Protein 8RPX (pdb70)

B-factor: mean 53.55, std 19.06, range [20.97, 140.2]

Sequence (796 aa):
NLENLTTRELLAVSRASLRELKRRGVIRSGNAPAGDYAELLVQRATDGELANASQKSWDIRRTTEGDRLQVKARVITDEHANGERQLSTIRSWDFDAAVIVLFDDNFRVWRRAARVPAAIMKEAAYYYSQHVRGYTVYAKDALLNHSEVEDWTEQQLRSVEQLENLTTRELLAVSRASLRELKRRGVIRSGNAPAGDYAELLVQRATDGELANASQKSWDIRTTEGDRLQVKARVITDEHANGERQLSTIRSWDFDAAVIVLFDDNFRVWRAARVPAAIMKEAAYYSQHVRGYTVYAKDALLNHSSEVEDWTEQLRSVELENLTTRELLAVSRASLRELKRRGVIRSGNAPAGDYAELLVQRATDGELANASQKSWDIRTTEGDRLQVKARVITDEHANGERQLSTIRSWDFDAAVIVLFDDNFRVWRAARVPAAIMKEAAYYSQHVRRGYTVYAKDALLNHSEVEDWTEQLRSVEQMSRPPSYAGDMNLENLTTRELLAVSRASLRELKRRGVIRSGNAPAGDYAELLVQRATDGELANASQKSWDIRTTEGDDRLQVKARVITDEHANGERQLSTIRSWDFDAAVIVLFDDNFRVWRAARVPAAIMKEAAYYSQHVRGYTVYAKDALLNHSEVEDWTEQLRSVELENLTTRELLAVSRASLRELKRRGVIRSGNAPAGDYAELLVQRATDGELANASQKSWDIRRTTEGDRLQVKARVITDEHANGERQLSTIRSWDFDAAVIVLFDDNFRVWRAARVPAAIMKEAAYYSQHVRGYTVYAKDALLNHSEVEDWTEQLRSVEQ

Radius of gyration: 34.12 Å; Cα contacts (8 Å, |Δi|>4): 1498; chains: 5; bounding box: 72×100×79 Å

Secondary structure (DSSP, 8-state):
-GGGS-HHHHHHHHHHHHHHHHHTTS--SSS-HHHHHHHHHHHHHHT-EEPPTT-SS-SEE-TT--EEEEEEEEES-TT-GGGGBPPPB----SSEEEEEEEETTS-EEEEEEEEHHHHHHH-EEETTTTEEE-B--HHHHT-TT-EE-HHHHHTT--/-TTS-HHHHHHHHHHHHHHHHHTTS--SSS-THHHHHHHHHHHHHT-EEPPTT-SS-SEE-TT--EEEEEEEEES-TT-GGGGBPPPB----SSEEEEEEEETTS-EEEEEEEEHHHHHHH-EEETTTTEEE-B--HHHHT-TT-EE-HHHHHTT-/-TTS-HHHHHHHHHHHHHHHHHTTS--SSS-THHHHHHHHHHHHHT-EEPPTT-SS-SEE-TT--EEEEEEEEES-TT-GGGGBPPPB----SSEEEEEEEETTS-EEEEEEEEHHHHHHT-EEETTTTEEE-B--HHHHT-TT-EE-HHHHHTT--/--S--SSGGG---TTS-HHHHHHHHHHHHHHHHHTTS--SSS-HHHHHHHHHHHHHHT-EEPPTT-SS-SEE-TT--EEEEEEEEES-TT-GGGGBPPPB----SSEEEEEEEETTS-EEEEEEEEHHHHHHH-EEETTTTEEE-B--HHHHT-TT-EE-HHHHHTT-/-TTS-HHHHHHHHHHHHHHHHHTTS--SSS-THHHHHHHHHHHHHT-EEPPTT-SS-SEE-TT--EEEEEEEE-S-TT-GGGGBPPPB----SSEEEEEEE-TTS-EEEEEEEEHHHHHHH-EEETTTTEEE-B--HHHHT-TTSEE-HHHHHTTT-

Structure (mmCIF, N/CA/C/O backbone):
data_8RPX
#
_entry.id   8RPX
#
_cell.length_a   114.635
_cell.length_b   167.059
_cell.length_c   56.514
_cell.angle_alpha   90.000
_cell.angle_beta   90.000
_cell.angle_gamma   90.000
#
_symmetry.space_group_name_H-M   'P 21 21 2'
#
loop_
_entity.id
_entity.type
_entity.pdbx_description
1 polymer 'Restriction endonuclease (NhoI)'
2 polymer "DNA (5'-D(*CP*TP*GP*(5CM)P*AP*GP*(5CM)P*TP*C)-3')"
3 polymer "DNA(5'-D(*GP*AP*GP*(5CM)P*TP*GP*(5CM)P*AP*GP)-3')"
4 non-polymer 1,2-ETHANEDIOL
5 non-polymer 'CALCIUM ION'
6 water water
#
loop_
_atom_site.group_PDB
_atom_site.id
_atom_site.type_symbol
_atom_site.label_atom_id
_atom_site.label_alt_id
_atom_site.label_comp_id
_atom_site.label_asym_id
_atom_site.label_entity_id
_atom_site.label_seq_id
_atom_site.pdbx_PDB_ins_code
_atom_site.Cartn_x
_atom_site.Cartn_y
_atom_site.Cartn_z
_atom_site.occupancy
_atom_site.B_iso_or_equiv
_atom_site.auth_seq_id
_atom_site.auth_comp_id
_atom_site.auth_asym_id
_atom_site.auth_atom_id
_atom_site.pdbx_PDB_model_num
ATOM 1 N N . ASN A 1 14 ? -36.62200 -54.90600 -56.57800 1.000 97.36512 12 ASN A N 1
ATOM 2 C CA . ASN A 1 14 ? -35.57400 -55.91900 -56.52200 1.000 101.46425 12 ASN A CA 1
ATOM 3 C C . ASN A 1 14 ? -34.23700 -55.30100 -56.91100 1.000 91.97437 12 ASN A C 1
ATOM 4 O O . ASN A 1 14 ? -34.15100 -54.56600 -57.89900 1.000 97.18777 12 ASN A O 1
ATOM 6 N N . LEU A 1 15 ? -33.18900 -55.60100 -56.13600 1.000 130.00014 13 LEU A N 1
ATOM 7 C CA . LEU A 1 15 ? -31.90700 -54.94300 -56.36600 1.000 101.51342 13 LEU A CA 1
ATOM 8 C C . LEU A 1 15 ? -31.19900 -55.47100 -57.60600 1.000 84.34070 13 LEU A C 1
ATOM 9 O O . LEU A 1 15 ? -30.34100 -54.77300 -58.15600 1.000 75.82895 13 LEU A O 1
ATOM 14 N N . GLU A 1 16 ? -31.56000 -56.66600 -58.07800 1.000 79.89803 14 GLU A N 1
ATOM 15 C CA . GLU A 1 16 ? -30.91900 -57.20200 -59.27000 1.000 74.05192 14 GLU A CA 1
ATOM 16 C C . GLU A 1 16 ? -31.32500 -56.42600 -60.51600 1.000 77.28875 14 GLU A C 1
ATOM 17 O O . GLU A 1 16 ? -30.63700 -56.50900 -61.53900 1.000 72.53094 14 GLU A O 1
ATOM 19 N N . ASN A 1 17 ? -32.45200 -55.71200 -60.45700 1.000 78.74777 15 ASN A N 1
ATOM 20 C CA . ASN A 1 17 ? -32.93400 -54.87400 -61.54400 1.000 76.69199 15 ASN A CA 1
ATOM 21 C C . ASN A 1 17 ? -32.33500 -53.47200 -61.54200 1.000 69.71302 15 ASN A C 1
ATOM 22 O O . ASN A 1 17 ? -32.51400 -52.73900 -62.51800 1.000 75.15137 15 ASN A O 1
ATOM 24 N N . LEU A 1 18 ? -31.60800 -53.08800 -60.49900 1.000 66.16965 16 LEU A N 1
ATOM 25 C CA . LEU A 1 18 ? -31.06900 -51.74000 -60.43500 1.000 63.35614 16 LEU A CA 1
ATOM 26 C C . LEU A 1 18 ? -29.77100 -51.65100 -61.21800 1.000 65.03362 16 LEU A C 1
ATOM 27 O O . LEU A 1 18 ? -29.01100 -52.61600 -61.31300 1.000 69.10678 16 LEU A O 1
ATOM 32 N N . THR A 1 19 ? -29.52000 -50.47900 -61.78700 1.000 63.75694 17 THR A N 1
ATOM 33 C CA . THR A 1 19 ? -28.20900 -50.26300 -62.36800 1.000 68.22681 17 THR A CA 1
ATOM 34 C C . THR A 1 19 ? -27.16500 -50.18800 -61.25400 1.000 58.58941 17 THR A C 1
ATOM 35 O O . THR A 1 19 ? -27.47600 -49.90700 -60.09200 1.000 55.94186 17 THR A O 1
ATOM 39 N N . THR A 1 20 ? -25.90300 -50.41700 -61.62100 1.000 57.97461 18 THR A N 1
ATOM 40 C CA . THR A 1 20 ? -24.83900 -50.33100 -60.62300 1.000 55.41791 18 THR A CA 1
ATOM 41 C C . THR A 1 20 ? -24.79800 -48.93700 -60.00800 1.000 54.07470 18 THR A C 1
ATOM 42 O O . THR A 1 20 ? -24.53900 -48.78300 -58.81000 1.000 51.63877 18 THR A O 1
ATOM 46 N N . ARG A 1 21 ? -25.06900 -47.90900 -60.81400 1.000 54.80634 19 ARG A N 1
ATOM 47 C CA . ARG A 1 21 ? -25.13300 -46.55200 -60.28600 1.000 61.18957 19 ARG A CA 1
ATOM 48 C C . ARG A 1 21 ? -26.20700 -46.43600 -59.21100 1.000 58.52702 19 ARG A C 1
ATOM 49 O O . ARG A 1 21 ? -25.98500 -45.82700 -58.15700 1.000 54.53388 19 ARG A O 1
ATOM 57 N N . GLU A 1 22 ? -27.39200 -47.00100 -59.47800 1.000 56.19853 20 GLU A N 1
ATOM 58 C CA . GLU A 1 22 ? -28.48800 -46.98400 -58.51300 1.000 53.34671 20 GLU A CA 1
ATOM 59 C C . GLU A 1 22 ? -28.16400 -47.80200 -57.26800 1.000 50.12227 20 GLU A C 1
ATOM 60 O O . GLU A 1 22 ? -28.53200 -47.41000 -56.15300 1.000 49.16050 20 GLU A O 1
ATOM 62 N N . LEU A 1 23 ? -27.47400 -48.93500 -57.42800 1.000 52.82066 21 LEU A N 1
ATOM 63 C CA . LEU A 1 23 ? -27.07300 -49.73100 -56.26800 1.000 56.61665 21 LEU A CA 1
ATOM 64 C C . LEU A 1 23 ? -26.14900 -48.95600 -55.34500 1.000 53.57461 21 LEU A C 1
ATOM 65 O O . LEU A 1 23 ? -26.29500 -49.00200 -54.11500 1.000 43.20357 21 LEU A O 1
ATOM 70 N N . LEU A 1 24 ? -25.14300 -48.29300 -55.92500 1.000 51.32793 22 LEU A N 1
ATOM 71 C CA . LEU A 1 24 ? -24.20600 -47.51700 -55.12200 1.000 46.02891 22 LEU A CA 1
ATOM 72 C C . LEU A 1 24 ? -24.90900 -46.36900 -54.41500 1.000 45.45497 22 LEU A C 1
ATOM 73 O O . LEU A 1 24 ? -24.65200 -46.11100 -53.23200 1.000 43.93430 22 LEU A O 1
ATOM 78 N N . ALA A 1 25 ? -25.84500 -45.70700 -55.10200 1.000 48.14524 23 ALA A N 1
ATOM 79 C CA . ALA A 1 25 ? -26.56900 -44.61300 -54.46900 1.000 46.57544 23 ALA A CA 1
ATOM 80 C C . ALA A 1 25 ? -27.43300 -45.12600 -53.32700 1.000 47.13436 23 ALA A C 1
ATOM 81 O O . ALA A 1 25 ? -27.57000 -44.45600 -52.29400 1.000 47.79407 23 ALA A O 1
ATOM 83 N N . VAL A 1 26 ? -28.02400 -46.31400 -53.49900 1.000 49.02564 24 VAL A N 1
ATOM 84 C CA . VAL A 1 26 ? -28.84200 -46.90000 -52.44400 1.000 53.79851 24 VAL A CA 1
ATOM 85 C C . VAL A 1 26 ? -27.97200 -47.26500 -51.24300 1.000 52.42589 24 VAL A C 1
ATOM 86 O O . VAL A 1 26 ? -28.39700 -47.14000 -50.08600 1.000 44.83520 24 VAL A O 1
ATOM 90 N N . SER A 1 27 ? -26.73800 -47.71800 -51.49600 1.000 42.31177 25 SER A N 1
ATOM 91 C CA . SER A 1 27 ? -25.80200 -47.96900 -50.40400 1.000 44.66431 25 SER A CA 1
ATOM 92 C C . SER A 1 27 ? -25.60600 -46.71900 -49.54800 1.000 47.88098 25 SER A C 1
ATOM 93 O O . SER A 1 27 ? -25.60700 -46.79400 -48.31500 1.000 46.21566 25 SER A O 1
ATOM 96 N N . ARG A 1 28 ? -25.43800 -45.55800 -50.18400 1.000 38.66275 26 ARG A N 1
ATOM 97 C CA . ARG A 1 28 ? -25.28900 -44.31800 -49.42400 1.000 45.00593 26 ARG A CA 1
ATOM 98 C C . ARG A 1 28 ? -26.60400 -43.89100 -48.78400 1.000 52.20224 26 ARG A C 1
ATOM 99 O O . ARG A 1 28 ? -26.62500 -43.44200 -47.63200 1.000 37.67746 26 ARG A O 1
ATOM 107 N N . ALA A 1 29 ? -27.70600 -43.99700 -49.52900 1.000 49.69819 27 ALA A N 1
ATOM 108 C CA . ALA A 1 29 ? -28.98800 -43.51400 -49.02800 1.000 53.11824 27 ALA A CA 1
ATOM 109 C C . ALA A 1 29 ? -29.43000 -44.28500 -47.78900 1.000 48.63489 27 ALA A C 1
ATOM 110 O O . ALA A 1 29 ? -30.00700 -43.70300 -46.86700 1.000 45.06053 27 ALA A O 1
ATOM 112 N N . SER A 1 30 ? -29.19100 -45.60000 -47.75400 1.000 43.44556 28 SER A N 1
ATOM 113 C CA . SER A 1 30 ? -29.58200 -46.36200 -46.57200 1.000 48.66043 28 SER A CA 1
ATOM 114 C C . SER A 1 30 ? -28.73300 -45.97100 -45.36700 1.000 42.35573 28 SER A C 1
ATOM 115 O O . SER A 1 30 ? -29.24600 -45.84600 -44.24800 1.000 40.20174 28 SER A O 1
ATOM 118 N N . LEU A 1 31 ? -27.43700 -45.75000 -45.58100 1.000 43.27290 29 LEU A N 1
ATOM 119 C CA . LEU A 1 31 ? -26.58500 -45.23600 -44.51500 1.000 40.36880 29 LEU A CA 1
ATOM 120 C C . LEU A 1 31 ? -27.09800 -43.89200 -43.99600 1.000 34.53484 29 LEU A C 1
ATOM 121 O O . LEU A 1 31 ? -27.19100 -43.68100 -42.78200 1.000 37.86854 29 LEU A O 1
ATOM 126 N N . ARG A 1 32 ? -27.46100 -42.97300 -44.90600 1.000 38.19121 30 ARG A N 1
ATOM 127 C CA . ARG A 1 32 ? -27.96500 -41.66800 -44.47600 1.000 46.96260 30 ARG A CA 1
ATOM 128 C C . ARG A 1 32 ? -29.24500 -41.79200 -43.66400 1.000 51.29098 30 ARG A C 1
ATOM 129 O O . ARG A 1 32 ? -29.44300 -41.05800 -42.68700 1.000 41.58371 30 ARG A O 1
ATOM 137 N N . GLU A 1 33 ? -30.15000 -42.68600 -44.07300 1.000 46.47123 31 GLU A N 1
ATOM 138 C CA . GLU A 1 33 ? -31.41100 -42.81100 -43.35400 1.000 46.16734 31 GLU A CA 1
ATOM 139 C C . GLU A 1 33 ? -31.20500 -43.44900 -41.99000 1.000 40.11172 31 GLU A C 1
ATOM 140 O O . GLU A 1 33 ? -31.85100 -43.05200 -41.01400 1.000 42.20684 31 GLU A O 1
ATOM 146 N N . LEU A 1 34 ? -30.29600 -44.42000 -41.89600 1.000 37.60369 32 LEU A N 1
ATOM 147 C CA . LEU A 1 34 ? -29.99200 -44.99600 -40.59300 1.000 41.14523 32 LEU A CA 1
ATOM 148 C C . LEU A 1 34 ? -29.43000 -43.94700 -39.64000 1.000 42.67853 32 LEU A C 1
ATOM 149 O O . LEU A 1 34 ? -29.80500 -43.91200 -38.46300 1.000 41.81972 32 LEU A O 1
ATOM 154 N N . LYS A 1 35 ? -28.56000 -43.05400 -40.13600 1.000 42.68981 33 LYS A N 1
ATOM 155 C CA . LYS A 1 35 ? -28.01900 -42.01100 -39.26600 1.000 45.44682 33 LYS A CA 1
ATOM 156 C C . LYS A 1 35 ? -29.07500 -40.96500 -38.91800 1.000 41.28483 33 LYS A C 1
ATOM 157 O O . LYS A 1 35 ? -29.14900 -40.50600 -37.76900 1.000 42.37977 33 LYS A O 1
ATOM 163 N N . ARG A 1 36 ? -29.92700 -40.60100 -39.88100 1.000 48.15696 34 ARG A N 1
ATOM 164 C CA . ARG A 1 36 ? -30.99800 -39.65200 -39.59600 1.000 49.32446 34 ARG A CA 1
ATOM 165 C C . ARG A 1 36 ? -31.89700 -40.13400 -38.46200 1.000 56.53475 34 ARG A C 1
ATOM 166 O O . ARG A 1 36 ? -32.34600 -39.32900 -37.63800 1.000 54.25146 34 ARG A O 1
ATOM 174 N N . ARG A 1 37 ? -32.15700 -41.44500 -38.38900 1.000 53.41086 35 ARG A N 1
ATOM 175 C CA . ARG A 1 37 ? -32.97900 -42.03300 -37.32700 1.000 51.07322 35 ARG A CA 1
ATOM 176 C C . ARG A 1 37 ? -32.21800 -42.29000 -36.03600 1.000 52.90625 35 ARG A C 1
ATOM 177 O O . ARG A 1 37 ? -32.82800 -42.75300 -35.06400 1.000 49.73912 35 ARG A O 1
ATOM 185 N N . GLY A 1 38 ? -30.90800 -42.06200 -36.01000 1.000 47.20981 36 GLY A N 1
ATOM 186 C CA . GLY A 1 38 ? -30.13600 -42.34900 -34.82500 1.000 44.76861 36 GLY A CA 1
ATOM 187 C C . GLY A 1 38 ? -29.80300 -43.80700 -34.60900 1.000 43.10308 36 GLY A C 1
ATOM 188 O O . GLY A 1 38 ? -29.36300 -44.16700 -33.51200 1.000 45.41132 36 GLY A O 1
ATOM 189 N N . VAL A 1 39 ? -30.01500 -44.66700 -35.60600 1.000 41.04258 37 VAL A N 1
ATOM 190 C CA . VAL A 1 39 ? -29.61600 -46.06300 -35.45400 1.000 40.59554 37 VAL A CA 1
ATOM 191 C C . VAL A 1 39 ? -28.10100 -46.17200 -35.44400 1.000 37.86613 37 VAL A C 1
ATOM 192 O O . VAL A 1 39 ? -27.52200 -46.96100 -34.69100 1.000 40.35944 37 VAL A O 1
ATOM 196 N N . ILE A 1 40 ? -27.43900 -45.36100 -36.26500 1.000 33.81232 38 ILE A N 1
ATOM 197 C CA . ILE A 1 40 ? -25.99400 -45.24100 -36.28800 1.000 31.85508 38 ILE A CA 1
ATOM 198 C C . ILE A 1 40 ? -25.67400 -43.76400 -36.09800 1.000 33.02981 38 ILE A C 1
ATOM 199 O O . ILE A 1 40 ? -26.55800 -42.90900 -36.13700 1.000 36.17545 38 ILE A O 1
ATOM 204 N N . ARG A 1 41 ? -24.40000 -43.47200 -35.86600 1.000 32.13438 39 ARG A N 1
ATOM 205 C CA . ARG A 1 41 ? -24.02700 -42.07200 -35.68400 1.000 33.48847 39 ARG A CA 1
ATOM 206 C C . ARG A 1 41 ? -22.73200 -41.74400 -36.41800 1.000 36.95493 39 ARG A C 1
ATOM 207 O O . ARG A 1 41 ? -22.08400 -40.74000 -36.10500 1.000 38.32235 39 ARG A O 1
ATOM 215 N N . SER A 1 42 ? -22.34500 -42.56500 -37.38200 1.000 31.38067 40 SER A N 1
ATOM 216 C CA . SER A 1 42 ? -21.11600 -42.36500 -38.12500 1.000 32.02836 40 SER A CA 1
ATOM 217 C C . SER A 1 42 ? -21.31600 -42.87100 -39.54900 1.000 33.40932 40 SER A C 1
ATOM 218 O O . SER A 1 42 ? -22.30400 -43.53900 -39.86200 1.000 30.59627 40 SER A O 1
ATOM 221 N N . GLY A 1 43 ? -20.35400 -42.54400 -40.41600 1.000 32.24102 41 GLY A N 1
ATOM 222 C CA . GLY A 1 43 ? -20.30000 -43.04300 -41.77200 1.000 30.85684 41 GLY A CA 1
ATOM 223 C C . GLY A 1 43 ? -19.65500 -44.40500 -41.93300 1.000 31.31334 41 GLY A C 1
ATOM 224 O O . GLY A 1 43 ? -19.43900 -44.84400 -43.06600 1.000 29.83893 41 GLY A O 1
ATOM 225 N N . ASN A 1 44 ? -19.30600 -45.08000 -40.83700 1.000 27.77275 42 ASN A N 1
ATOM 226 C CA . ASN A 1 44 ? -18.83300 -46.45700 -40.94100 1.000 27.92446 42 ASN A CA 1
ATOM 227 C C . ASN A 1 44 ? -19.95500 -47.37200 -41.43000 1.000 29.61526 42 ASN A C 1
ATOM 228 O O . ASN A 1 44 ? -21.13700 -47.02200 -41.39800 1.000 28.32093 42 ASN A O 1
ATOM 233 N N . ALA A 1 45 ? -19.57500 -48.57700 -41.87500 1.000 35.42000 43 ALA A N 1
ATOM 234 C CA . ALA A 1 45 ? -20.59400 -49.59900 -42.10500 1.000 34.49610 43 ALA A CA 1
ATOM 235 C C . ALA A 1 45 ? -21.40000 -49.75200 -40.82100 1.000 30.31450 43 ALA A C 1
ATOM 236 O O . ALA A 1 45 ? -20.85400 -49.58800 -39.72100 1.000 30.22415 43 ALA A O 1
ATOM 238 N N . PRO A 1 46 ? -22.70100 -50.02800 -40.92300 1.000 28.90794 44 PRO A N 1
ATOM 239 C CA . PRO A 1 46 ? -23.57900 -49.89700 -39.74900 1.000 33.06158 44 PRO A CA 1
ATOM 240 C C . PRO A 1 46 ? -23.28200 -50.84700 -38.59800 1.000 33.63163 44 PRO A C 1
ATOM 241 O O . PRO A 1 46 ? -23.72300 -50.55700 -37.47500 1.000 29.83631 44 PRO A O 1
ATOM 245 N N . ALA A 1 47 ? -22.54500 -51.94600 -38.82000 1.000 31.04586 45 ALA A N 1
ATOM 246 C CA . ALA A 1 47 ? -22.47800 -52.99900 -37.80700 1.000 35.32098 45 ALA A CA 1
ATOM 247 C C . ALA A 1 47 ? -21.95500 -52.47400 -36.48000 1.000 28.77722 45 ALA A C 1
ATOM 248 O O . ALA A 1 47 ? -22.50800 -52.79200 -35.41800 1.000 31.16617 45 ALA A O 1
ATOM 250 N N . GLY A 1 48 ? -20.87700 -51.68100 -36.51800 1.000 28.42259 46 GLY A N 1
ATOM 251 C CA . GLY A 1 48 ? -20.27700 -51.20600 -35.28100 1.000 26.59755 46 GLY A CA 1
ATOM 252 C C . GLY A 1 48 ? -21.21900 -50.35100 -34.44200 1.000 30.65250 46 GLY A C 1
ATOM 253 O O . GLY A 1 48 ? -21.40500 -50.60000 -33.24600 1.000 32.43949 46 GLY A O 1
ATOM 254 N N . ASP A 1 49 ? -21.80500 -49.31100 -35.04700 1.000 30.42213 47 ASP A N 1
ATOM 255 C CA . ASP A 1 49 ? -22.70200 -48.43500 -34.28700 1.000 31.84397 47 ASP A CA 1
ATOM 256 C C . ASP A 1 49 ? -23.98500 -49.16100 -33.88800 1.000 33.57758 47 ASP A C 1
ATOM 257 O O . ASP A 1 49 ? -24.52200 -48.93800 -32.79400 1.000 33.25883 47 ASP A O 1
ATOM 262 N N . TYR A 1 50 ? -24.49700 -50.01700 -34.76300 1.000 32.08714 48 TYR A N 1
ATOM 263 C CA . TYR A 1 50 ? -25.74700 -50.70000 -34.46200 1.000 31.58533 48 TYR A CA 1
ATOM 264 C C . TYR A 1 50 ? -25.58400 -51.66700 -33.28800 1.000 34.84341 48 TYR A C 1
ATOM 265 O O . TYR A 1 50 ? -26.44400 -51.72100 -32.40400 1.000 37.42999 48 TYR A O 1
ATOM 274 N N . ALA A 1 51 ? -24.46800 -52.39800 -33.23800 1.000 32.46792 49 ALA A N 1
ATOM 275 C CA . ALA A 1 51 ? -24.19200 -53.25100 -32.08400 1.000 35.03763 49 ALA A CA 1
ATOM 276 C C . ALA A 1 51 ? -24.08600 -52.43600 -30.79600 1.000 36.63870 49 ALA A C 1
ATOM 277 O O . ALA A 1 51 ? -24.58400 -52.86100 -29.75000 1.000 33.28919 49 ALA A O 1
ATOM 279 N N . GLU A 1 52 ? -23.43500 -51.26400 -30.84100 1.000 32.53518 50 GLU A N 1
ATOM 280 C CA . GLU A 1 52 ? -23.38900 -50.42400 -29.64500 1.000 31.89302 50 GLU A CA 1
ATOM 281 C C . GLU A 1 52 ? -24.79200 -49.99600 -29.23300 1.000 33.48332 50 GLU A C 1
ATOM 282 O O . GLU A 1 52 ? -25.09600 -49.92200 -28.03900 1.000 40.72258 50 GLU A O 1
ATOM 288 N N . LEU A 1 53 ? -25.64500 -49.66000 -30.20900 1.000 37.14472 51 LEU A N 1
ATOM 289 C CA . LEU A 1 53 ? -27.01500 -49.25700 -29.89400 1.000 39.54442 51 LEU A CA 1
ATOM 290 C C . LEU A 1 53 ? -27.78000 -50.38100 -29.20300 1.000 37.14833 51 LEU A C 1
ATOM 291 O O . LEU A 1 53 ? -28.51800 -50.14100 -28.24000 1.000 39.90537 51 LEU A O 1
ATOM 296 N N . LEU A 1 54 ? -27.64800 -51.61600 -29.70000 1.000 34.95552 52 LEU A N 1
ATOM 297 C CA . LEU A 1 54 ? -28.35600 -52.72700 -29.06100 1.000 36.07679 52 LEU A CA 1
ATOM 298 C C . LEU A 1 54 ? -27.86200 -52.94300 -27.63900 1.000 37.19178 52 LEU A C 1
ATOM 299 O O . LEU A 1 54 ? -28.65900 -53.20400 -26.73100 1.000 41.28626 52 LEU A O 1
ATOM 304 N N . VAL A 1 55 ? -26.54600 -52.85500 -27.42200 1.000 36.66160 53 VAL A N 1
ATOM 305 C CA . VAL A 1 55 ? -26.02700 -53.05600 -26.07300 1.000 37.55246 53 VAL A CA 1
ATOM 306 C C . VAL A 1 55 ? -26.51900 -51.94800 -25.15700 1.000 42.77062 53 VAL A C 1
ATOM 307 O O . VAL A 1 55 ? -26.86500 -52.19000 -23.99600 1.000 45.49808 53 VAL A O 1
ATOM 311 N N . GLN A 1 56 ? -26.57400 -50.71900 -25.67200 1.000 45.73425 54 GLN A N 1
ATOM 312 C CA . GLN A 1 56 ? -27.09900 -49.60800 -24.89000 1.000 46.12384 54 GLN A CA 1
ATOM 313 C C . GLN A 1 56 ? -28.57400 -49.81500 -24.55600 1.000 44.51466 54 GLN A C 1
ATOM 314 O O . GLN A 1 56 ? -29.00100 -49.58800 -23.42100 1.000 47.31370 54 GLN A O 1
ATOM 320 N N . ARG A 1 57 ? -29.37600 -50.23000 -25.54300 1.000 47.08929 55 ARG A N 1
ATOM 321 C CA . ARG A 1 57 ? -30.77600 -50.55200 -25.26600 1.000 45.64989 55 ARG A CA 1
ATOM 322 C C . ARG A 1 57 ? -30.88600 -51.66000 -24.22600 1.000 46.80496 55 ARG A C 1
ATOM 323 O O . ARG A 1 57 ? -31.80100 -51.65400 -23.39500 1.000 49.62126 55 ARG A O 1
ATOM 331 N N . ALA A 1 58 ? -30.00400 -52.66100 -24.30000 1.000 53.51533 56 ALA A N 1
ATOM 332 C CA . ALA A 1 58 ? -30.11100 -53.80900 -23.39600 1.000 56.13859 56 ALA A CA 1
ATOM 333 C C . ALA A 1 58 ? -29.63400 -53.49700 -21.98000 1.000 61.81539 56 ALA A C 1
ATOM 334 O O . ALA A 1 58 ? -30.10500 -54.12500 -21.02600 1.000 62.94517 56 ALA A O 1
ATOM 336 N N . THR A 1 59 ? -28.71700 -52.54400 -21.81400 1.000 53.00348 57 THR A N 1
ATOM 337 C CA . THR A 1 59 ? -28.16100 -52.23300 -20.50400 1.000 51.57387 57 THR A CA 1
ATOM 338 C C . THR A 1 59 ? -28.65300 -50.91100 -19.94400 1.000 61.16747 57 THR A C 1
ATOM 339 O O . THR A 1 59 ? -28.36000 -50.60600 -18.77900 1.000 62.82547 57 THR A O 1
ATOM 343 N N . ASP A 1 60 ? -29.40500 -50.13800 -20.73000 1.000 58.72234 58 ASP A N 1
ATOM 344 C CA . ASP A 1 60 ? -29.80300 -48.78200 -20.35800 1.000 69.21426 58 ASP A CA 1
ATOM 345 C C . ASP A 1 60 ? -28.58600 -47.94800 -19.95800 1.000 71.20935 58 ASP A C 1
ATOM 346 O O . ASP A 1 60 ? -28.65300 -47.08300 -19.08200 1.000 77.94805 58 ASP A O 1
ATOM 348 N N . GLY A 1 61 ? -27.46200 -48.20200 -20.63400 1.000 61.21619 59 GLY A N 1
ATOM 349 C CA . GLY A 1 61 ? -26.19800 -47.58800 -20.29000 1.000 67.57884 59 GLY A CA 1
ATOM 350 C C . GLY A 1 61 ? -25.95700 -46.28500 -21.03600 1.000 65.05362 59 GLY A C 1
ATOM 351 O O . GLY A 1 61 ? -26.76600 -45.83000 -21.84400 1.000 56.50220 59 GLY A O 1
ATOM 352 N N . GLU A 1 62 ? -24.81400 -45.67100 -20.73600 1.000 64.16890 60 GLU A N 1
ATOM 353 C CA . GLU A 1 62 ? -24.42600 -44.39500 -21.33000 1.000 60.69948 60 GLU A CA 1
ATOM 354 C C . GLU A 1 62 ? -23.37000 -44.62500 -22.40900 1.000 57.30045 60 GLU A C 1
ATOM 355 O O . GLU A 1 62 ? -22.31700 -45.21800 -22.13800 1.000 57.29453 60 GLU A O 1
ATOM 357 N N . LEU A 1 63 ? -23.64800 -44.14900 -23.62600 1.000 47.94219 61 LEU A N 1
ATOM 358 C CA . LEU A 1 63 ? -22.69400 -44.27800 -24.71900 1.000 52.43764 61 LEU A CA 1
ATOM 359 C C . LEU A 1 63 ? -21.51900 -43.33900 -24.50700 1.000 54.20726 61 LEU A C 1
ATOM 360 O O . LEU A 1 63 ? -21.70700 -42.15200 -24.23300 1.000 52.40626 61 LEU A O 1
ATOM 365 N N . ALA A 1 64 ? -20.30600 -43.86300 -24.65700 1.000 58.15975 62 ALA A N 1
ATOM 366 C CA . ALA A 1 64 ? -19.13800 -43.00400 -24.56200 1.000 61.26450 62 ALA A CA 1
ATOM 367 C C . ALA A 1 64 ? -18.97700 -42.22100 -25.86200 1.000 56.90223 62 ALA A C 1
ATOM 368 O O . ALA A 1 64 ? -19.55300 -42.57000 -26.89800 1.000 45.64166 62 ALA A O 1
ATOM 370 N N . ASN A 1 65 ? -18.18800 -41.14700 -25.79300 1.000 60.94598 63 ASN A N 1
ATOM 371 C CA . ASN A 1 65 ? -17.80000 -40.40300 -26.99000 1.000 53.82832 63 ASN A CA 1
ATOM 372 C C . ASN A 1 65 ? -17.26600 -41.36800 -28.04900 1.000 45.22178 63 ASN A C 1
ATOM 373 O O . ASN A 1 65 ? -16.63400 -42.37600 -27.72500 1.000 49.35510 63 ASN A O 1
ATOM 378 N N . ALA A 1 66 ? -17.57600 -41.08600 -29.31800 1.000 54.14790 64 ALA A N 1
ATOM 379 C CA . ALA A 1 66 ? -17.28400 -42.04600 -30.38600 1.000 53.66618 64 ALA A CA 1
ATOM 380 C C . ALA A 1 66 ? -15.79400 -42.35100 -30.50000 1.000 54.73485 64 ALA A C 1
ATOM 381 O O . ALA A 1 66 ? -15.42100 -43.46700 -30.88300 1.000 51.58754 64 ALA A O 1
ATOM 383 N N . SER A 1 67 ? -14.93400 -41.37700 -30.18600 1.000 50.84441 65 SER A N 1
ATOM 384 C CA . SER A 1 67 ? -13.49000 -41.54800 -30.24400 1.000 40.43222 65 SER A CA 1
ATOM 385 C C . SER A 1 67 ? -12.89000 -41.87300 -28.88200 1.000 58.89313 65 SER A C 1
ATOM 386 O O . SER A 1 67 ? -11.67400 -41.75500 -28.70300 1.000 53.60126 65 SER A O 1
ATOM 389 N N . GLN A 1 68 ? -13.71700 -42.28400 -27.92200 1.000 53.17485 66 GLN A N 1
ATOM 390 C CA . GLN A 1 68 ? -13.22500 -42.63400 -26.59700 1.000 53.46268 66 GLN A CA 1
ATOM 391 C C . GLN A 1 68 ? -12.38400 -43.90800 -26.63600 1.000 56.36191 66 GLN A C 1
ATOM 392 O O . GLN A 1 68 ? -12.75000 -44.90200 -27.26900 1.000 46.47017 66 GLN A O 1
ATOM 398 N N . LYS A 1 69 ? -11.26300 -43.87200 -25.92400 1.000 48.34841 67 LYS A N 1
ATOM 399 C CA . LYS A 1 69 ? -10.33900 -44.99500 -25.84200 1.000 56.36641 67 LYS A CA 1
ATOM 400 C C . LYS A 1 69 ? -10.85700 -46.05300 -24.86800 1.000 52.06100 67 LYS A C 1
ATOM 401 O O . LYS A 1 69 ? -11.45200 -45.71000 -23.84400 1.000 57.63806 67 LYS A O 1
ATOM 403 N N . SER A 1 70 ? -10.81500 -47.31600 -25.29100 1.000 49.89450 68 SER A N 1
ATOM 404 C CA . SER A 1 70 ? -10.86600 -48.48100 -24.40100 1.000 59.83364 68 SER A CA 1
ATOM 405 C C . SER A 1 70 ? -12.26100 -49.07300 -24.27800 1.000 53.98316 68 SER A C 1
ATOM 406 O O . SER A 1 70 ? -12.41600 -50.29600 -24.27800 1.000 53.18721 68 SER A O 1
ATOM 409 N N . TRP A 1 71 ? -13.28400 -48.23500 -24.15900 1.000 47.27205 69 TRP A N 1
ATOM 410 C CA . TRP A 1 71 ? -14.61600 -48.77600 -23.94700 1.000 57.79245 69 TRP A CA 1
ATOM 411 C C . TRP A 1 71 ? -15.64600 -47.87500 -24.61200 1.000 48.93882 69 TRP A C 1
ATOM 412 O O . TRP A 1 71 ? -15.34600 -46.75100 -25.03300 1.000 51.28805 69 TRP A O 1
ATOM 423 N N . ASP A 1 72 ? -16.86500 -48.40800 -24.72500 1.000 40.21489 70 ASP A N 1
ATOM 424 C CA . ASP A 1 72 ? -17.95400 -47.83800 -25.51200 1.000 48.24047 70 ASP A CA 1
ATOM 425 C C . ASP A 1 72 ? -19.16100 -47.43600 -24.69000 1.000 46.09420 70 ASP A C 1
ATOM 426 O O . ASP A 1 72 ? -19.80900 -46.43700 -25.00400 1.000 46.25601 70 ASP A O 1
ATOM 431 N N . ILE A 1 73 ? -19.50300 -48.21700 -23.67100 1.000 46.02056 71 ILE A N 1
ATOM 432 C CA . ILE A 1 73 ? -20.74000 -48.06000 -22.91900 1.000 42.94218 71 ILE A CA 1
ATOM 433 C C . ILE A 1 73 ? -20.42800 -48.28200 -21.44900 1.000 49.81657 71 ILE A C 1
ATOM 434 O O . ILE A 1 73 ? -19.73900 -49.24400 -21.09900 1.000 48.26193 71 ILE A O 1
ATOM 439 N N A ARG A 1 74 ? -20.92300 -47.39600 -20.59000 0.363 57.27227 72 ARG A N 1
ATOM 440 N N B ARG A 1 74 ? -20.91400 -47.39300 -20.59000 0.637 56.44684 72 ARG A N 1
ATOM 441 C CA A ARG A 1 74 ? -20.86800 -47.60300 -19.15000 0.363 63.32960 72 ARG A CA 1
ATOM 442 C CA B ARG A 1 74 ? -20.86100 -47.61100 -19.15100 0.637 63.71224 72 ARG A CA 1
ATOM 443 C C A ARG A 1 74 ? -22.25000 -48.02500 -18.66700 0.363 64.81083 72 ARG A C 1
ATOM 444 C C B ARG A 1 74 ? -22.24700 -48.03000 -18.67600 0.637 65.14627 72 ARG A C 1
ATOM 445 O O A ARG A 1 74 ? -23.23400 -47.31100 -18.89300 0.363 63.07343 72 ARG A O 1
ATOM 446 O O B ARG A 1 74 ? -23.23000 -47.31900 -18.91800 0.637 61.36470 72 ARG A O 1
ATOM 461 N N . THR A 1 75 ? -22.32000 -49.18100 -18.01100 1.000 67.29802 73 THR A N 1
ATOM 462 C CA . THR A 1 75 ? -23.58400 -49.66200 -17.48300 1.000 63.77432 73 THR A CA 1
ATOM 463 C C . THR A 1 75 ? -24.00100 -48.83600 -16.27200 1.000 71.74622 73 THR A C 1
ATOM 464 O O . THR A 1 75 ? -23.20600 -48.09500 -15.68500 1.000 65.06200 73 THR A O 1
ATOM 468 N N . THR A 1 76 ? -25.28100 -48.96500 -15.90800 1.000 71.43869 74 THR A N 1
ATOM 469 C CA . THR A 1 76 ? -25.78600 -48.26300 -14.73400 1.000 75.36001 74 THR A CA 1
ATOM 470 C C . THR A 1 76 ? -25.04200 -48.69100 -13.47500 1.000 75.64851 74 THR A C 1
ATOM 471 O O . THR A 1 76 ? -24.90100 -47.89800 -12.53700 1.000 82.10327 74 THR A O 1
ATOM 475 N N . GLU A 1 77 ? -24.56800 -49.93600 -13.43100 1.000 74.69875 75 GLU A N 1
ATOM 476 C CA . GLU A 1 77 ? -23.78500 -50.42200 -12.30200 1.000 81.02597 75 GLU A CA 1
ATOM 477 C C . GLU A 1 77 ? -22.31000 -50.05100 -12.40300 1.000 76.70088 75 GLU A C 1
ATOM 478 O O . GLU A 1 77 ? -21.53900 -50.37900 -11.49500 1.000 78.42262 75 GLU A O 1
ATOM 480 N N . GLY A 1 78 ? -21.89800 -49.37400 -13.47200 1.000 75.24410 76 GLY A N 1
ATOM 481 C CA . GLY A 1 78 ? -20.53200 -48.91600 -13.61600 1.000 70.70919 76 GLY A CA 1
ATOM 482 C C . GLY A 1 78 ? -19.62100 -49.78300 -14.45900 1.000 73.88178 76 GLY A C 1
ATOM 483 O O . GLY A 1 78 ? -18.43400 -49.45400 -14.58400 1.000 70.98010 76 GLY A O 1
ATOM 484 N N . ASP A 1 79 ? -20.12300 -50.87300 -15.03800 1.000 66.01107 77 ASP A N 1
ATOM 485 C CA . ASP A 1 79 ? -19.29400 -51.68400 -15.92000 1.000 60.66521 77 ASP A CA 1
ATOM 486 C C . ASP A 1 79 ? -18.98100 -50.90500 -17.19200 1.000 61.51182 77 ASP A C 1
ATOM 487 O O . ASP A 1 79 ? -19.88600 -50.36800 -17.83600 1.000 56.50724 77 ASP A O 1
ATOM 492 N N . ARG A 1 80 ? -17.69900 -50.83800 -17.54700 1.000 62.31020 78 ARG A N 1
ATOM 493 C CA . ARG A 1 80 ? -17.26200 -50.24700 -18.81200 1.000 59.70399 78 ARG A CA 1
ATOM 494 C C . ARG A 1 80 ? -17.17700 -51.35700 -19.85800 1.000 47.00159 78 ARG A C 1
ATOM 495 O O . ARG A 1 80 ? -16.35800 -52.27300 -19.73400 1.000 54.02819 78 ARG A O 1
ATOM 503 N N . LEU A 1 81 ? -18.02900 -51.28400 -20.87900 1.000 45.22392 79 LEU A N 1
ATOM 504 C CA . LEU A 1 81 ? -18.19200 -52.36000 -21.85000 1.000 45.43228 79 LEU A CA 1
ATOM 505 C C . LEU A 1 81 ? -17.54200 -51.97000 -23.16800 1.000 51.02182 79 LEU A C 1
ATOM 506 O O . LEU A 1 81 ? -17.76000 -50.86200 -23.67100 1.000 44.41953 79 LEU A O 1
ATOM 511 N N . GLN A 1 82 ? -16.73100 -52.87800 -23.70700 1.000 38.34446 80 GLN A N 1
ATOM 512 C CA . GLN A 1 82 ? -16.12900 -52.73300 -25.02700 1.000 40.57463 80 GLN A CA 1
ATOM 513 C C . GLN A 1 82 ? -16.89600 -53.63000 -25.99700 1.000 38.84118 80 GLN A C 1
ATOM 514 O O . GLN A 1 82 ? -16.78800 -54.85600 -25.93100 1.000 40.92176 80 GLN A O 1
ATOM 520 N N . VAL A 1 83 ? -17.66700 -53.01900 -26.89700 1.000 38.41546 81 VAL A N 1
ATOM 521 C CA . VAL A 1 83 ? -18.53200 -53.76000 -27.81000 1.000 34.05812 81 VAL A CA 1
ATOM 522 C C . VAL A 1 83 ? -17.72400 -54.12800 -29.04700 1.000 31.23563 81 VAL A C 1
ATOM 523 O O . VAL A 1 83 ? -17.05800 -53.27200 -29.63500 1.000 29.01698 81 VAL A O 1
ATOM 527 N N . LYS A 1 84 ? -17.77300 -55.39800 -29.44700 1.000 30.77739 82 LYS A N 1
ATOM 528 C CA . LYS A 1 84 ? -17.06900 -55.87600 -30.63400 1.000 31.64892 82 LYS A CA 1
ATOM 529 C C . LYS A 1 84 ? -18.04300 -56.71800 -31.45300 1.000 39.01502 82 LYS A C 1
ATOM 530 O O . LYS A 1 84 ? -18.53300 -57.74600 -30.96900 1.000 34.43117 82 LYS A O 1
ATOM 536 N N . ALA A 1 85 ? -18.29200 -56.31900 -32.69700 1.000 29.06400 83 ALA A N 1
ATOM 537 C CA . ALA A 1 85 ? -19.26000 -57.01500 -33.53200 1.000 26.58518 83 ALA A CA 1
ATOM 538 C C . ALA A 1 85 ? -18.59800 -57.57900 -34.78400 1.000 30.00864 83 ALA A C 1
ATOM 539 O O . ALA A 1 85 ? -17.59800 -57.04900 -35.28100 1.000 30.00915 83 ALA A O 1
ATOM 541 N N . ARG A 1 86 ? -19.18000 -58.65800 -35.28500 1.000 26.78126 84 ARG A N 1
ATOM 542 C CA . ARG A 1 86 ? -18.87800 -59.17300 -36.60500 1.000 27.54496 84 ARG A CA 1
ATOM 543 C C . ARG A 1 86 ? -20.18900 -59.63200 -37.22200 1.000 27.40146 84 ARG A C 1
ATOM 544 O O . ARG A 1 86 ? -21.11300 -60.06300 -36.51900 1.000 31.91111 84 ARG A O 1
ATOM 552 N N . VAL A 1 87 ? -20.27500 -59.51300 -38.53600 1.000 29.49849 85 VAL A N 1
ATOM 553 C CA . VAL A 1 87 ? -21.40600 -60.04300 -39.28400 1.000 34.15871 85 VAL A CA 1
ATOM 554 C C . VAL A 1 87 ? -20.97400 -61.39500 -39.83100 1.000 30.95905 85 VAL A C 1
ATOM 555 O O . VAL A 1 87 ? -20.00700 -61.48200 -40.59700 1.000 35.96749 85 VAL A O 1
ATOM 559 N N . ILE A 1 88 ? -21.69100 -62.44300 -39.43700 1.000 32.49311 86 ILE A N 1
ATOM 560 C CA . ILE A 1 88 ? -21.32300 -63.81300 -39.75400 1.000 34.97956 86 ILE A CA 1
ATOM 561 C C . ILE A 1 88 ? -22.13400 -64.26200 -40.95900 1.000 41.76075 86 ILE A C 1
ATOM 562 O O . ILE A 1 88 ? -23.36400 -64.33800 -40.89100 1.000 40.50034 86 ILE A O 1
ATOM 567 N N . THR A 1 89 ? -21.45400 -64.53800 -42.06600 1.000 36.43456 87 THR A N 1
ATOM 568 C CA . THR A 1 89 ? -22.10200 -65.18800 -43.19300 1.000 45.71528 87 THR A CA 1
ATOM 569 C C . THR A 1 89 ? -21.90200 -66.70200 -43.18500 1.000 52.08967 87 THR A C 1
ATOM 570 O O . THR A 1 89 ? -22.71600 -67.42600 -43.77100 1.000 55.75145 87 THR A O 1
ATOM 574 N N . ASP A 1 90 ? -20.87600 -67.19200 -42.48800 1.000 39.88501 88 ASP A N 1
ATOM 575 C CA . ASP A 1 90 ? -20.56400 -68.62300 -42.42400 1.000 42.52560 88 ASP A CA 1
ATOM 576 C C . ASP A 1 90 ? -20.27200 -68.93000 -40.96300 1.000 41.94950 88 ASP A C 1
ATOM 577 O O . ASP A 1 90 ? -19.23500 -68.51300 -40.43300 1.000 40.72759 88 ASP A O 1
ATOM 582 N N . GLU A 1 91 ? -21.19100 -69.64300 -40.30900 1.000 43.07100 89 GLU A N 1
ATOM 583 C CA . GLU A 1 91 ? -21.05100 -69.90200 -38.88000 1.000 46.61021 89 GLU A CA 1
ATOM 584 C C . GLU A 1 91 ? -19.83400 -70.76000 -38.55500 1.000 45.85065 89 GLU A C 1
ATOM 585 O O . GLU A 1 91 ? -19.38200 -70.75400 -37.40900 1.000 49.87394 89 GLU A O 1
ATOM 591 N N . HIS A 1 92 ? -19.27200 -71.47300 -39.53200 1.000 46.41608 90 HIS A N 1
ATOM 592 C CA . HIS A 1 92 ? -18.11500 -72.33000 -39.29900 1.000 48.42796 90 HIS A CA 1
ATOM 593 C C . HIS A 1 92 ? -16.79300 -71.69800 -39.72400 1.000 47.56416 90 HIS A C 1
ATOM 594 O O . HIS A 1 92 ? -15.75500 -72.35600 -39.62100 1.000 49.49038 90 HIS A O 1
ATOM 601 N N . ALA A 1 93 ? -16.80000 -70.44400 -40.17900 1.000 44.98893 91 ALA A N 1
ATOM 602 C CA . ALA A 1 93 ? -15.60000 -69.77900 -40.68900 1.000 49.73994 91 ALA A CA 1
ATOM 603 C C . ALA A 1 93 ? -14.81200 -69.15300 -39.54000 1.000 42.67385 91 ALA A C 1
ATOM 604 O O . ALA A 1 93 ? -15.26200 -68.17200 -38.93200 1.000 43.10119 91 ALA A O 1
ATOM 606 N N . ASN A 1 94 ? -13.61200 -69.69200 -39.27900 1.000 44.39071 92 ASN A N 1
ATOM 607 C CA . ASN A 1 94 ? -12.77400 -69.15900 -38.20900 1.000 44.58709 92 ASN A CA 1
ATOM 608 C C . ASN A 1 94 ? -12.49500 -67.65800 -38.39800 1.000 40.67430 92 ASN A C 1
ATOM 609 O O . ASN A 1 94 ? -12.53400 -66.88200 -37.43500 1.000 38.98764 92 ASN A O 1
ATOM 614 N N . GLY A 1 95 ? -12.22200 -67.23000 -39.63100 1.000 40.47924 93 GLY A N 1
ATOM 615 C CA . GLY A 1 95 ? -11.83000 -65.84300 -39.85300 1.000 38.28707 93 GLY A CA 1
ATOM 616 C C . GLY A 1 95 ? -12.90500 -64.83300 -39.49600 1.000 44.31243 93 GLY A C 1
ATOM 617 O O . GLY A 1 95 ? -12.60100 -63.70500 -39.07500 1.000 35.69855 93 GLY A O 1
ATOM 618 N N . GLU A 1 96 ? -14.16900 -65.22300 -39.62100 1.000 37.82737 94 GLU A N 1
ATOM 619 C CA . GLU A 1 96 ? -15.25400 -64.29300 -39.34500 1.000 38.04843 94 GLU A CA 1
ATOM 620 C C . GLU A 1 96 ? -15.47000 -64.05500 -37.85900 1.000 40.57217 94 GLU A C 1
ATOM 621 O O . GLU A 1 96 ? -16.24400 -63.16400 -37.50400 1.000 33.80779 94 GLU A O 1
ATOM 627 N N . ARG A 1 97 ? -14.82200 -64.83000 -36.98600 1.000 34.16630 95 ARG A N 1
ATOM 628 C CA . ARG A 1 97 ? -14.86200 -64.56700 -35.55500 1.000 34.09711 95 ARG A CA 1
ATOM 629 C C . ARG A 1 97 ? -13.79900 -63.56700 -35.10600 1.000 33.02630 95 ARG A C 1
ATOM 630 O O . ARG A 1 97 ? -13.78400 -63.18900 -33.92700 1.000 32.89702 95 ARG A O 1
ATOM 638 N N . GLN A 1 98 ? -12.91000 -63.13900 -36.00100 1.000 32.80789 96 GLN A N 1
ATOM 639 C CA . GLN A 1 98 ? -11.82800 -62.25400 -35.59200 1.000 32.98460 96 GLN A CA 1
ATOM 640 C C . GLN A 1 98 ? -12.39500 -60.89200 -35.22400 1.000 37.72068 96 GLN A C 1
ATOM 641 O O . GLN A 1 98 ? -13.00100 -60.21900 -36.06300 1.000 31.39594 96 GLN A O 1
ATOM 647 N N . LEU A 1 99 ? -12.18900 -60.48800 -33.98000 1.000 30.77602 97 LEU A N 1
ATOM 648 C CA . LEU A 1 99 ? -12.69400 -59.21000 -33.51900 1.000 30.58035 97 LEU A CA 1
ATOM 649 C C . LEU A 1 99 ? -11.71900 -58.08300 -33.86600 1.000 31.84696 97 LEU A C 1
ATOM 650 O O . LEU A 1 99 ? -10.50900 -58.28700 -34.03800 1.000 33.24910 97 LEU A O 1
ATOM 655 N N . SER A 1 100 ? -12.27100 -56.87700 -33.96400 1.000 29.86571 98 SER A N 1
ATOM 656 C CA . SER A 1 100 ? -11.45900 -55.69900 -34.21300 1.000 27.53644 98 SER A CA 1
ATOM 657 C C . SER A 1 100 ? -10.38000 -55.56600 -33.14200 1.000 33.09130 98 SER A C 1
ATOM 658 O O . SER A 1 100 ? -10.56600 -55.96700 -31.98700 1.000 32.83968 98 SER A O 1
ATOM 661 N N . THR A 1 101 ? -9.23100 -55.02100 -33.54700 1.000 29.38225 99 THR A N 1
ATOM 662 C CA . THR A 1 101 ? -8.04400 -55.06000 -32.70900 1.000 31.18987 99 THR A CA 1
ATOM 663 C C . THR A 1 101 ? -8.26500 -54.32000 -31.38900 1.000 34.84571 99 THR A C 1
ATOM 664 O O . THR A 1 101 ? -9.02300 -53.35100 -31.30200 1.000 34.81415 99 THR A O 1
ATOM 668 N N . ILE A 1 102 ? -7.58600 -54.78600 -30.34800 1.000 37.08112 100 ILE A N 1
ATOM 669 C CA . ILE A 1 102 ? -7.68800 -54.20300 -29.01500 1.000 38.06952 100 ILE A CA 1
ATOM 670 C C . ILE A 1 102 ? -6.32200 -53.62800 -28.68700 1.000 37.11412 100 ILE A C 1
ATOM 671 O O . ILE A 1 102 ? -5.32700 -54.36000 -28.65500 1.000 39.52826 100 ILE A O 1
ATOM 676 N N . ARG A 1 103 ? -6.26600 -52.32300 -28.43700 1.000 39.30298 101 ARG A N 1
ATOM 677 C CA . ARG A 1 103 ? -5.01000 -51.66500 -28.10500 1.000 42.85686 101 ARG A CA 1
ATOM 678 C C . ARG A 1 103 ? -4.96800 -51.20900 -26.66300 1.000 42.16251 101 ARG A C 1
ATOM 679 O O . ARG A 1 103 ? -3.92300 -50.73700 -26.19600 1.000 56.04224 101 ARG A O 1
ATOM 687 N N . SER A 1 104 ? -6.07300 -51.35100 -25.94300 1.000 43.55480 102 SER A N 1
ATOM 688 C CA . SER A 1 104 ? -6.15000 -50.92700 -24.55900 1.000 49.74787 102 SER A CA 1
ATOM 689 C C . SER A 1 104 ? -7.03000 -51.90900 -23.80600 1.000 58.09248 102 SER A C 1
ATOM 690 O O . SER A 1 104 ? -8.10400 -52.28000 -24.28300 1.000 56.57028 102 SER A O 1
ATOM 693 N N . TRP A 1 105 ? -6.57900 -52.30900 -22.61900 1.000 55.93980 103 TRP A N 1
ATOM 694 C CA . TRP A 1 105 ? -7.30800 -53.25700 -21.78800 1.000 54.06249 103 TRP A CA 1
ATOM 695 C C . TRP A 1 105 ? -8.06800 -52.57600 -20.65700 1.000 60.30276 103 TRP A C 1
ATOM 696 O O . TRP A 1 105 ? -8.51100 -53.25300 -19.72100 1.000 68.60228 103 TRP A O 1
ATOM 707 N N . ASP A 1 106 ? -8.24500 -51.25700 -20.73200 1.000 62.50541 104 ASP A N 1
ATOM 708 C CA . ASP A 1 106 ? -8.90600 -50.51200 -19.66300 1.000 68.69919 104 ASP A CA 1
ATOM 709 C C . ASP A 1 106 ? -10.42200 -50.53600 -19.86200 1.000 66.19989 104 ASP A C 1
ATOM 710 O O . ASP A 1 106 ? -11.07900 -49.52100 -20.08400 1.000 64.39172 104 ASP A O 1
ATOM 715 N N . PHE A 1 107 ? -10.96500 -51.74600 -19.77000 1.000 55.60159 105 PHE A N 1
ATOM 716 C CA . PHE A 1 107 ? -12.40100 -51.95300 -19.78100 1.000 54.25957 105 PHE A CA 1
ATOM 717 C C . PHE A 1 107 ? -12.69500 -53.13600 -18.87500 1.000 53.82821 105 PHE A C 1
ATOM 718 O O . PHE A 1 107 ? -11.80900 -53.92900 -18.55000 1.000 66.13542 105 PHE A O 1
ATOM 726 N N . ASP A 1 108 ? -13.94400 -53.24200 -18.45200 1.000 51.48236 106 ASP A N 1
ATOM 727 C CA . ASP A 1 108 ? -14.28900 -54.30200 -17.51200 1.000 62.55800 106 ASP A CA 1
ATOM 728 C C . ASP A 1 108 ? -14.66900 -55.59300 -18.21700 1.000 54.53750 106 ASP A C 1
ATOM 729 O O . ASP A 1 108 ? -14.32100 -56.68600 -17.75200 1.000 59.31291 106 ASP A O 1
ATOM 734 N N . ALA A 1 109 ? -15.39000 -55.48900 -19.32400 1.000 50.19476 107 ALA A N 1
ATOM 735 C CA . ALA A 1 109 ? -15.81000 -56.67300 -20.04900 1.000 45.66952 107 ALA A CA 1
ATOM 736 C C . ALA A 1 109 ? -16.06200 -56.28000 -21.48900 1.000 49.85784 107 ALA A C 1
ATOM 737 O O . ALA A 1 109 ? -16.40500 -55.12900 -21.78000 1.000 47.06008 107 ALA A O 1
ATOM 739 N N . ALA A 1 110 ? -15.87200 -57.24200 -22.38700 1.000 48.52781 108 ALA A N 1
ATOM 740 C CA . ALA A 1 110 ? -16.26400 -57.08000 -23.77600 1.000 40.83283 108 ALA A CA 1
ATOM 741 C C . ALA A 1 110 ? -17.64400 -57.68700 -23.98900 1.000 46.26546 108 ALA A C 1
ATOM 742 O O . ALA A 1 110 ? -18.01200 -58.67700 -23.34300 1.000 40.92187 108 ALA A O 1
ATOM 744 N N . VAL A 1 111 ? -18.42900 -57.06300 -24.86000 1.000 39.72535 109 VAL A N 1
ATOM 745 C CA . VAL A 1 111 ? -19.68100 -57.64900 -25.33100 1.000 37.27327 109 VAL A CA 1
ATOM 746 C C . VAL A 1 111 ? -19.51800 -57.95800 -26.81100 1.000 39.29193 109 VAL A C 1
ATOM 747 O O . VAL A 1 111 ? -19.42500 -57.04800 -27.64500 1.000 36.59133 109 VAL A O 1
ATOM 751 N N . ILE A 1 112 ? -19.47100 -59.24200 -27.12800 1.000 37.92359 110 ILE A N 1
ATOM 752 C CA . ILE A 1 112 ? -19.36800 -59.71700 -28.49600 1.000 33.16271 110 ILE A CA 1
ATOM 753 C C . ILE A 1 112 ? -20.76800 -59.82000 -29.07300 1.000 31.86259 110 ILE A C 1
ATOM 754 O O . ILE A 1 112 ? -21.65400 -60.42300 -28.46800 1.000 33.88769 110 ILE A O 1
ATOM 759 N N . VAL A 1 113 ? -20.97300 -59.23000 -30.24100 1.000 32.00920 111 VAL A N 1
ATOM 760 C CA . VAL A 1 113 ? -22.25900 -59.28200 -30.93500 1.000 33.49903 111 VAL A CA 1
ATOM 761 C C . VAL A 1 113 ? -21.98900 -59.88500 -32.29700 1.000 34.49110 111 VAL A C 1
ATOM 762 O O . VAL A 1 113 ? -21.29500 -59.27800 -33.12200 1.000 31.25972 111 VAL A O 1
ATOM 766 N N . LEU A 1 114 ? -22.51300 -61.07400 -32.53200 1.000 32.61919 112 LEU A N 1
ATOM 767 C CA . LEU A 1 114 ? -22.39600 -61.73500 -33.82000 1.000 30.63871 112 LEU A CA 1
ATOM 768 C C . LEU A 1 114 ? -23.74000 -61.59900 -34.52800 1.000 31.16018 112 LEU A C 1
ATOM 769 O O . LEU A 1 114 ? -24.75700 -62.09300 -34.03000 1.000 37.79557 112 LEU A O 1
ATOM 774 N N . PHE A 1 115 ? -23.75200 -60.88500 -35.65200 1.000 30.07148 113 PHE A N 1
ATOM 775 C CA . PHE A 1 115 ? -24.93900 -60.75700 -36.48800 1.000 30.65260 113 PHE A CA 1
ATOM 776 C C . PHE A 1 115 ? -24.94700 -61.83800 -37.55200 1.000 32.60378 113 PHE A C 1
ATOM 777 O O . PHE A 1 115 ? -23.88800 -62.31500 -37.96700 1.000 35.45084 113 PHE A O 1
ATOM 785 N N . ASP A 1 116 ? -26.14900 -62.18600 -38.03000 1.000 33.08501 114 ASP A N 1
ATOM 786 C CA . ASP A 1 116 ? -26.24900 -62.97900 -39.24600 1.000 38.13523 114 ASP A CA 1
ATOM 787 C C . ASP A 1 116 ? -26.27500 -62.04600 -40.45700 1.000 35.55460 114 ASP A C 1
ATOM 788 O O . ASP A 1 116 ? -26.26400 -60.82400 -40.32400 1.000 33.35911 114 ASP A O 1
ATOM 793 N N . ASP A 1 117 ? -26.30600 -62.62100 -41.66000 1.000 43.58331 115 ASP A N 1
ATOM 794 C CA . ASP A 1 117 ? -26.14900 -61.78600 -42.84500 1.000 52.93097 115 ASP A CA 1
ATOM 795 C C . ASP A 1 117 ? -27.41800 -61.02100 -43.20200 1.000 45.27812 115 ASP A C 1
ATOM 796 O O . ASP A 1 117 ? -27.42300 -60.31000 -44.21100 1.000 50.21268 115 ASP A O 1
ATOM 801 N N . ASN A 1 118 ? -28.47900 -61.15400 -42.41000 1.000 44.31863 116 ASN A N 1
ATOM 802 C CA . ASN A 1 118 ? -29.63300 -60.26800 -42.49200 1.000 51.67113 116 ASN A CA 1
ATOM 803 C C . ASN A 1 118 ? -29.61800 -59.20300 -41.41000 1.000 44.87684 116 ASN A C 1
ATOM 804 O O . ASN A 1 118 ? -30.64700 -58.56300 -41.18000 1.000 47.85763 116 ASN A O 1
ATOM 809 N N . PHE A 1 119 ? -28.49800 -59.05200 -40.70200 1.000 37.60950 117 PHE A N 1
ATOM 810 C CA . PHE A 1 119 ? -28.32300 -58.10800 -39.59900 1.000 42.06560 117 PHE A CA 1
ATOM 811 C C . PHE A 1 119 ? -29.19400 -58.41600 -38.38700 1.000 47.17420 117 PHE A C 1
ATOM 812 O O . PHE A 1 119 ? -29.48800 -57.51500 -37.59300 1.000 37.84278 117 PHE A O 1
ATOM 820 N N . ARG A 1 120 ? -29.64200 -59.65400 -38.22300 1.000 38.60464 118 ARG A N 1
ATOM 821 C CA . ARG A 1 120 ? -30.27200 -60.04100 -36.96800 1.000 40.00821 118 ARG A CA 1
ATOM 822 C C . ARG A 1 120 ? -29.21900 -60.56800 -35.99400 1.000 38.50419 118 ARG A C 1
ATOM 823 O O . ARG A 1 120 ? -28.19300 -61.12200 -36.39900 1.000 37.20077 118 ARG A O 1
ATOM 831 N N . VAL A 1 121 ? -29.46500 -60.36100 -34.70000 1.000 37.85720 119 VAL A N 1
ATOM 832 C CA . VAL A 1 121 ? -28.54700 -60.86800 -33.68400 1.000 41.17884 119 VAL A CA 1
ATOM 833 C C . VAL A 1 121 ? -28.57900 -62.39300 -33.69000 1.000 37.21486 119 VAL A C 1
ATOM 834 O O . VAL A 1 121 ? -29.62400 -63.00300 -33.44500 1.000 41.05866 119 VAL A O 1
ATOM 838 N N . TRP A 1 122 ? -27.42700 -63.01400 -33.95600 1.000 39.62652 120 TRP A N 1
ATOM 839 C CA . TRP A 1 122 ? -27.30500 -64.47200 -33.91600 1.000 40.62777 120 TRP A CA 1
ATOM 840 C C . TRP A 1 122 ? -26.83900 -64.94700 -32.54100 1.000 39.04140 120 TRP A C 1
ATOM 841 O O . TRP A 1 122 ? -27.46500 -65.82100 -31.94000 1.000 42.60657 120 TRP A O 1
ATOM 852 N N . ARG A 1 123 ? -25.73000 -64.39400 -32.04000 1.000 37.03206 121 ARG A N 1
ATOM 853 C CA A ARG A 1 123 ? -25.22400 -64.70100 -30.70800 0.571 46.31768 121 ARG A CA 1
ATOM 854 C CA B ARG A 1 123 ? -25.24500 -64.69500 -30.70200 0.429 45.31140 121 ARG A CA 1
ATOM 855 C C . ARG A 1 123 ? -24.60300 -63.45100 -30.10600 1.000 35.34802 121 ARG A C 1
ATOM 856 O O . ARG A 1 123 ? -23.99900 -62.64600 -30.81400 1.000 37.70160 121 ARG A O 1
ATOM 871 N N . ALA A 1 124 ? -24.73500 -63.31200 -28.79000 1.000 36.79381 122 ALA A N 1
ATOM 872 C CA . ALA A 1 124 ? -24.07800 -62.24900 -28.04400 1.000 40.58045 122 ALA A CA 1
ATOM 873 C C . ALA A 1 124 ? -23.57500 -62.80500 -26.71900 1.000 37.45557 122 ALA A C 1
ATOM 874 O O . ALA A 1 124 ? -24.17700 -63.72500 -26.14900 1.000 39.59107 122 ALA A O 1
ATOM 876 N N . ALA A 1 125 ? -22.45200 -62.25600 -26.24700 1.000 38.78555 123 ALA A N 1
ATOM 877 C CA . ALA A 1 125 ? -21.81400 -62.74600 -25.03100 1.000 40.86823 123 ALA A CA 1
ATOM 878 C C . ALA A 1 125 ? -21.04900 -61.63400 -24.32300 1.000 45.67657 123 ALA A C 1
ATOM 879 O O . ALA A 1 125 ? -20.39100 -60.80500 -24.96800 1.000 39.24074 123 ALA A O 1
ATOM 881 N N . ARG A 1 126 ? -21.13200 -61.63200 -22.99600 1.000 47.13167 124 ARG A N 1
ATOM 882 C CA . ARG A 1 126 ? -20.33800 -60.75000 -22.14700 1.000 42.04924 124 ARG A CA 1
ATOM 883 C C . ARG A 1 126 ? -19.11700 -61.51900 -21.64800 1.000 43.74431 124 ARG A C 1
ATOM 884 O O . ARG A 1 126 ? -19.25800 -62.52500 -20.94800 1.000 45.35518 124 ARG A O 1
ATOM 892 N N . VAL A 1 127 ? -17.92800 -61.04400 -22.00600 1.000 46.02632 125 VAL A N 1
ATOM 893 C CA . VAL A 1 127 ? -16.66600 -61.70900 -21.71400 1.000 43.89358 125 VAL A CA 1
ATOM 894 C C . VAL A 1 127 ? -15.86500 -60.81800 -20.77300 1.000 45.46765 125 VAL A C 1
ATOM 895 O O . VAL A 1 127 ? -15.54000 -59.67500 -21.13100 1.000 48.48755 125 VAL A O 1
ATOM 899 N N . PRO A 1 128 ? -15.52500 -61.28600 -19.57300 1.000 48.38977 126 PRO A N 1
ATOM 900 C CA . PRO A 1 128 ? -14.68800 -60.48200 -18.67900 1.000 50.37237 126 PRO A CA 1
ATOM 901 C C . PRO A 1 128 ? -13.37200 -60.13400 -19.35800 1.000 52.16356 126 PRO A C 1
ATOM 902 O O . PRO A 1 128 ? -12.84300 -60.90700 -20.16400 1.000 49.80655 126 PRO A O 1
ATOM 906 N N . ALA A 1 129 ? -12.85300 -58.94400 -19.03600 1.000 50.06648 127 ALA A N 1
ATOM 907 C CA . ALA A 1 129 ? -11.60700 -58.49200 -19.65500 1.000 53.84146 127 ALA A CA 1
ATOM 908 C C . ALA A 1 129 ? -10.47900 -59.49700 -19.44100 1.000 51.55742 127 ALA A C 1
ATOM 909 O O . ALA A 1 129 ? -9.69700 -59.76400 -20.36000 1.000 58.55429 127 ALA A O 1
ATOM 911 N N . ALA A 1 130 ? -10.40500 -60.09900 -18.25200 1.000 55.42069 128 ALA A N 1
ATOM 912 C CA . ALA A 1 130 ? -9.32900 -61.04700 -17.97700 1.000 59.52285 128 ALA A CA 1
ATOM 913 C C . ALA A 1 130 ? -9.40500 -62.25700 -18.90300 1.000 63.91304 128 ALA A C 1
ATOM 914 O O . ALA A 1 130 ? -8.37200 -62.80600 -19.30800 1.000 58.30563 128 ALA A O 1
ATOM 916 N N . ILE A 1 131 ? -10.61900 -62.69900 -19.23400 1.000 57.80338 129 ILE A N 1
ATOM 917 C CA . ILE A 1 131 ? -10.77600 -63.80100 -20.17700 1.000 53.68185 129 ILE A CA 1
ATOM 918 C C . ILE A 1 131 ? -10.42300 -63.35300 -21.59300 1.000 51.72845 129 ILE A C 1
ATOM 919 O O . ILE A 1 131 ? -9.82600 -64.10900 -22.36900 1.000 53.98758 129 ILE A O 1
ATOM 924 N N . MET A 1 132 ? -10.77800 -62.11700 -21.95400 1.000 51.53112 130 MET A N 1
ATOM 925 C CA . MET A 1 132 ? -10.35300 -61.59000 -23.24600 1.000 45.26034 130 MET A CA 1
ATOM 926 C C . MET A 1 132 ? -8.83300 -61.58100 -23.35600 1.000 50.14044 130 MET A C 1
ATOM 927 O O . MET A 1 132 ? -8.27300 -61.99000 -24.38100 1.000 46.85575 130 MET A O 1
ATOM 932 N N . LYS A 1 133 ? -8.14500 -61.14200 -22.29800 1.000 53.96982 131 LYS A N 1
ATOM 933 C CA . LYS A 1 133 ? -6.68600 -61.10100 -22.33500 1.000 62.25509 131 LYS A CA 1
ATOM 934 C C . LYS A 1 133 ? -6.10300 -62.49100 -22.55100 1.000 57.44047 131 LYS A C 1
ATOM 935 O O . LYS A 1 133 ? -5.13700 -62.65100 -23.30600 1.000 58.59130 131 LYS A O 1
ATOM 941 N N . GLU A 1 134 ? -6.67500 -63.50300 -21.88900 1.000 55.28753 132 GLU A N 1
ATOM 942 C CA . GLU A 1 134 ? -6.15400 -64.86400 -22.00400 1.000 59.69374 132 GLU A CA 1
ATOM 943 C C . GLU A 1 134 ? -6.24700 -65.39500 -23.42500 1.000 57.47294 132 GLU A C 1
ATOM 944 O O . GLU A 1 134 ? -5.40200 -66.19700 -23.84400 1.000 59.66481 132 GLU A O 1
ATOM 950 N N . ALA A 1 135 ? -7.24700 -64.95900 -24.18200 1.000 51.02717 133 ALA A N 1
ATOM 951 C CA . ALA A 1 135 ? -7.46100 -65.46400 -25.52800 1.000 53.24319 133 ALA A CA 1
ATOM 952 C C . ALA A 1 135 ? -6.75500 -64.63400 -26.59000 1.000 54.34242 133 ALA A C 1
ATOM 953 O O . ALA A 1 135 ? -6.83300 -64.97500 -27.77300 1.000 54.23237 133 ALA A O 1
ATOM 955 N N . ALA A 1 136 ? -6.07100 -63.56700 -26.20600 1.000 52.95765 134 ALA A N 1
ATOM 956 C CA . ALA A 1 136 ? -5.56900 -62.61400 -27.18400 1.000 50.03590 134 ALA A CA 1
ATOM 957 C C . ALA A 1 136 ? -4.16800 -62.98100 -27.65200 1.000 52.12744 134 ALA A C 1
ATOM 958 O O . ALA A 1 136 ? -3.36200 -63.53500 -26.89800 1.000 52.85908 134 ALA A O 1
ATOM 960 N N . TYR A 1 137 ? -3.88300 -62.66400 -28.91500 1.000 46.92721 135 TYR A N 1
ATOM 961 C CA A TYR A 1 137 ? -2.51500 -62.73100 -29.39000 0.494 54.11294 135 TYR A CA 1
ATOM 962 C CA B TYR A 1 137 ? -2.55400 -62.77200 -29.50900 0.506 53.37230 135 TYR A CA 1
ATOM 963 C C . TYR A 1 137 ? -2.12100 -61.38700 -29.97700 1.000 49.10138 135 TYR A C 1
ATOM 964 O O . TYR A 1 137 ? -2.93700 -60.65800 -30.53800 1.000 48.86269 135 TYR A O 1
ATOM 981 N N . TYR A 1 138 ? -0.85800 -61.03900 -29.76900 1.000 49.49412 136 TYR A N 1
ATOM 982 C CA . TYR A 1 138 ? -0.38500 -59.70100 -30.09200 1.000 48.60437 136 TYR A CA 1
ATOM 983 C C . TYR A 1 138 ? 0.04000 -59.63500 -31.55000 1.000 52.18822 136 TYR A C 1
ATOM 984 O O . TYR A 1 138 ? 0.62800 -60.58200 -32.08700 1.000 50.77819 136 TYR A O 1
ATOM 993 N N . SER A 1 139 ? -0.27000 -58.50500 -32.18700 1.000 45.59219 137 SER A N 1
ATOM 994 C CA . SER A 1 139 ? 0.12200 -58.22100 -33.56200 1.000 45.67053 137 SER A CA 1
ATOM 995 C C . SER A 1 139 ? 1.00300 -56.98000 -33.55600 1.000 48.12026 137 SER A C 1
ATOM 996 O O . SER A 1 139 ? 0.49700 -55.86000 -33.40600 1.000 45.03145 137 SER A O 1
ATOM 999 N N . GLN A 1 140 ? 2.30600 -57.17500 -33.77100 1.000 48.35884 138 GLN A N 1
ATOM 1000 C CA . GLN A 1 140 ? 3.22700 -56.04900 -33.77700 1.000 49.41876 138 GLN A CA 1
ATOM 1001 C C . GLN A 1 140 ? 2.97600 -55.12500 -34.96500 1.000 48.47535 138 GLN A C 1
ATOM 1002 O O . GLN A 1 140 ? 3.29100 -53.93700 -34.88700 1.000 47.22667 138 GLN A O 1
ATOM 1008 N N . HIS A 1 141 ? 2.40300 -55.65400 -36.05400 1.000 45.81012 139 HIS A N 1
ATOM 1009 C CA . HIS A 1 141 ? 2.14500 -54.86400 -37.26000 1.000 44.09456 139 HIS A CA 1
ATOM 1010 C C . HIS A 1 141 ? 1.19800 -53.69600 -36.98300 1.000 41.50294 139 HIS A C 1
ATOM 1011 O O . HIS A 1 141 ? 1.33400 -52.61900 -37.58300 1.000 40.90744 139 HIS A O 1
ATOM 1018 N N . VAL A 1 142 ? 0.20900 -53.90300 -36.11900 1.000 40.16875 140 VAL A N 1
ATOM 1019 C CA . VAL A 1 142 ? -0.80300 -52.89500 -35.82100 1.000 38.02531 140 VAL A CA 1
ATOM 1020 C C . VAL A 1 142 ? -0.71600 -52.38400 -34.39200 1.000 38.94050 140 VAL A C 1
ATOM 1021 O O . VAL A 1 142 ? -1.51300 -51.51000 -34.01100 1.000 41.38392 140 VAL A O 1
ATOM 1025 N N . ARG A 1 143 ? 0.23000 -52.88900 -33.59400 1.000 42.11883 141 ARG A N 1
ATOM 1026 C CA . ARG A 1 143 ? 0.36200 -52.53500 -32.17700 1.000 42.98879 141 ARG A CA 1
ATOM 1027 C C . ARG A 1 143 ? -0.96400 -52.76700 -31.44900 1.000 45.47645 141 ARG A C 1
ATOM 1028 O O . ARG A 1 143 ? -1.52100 -51.87400 -30.80900 1.000 41.02562 141 ARG A O 1
ATOM 1036 N N . GLY A 1 144 ? -1.47500 -53.99000 -31.55900 1.000 40.86212 142 GLY A N 1
ATOM 1037 C CA . GLY A 1 144 ? -2.73200 -54.30600 -30.91000 1.000 39.61422 142 GLY A CA 1
ATOM 1038 C C . GLY A 1 144 ? -2.90400 -55.79700 -30.70800 1.000 40.29315 142 GLY A C 1
ATOM 1039 O O . GLY A 1 144 ? -2.12600 -56.61200 -31.20600 1.000 41.56938 142 GLY A O 1
ATOM 1040 N N . TYR A 1 145 ? -3.95700 -56.14100 -29.97200 1.000 39.67521 143 TYR A N 1
ATOM 1041 C CA . TYR A 1 145 ? -4.27100 -57.51600 -29.62000 1.000 42.65194 143 TYR A CA 1
ATOM 1042 C C . TYR A 1 145 ? -5.49400 -58.01100 -30.37700 1.000 38.53153 143 TYR A C 1
ATOM 1043 O O . TYR A 1 145 ? -6.51700 -57.31700 -30.44900 1.000 40.48866 143 TYR A O 1
ATOM 1052 N N . THR A 1 146 ? -5.39800 -59.24500 -30.87000 1.000 40.53659 144 THR A N 1
ATOM 1053 C CA . THR A 1 146 ? -6.45100 -59.91100 -31.62900 1.000 37.83340 144 THR A CA 1
ATOM 1054 C C . THR A 1 146 ? -7.07900 -61.00400 -30.77700 1.000 38.46296 144 THR A C 1
ATOM 1055 O O . THR A 1 146 ? -6.36900 -61.89500 -30.28500 1.000 41.65132 144 THR A O 1
ATOM 1059 N N . VAL A 1 147 ? -8.41000 -60.94800 -30.64000 1.000 36.93546 145 VAL A N 1
ATOM 1060 C CA . VAL A 1 147 ? -9.20500 -61.97300 -29.96900 1.000 41.23412 145 VAL A CA 1
ATOM 1061 C C . VAL A 1 147 ? -10.21000 -62.52600 -30.97000 1.000 44.30093 145 VAL A C 1
ATOM 1062 O O . VAL A 1 147 ? -10.79500 -61.76500 -31.75000 1.000 38.46524 145 VAL A O 1
ATOM 1066 N N . TYR A 1 148 ? -10.37600 -63.84700 -30.97800 1.000 38.86991 146 TYR A N 1
ATOM 1067 C CA . TYR A 1 148 ? -11.36200 -64.50700 -31.82800 1.000 39.92782 146 TYR A CA 1
ATOM 1068 C C . TYR A 1 148 ? -12.57500 -64.94600 -31.01600 1.000 41.16992 146 TYR A C 1
ATOM 1069 O O . TYR A 1 148 ? -12.43400 -65.60200 -29.97300 1.000 43.25729 146 TYR A O 1
ATOM 1078 N N . ALA A 1 149 ? -13.76600 -64.59900 -31.50500 1.000 39.68041 147 ALA A N 1
ATOM 1079 C CA . ALA A 1 149 ? -15.02100 -65.02800 -30.88300 1.000 39.38470 147 ALA A CA 1
ATOM 1080 C C . ALA A 1 149 ? -15.36000 -66.48000 -31.24200 1.000 42.77726 147 ALA A C 1
ATOM 1081 O O . ALA A 1 149 ? -16.40900 -66.78300 -31.81100 1.000 41.03807 147 ALA A O 1
ATOM 1083 N N . LYS A 1 150 ? -14.44600 -67.38900 -30.88700 1.000 40.97511 148 LYS A N 1
ATOM 1084 C CA . LYS A 1 150 ? -14.67300 -68.80700 -31.12300 1.000 44.20354 148 LYS A CA 1
ATOM 1085 C C . LYS A 1 150 ? -15.67900 -69.36900 -30.12700 1.000 52.84808 148 LYS A C 1
ATOM 1086 O O . LYS A 1 150 ? -15.88700 -68.83500 -29.03500 1.000 43.27561 148 LYS A O 1
ATOM 1092 N N . ASP A 1 151 ? -16.26900 -70.50800 -30.49700 1.000 52.49298 149 ASP A N 1
ATOM 1093 C CA . ASP A 1 151 ? -17.25400 -71.12200 -29.62000 1.000 54.97333 149 ASP A CA 1
ATOM 1094 C C . ASP A 1 151 ? -16.65700 -71.42300 -28.25400 1.000 50.23030 149 ASP A C 1
ATOM 1095 O O . ASP A 1 151 ? -17.34300 -71.27200 -27.23600 1.000 53.28881 149 ASP A O 1
ATOM 1100 N N . ALA A 1 152 ? -15.37100 -71.79100 -28.20400 1.000 56.59938 150 ALA A N 1
ATOM 1101 C CA . ALA A 1 152 ? -14.75500 -72.09700 -26.91700 1.000 66.17354 150 ALA A CA 1
ATOM 1102 C C . ALA A 1 152 ? -14.75400 -70.87400 -26.00900 1.000 57.27376 150 ALA A C 1
ATOM 1103 O O . ALA A 1 152 ? -14.97800 -70.99000 -24.79700 1.000 58.21979 150 ALA A O 1
ATOM 1105 N N . LEU A 1 153 ? -14.54700 -69.68900 -26.58600 1.000 47.97661 151 LEU A N 1
ATOM 1106 C CA . LEU A 1 153 ? -14.61100 -68.46900 -25.79700 1.000 46.36127 151 LEU A CA 1
ATOM 1107 C C . LEU A 1 153 ? -16.04400 -68.15200 -25.40700 1.000 51.77023 151 LEU A C 1
ATOM 1108 O O . LEU A 1 153 ? -16.31300 -67.79400 -24.25500 1.000 50.38780 151 LEU A O 1
ATOM 1113 N N . LEU A 1 154 ? -16.97400 -68.26900 -26.36000 1.000 47.80745 152 LEU A N 1
ATOM 1114 C CA . LEU A 1 154 ? -18.36800 -67.95200 -26.07400 1.000 46.87230 152 LEU A CA 1
ATOM 1115 C C . LEU A 1 154 ? -18.92900 -68.86500 -25.00200 1.000 56.04280 152 LEU A C 1
ATOM 1116 O O . LEU A 1 154 ? -19.76000 -68.43800 -24.19300 1.000 56.15846 152 LEU A O 1
ATOM 1121 N N . ASN A 1 155 ? -18.46000 -70.10700 -24.95700 1.000 48.25699 153 ASN A N 1
ATOM 1122 C CA . ASN A 1 155 ? -18.96300 -71.09500 -24.01900 1.000 54.44153 153 ASN A CA 1
ATOM 1123 C C . ASN A 1 155 ? -18.16600 -71.14700 -22.72500 1.000 53.07359 153 ASN A C 1
ATOM 1124 O O . ASN A 1 155 ? -18.44400 -72.00400 -21.88400 1.000 55.72992 153 ASN A O 1
ATOM 1129 N N . HIS A 1 156 ? -17.17700 -70.26600 -22.55600 1.000 60.68161 154 HIS A N 1
ATOM 1130 C CA . HIS A 1 156 ? -16.36800 -70.26000 -21.34100 1.000 62.09182 154 HIS A CA 1
ATOM 1131 C C . HIS A 1 156 ? -17.25400 -70.10100 -20.10800 1.000 61.47724 154 HIS A C 1
ATOM 1132 O O . HIS A 1 156 ? -18.22600 -69.34200 -20.12000 1.000 58.82585 154 HIS A O 1
ATOM 1139 N N . SER A 1 157 ? -16.90900 -70.81800 -19.03300 1.000 59.26007 155 SER A N 1
ATOM 1140 C CA . SER A 1 157 ? -17.77900 -70.85400 -17.86100 1.000 61.21719 155 SER A CA 1
ATOM 1141 C C . SER A 1 157 ? -18.00700 -69.46700 -17.26700 1.000 62.04725 155 SER A C 1
ATOM 1142 O O . SER A 1 157 ? -19.04100 -69.23000 -16.63000 1.000 64.31111 155 SER A O 1
ATOM 1145 N N . GLU A 1 158 ? -17.07400 -68.53800 -17.46400 1.000 60.91592 156 GLU A N 1
ATOM 1146 C CA . GLU A 1 158 ? -17.19700 -67.20500 -16.89600 1.000 63.18569 156 GLU A CA 1
ATOM 1147 C C . GLU A 1 158 ? -17.76600 -66.19000 -17.88000 1.000 66.02543 156 GLU A C 1
ATOM 1148 O O . GLU A 1 158 ? -17.75300 -64.99200 -17.58600 1.000 59.45357 156 GLU A O 1
ATOM 1150 N N . VAL A 1 159 ? -18.32200 -66.64700 -19.00200 1.000 57.35500 157 VAL A N 1
ATOM 1151 C CA . VAL A 1 159 ? -18.90600 -65.78100 -20.02400 1.000 54.42208 157 VAL A CA 1
ATOM 1152 C C . VAL A 1 159 ? -20.42200 -65.86400 -19.91400 1.000 58.48813 157 VAL A C 1
ATOM 1153 O O . VAL A 1 159 ? -20.98100 -66.95600 -19.75900 1.000 53.94514 157 VAL A O 1
ATOM 1157 N N . GLU A 1 160 ? -21.09700 -64.71800 -19.97100 1.000 49.40455 158 GLU A N 1
ATOM 1158 C CA . GLU A 1 160 ? -22.55400 -64.68000 -19.88300 1.000 49.28223 158 GLU A CA 1
ATOM 1159 C C . GLU A 1 160 ? -23.16500 -64.63200 -21.27600 1.000 51.22720 158 GLU A C 1
ATOM 1160 O O . GLU A 1 160 ? -22.76300 -63.81100 -22.11200 1.000 44.56907 158 GLU A O 1
ATOM 1166 N N . ASP A 1 161 ? -24.18100 -65.46200 -21.50100 1.000 47.53041 159 ASP A N 1
ATOM 1167 C CA . ASP A 1 161 ? -24.87900 -65.46000 -22.78100 1.000 47.85523 159 ASP A CA 1
ATOM 1168 C C . ASP A 1 161 ? -25.83200 -64.26500 -22.82100 1.000 46.56178 159 ASP A C 1
ATOM 1169 O O . ASP A 1 161 ? -26.74300 -64.16400 -21.99700 1.000 47.35814 159 ASP A O 1
ATOM 1174 N N . TRP A 1 162 ? -25.60400 -63.33500 -23.75000 1.000 45.66014 160 TRP A N 1
ATOM 1175 C CA . TRP A 1 162 ? -26.45600 -62.15700 -23.86300 1.000 49.20773 160 TRP A CA 1
ATOM 1176 C C . TRP A 1 162 ? -27.35400 -62.19300 -25.09300 1.000 45.38593 160 TRP A C 1
ATOM 1177 O O . TRP A 1 162 ? -27.97200 -61.17700 -25.42200 1.000 44.94591 160 TRP A O 1
ATOM 1188 N N . THR A 1 163 ? -27.47800 -63.34900 -25.74800 1.000 44.66216 161 THR A N 1
ATOM 1189 C CA . THR A 1 163 ? -28.22000 -63.42900 -27.00300 1.000 48.00682 161 THR A CA 1
ATOM 1190 C C . THR A 1 163 ? -29.67500 -63.00800 -26.81500 1.000 51.46669 161 THR A C 1
ATOM 1191 O O . THR A 1 163 ? -30.19500 -62.17700 -27.56700 1.000 46.41552 161 THR A O 1
ATOM 1195 N N . GLU A 1 164 ? -30.35600 -63.59200 -25.82800 1.000 47.11530 162 GLU A N 1
ATOM 1196 C CA . GLU A 1 164 ? -31.76600 -63.26300 -25.62700 1.000 50.79797 162 GLU A CA 1
ATOM 1197 C C . GLU A 1 164 ? -31.95300 -61.81900 -25.17900 1.000 50.68217 162 GLU A C 1
ATOM 1198 O O . GLU A 1 164 ? -32.96800 -61.20000 -25.51100 1.000 50.95067 162 GLU A O 1
ATOM 1204 N N A GLN A 1 165 ? -30.98400 -61.26800 -24.44800 0.496 52.09024 163 GLN A N 1
ATOM 1205 N N B GLN A 1 165 ? -31.00200 -61.26600 -24.42000 0.504 52.40708 163 GLN A N 1
ATOM 1206 C CA A GLN A 1 165 ? -31.08700 -59.88100 -24.01400 0.496 51.91363 163 GLN A CA 1
ATOM 1207 C CA B GLN A 1 165 ? -31.10400 -59.86300 -24.02600 0.504 51.95116 163 GLN A CA 1
ATOM 1208 C C A GLN A 1 165 ? -31.03800 -58.93100 -25.20700 0.496 43.87608 163 GLN A C 1
ATOM 1209 C C B GLN A 1 165 ? -31.08800 -58.96100 -25.25100 0.504 43.88602 163 GLN A C 1
ATOM 1210 O O A GLN A 1 165 ? -31.82500 -57.98300 -25.287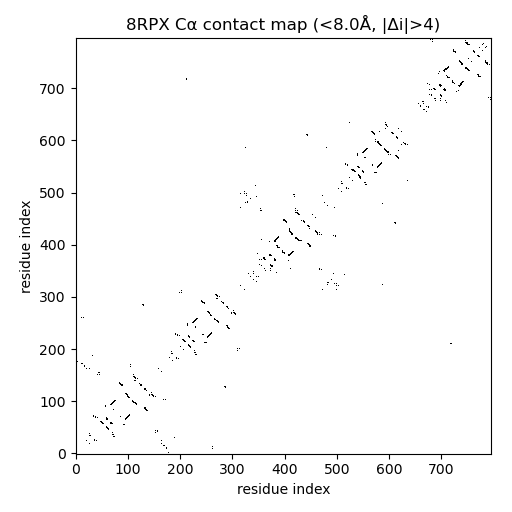00 0.496 47.96887 163 GLN A O 1
ATOM 1211 O O B GLN A 1 165 ? -31.93600 -58.07400 -25.39600 0.504 47.46558 163 GLN A O 1
ATOM 1222 N N . LEU A 1 166 ? -30.13700 -59.19000 -26.15700 1.000 41.54264 164 LEU A N 1
ATOM 1223 C CA . LEU A 1 166 ? -30.03700 -58.34100 -27.33500 1.000 42.18078 164 LEU A CA 1
ATOM 1224 C C . LEU A 1 166 ? -31.19000 -58.59300 -28.29500 1.000 56.42988 164 LEU A C 1
ATOM 1225 O O . LEU A 1 166 ? -31.69400 -57.65300 -28.92300 1.000 49.08320 164 LEU A O 1
ATOM 1230 N N . ARG A 1 167 ? -31.63300 -59.85200 -28.41700 1.000 45.14028 165 ARG A N 1
ATOM 1231 C CA . ARG A 1 167 ? -32.76200 -60.14700 -29.29500 1.000 45.49847 165 ARG A CA 1
ATOM 1232 C C . ARG A 1 167 ? -34.03500 -59.46600 -28.83500 1.000 50.76049 165 ARG A C 1
ATOM 1233 O O . ARG A 1 167 ? -34.90600 -59.16700 -29.66100 1.000 58.35592 165 ARG A O 1
ATOM 1241 N N . SER A 1 168 ? -34.20400 -59.27600 -27.52600 1.000 48.39968 166 SER A N 1
ATOM 1242 C CA . SER A 1 168 ? -35.42400 -58.63300 -27.07000 1.000 48.29726 166 SER A CA 1
ATOM 1243 C C . SER A 1 168 ? -35.45200 -57.13800 -27.36500 1.000 47.88923 166 SER A C 1
ATOM 1244 O O . SER A 1 168 ? -36.50200 -56.52000 -27.18300 1.000 52.11535 166 SER A O 1
ATOM 1247 N N . VAL A 1 169 ? -34.35300 -56.53300 -27.81700 1.000 50.38126 167 VAL A N 1
ATOM 1248 C CA . VAL A 1 169 ? -34.37300 -55.10000 -28.11000 1.000 52.43789 167 VAL A CA 1
ATOM 1249 C C . VAL A 1 169 ? -34.16800 -54.77400 -29.58200 1.000 57.96336 167 VAL A C 1
ATOM 1250 O O . VAL A 1 169 ? -34.18400 -53.58500 -29.93700 1.000 60.75119 167 VAL A O 1
ATOM 1254 N N . GLU A 1 170 ? -33.90800 -55.75500 -30.44100 1.000 50.77971 168 GLU A N 1
ATOM 1255 C CA . GLU A 1 170 ? -33.93000 -55.42600 -31.86100 1.000 52.46265 168 GLU A CA 1
ATOM 1256 C C . GLU A 1 170 ? -35.38500 -55.37300 -32.32800 1.000 65.45833 168 GLU A C 1
ATOM 1257 O O . GLU A 1 170 ? -36.28900 -55.91600 -31.68400 1.000 48.35576 168 GLU A O 1
ATOM 1263 N N . GLN A 1 171 ? -35.61600 -54.71300 -33.45700 1.000 58.20758 169 GLN A N 1
ATOM 1264 C CA . GLN A 1 171 ? -36.99900 -54.49200 -33.87400 1.000 76.27912 169 GLN A CA 1
ATOM 1265 C C . GLN A 1 171 ? -37.33300 -55.12100 -35.23700 1.000 75.31581 169 GLN A C 1
ATOM 1266 O O . GLN A 1 171 ? -37.23700 -54.48100 -36.28600 1.000 81.48722 169 GLN A O 1
ATOM 1272 N N . LEU B 1 15 ? -36.38200 -43.62500 -48.59700 1.000 72.67704 13 LEU B N 1
ATOM 1273 C CA . LEU B 1 15 ? -36.17400 -44.75900 -47.69800 1.000 52.65428 13 LEU B CA 1
ATOM 1274 C C . LEU B 1 15 ? -36.80200 -44.54000 -46.33600 1.000 63.25228 13 LEU B C 1
ATOM 1275 O O . LEU B 1 15 ? -36.73400 -45.41500 -45.47100 1.000 57.63839 13 LEU B O 1
ATOM 1280 N N . GLU B 1 16 ? -37.44100 -43.38300 -46.14700 1.000 58.54962 14 GLU B N 1
ATOM 1281 C CA . GLU B 1 16 ? -38.03900 -43.09300 -44.85300 1.000 59.70323 14 GLU B CA 1
ATOM 1282 C C . GLU B 1 16 ? -39.21700 -44.00200 -44.55000 1.000 59.72451 14 GLU B C 1
ATOM 1283 O O . GLU B 1 16 ? -39.59200 -44.13600 -43.38100 1.000 75.30785 14 GLU B O 1
ATOM 1289 N N . ASN B 1 17 ? -39.81400 -44.62600 -45.56600 1.000 58.23673 15 ASN B N 1
ATOM 1290 C CA . ASN B 1 17 ? -40.92500 -45.53200 -45.31800 1.000 57.25286 15 ASN B CA 1
ATOM 1291 C C . ASN B 1 17 ? -40.47700 -46.92700 -44.90000 1.000 56.78032 15 ASN B C 1
ATOM 1292 O O . ASN B 1 17 ? -41.32500 -47.73800 -44.51900 1.000 67.35281 15 ASN B O 1
ATOM 1294 N N . LEU B 1 18 ? -39.18400 -47.23400 -44.95200 1.000 58.01687 16 LEU B N 1
ATOM 1295 C CA . LEU B 1 18 ? -38.73600 -48.56100 -44.56700 1.000 57.42557 16 LEU B CA 1
ATOM 1296 C C . LEU B 1 18 ? -38.55500 -48.60900 -43.05700 1.000 60.14157 16 LEU B C 1
ATOM 1297 O O . LEU B 1 18 ? -38.23100 -47.60400 -42.42000 1.000 57.56311 16 LEU B O 1
ATOM 1302 N N . THR B 1 19 ? -38.81800 -49.77800 -42.48300 1.000 57.87199 17 THR B N 1
ATOM 1303 C CA . THR B 1 19 ? -38.49400 -50.01700 -41.08600 1.000 51.43119 17 THR B CA 1
ATOM 1304 C C . THR B 1 19 ? -36.97400 -50.13700 -40.90600 1.000 45.81100 17 THR B C 1
ATOM 1305 O O . THR B 1 19 ? -36.20600 -50.26600 -41.86900 1.000 44.38710 17 THR B O 1
ATOM 1309 N N . THR B 1 20 ? -36.52300 -50.03200 -39.65300 1.000 51.47919 18 THR B N 1
ATOM 1310 C CA . THR B 1 20 ? -35.08700 -50.17300 -39.41600 1.000 48.84538 18 THR B CA 1
ATOM 1311 C C . THR B 1 20 ? -34.60900 -51.55700 -39.84300 1.000 41.53761 18 THR B C 1
ATOM 1312 O O . THR B 1 20 ? -33.55400 -51.68600 -40.47400 1.000 46.17157 18 THR B O 1
ATOM 1316 N N . ARG B 1 21 ? -35.41500 -52.59400 -39.58100 1.000 47.66921 19 ARG B N 1
ATOM 1317 C CA . ARG B 1 21 ? -35.02600 -53.94000 -39.99600 1.000 47.50487 19 ARG B CA 1
ATOM 1318 C C . ARG B 1 21 ? -34.81900 -53.99800 -41.50900 1.000 50.03125 19 ARG B C 1
ATOM 1319 O O . ARG B 1 21 ? -33.77800 -54.47200 -41.98400 1.000 47.29279 19 ARG B O 1
ATOM 1327 N N . GLU B 1 22 ? -35.75600 -53.42300 -42.27700 1.000 48.90699 20 GLU B N 1
ATOM 1328 C CA . GLU B 1 22 ? -35.60500 -53.37300 -43.73100 1.000 50.91951 20 GLU B CA 1
ATOM 1329 C C . GLU B 1 22 ? -34.40200 -52.54300 -44.15800 1.000 49.64715 20 GLU B C 1
ATOM 1330 O O . GLU B 1 22 ? -33.71500 -52.88800 -45.12800 1.000 54.85054 20 GLU B O 1
ATOM 1336 N N . LEU B 1 23 ? -34.13700 -51.43600 -43.46300 1.000 49.25805 21 LEU B N 1
ATOM 1337 C CA . LEU B 1 23 ? -32.98300 -50.61000 -43.79900 1.000 51.44460 21 LEU B CA 1
ATOM 1338 C C . LEU B 1 23 ? -31.69000 -51.39500 -43.65500 1.000 43.15856 21 LEU B C 1
ATOM 1339 O O . LEU B 1 23 ? -30.80700 -51.33500 -44.51800 1.000 46.45243 21 LEU B O 1
ATOM 1344 N N . LEU B 1 24 ? -31.55900 -52.12700 -42.54900 1.000 45.40775 22 LEU B N 1
ATOM 1345 C CA . LEU B 1 24 ? -30.37300 -52.94900 -42.33800 1.000 43.14031 22 LEU B CA 1
ATOM 1346 C C . LEU B 1 24 ? -30.28300 -54.05600 -43.38200 1.000 46.91274 22 LEU B C 1
ATOM 1347 O O . LEU B 1 24 ? -29.19300 -54.38100 -43.86100 1.000 44.85271 22 LEU B O 1
ATOM 1352 N N . ALA B 1 25 ? -31.42500 -54.63900 -43.75900 1.000 45.96744 23 ALA B N 1
ATOM 1353 C CA . ALA B 1 25 ? -31.41100 -55.68400 -44.77500 1.000 48.87206 23 ALA B CA 1
ATOM 1354 C C . ALA B 1 25 ? -31.00900 -55.12300 -46.13100 1.000 47.31615 23 ALA B C 1
ATOM 1355 O O . ALA B 1 25 ? -30.27500 -55.77100 -46.88200 1.000 48.29383 23 ALA B O 1
ATOM 1357 N N . VAL B 1 26 ? -31.46300 -53.91400 -46.45400 1.000 46.20236 24 VAL B N 1
ATOM 1358 C CA . VAL B 1 26 ? -31.07200 -53.30200 -47.71700 1.000 52.92277 24 VAL B CA 1
ATOM 1359 C C . VAL B 1 26 ? -29.57700 -53.02200 -47.72200 1.000 46.33710 24 VAL B C 1
ATOM 1360 O O . VAL B 1 26 ? -28.90800 -53.13800 -48.75600 1.000 53.59046 24 VAL B O 1
ATOM 1364 N N . SER B 1 27 ? -29.02800 -52.64600 -46.57000 1.000 50.09882 25 SER B N 1
ATOM 1365 C CA . SER B 1 27 ? -27.58800 -52.42800 -46.48000 1.000 48.22357 25 SER B CA 1
ATOM 1366 C C . SER B 1 27 ? -26.81600 -53.69000 -46.86000 1.000 48.99632 25 SER B C 1
ATOM 1367 O O . SER B 1 27 ? -25.86600 -53.63100 -47.65200 1.000 50.66316 25 SER B O 1
ATOM 1370 N N . ARG B 1 28 ? -27.23600 -54.85200 -46.32700 1.000 51.14961 26 ARG B N 1
ATOM 1371 C CA . ARG B 1 28 ? -26.57100 -56.11700 -46.64100 1.000 44.70921 26 ARG B CA 1
ATOM 1372 C C . ARG B 1 28 ? -26.84600 -56.56400 -48.06900 1.000 49.95749 26 ARG B C 1
ATOM 1373 O O . ARG B 1 28 ? -25.93400 -57.02500 -48.76100 1.000 46.84015 26 ARG B O 1
ATOM 1381 N N . ALA B 1 29 ? -28.10400 -56.47600 -48.51700 1.000 50.63635 27 ALA B N 1
ATOM 1382 C CA . ALA B 1 29 ? -28.45100 -56.97500 -49.84700 1.000 45.33951 27 ALA B CA 1
ATOM 1383 C C . ALA B 1 29 ? -27.73600 -56.18600 -50.94100 1.000 48.81283 27 ALA B C 1
ATOM 1384 O O . ALA B 1 29 ? -27.31700 -56.75900 -51.95300 1.000 51.52694 27 ALA B O 1
ATOM 1386 N N . SER B 1 30 ? -27.60000 -54.86900 -50.76400 1.000 54.85426 28 SER B N 1
ATOM 1387 C CA . SER B 1 30 ? -26.90200 -54.06700 -51.76700 1.000 57.06162 28 SER B CA 1
ATOM 1388 C C . SER B 1 30 ? -25.43300 -54.45800 -51.84400 1.000 51.63733 28 SER B C 1
ATOM 1389 O O . SER B 1 30 ? -24.86400 -54.56400 -52.93800 1.000 47.82400 28 SER B O 1
ATOM 1392 N N . LEU B 1 31 ? -24.81900 -54.71300 -50.68800 1.000 50.24009 29 LEU B N 1
ATOM 1393 C CA . LEU B 1 31 ? -23.46800 -55.26100 -50.66300 1.000 52.94110 29 LEU B CA 1
ATOM 1394 C C . LEU B 1 31 ? -23.41000 -56.60100 -51.39700 1.000 59.61437 29 LEU B C 1
ATOM 1395 O O . LEU B 1 31 ? -22.52000 -56.82700 -52.22600 1.000 45.24723 29 LEU B O 1
ATOM 1400 N N . ARG B 1 32 ? -24.37400 -57.49700 -51.12300 1.000 45.75850 30 ARG B N 1
ATOM 1401 C CA . ARG B 1 32 ? -24.37600 -58.80800 -51.77200 1.000 41.82767 30 ARG B CA 1
ATOM 1402 C C . ARG B 1 32 ? -24.52900 -58.68200 -53.28200 1.000 52.46452 30 ARG B C 1
ATOM 1403 O O . ARG B 1 32 ? -23.87800 -59.40800 -54.04000 1.000 56.01043 30 ARG B O 1
ATOM 1411 N N . GLU B 1 33 ? -25.39200 -57.77300 -53.74200 1.000 55.19663 31 GLU B N 1
ATOM 1412 C CA . GLU B 1 33 ? -25.57800 -57.61200 -55.18000 1.000 51.93839 31 GLU B CA 1
ATOM 1413 C C . GLU B 1 33 ? -24.35100 -56.98300 -55.83300 1.000 53.28437 31 GLU B C 1
ATOM 1414 O O . GLU B 1 33 ? -23.96100 -57.37100 -56.94200 1.000 56.18839 31 GLU B O 1
ATOM 1420 N N . LEU B 1 34 ? -23.72000 -56.02400 -55.15600 1.000 47.09223 32 LEU B N 1
ATOM 1421 C CA . LEU B 1 34 ? -22.49600 -55.45000 -55.69700 1.000 51.51214 32 LEU B CA 1
ATOM 1422 C C . LEU B 1 34 ? -21.41400 -56.51100 -55.82800 1.000 57.63432 32 LEU B C 1
ATOM 1423 O O . LEU B 1 34 ? -20.70200 -56.56100 -56.83800 1.000 50.41904 32 LEU B O 1
ATOM 1428 N N . LYS B 1 35 ? -21.30900 -57.40600 -54.84500 1.000 50.03717 33 LYS B N 1
ATOM 1429 C CA . LYS B 1 35 ? -20.30400 -58.45500 -54.95300 1.000 52.08955 33 LYS B CA 1
ATOM 1430 C C . LYS B 1 35 ? -20.66400 -59.43500 -56.06400 1.000 55.73811 33 LYS B C 1
ATOM 1431 O O . LYS B 1 35 ? -19.78200 -59.87800 -56.80900 1.000 55.20423 33 LYS B O 1
ATOM 1437 N N . ARG B 1 36 ? -21.95900 -59.75700 -56.21400 1.000 56.69720 34 ARG B N 1
ATOM 1438 C CA . ARG B 1 36 ? -22.40300 -60.63700 -57.29300 1.000 52.69200 34 ARG B CA 1
ATOM 1439 C C . ARG B 1 36 ? -22.03900 -60.07100 -58.66100 1.000 60.16376 34 ARG B C 1
ATOM 1440 O O . ARG B 1 36 ? -21.72000 -60.82500 -59.58600 1.000 69.05550 34 ARG B O 1
ATOM 1448 N N . ARG B 1 37 ? -22.08500 -58.74800 -58.81300 1.000 66.98347 35 ARG B N 1
ATOM 1449 C CA . ARG B 1 37 ? -21.71100 -58.09700 -60.06200 1.000 65.25457 35 ARG B CA 1
ATOM 1450 C C . ARG B 1 37 ? -20.21400 -57.89800 -60.21100 1.000 61.85760 35 ARG B C 1
ATOM 1451 O O . ARG B 1 37 ? -19.77900 -57.41800 -61.26100 1.000 66.83813 35 ARG B O 1
ATOM 1459 N N . GLY B 1 38 ? -19.42100 -58.23100 -59.19900 1.000 55.27145 36 GLY B N 1
ATOM 1460 C CA . GLY B 1 38 ? -17.99400 -58.01900 -59.28900 1.000 51.56456 36 GLY B CA 1
ATOM 1461 C C . GLY B 1 38 ? -17.55500 -56.59100 -59.09300 1.000 47.52763 36 GLY B C 1
ATOM 1462 O O . GLY B 1 38 ? -16.39300 -56.27600 -59.36100 1.000 53.42416 36 GLY B O 1
ATOM 1463 N N . VAL B 1 39 ? -18.44900 -55.71200 -58.64100 1.000 50.97572 37 VAL B N 1
ATOM 1464 C CA . VAL B 1 39 ? -18.06000 -54.33800 -58.35600 1.000 45.00571 37 VAL B CA 1
ATOM 1465 C C . VAL B 1 39 ? -17.17900 -54.27700 -57.11300 1.000 52.28656 37 VAL B C 1
ATOM 1466 O O . VAL B 1 39 ? -16.23800 -53.47600 -57.04100 1.000 50.97534 37 VAL B O 1
ATOM 1470 N N . ILE B 1 40 ? -17.47700 -55.10600 -56.11100 1.000 46.22897 38 ILE B N 1
ATOM 1471 C CA . ILE B 1 40 ? -16.65700 -55.23300 -54.91400 1.000 43.77611 38 ILE B CA 1
ATOM 1472 C C . ILE B 1 40 ? -16.32000 -56.70600 -54.73900 1.000 41.90920 38 ILE B C 1
ATOM 1473 O O . ILE B 1 40 ? -16.88300 -57.57800 -55.40000 1.000 43.23736 38 ILE B O 1
ATOM 1478 N N . ARG B 1 41 ? -15.37500 -56.98400 -53.84500 1.000 44.92221 39 ARG B N 1
ATOM 1479 C CA . ARG B 1 41 ? -15.01200 -58.38200 -53.63200 1.000 51.50084 39 ARG B CA 1
ATOM 1480 C C . ARG B 1 41 ? -14.80600 -58.71600 -52.15900 1.000 52.09190 39 ARG B C 1
ATOM 1481 O O . ARG B 1 41 ? -14.18100 -59.73700 -51.85000 1.000 61.12440 39 ARG B O 1
ATOM 1489 N N . SER B 1 42 ? -15.31200 -57.88900 -51.24400 1.000 45.40581 40 SER B N 1
ATOM 1490 C CA . SER B 1 42 ? -15.12000 -58.12300 -49.82300 1.000 43.34700 40 SER B CA 1
ATOM 1491 C C . SER B 1 42 ? -16.36200 -57.66200 -49.07600 1.000 39.66457 40 SER B C 1
ATOM 1492 O O . SER B 1 42 ? -17.25400 -57.01600 -49.63900 1.000 35.26019 40 SER B O 1
ATOM 1495 N N . GLY B 1 43 ? -16.41000 -58.01700 -47.79400 1.000 37.99090 41 GLY B N 1
ATOM 1496 C CA . GLY B 1 43 ? -17.47600 -57.58300 -46.92700 1.000 31.09427 41 GLY B CA 1
ATOM 1497 C C . GLY B 1 43 ? -17.26800 -56.21800 -46.32100 1.000 27.84342 41 GLY B C 1
ATOM 1498 O O . GLY B 1 43 ? -18.08600 -55.80700 -45.49800 1.000 33.74225 41 GLY B O 1
ATOM 1499 N N . ASN B 1 44 ? -16.19800 -55.51400 -46.69200 1.000 28.15986 42 ASN B N 1
ATOM 1500 C CA . ASN B 1 44 ? -16.02700 -54.13700 -46.23200 1.000 30.36625 42 ASN B CA 1
ATOM 1501 C C . ASN B 1 44 ? -17.10700 -53.25400 -46.84700 1.000 30.86044 42 ASN B C 1
ATOM 1502 O O . ASN B 1 44 ? -17.74200 -53.61800 -47.82900 1.000 29.27841 42 ASN B O 1
ATOM 1507 N N . ALA B 1 45 ? -17.28500 -52.05000 -46.27600 1.000 29.92691 43 ALA B N 1
ATOM 1508 C CA . ALA B 1 45 ? -18.11100 -51.07200 -46.98100 1.000 26.46697 43 ALA B CA 1
ATOM 1509 C C . ALA B 1 45 ? -17.53000 -50.88900 -48.38800 1.000 30.05764 43 ALA B C 1
ATOM 1510 O O . ALA B 1 45 ? -16.30700 -51.00600 -48.58800 1.000 31.00828 43 ALA B O 1
ATOM 1512 N N . PRO B 1 46 ? -18.37300 -50.62700 -49.38600 1.000 27.91280 44 PRO B N 1
ATOM 1513 C CA . PRO B 1 46 ? -17.93300 -50.77000 -50.78400 1.000 34.21811 44 PRO B CA 1
ATOM 1514 C C . PRO B 1 46 ? -16.86900 -49.79000 -51.25000 1.000 32.86965 44 PRO B C 1
ATOM 1515 O O . PRO B 1 46 ? -16.27400 -50.04700 -52.30300 1.000 32.19151 44 PRO B O 1
ATOM 1519 N N . ALA B 1 47 ? -16.63600 -48.67800 -50.53900 1.000 29.00469 45 ALA B N 1
ATOM 1520 C CA . ALA B 1 47 ? -15.80100 -47.60200 -51.07800 1.000 33.12377 45 ALA B CA 1
ATOM 1521 C C . ALA B 1 47 ? -14.40300 -48.08400 -51.46300 1.000 30.14113 45 ALA B C 1
ATOM 1522 O O . ALA B 1 47 ? -13.88300 -47.70700 -52.52100 1.000 31.77512 45 ALA B O 1
ATOM 1524 N N . GLY B 1 48 ? -13.76500 -48.88400 -50.60300 1.000 30.11625 46 GLY B N 1
ATOM 1525 C CA . GLY B 1 48 ? -12.39100 -49.30400 -50.87200 1.000 27.12478 46 GLY B CA 1
ATOM 1526 C C . GLY B 1 48 ? -12.26400 -50.13900 -52.13600 1.000 33.17302 46 GLY B C 1
ATOM 1527 O O . GLY B 1 48 ? -11.45500 -49.83500 -53.01700 1.000 30.64263 46 GLY B O 1
ATOM 1528 N N . ASP B 1 49 ? -13.07100 -51.20500 -52.24100 1.000 28.53618 47 ASP B N 1
ATOM 1529 C CA . ASP B 1 49 ? -13.01200 -52.07300 -53.41800 1.000 36.60035 47 ASP B CA 1
ATOM 1530 C C . ASP B 1 49 ? -13.47900 -51.33100 -54.66500 1.000 35.73026 47 ASP B C 1
ATOM 1531 O O . ASP B 1 49 ? -12.94700 -51.53700 -55.76800 1.000 32.79270 47 ASP B O 1
ATOM 1536 N N . TYR B 1 50 ? -14.48900 -50.48000 -54.52200 1.000 33.70387 48 TYR B N 1
ATOM 1537 C CA . TYR B 1 50 ? -14.98600 -49.79400 -55.70900 1.000 35.96634 48 TYR B CA 1
ATOM 1538 C C . TYR B 1 50 ? -13.94200 -48.82400 -56.24800 1.000 30.89363 48 TYR B C 1
ATOM 1539 O O . TYR B 1 50 ? -13.70300 -48.77800 -57.46000 1.000 33.65112 48 TYR B O 1
ATOM 1548 N N . ALA B 1 51 ? -13.25700 -48.10100 -55.35600 1.000 31.56763 49 ALA B N 1
ATOM 1549 C CA . ALA B 1 51 ? -12.18000 -47.22300 -55.80400 1.000 35.17791 49 ALA B CA 1
ATOM 1550 C C . ALA B 1 51 ? -11.07200 -48.01300 -56.50100 1.000 32.38100 49 ALA B C 1
ATOM 1551 O O . ALA B 1 51 ? -10.53700 -47.57400 -57.52800 1.000 31.62008 49 ALA B O 1
ATOM 1553 N N . GLU B 1 52 ? -10.71000 -49.18700 -55.96500 1.000 31.84532 50 GLU B N 1
ATOM 1554 C CA . GLU B 1 52 ? -9.71600 -50.01800 -56.64000 1.000 31.51944 50 GLU B CA 1
ATOM 1555 C C . GLU B 1 52 ? -10.19600 -50.43700 -58.01600 1.000 31.19266 50 GLU B C 1
ATOM 1556 O O . GLU B 1 52 ? -9.41500 -50.43900 -58.97400 1.000 33.62169 50 GLU B O 1
ATOM 1562 N N . LEU B 1 53 ? -11.47600 -50.80500 -58.12900 1.000 35.27178 51 LEU B N 1
ATOM 1563 C CA . LEU B 1 53 ? -12.00200 -51.21500 -59.42500 1.000 38.79380 51 LEU B CA 1
ATOM 1564 C C . LEU B 1 53 ? -11.85500 -50.09600 -60.45200 1.000 40.56644 51 LEU B C 1
ATOM 1565 O O . LEU B 1 53 ? -11.43400 -50.34200 -61.59300 1.000 41.33264 51 LEU B O 1
ATOM 1570 N N . LEU B 1 54 ? -12.19200 -48.86100 -60.06500 1.000 36.18529 52 LEU B N 1
ATOM 1571 C CA . LEU B 1 54 ? -12.08400 -47.74100 -60.99900 1.000 39.16742 52 LEU B CA 1
ATOM 1572 C C . LEU B 1 54 ? -10.63600 -47.49800 -61.41200 1.000 34.47053 52 LEU B C 1
ATOM 1573 O O . LEU B 1 54 ? -10.35000 -47.29700 -62.59500 1.000 38.18885 52 LEU B O 1
ATOM 1578 N N . VAL B 1 55 ? -9.70200 -47.54400 -60.45800 1.000 34.20255 53 VAL B N 1
ATOM 1579 C CA . VAL B 1 55 ? -8.29800 -47.32900 -60.81500 1.000 33.75701 53 VAL B CA 1
ATOM 1580 C C . VAL B 1 55 ? -7.82300 -48.43800 -61.74100 1.000 35.51262 53 VAL B C 1
ATOM 1581 O O . VAL B 1 55 ? -7.04700 -48.20100 -62.67600 1.000 38.66447 53 VAL B O 1
ATOM 1585 N N . GLN B 1 56 ? -8.27700 -49.66900 -61.48900 1.000 37.03216 54 GLN B N 1
ATOM 1586 C CA . GLN B 1 56 ? -7.91800 -50.78200 -62.36700 1.000 43.12972 54 GLN B CA 1
ATOM 1587 C C . GLN B 1 56 ? -8.44500 -50.55600 -63.77600 1.000 43.17403 54 GLN B C 1
ATOM 1588 O O . GLN B 1 56 ? -7.73300 -50.78200 -64.76100 1.000 54.46354 54 GLN B O 1
ATOM 1594 N N . ARG B 1 57 ? -9.70500 -50.13200 -63.89500 1.000 41.67577 55 ARG B N 1
ATOM 1595 C CA . ARG B 1 57 ? -10.24800 -49.83000 -65.21500 1.000 44.45817 55 ARG B CA 1
ATOM 1596 C C . ARG B 1 57 ? -9.45800 -48.72900 -65.90700 1.000 44.77081 55 ARG B C 1
ATOM 1597 O O . ARG B 1 57 ? -9.15300 -48.83600 -67.09900 1.000 48.27568 55 ARG B O 1
ATOM 1605 N N . ALA B 1 58 ? -9.08500 -47.68000 -65.16400 1.000 45.43983 56 ALA B N 1
ATOM 1606 C CA . ALA B 1 58 ? -8.44300 -46.51500 -65.76800 1.000 48.63617 56 ALA B CA 1
ATOM 1607 C C . ALA B 1 58 ? -7.00900 -46.80100 -66.18800 1.000 55.82471 56 ALA B C 1
ATOM 1608 O O . ALA B 1 58 ? -6.49800 -46.15300 -67.10700 1.000 50.84024 56 ALA B O 1
ATOM 1610 N N . THR B 1 59 ? -6.35000 -47.75800 -65.53700 1.000 45.93375 57 THR B N 1
ATOM 1611 C CA . THR B 1 59 ? -4.95900 -48.08100 -65.81300 1.000 47.13794 57 THR B CA 1
ATOM 1612 C C . THR B 1 59 ? -4.80400 -49.39500 -66.55600 1.000 55.55230 57 THR B C 1
ATOM 1613 O O . THR B 1 59 ? -3.68200 -49.74000 -66.95100 1.000 56.14187 57 THR B O 1
ATOM 1617 N N . ASP B 1 60 ? -5.90300 -50.12500 -66.77100 1.000 51.40915 58 ASP B N 1
ATOM 1618 C CA . ASP B 1 60 ? -5.86000 -51.47800 -67.32100 1.000 62.65816 58 ASP B CA 1
ATOM 1619 C C . ASP B 1 60 ? -4.90200 -52.34800 -66.51400 1.000 60.96781 58 ASP B C 1
ATOM 1620 O O . ASP B 1 60 ? -4.22000 -53.22700 -67.04700 1.000 63.93265 58 ASP B O 1
ATOM 1625 N N . GLY B 1 61 ? -4.88400 -52.12000 -65.19900 1.000 55.14662 59 GLY B N 1
ATOM 1626 C CA . GLY B 1 61 ? -3.90100 -52.72200 -64.32700 1.000 53.56309 59 GLY B CA 1
ATOM 1627 C C . GLY B 1 61 ? -4.32400 -54.06700 -63.77300 1.000 54.33331 59 GLY B C 1
ATOM 1628 O O . GLY B 1 61 ? -5.40500 -54.58500 -64.04800 1.000 61.69599 59 GLY B O 1
ATOM 1629 N N . GLU B 1 62 ? -3.41500 -54.64800 -62.99200 1.000 49.22952 60 GLU B N 1
ATOM 1630 C CA . GLU B 1 62 ? -3.59700 -55.95100 -62.36500 1.000 63.04320 60 GLU B CA 1
ATOM 1631 C C . GLU B 1 62 ? -3.91200 -55.76100 -60.88400 1.000 56.45920 60 GLU B C 1
ATOM 1632 O O . GLU B 1 62 ? -3.13600 -55.13200 -60.16200 1.000 48.34306 60 GLU B O 1
ATOM 1638 N N . LEU B 1 63 ? -5.04300 -56.29900 -60.43400 1.000 51.56298 61 LEU B N 1
ATOM 1639 C CA . LEU B 1 63 ? -5.41900 -56.19400 -59.03000 1.000 47.30671 61 LEU B CA 1
ATOM 1640 C C . LEU B 1 63 ? -4.62200 -57.18100 -58.17900 1.000 54.07728 61 LEU B C 1
ATOM 1641 O O . LEU B 1 63 ? -4.61900 -58.37900 -58.45300 1.000 49.53690 61 LEU B O 1
ATOM 1646 N N . ALA B 1 64 ? -4.01400 -56.69500 -57.10100 1.000 41.33977 62 ALA B N 1
ATOM 1647 C CA . ALA B 1 64 ? -3.24100 -57.57200 -56.22700 1.000 53.58919 62 ALA B CA 1
ATOM 1648 C C . ALA B 1 64 ? -4.14800 -58.37000 -55.27600 1.000 46.82166 62 ALA B C 1
ATOM 1649 O O . ALA B 1 64 ? -5.32100 -58.04300 -55.07100 1.000 45.55129 62 ALA B O 1
ATOM 1651 N N . ASN B 1 65 ? -3.57600 -59.43300 -54.69200 1.000 42.38312 63 ASN B N 1
ATOM 1652 C CA . ASN B 1 65 ? -4.23500 -60.19100 -53.62500 1.000 42.27219 63 ASN B CA 1
ATOM 1653 C C . ASN B 1 65 ? -4.70900 -59.24400 -52.52500 1.000 44.06673 63 ASN B C 1
ATOM 1654 O O . ASN B 1 65 ? -3.99900 -58.31300 -52.14300 1.000 41.88451 63 ASN B O 1
ATOM 1659 N N . ALA B 1 66 ? -5.90200 -59.51100 -51.98200 1.000 42.67618 64 ALA B N 1
ATOM 1660 C CA . ALA B 1 66 ? -6.55200 -58.52600 -51.11300 1.000 42.24885 64 ALA B CA 1
ATOM 1661 C C . ALA B 1 66 ? -5.72900 -58.18900 -49.87500 1.000 34.38958 64 ALA B C 1
ATOM 1662 O O . ALA B 1 66 ? -5.76000 -57.04400 -49.39900 1.000 36.69509 64 ALA B O 1
ATOM 1664 N N . SER B 1 67 ? -4.97400 -59.14000 -49.35800 1.000 41.13455 65 SER B N 1
ATOM 1665 C CA . SER B 1 67 ? -4.18300 -58.94400 -48.15500 1.000 49.71670 65 SER B CA 1
ATOM 1666 C C . SER B 1 67 ? -2.72700 -58.61500 -48.45600 1.000 42.24091 65 SER B C 1
ATOM 1667 O O . SER B 1 67 ? -1.88500 -58.68300 -47.55500 1.000 44.04854 65 SER B O 1
ATOM 1670 N N . GLN B 1 68 ? -2.40900 -58.26400 -49.69500 1.000 45.56621 66 GLN B N 1
ATOM 1671 C CA . GLN B 1 68 ? -1.03200 -57.92900 -50.02600 1.000 43.22628 66 GLN B CA 1
ATOM 1672 C C . GLN B 1 68 ? -0.62300 -56.60800 -49.39300 1.000 35.62159 66 GLN B C 1
ATOM 1673 O O . GLN B 1 68 ? -1.40500 -55.65500 -49.35300 1.000 34.99142 66 GLN B O 1
ATOM 1679 N N . LYS B 1 69 ? 0.61200 -56.55100 -48.89900 1.000 37.72796 67 LYS B N 1
ATOM 1680 C CA . LYS B 1 69 ? 1.08500 -55.31500 -48.30000 1.000 40.09123 67 LYS B CA 1
ATOM 1681 C C . LYS B 1 69 ? 1.40900 -54.29200 -49.38400 1.000 40.87499 67 LYS B C 1
ATOM 1682 O O . LYS B 1 69 ? 1.59100 -54.62500 -50.56000 1.000 36.91538 67 LYS B O 1
ATOM 1688 N N . SER B 1 70 ? 1.45300 -53.02900 -48.95800 1.000 37.35647 68 SER B N 1
ATOM 1689 C CA . SER B 1 70 ? 2.10400 -51.92900 -49.67200 1.000 39.32992 68 SER B CA 1
ATOM 1690 C C . SER B 1 70 ? 1.35500 -51.31900 -50.86100 1.000 43.40549 68 SER B C 1
ATOM 1691 O O . SER B 1 70 ? 1.35700 -50.08800 -51.01200 1.000 35.64960 68 SER B O 1
ATOM 1694 N N . TRP B 1 71 ? 0.77600 -52.13600 -51.74600 1.000 35.49006 69 TRP B N 1
ATOM 1695 C CA . TRP B 1 71 ? 0.12200 -51.59200 -52.93300 1.000 32.40502 69 TRP B CA 1
ATOM 1696 C C . TRP B 1 71 ? -1.01100 -52.50200 -53.39300 1.000 31.88415 69 TRP B C 1
ATOM 1697 O O . TRP B 1 71 ? -1.09400 -53.66500 -53.00900 1.000 39.87174 69 TRP B O 1
ATOM 1708 N N . ASP B 1 72 ? -1.85500 -51.96400 -54.27300 1.000 30.75755 70 ASP B N 1
ATOM 1709 C CA . ASP B 1 72 ? -3.11900 -52.58900 -54.66000 1.000 31.58700 70 ASP B CA 1
ATOM 1710 C C . ASP B 1 72 ? -3.17100 -52.99200 -56.11700 1.000 36.84994 70 ASP B C 1
ATOM 1711 O O . ASP B 1 72 ? -3.74500 -54.04300 -56.44700 1.000 39.89808 70 ASP B O 1
ATOM 1716 N N . ILE B 1 73 ? -2.57400 -52.19000 -56.99800 1.000 34.65378 71 ILE B N 1
ATOM 1717 C CA . ILE B 1 73 ? -2.71400 -52.35600 -58.43900 1.000 41.04878 71 ILE B CA 1
ATOM 1718 C C . ILE B 1 73 ? -1.34700 -52.19600 -59.08100 1.000 38.31834 71 ILE B C 1
ATOM 1719 O O . ILE B 1 73 ? -0.59500 -51.28200 -58.73000 1.000 41.90148 71 ILE B O 1
ATOM 1724 N N . ARG B 1 74 ? -1.02200 -53.08200 -60.02000 1.000 40.24622 72 ARG B N 1
ATOM 1725 C CA . ARG B 1 74 ? 0.15900 -52.91500 -60.85700 1.000 42.20933 72 ARG B CA 1
ATOM 1726 C C . ARG B 1 74 ? -0.30300 -52.57300 -62.27000 1.000 49.20328 72 ARG B C 1
ATOM 1727 O O . ARG B 1 74 ? -1.05900 -53.33800 -62.88200 1.000 48.03991 72 ARG B O 1
ATOM 1735 N N . THR B 1 75 ? 0.15100 -51.43200 -62.78100 1.000 47.42743 73 THR B N 1
ATOM 1736 C CA . THR B 1 75 ? -0.26000 -50.97300 -64.10200 1.000 54.76567 73 THR B CA 1
ATOM 1737 C C . THR B 1 75 ? 0.48500 -51.72000 -65.19900 1.000 55.91573 73 THR B C 1
ATOM 1738 O O . THR B 1 75 ? 1.50300 -52.37900 -64.96700 1.000 57.14160 73 THR B O 1
ATOM 1742 N N . THR B 1 76 ? -0.03000 -51.58000 -66.42700 1.000 74.19101 74 THR B N 1
ATOM 1743 C CA . THR B 1 76 ? 0.60300 -52.21400 -67.58000 1.000 87.37778 74 THR B CA 1
ATOM 1744 C C . THR B 1 76 ? 2.04400 -51.75300 -67.75500 1.000 81.93197 74 THR B C 1
ATOM 1745 O O . THR B 1 76 ? 2.89100 -52.52700 -68.21500 1.000 81.52827 74 THR B O 1
ATOM 1749 N N . GLU B 1 77 ? 2.34300 -50.50700 -67.38700 1.000 67.87120 75 GLU B N 1
ATOM 1750 C CA . GLU B 1 77 ? 3.70100 -49.98500 -67.44500 1.000 65.04470 75 GLU B CA 1
ATOM 1751 C C . GLU B 1 77 ? 4.52800 -50.36900 -66.22400 1.000 65.96848 75 GLU B C 1
ATOM 1752 O O . GLU B 1 77 ? 5.70600 -50.00800 -66.15300 1.000 68.09789 75 GLU B O 1
ATOM 1754 N N . GLY B 1 78 ? 3.94100 -51.08600 -65.26400 1.000 60.53870 76 GLY B N 1
ATOM 1755 C CA . GLY B 1 78 ? 4.65700 -51.56900 -64.10200 1.000 61.84700 76 GLY B CA 1
ATOM 1756 C C . GLY B 1 78 ? 4.52900 -50.75000 -62.83400 1.000 58.84081 76 GLY B C 1
ATOM 1757 O O . GLY B 1 78 ? 5.14400 -51.12000 -61.82600 1.000 56.49204 76 GLY B O 1
ATOM 1758 N N . ASP B 1 79 ? 3.74900 -49.66700 -62.83800 1.000 45.85934 77 ASP B N 1
ATOM 1759 C CA . ASP B 1 79 ? 3.60400 -48.85100 -61.64000 1.000 46.78825 77 ASP B CA 1
ATOM 1760 C C . ASP B 1 79 ? 2.81800 -49.59800 -60.56800 1.000 46.94222 77 ASP B C 1
ATOM 1761 O O . ASP B 1 79 ? 1.81900 -50.25800 -60.85900 1.000 44.52020 77 ASP B O 1
ATOM 1766 N N . ARG B 1 80 ? 3.26700 -49.47300 -59.31800 1.000 44.56730 78 ARG B N 1
ATOM 1767 C CA . ARG B 1 80 ? 2.60100 -50.07900 -58.16600 1.000 36.13502 78 ARG B CA 1
ATOM 1768 C C . ARG B 1 80 ? 1.79200 -48.98400 -57.49000 1.000 38.87028 78 ARG B C 1
ATOM 1769 O O . ARG B 1 80 ? 2.36200 -48.03200 -56.94800 1.000 35.85989 78 ARG B O 1
ATOM 1777 N N . LEU B 1 81 ? 0.46900 -49.10500 -57.52800 1.000 33.25644 79 LEU B N 1
ATOM 1778 C CA . LEU B 1 81 ? -0.41100 -48.04300 -57.06600 1.000 32.49276 79 LEU B CA 1
ATOM 1779 C C . LEU B 1 81 ? -1.05600 -48.42400 -55.74500 1.000 33.85572 79 LEU B C 1
ATOM 1780 O O . LEU B 1 81 ? -1.63000 -49.51100 -55.62000 1.000 32.39178 79 LEU B O 1
ATOM 1785 N N . GLN B 1 82 ? -0.96900 -47.52100 -54.77200 1.000 29.77625 80 GLN B N 1
ATOM 1786 C CA . GLN B 1 82 ? -1.67300 -47.65000 -53.49500 1.000 32.68427 80 GLN B CA 1
ATOM 1787 C C . GLN B 1 82 ? -2.91400 -46.74900 -53.56100 1.000 36.05742 80 GLN B C 1
ATOM 1788 O O . GLN B 1 82 ? -2.80000 -45.51000 -53.59000 1.000 31.23328 80 GLN B O 1
ATOM 1794 N N . VAL B 1 83 ? -4.09900 -47.36800 -53.63400 1.000 27.59640 81 VAL B N 1
ATOM 1795 C CA . VAL B 1 83 ? -5.36300 -46.64200 -53.80400 1.000 25.27217 81 VAL B CA 1
ATOM 1796 C C . VAL B 1 83 ? -5.92300 -46.28600 -52.43200 1.000 26.95172 81 VAL B C 1
ATOM 1797 O O . VAL B 1 83 ? -5.97800 -47.14400 -51.54900 1.000 26.72090 81 VAL B O 1
ATOM 1801 N N . LYS B 1 84 ? -6.32800 -45.02000 -52.24200 1.000 27.40518 82 LYS B N 1
ATOM 1802 C CA . LYS B 1 84 ? -6.91600 -44.55800 -50.98300 1.000 26.91637 82 LYS B CA 1
ATOM 1803 C C . LYS B 1 84 ? -8.17300 -43.75000 -51.28600 1.000 28.89992 82 LYS B C 1
ATOM 1804 O O . LYS B 1 84 ? -8.09800 -42.72800 -51.98200 1.000 27.65955 82 LYS B O 1
ATOM 1810 N N . ALA B 1 85 ? -9.31100 -44.17000 -50.74300 1.000 25.65397 83 ALA B N 1
ATOM 1811 C CA . ALA B 1 85 ? -10.56900 -43.49600 -51.02900 1.000 26.49829 83 ALA B CA 1
ATOM 1812 C C . ALA B 1 85 ? -11.20500 -42.93700 -49.76100 1.000 27.66769 83 ALA B C 1
ATOM 1813 O O . ALA B 1 85 ? -11.03000 -43.47800 -48.66400 1.000 28.94345 83 ALA B O 1
ATOM 1815 N N . ARG B 1 86 ? -11.94500 -41.84500 -49.92100 1.000 25.74277 84 ARG B N 1
ATOM 1816 C CA . ARG B 1 86 ? -12.81100 -41.32900 -48.87200 1.000 23.58175 84 ARG B CA 1
ATOM 1817 C C . ARG B 1 86 ? -14.10800 -40.83600 -49.49300 1.000 29.79200 84 ARG B C 1
ATOM 1818 O O . ARG B 1 86 ? -14.12000 -40.31300 -50.60900 1.000 29.51224 84 ARG B O 1
ATOM 1826 N N . VAL B 1 87 ? -15.20100 -40.94400 -48.74500 1.000 26.45446 85 VAL B N 1
ATOM 1827 C CA . VAL B 1 87 ? -16.46900 -40.37600 -49.18300 1.000 27.45906 85 VAL B CA 1
ATOM 1828 C C . VAL B 1 87 ? -16.63000 -39.01200 -48.52500 1.0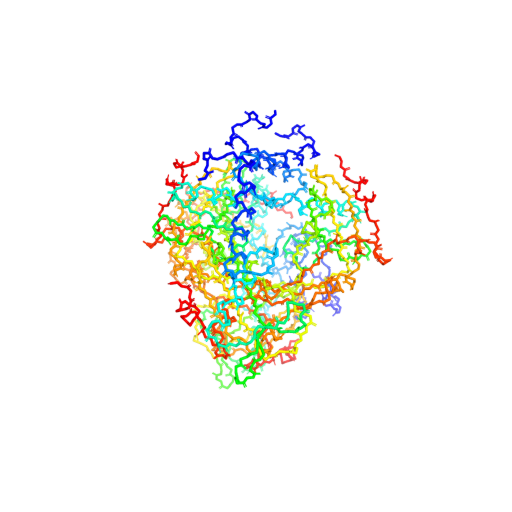00 31.55350 85 VAL B C 1
ATOM 1829 O O . VAL B 1 87 ? -16.60900 -38.89700 -47.29500 1.000 32.64587 85 VAL B O 1
ATOM 1833 N N . ILE B 1 88 ? -16.79000 -37.98200 -49.33600 1.000 30.87987 86 ILE B N 1
ATOM 1834 C CA . ILE B 1 88 ? -16.86900 -36.61400 -48.85000 1.000 32.39575 86 ILE B CA 1
ATOM 1835 C C . ILE B 1 88 ? -18.34300 -36.25100 -48.80400 1.000 36.34893 86 ILE B C 1
ATOM 1836 O O . ILE B 1 88 ? -19.00500 -36.17000 -49.84700 1.000 37.05798 86 ILE B O 1
ATOM 1841 N N . THR B 1 89 ? -18.85700 -36.02400 -47.59900 1.000 35.91493 87 THR B N 1
ATOM 1842 C CA . THR B 1 89 ? -20.19000 -35.45600 -47.45600 1.000 37.19468 87 THR B CA 1
ATOM 1843 C C . THR B 1 89 ? -20.16600 -33.94500 -47.26900 1.000 42.75730 87 THR B C 1
ATOM 1844 O O . THR B 1 89 ? -21.15000 -33.27800 -47.60100 1.000 47.72185 87 THR B O 1
ATOM 1848 N N . ASP B 1 90 ? -19.04700 -33.39800 -46.80300 1.000 38.64977 88 ASP B N 1
ATOM 1849 C CA . ASP B 1 90 ? -18.87600 -31.97100 -46.55000 1.000 41.47121 88 ASP B CA 1
ATOM 1850 C C . ASP B 1 90 ? -17.48500 -31.62200 -47.05000 1.000 46.16684 88 ASP B C 1
ATOM 1851 O O . ASP B 1 90 ? -16.48900 -32.00800 -46.42500 1.000 44.64068 88 ASP B O 1
ATOM 1856 N N . GLU B 1 91 ? -17.41200 -30.90700 -48.17900 1.000 50.03601 89 GLU B N 1
ATOM 1857 C CA . GLU B 1 91 ? -16.10400 -30.63500 -48.76400 1.000 59.06395 89 GLU B CA 1
ATOM 1858 C C . GLU B 1 91 ? -15.23400 -29.77300 -47.86100 1.000 55.63473 89 GLU B C 1
ATOM 1859 O O . GLU B 1 91 ? -14.02400 -29.67500 -48.10700 1.000 51.82407 89 GLU B O 1
ATOM 1865 N N . HIS B 1 92 ? -15.81100 -29.14700 -46.83500 1.000 48.32338 90 HIS B N 1
ATOM 1866 C CA . HIS B 1 92 ? -15.05700 -28.29100 -45.93200 1.000 51.74489 90 HIS B CA 1
ATOM 1867 C C . HIS B 1 92 ? -14.65700 -28.99500 -44.63500 1.000 55.89041 90 HIS B C 1
ATOM 1868 O O . HIS B 1 92 ? -14.04700 -28.36400 -43.76500 1.000 47.65242 90 HIS B O 1
ATOM 1875 N N . ALA B 1 93 ? -14.99500 -30.27400 -44.46600 1.000 45.85771 91 ALA B N 1
ATOM 1876 C CA . ALA B 1 93 ? -14.62000 -31.01600 -43.26200 1.000 46.84529 91 ALA B CA 1
ATOM 1877 C C . ALA B 1 93 ? -13.23700 -31.61700 -43.49500 1.000 48.04954 91 ALA B C 1
ATOM 1878 O O . ALA B 1 93 ? -13.08800 -32.52300 -44.32300 1.000 42.28081 91 ALA B O 1
ATOM 1880 N N . ASN B 1 94 ? -12.22100 -31.11600 -42.78100 1.000 43.97377 92 ASN B N 1
ATOM 1881 C CA . ASN B 1 94 ? -10.88100 -31.67300 -42.97100 1.000 47.60992 92 ASN B CA 1
ATOM 1882 C C . ASN B 1 94 ? -10.82800 -33.15300 -42.60700 1.000 37.88900 92 ASN B C 1
ATOM 1883 O O . ASN B 1 94 ? -10.08200 -33.91800 -43.22500 1.000 38.43205 92 ASN B O 1
ATOM 1888 N N . GLY B 1 95 ? -11.57600 -33.56300 -41.57400 1.000 34.53826 93 GLY B N 1
ATOM 1889 C CA . GLY B 1 95 ? -11.50500 -34.94300 -41.12300 1.000 33.03641 93 GLY B CA 1
ATOM 1890 C C . GLY B 1 95 ? -11.86300 -35.93100 -42.21700 1.000 33.43013 93 GLY B C 1
ATOM 1891 O O . GLY B 1 95 ? -11.34600 -37.05000 -42.24500 1.000 29.48624 93 GLY B O 1
ATOM 1892 N N . GLU B 1 96 ? -12.71000 -35.52000 -43.16200 1.000 29.02841 94 GLU B N 1
ATOM 1893 C CA . GLU B 1 96 ? -13.08400 -36.42800 -44.23700 1.000 27.83129 94 GLU B CA 1
ATOM 1894 C C . GLU B 1 96 ? -11.98700 -36.56800 -45.28100 1.000 26.96923 94 GLU B C 1
ATOM 1895 O O . GLU B 1 96 ? -12.10700 -37.42600 -46.15300 1.000 27.22381 94 GLU B O 1
ATOM 1901 N N . ARG B 1 97 ? -10.92800 -35.75400 -45.20900 1.000 27.42191 95 ARG B N 1
ATOM 1902 C CA . ARG B 1 97 ? -9.76700 -35.91200 -46.08300 1.000 27.00022 95 ARG B CA 1
ATOM 1903 C C . ARG B 1 97 ? -8.73300 -36.89000 -45.53300 1.000 26.65076 95 ARG B C 1
ATOM 1904 O O . ARG B 1 97 ? -7.72000 -37.15000 -46.20100 1.000 27.81509 95 ARG B O 1
ATOM 1912 N N . GLN B 1 98 ? -8.93300 -37.39900 -44.32200 1.000 25.59124 96 GLN B N 1
ATOM 1913 C CA . GLN B 1 98 ? -7.93500 -38.28100 -43.73000 1.000 25.90762 96 GLN B CA 1
ATOM 1914 C C . GLN B 1 98 ? -7.89900 -39.62400 -44.46200 1.000 25.57559 96 GLN B C 1
ATOM 1915 O O . GLN B 1 98 ? -8.88800 -40.36000 -44.47400 1.000 27.28515 96 GLN B O 1
ATOM 1921 N N . LEU B 1 99 ? -6.75600 -39.96600 -45.03700 1.000 25.77688 97 LEU B N 1
ATOM 1922 C CA . LEU B 1 99 ? -6.63000 -41.24700 -45.72100 1.000 24.27658 97 LEU B CA 1
ATOM 1923 C C . LEU B 1 99 ? -6.32200 -42.36300 -44.73200 1.000 23.47578 97 LEU B C 1
ATOM 1924 O O . LEU B 1 99 ? -5.76100 -42.13300 -43.65600 1.000 23.86849 97 LEU B O 1
ATOM 1929 N N . SER B 1 100 ? -6.70900 -43.58100 -45.11800 1.000 24.69560 98 SER B N 1
ATOM 1930 C CA . SER B 1 100 ? -6.39000 -44.77400 -44.33600 1.000 24.30623 98 SER B CA 1
ATOM 1931 C C . SER B 1 100 ? -4.87900 -44.89300 -44.12000 1.000 20.96608 98 SER B C 1
ATOM 1932 O O . SER B 1 100 ? -4.07900 -44.46500 -44.95600 1.000 27.25061 98 SER B O 1
ATOM 1935 N N . THR B 1 101 ? -4.48700 -45.46500 -42.96700 1.000 21.21850 99 THR B N 1
ATOM 1936 C CA . THR B 1 101 ? -3.08700 -45.40400 -42.54400 1.000 23.49145 99 THR B CA 1
ATOM 1937 C C . THR B 1 101 ? -2.17200 -46.13900 -43.53000 1.000 25.72626 99 THR B C 1
ATOM 1938 O O . THR B 1 101 ? -2.57900 -47.06500 -44.24000 1.000 28.51717 99 THR B O 1
ATOM 1942 N N . ILE B 1 102 ? -0.92500 -45.68700 -43.60000 1.000 26.18676 100 ILE B N 1
ATOM 1943 C CA . ILE B 1 102 ? 0.09200 -46.25200 -44.47900 1.000 24.60044 100 ILE B CA 1
ATOM 1944 C C . ILE B 1 102 ? 1.16700 -46.84300 -43.57800 1.000 30.54937 100 ILE B C 1
ATOM 1945 O O . ILE B 1 102 ? 1.74700 -46.13300 -42.74700 1.000 33.77411 100 ILE B O 1
ATOM 1950 N N . ARG B 1 103 ? 1.41800 -48.14100 -43.71500 1.000 32.17257 101 ARG B N 1
ATOM 1951 C CA . ARG B 1 103 ? 2.44900 -48.79100 -42.91600 1.000 29.25988 101 ARG B CA 1
ATOM 1952 C C . ARG B 1 103 ? 3.64700 -49.21000 -43.74000 1.000 35.20235 101 ARG B C 1
ATOM 1953 O O . ARG B 1 103 ? 4.62300 -49.71300 -43.17800 1.000 43.32687 101 ARG B O 1
ATOM 1961 N N . SER B 1 104 ? 3.60300 -49.02300 -45.05300 1.000 33.42387 102 SER B N 1
ATOM 1962 C CA . SER B 1 104 ? 4.71900 -49.39600 -45.90800 1.000 36.59603 102 SER B CA 1
ATOM 1963 C C . SER B 1 104 ? 4.80500 -48.40900 -47.05300 1.000 34.98632 102 SER B C 1
ATOM 1964 O O . SER B 1 104 ? 3.77800 -48.06000 -47.64500 1.000 35.13295 102 SER B O 1
ATOM 1967 N N . TRP B 1 105 ? 6.02900 -47.98900 -47.38100 1.000 40.34207 103 TRP B N 1
ATOM 1968 C CA . TRP B 1 105 ? 6.24600 -47.03300 -48.46400 1.000 34.29677 103 TRP B CA 1
ATOM 1969 C C . TRP B 1 105 ? 6.71100 -47.70100 -49.74600 1.000 48.54510 103 TRP B C 1
ATOM 1970 O O . TRP B 1 105 ? 7.14000 -47.01000 -50.67500 1.000 39.82200 103 TRP B O 1
ATOM 1981 N N . ASP B 1 106 ? 6.57400 -49.02600 -49.84300 1.000 40.85759 104 ASP B N 1
ATOM 1982 C CA . ASP B 1 106 ? 7.04200 -49.76700 -51.01000 1.000 48.25195 104 ASP B CA 1
ATOM 1983 C C . ASP B 1 106 ? 5.99000 -49.73700 -52.12500 1.000 47.37172 104 ASP B C 1
ATOM 1984 O O . ASP B 1 106 ? 5.42200 -50.75200 -52.52500 1.000 47.28013 104 ASP B O 1
ATOM 1989 N N . PHE B 1 107 ? 5.73500 -48.53000 -52.62600 1.000 40.95117 105 PHE B N 1
ATOM 1990 C CA . PHE B 1 107 ? 4.85600 -48.35300 -53.77600 1.000 32.97421 105 PHE B CA 1
ATOM 1991 C C . PHE B 1 107 ? 5.34000 -47.13100 -54.54300 1.000 35.21902 105 PHE B C 1
ATOM 1992 O O . PHE B 1 107 ? 6.15100 -46.35200 -54.04200 1.000 34.56072 105 PHE B O 1
ATOM 2000 N N . ASP B 1 108 ? 4.86700 -46.99900 -55.78200 1.000 32.62162 106 ASP B N 1
ATOM 2001 C CA . ASP B 1 108 ? 5.31400 -45.92100 -56.67600 1.000 33.58666 106 ASP B CA 1
ATOM 2002 C C . ASP B 1 108 ? 4.46200 -44.65600 -56.55400 1.000 37.50356 106 ASP B C 1
ATOM 2003 O O . ASP B 1 108 ? 5.00000 -43.53700 -56.57000 1.000 37.07876 106 ASP B O 1
ATOM 2008 N N . ALA B 1 109 ? 3.14400 -44.80100 -56.42200 1.000 34.41006 107 ALA B N 1
ATOM 2009 C CA . ALA B 1 109 ? 2.26700 -43.64300 -56.29900 1.000 33.64001 107 ALA B CA 1
ATOM 2010 C C . ALA B 1 109 ? 1.00000 -44.05800 -55.57000 1.000 41.07789 107 ALA B C 1
ATOM 2011 O O . ALA B 1 109 ? 0.57300 -45.21200 -55.63800 1.000 31.51582 107 ALA B O 1
ATOM 2013 N N . ALA B 1 110 ? 0.40800 -43.11000 -54.87100 1.000 31.04325 108 ALA B N 1
ATOM 2014 C CA . ALA B 1 110 ? -0.92600 -43.30700 -54.34200 1.000 28.78526 108 ALA B CA 1
ATOM 2015 C C . ALA B 1 110 ? -1.91200 -42.70300 -55.32300 1.000 30.72324 108 ALA B C 1
ATOM 2016 O O . ALA B 1 110 ? -1.60800 -41.71800 -56.00200 1.000 32.30683 108 ALA B O 1
ATOM 2018 N N . VAL B 1 111 ? -3.07500 -43.31700 -55.43000 1.000 29.71152 109 VAL B N 1
ATOM 2019 C CA . VAL B 1 111 ? -4.19500 -42.72200 -56.15600 1.000 32.71496 109 VAL B CA 1
ATOM 2020 C C . VAL B 1 111 ? -5.29100 -42.42000 -55.14500 1.000 28.50341 109 VAL B C 1
ATOM 2021 O O . VAL B 1 111 ? -5.89200 -43.34200 -54.57200 1.000 27.51225 109 VAL B O 1
ATOM 2025 N N . ILE B 1 112 ? -5.53100 -41.12800 -54.90500 1.000 27.52850 110 ILE B N 1
ATOM 2026 C CA . ILE B 1 112 ? -6.58500 -40.67900 -54.00100 1.000 28.21600 110 ILE B CA 1
ATOM 2027 C C . ILE B 1 112 ? -7.87200 -40.55800 -54.79300 1.000 26.10143 110 ILE B C 1
ATOM 2028 O O . ILE B 1 112 ? -7.88800 -39.95100 -55.86500 1.000 28.41775 110 ILE B O 1
ATOM 2033 N N . VAL B 1 113 ? -8.94200 -41.16800 -54.29400 1.000 28.17306 111 VAL B N 1
ATOM 2034 C CA . VAL B 1 113 ? -10.25200 -41.12300 -54.93200 1.000 26.23562 111 VAL B CA 1
ATOM 2035 C C . VAL B 1 113 ? -11.21700 -40.55600 -53.90100 1.000 30.99038 111 VAL B C 1
ATOM 2036 O O . VAL B 1 113 ? -11.45700 -41.18500 -52.86300 1.000 27.26106 111 VAL B O 1
ATOM 2040 N N . LEU B 1 114 ? -11.75000 -39.36600 -54.17100 1.000 27.44193 112 LEU B N 1
ATOM 2041 C CA . LEU B 1 114 ? -12.71300 -38.70500 -53.29400 1.000 25.62256 112 LEU B CA 1
ATOM 2042 C C . LEU B 1 114 ? -14.08400 -38.83300 -53.94600 1.000 26.85116 112 LEU B C 1
ATOM 2043 O O . LEU B 1 114 ? -14.31600 -38.29500 -55.02800 1.000 32.01888 112 LEU B O 1
ATOM 2048 N N . PHE B 1 115 ? -14.97800 -39.57200 -53.30500 1.000 28.62850 113 PHE B N 1
ATOM 2049 C CA . PHE B 1 115 ? -16.34800 -39.71100 -53.78100 1.000 34.69015 113 PHE B CA 1
ATOM 2050 C C . PHE B 1 115 ? -17.22200 -38.63400 -53.14700 1.000 33.95212 113 PHE B C 1
ATOM 2051 O O . PHE B 1 115 ? -16.94700 -38.17500 -52.03300 1.000 36.24018 113 PHE B O 1
ATOM 2059 N N . ASP B 1 116 ? -18.30900 -38.27100 -53.83200 1.000 33.02073 114 ASP B N 1
ATOM 2060 C CA . ASP B 1 116 ? -19.37000 -37.52900 -53.16500 1.000 33.51084 114 ASP B CA 1
ATOM 2061 C C . ASP B 1 116 ? -20.33700 -38.52000 -52.51100 1.000 41.33540 114 ASP B C 1
ATOM 2062 O O . ASP B 1 116 ? -20.17900 -39.74000 -52.61400 1.000 39.09556 114 ASP B O 1
ATOM 2067 N N . ASP B 1 117 ? -21.34200 -38.00200 -51.81100 1.000 34.84735 115 ASP B N 1
ATOM 2068 C CA . ASP B 1 117 ? -22.19300 -38.87600 -51.01300 1.000 41.42636 115 ASP B CA 1
ATOM 2069 C C . ASP B 1 117 ? -23.23600 -39.61500 -51.84500 1.000 47.52203 115 ASP B C 1
ATOM 2070 O O . ASP B 1 117 ? -24.07900 -40.30000 -51.26500 1.000 46.74874 115 ASP B O 1
ATOM 2075 N N . ASN B 1 118 ? -23.23100 -39.46600 -53.17200 1.000 45.76112 116 ASN B N 1
ATOM 2076 C CA . ASN B 1 118 ? -23.97300 -40.36000 -54.05100 1.000 39.96564 116 ASN B CA 1
ATOM 2077 C C . ASN B 1 118 ? -23.07200 -41.42600 -54.66400 1.000 41.42126 116 ASN B C 1
ATOM 2078 O O . ASN B 1 118 ? -23.50500 -42.13800 -55.57400 1.000 41.08709 116 ASN B O 1
ATOM 2083 N N . PHE B 1 119 ? -21.83300 -41.54900 -54.17000 1.000 37.36485 117 PHE B N 1
ATOM 2084 C CA . PHE B 1 119 ? -20.80100 -42.45900 -54.67600 1.000 42.75099 117 PHE B CA 1
ATOM 2085 C C . PHE B 1 119 ? -20.31600 -42.11300 -56.08000 1.000 43.45867 117 PHE B C 1
ATOM 2086 O O . PHE B 1 119 ? -19.68000 -42.94700 -56.73200 1.000 39.79144 117 PHE B O 1
ATOM 2094 N N . ARG B 1 120 ? -20.53700 -40.89100 -56.54300 1.000 37.74275 118 ARG B N 1
ATOM 2095 C CA . ARG B 1 120 ? -19.92400 -40.43300 -57.77700 1.000 38.16216 118 ARG B CA 1
ATOM 2096 C C . ARG B 1 120 ? -18.51400 -39.91600 -57.51300 1.000 35.34397 118 ARG B C 1
ATOM 2097 O O . ARG B 1 120 ? -18.21300 -39.39000 -56.43900 1.000 37.97257 118 ARG B O 1
ATOM 2105 N N . VAL B 1 121 ? -17.64300 -40.07300 -58.50600 1.000 36.13690 119 VAL B N 1
ATOM 2106 C CA . VAL B 1 121 ? -16.28500 -39.55700 -58.37400 1.000 37.85135 119 VAL B CA 1
ATOM 2107 C C . VAL B 1 121 ? -16.33000 -38.03100 -58.33000 1.000 36.60925 119 VAL B C 1
ATOM 2108 O O . VAL B 1 121 ? -16.84400 -37.38300 -59.24900 1.000 36.66876 119 VAL B O 1
ATOM 2112 N N . TRP B 1 122 ? -15.83300 -37.45300 -57.23500 1.000 41.13048 120 TRP B N 1
ATOM 2113 C CA . TRP B 1 122 ? -15.72600 -35.99900 -57.11600 1.000 37.62002 120 TRP B CA 1
ATOM 2114 C C . TRP B 1 122 ? -14.35100 -35.50100 -57.57100 1.000 33.44688 120 TRP B C 1
ATOM 2115 O O . TRP B 1 122 ? -14.25700 -34.66100 -58.47500 1.000 34.78104 120 TRP B O 1
ATOM 2126 N N . ARG B 1 123 ? -13.28400 -36.01100 -56.95900 1.000 35.73872 121 ARG B N 1
ATOM 2127 C CA . ARG B 1 123 ? -11.91500 -35.68700 -57.34500 1.000 33.51816 121 ARG B CA 1
ATOM 2128 C C . ARG B 1 123 ? -11.05800 -36.94300 -57.25100 1.000 31.99657 121 ARG B C 1
ATOM 2129 O O . ARG B 1 123 ? -11.27200 -37.78100 -56.38100 1.000 30.06617 121 ARG B O 1
ATOM 2137 N N . ALA B 1 124 ? -10.06700 -37.05000 -58.13100 1.000 32.04846 122 ALA B N 1
ATOM 2138 C CA . ALA B 1 124 ? -9.06300 -38.10200 -58.02300 1.000 32.69482 122 ALA B CA 1
ATOM 2139 C C . ALA B 1 124 ? -7.70200 -37.51600 -58.36700 1.000 30.46042 122 ALA B C 1
ATOM 2140 O O . ALA B 1 124 ? -7.61200 -36.56700 -59.13900 1.000 29.83784 122 ALA B O 1
ATOM 2142 N N . ALA B 1 125 ? -6.65000 -38.07000 -57.76400 1.000 28.61108 123 ALA B N 1
ATOM 2143 C CA . ALA B 1 125 ? -5.29700 -37.55000 -57.93700 1.000 30.93498 123 ALA B CA 1
ATOM 2144 C C . ALA B 1 125 ? -4.27200 -38.67100 -57.83600 1.000 32.32017 123 ALA B C 1
ATOM 2145 O O . ALA B 1 125 ? -4.39600 -39.56200 -56.98800 1.000 29.63390 123 ALA B O 1
ATOM 2147 N N . ARG B 1 126 ? -3.25100 -38.61500 -58.69100 1.000 32.02367 124 ARG B N 1
ATOM 2148 C CA . ARG B 1 126 ? -2.10100 -39.51300 -58.60400 1.000 30.11751 124 ARG B CA 1
ATOM 2149 C C . ARG B 1 126 ? -0.96100 -38.78500 -57.90600 1.000 30.93028 124 ARG B C 1
ATOM 2150 O O . ARG B 1 126 ? -0.46600 -37.78600 -58.42600 1.000 29.29920 124 ARG B O 1
ATOM 2158 N N . VAL B 1 127 ? -0.53200 -39.29300 -56.75300 1.000 28.33602 125 VAL B N 1
ATOM 2159 C CA . VAL B 1 127 ? 0.46300 -38.63100 -55.91600 1.000 28.74622 125 VAL B CA 1
ATOM 2160 C C . VAL B 1 127 ? 1.71100 -39.50300 -55.85200 1.000 30.52021 125 VAL B C 1
ATOM 2161 O O . VAL B 1 127 ? 1.63200 -40.65300 -55.39300 1.000 29.82878 125 VAL B O 1
ATOM 2165 N N . PRO B 1 128 ? 2.87600 -39.01200 -56.27800 1.000 29.07733 126 PRO B N 1
ATOM 2166 C CA . PRO B 1 128 ? 4.10300 -39.80600 -56.13700 1.000 31.74911 126 PRO B CA 1
ATOM 2167 C C . PRO B 1 128 ? 4.36100 -40.16800 -54.67900 1.000 32.48736 126 PRO B C 1
ATOM 2168 O O . PRO B 1 128 ? 4.04000 -39.41000 -53.75800 1.000 30.49636 126 PRO B O 1
ATOM 2172 N N . ALA B 1 129 ? 4.94500 -41.35200 -54.47400 1.000 33.22155 127 ALA B N 1
ATOM 2173 C CA . ALA B 1 129 ? 5.18400 -41.82800 -53.11200 1.000 31.87874 127 ALA B CA 1
ATOM 2174 C C . ALA B 1 129 ? 5.98300 -40.82000 -52.28800 1.000 30.68416 127 ALA B C 1
ATOM 2175 O O . ALA B 1 129 ? 5.69900 -40.61800 -51.10300 1.000 32.17558 127 ALA B O 1
ATOM 2177 N N . ALA B 1 130 ? 6.97100 -40.16600 -52.90800 1.000 37.04980 128 ALA B N 1
ATOM 2178 C CA . ALA B 1 130 ? 7.80900 -39.20900 -52.18700 1.000 36.19664 128 ALA B CA 1
ATOM 2179 C C . ALA B 1 130 ? 7.00000 -38.01800 -51.68500 1.000 33.63537 128 ALA B C 1
ATOM 2180 O O . ALA B 1 130 ? 7.26200 -37.49400 -50.59300 1.000 35.57045 128 ALA B O 1
ATOM 2182 N N . ILE B 1 131 ? 6.01900 -37.57100 -52.47300 1.000 30.91605 129 ILE B N 1
ATOM 2183 C CA . ILE B 1 131 ? 5.14400 -36.48300 -52.04000 1.000 32.97625 129 ILE B CA 1
ATOM 2184 C C . ILE B 1 131 ? 4.21600 -36.95000 -50.92600 1.000 36.85308 129 ILE B C 1
ATOM 2185 O O . ILE B 1 131 ? 3.93500 -36.20200 -49.97700 1.000 30.77606 129 ILE B O 1
ATOM 2190 N N . MET B 1 132 ? 3.73700 -38.19500 -51.01100 1.000 28.69402 130 MET B N 1
ATOM 2191 C CA . MET B 1 132 ? 2.95800 -38.75700 -49.91200 1.000 27.78594 130 MET B CA 1
ATOM 2192 C C . MET B 1 132 ? 3.77100 -38.76700 -48.62800 1.000 27.99951 130 MET B C 1
ATOM 2193 O O . MET B 1 132 ? 3.27900 -38.35800 -47.56800 1.000 32.19173 130 MET B O 1
ATOM 2198 N N . LYS B 1 133 ? 5.03200 -39.21000 -48.70700 1.000 26.65172 131 LYS B N 1
ATOM 2199 C CA . LYS B 1 133 ? 5.86500 -39.23400 -47.50900 1.000 37.08330 131 LYS B CA 1
ATOM 2200 C C . LYS B 1 133 ? 6.02500 -37.82900 -46.94800 1.000 38.46749 131 LYS B C 1
ATOM 2201 O O . LYS B 1 133 ? 5.97900 -37.62700 -45.73000 1.000 40.42256 131 LYS B O 1
ATOM 2207 N N . GLU B 1 134 ? 6.23800 -36.84300 -47.83000 1.000 35.64721 132 GLU B N 1
ATOM 2208 C CA . GLU B 1 134 ? 6.43300 -35.48000 -47.36100 1.000 38.04821 132 GLU B CA 1
ATOM 2209 C C . GLU B 1 134 ? 5.20800 -34.96000 -46.63100 1.000 34.54184 132 GLU B C 1
ATOM 2210 O O . GLU B 1 134 ? 5.34000 -34.17200 -45.69100 1.000 39.49752 132 GLU B O 1
ATOM 2216 N N . ALA B 1 135 ? 4.02000 -35.42200 -47.00500 1.000 30.19995 133 ALA B N 1
ATOM 2217 C CA . ALA B 1 135 ? 2.79400 -34.95700 -46.37900 1.000 31.37262 133 ALA B CA 1
ATOM 2218 C C . ALA B 1 135 ? 2.38900 -35.78900 -45.17300 1.000 35.41595 133 ALA B C 1
ATOM 2219 O O . ALA B 1 135 ? 1.39700 -35.45500 -44.51800 1.000 41.55257 133 ALA B O 1
ATOM 2221 N N . ALA B 1 136 ? 3.12200 -36.84300 -44.85300 1.000 31.42145 134 ALA B N 1
ATOM 2222 C CA . ALA B 1 136 ? 2.63900 -37.79800 -43.86700 1.000 34.76651 134 ALA B CA 1
ATOM 2223 C C . ALA B 1 136 ? 3.06200 -37.40800 -42.45700 1.000 35.22564 134 ALA B C 1
ATOM 2224 O O . ALA B 1 136 ? 4.09100 -36.76400 -42.25600 1.000 40.56242 134 ALA B O 1
ATOM 2226 N N . TYR B 1 137 ? 2.23800 -37.79700 -41.48200 1.000 31.08031 135 TYR B N 1
ATOM 2227 C CA . TYR B 1 137 ? 2.53400 -37.66600 -40.06600 1.000 33.54584 135 TYR B CA 1
ATOM 2228 C C . TYR B 1 137 ? 2.46000 -39.05500 -39.45800 1.000 34.25549 135 TYR B C 1
ATOM 2229 O O . TYR B 1 137 ? 1.57900 -39.84700 -39.80800 1.000 32.93774 135 TYR B O 1
ATOM 2231 N N . TYR B 1 138 ? 3.37200 -39.34900 -38.55000 1.000 41.38532 136 TYR B N 1
ATOM 2232 C CA . TYR B 1 138 ? 3.40100 -40.67500 -37.96300 1.000 41.92879 136 TYR B CA 1
ATOM 2233 C C . TYR B 1 138 ? 2.46700 -40.72700 -36.76800 1.000 43.64644 136 TYR B C 1
ATOM 2234 O O . TYR B 1 138 ? 2.31800 -39.74500 -36.03100 1.000 35.62997 136 TYR B O 1
ATOM 2243 N N . SER B 1 139 ? 1.80500 -41.86500 -36.60400 1.000 37.07905 137 SER B N 1
ATOM 2244 C CA . SER B 1 139 ? 0.94500 -42.10600 -35.45600 1.000 38.48570 137 SER B CA 1
ATOM 2245 C C . SER B 1 139 ? 1.50200 -43.31900 -34.71400 1.000 47.43386 137 SER B C 1
ATOM 2246 O O . SER B 1 139 ? 1.45200 -44.44300 -35.22800 1.000 37.66003 137 SER B O 1
ATOM 2249 N N . GLN B 1 140 ? 2.06400 -43.08900 -33.52300 1.000 36.36199 138 GLN B N 1
ATOM 2250 C CA . GLN B 1 140 ? 2.60700 -44.20700 -32.76300 1.000 41.74360 138 GLN B CA 1
ATOM 2251 C C . GLN B 1 140 ? 1.50500 -45.14500 -32.27800 1.000 39.48072 138 GLN B C 1
ATOM 2252 O O . GLN B 1 140 ? 1.75300 -46.33900 -32.07500 1.000 44.37173 138 GLN B O 1
ATOM 2258 N N . HIS B 1 141 ? 0.28800 -44.62900 -32.10100 1.000 40.72974 139 HIS B N 1
ATOM 2259 C CA . HIS B 1 141 ? -0.81600 -45.44400 -31.60200 1.000 39.77849 139 HIS B CA 1
ATOM 2260 C C . HIS B 1 141 ? -1.14100 -46.61100 -32.53700 1.000 51.05613 139 HIS B C 1
ATOM 2261 O O . HIS B 1 141 ? -1.46400 -47.71900 -32.07900 1.000 43.30285 139 HIS B O 1
ATOM 2268 N N . VAL B 1 142 ? -1.06900 -46.38700 -33.84600 1.000 35.72090 140 VAL B N 1
ATOM 2269 C CA . VAL B 1 142 ? -1.41100 -47.40500 -34.83400 1.000 37.51515 140 VAL B CA 1
ATOM 2270 C C . VAL B 1 142 ? -0.20000 -47.90500 -35.59400 1.000 34.97972 140 VAL B C 1
ATOM 2271 O O . VAL B 1 142 ? -0.34900 -48.78200 -36.46900 1.000 34.24787 140 VAL B O 1
ATOM 2275 N N . ARG B 1 143 ? 0.99000 -47.37400 -35.30000 1.000 34.97984 141 ARG B N 1
ATOM 2276 C CA . ARG B 1 143 ? 2.23600 -47.73100 -35.98900 1.000 34.18859 141 ARG B CA 1
ATOM 2277 C C . ARG B 1 143 ? 2.07800 -47.53100 -37.49900 1.000 39.18061 141 ARG B C 1
ATOM 2278 O O . ARG B 1 143 ? 2.28900 -48.43200 -38.30600 1.000 34.13716 141 ARG B O 1
ATOM 2286 N N . GLY B 1 144 ? 1.70800 -46.30400 -37.87700 1.000 31.49120 142 GLY B N 1
ATOM 2287 C CA . GLY B 1 144 ? 1.46300 -46.03700 -39.28200 1.000 30.91907 142 GLY B CA 1
ATOM 2288 C C . GLY B 1 144 ? 1.44500 -44.54400 -39.54000 1.000 28.86707 142 GLY B C 1
ATOM 2289 O O . GLY B 1 144 ? 1.44500 -43.73700 -38.61100 1.000 34.55785 142 GLY B O 1
ATOM 2290 N N . TYR B 1 145 ? 1.41000 -44.19000 -40.82200 1.000 29.29673 143 TYR B N 1
ATOM 2291 C CA . TYR B 1 145 ? 1.47300 -42.79800 -41.26500 1.000 30.70111 143 TYR B CA 1
ATOM 2292 C C . TYR B 1 145 ? 0.12900 -42.32300 -41.80400 1.000 33.73342 143 TYR B C 1
ATOM 2293 O O . TYR B 1 145 ? -0.51500 -43.02100 -42.58400 1.000 25.09135 143 TYR B O 1
ATOM 2302 N N . THR B 1 146 ? -0.23900 -41.09100 -41.45000 1.000 32.45267 144 THR B N 1
ATOM 2303 C CA . THR B 1 146 ? -1.49500 -40.47700 -41.86600 1.000 29.85040 144 THR B CA 1
ATOM 2304 C C . THR B 1 146 ? -1.21600 -39.37600 -42.88200 1.000 29.42815 144 THR B C 1
ATOM 2305 O O . THR B 1 146 ? -0.37600 -38.50900 -42.63400 1.000 29.60027 144 THR B O 1
ATOM 2309 N N . VAL B 1 147 ? -1.92200 -39.41500 -44.01000 1.000 24.77180 145 VAL B N 1
ATOM 2310 C CA . VAL B 1 147 ? -1.88800 -38.36100 -45.02200 1.000 27.50347 145 VAL B CA 1
ATOM 2311 C C . VAL B 1 147 ? -3.29500 -37.78000 -45.16700 1.000 28.67885 145 VAL B C 1
ATOM 2312 O O . VAL B 1 147 ? -4.28500 -38.52000 -45.21600 1.000 26.24511 145 VAL B O 1
ATOM 2316 N N . TYR B 1 148 ? -3.38700 -36.44800 -45.24000 1.000 31.48223 146 TYR B N 1
ATOM 2317 C CA . TYR B 1 148 ? -4.66300 -35.78000 -45.47200 1.000 28.07336 146 TYR B CA 1
ATOM 2318 C C . TYR B 1 148 ? -4.74700 -35.35000 -46.92500 1.000 22.98911 146 TYR B C 1
ATOM 2319 O O . TYR B 1 148 ? -3.86800 -34.63300 -47.41000 1.000 28.35207 146 TYR B O 1
ATOM 2328 N N . ALA B 1 149 ? -5.82100 -35.75300 -47.60400 1.000 26.68677 147 ALA B N 1
ATOM 2329 C CA . ALA B 1 149 ? -6.04600 -35.32500 -48.98100 1.000 28.32785 147 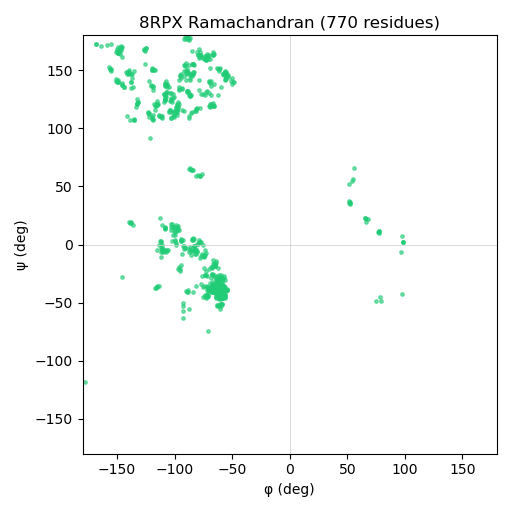ALA B CA 1
ATOM 2330 C C . ALA B 1 149 ? -6.65900 -33.92300 -49.00800 1.000 30.09524 147 ALA B C 1
ATOM 2331 O O . ALA B 1 149 ? -7.75100 -33.70600 -49.52400 1.000 30.35327 147 ALA B O 1
ATOM 2333 N N . LYS B 1 150 ? -5.93100 -32.96500 -48.42200 1.000 26.24206 148 LYS B N 1
ATOM 2334 C CA . LYS B 1 150 ? -6.34300 -31.57300 -48.45600 1.000 28.61397 148 LYS B CA 1
ATOM 2335 C C . LYS B 1 150 ? -6.13800 -31.00600 -49.86400 1.000 28.18350 148 LYS B C 1
ATOM 2336 O O . LYS B 1 150 ? -5.42100 -31.57000 -50.69900 1.000 29.74222 148 LYS B O 1
ATOM 2338 N N . ASP B 1 151 ? -6.80300 -29.88700 -50.12900 1.000 31.60228 149 ASP B N 1
ATOM 2339 C CA . ASP B 1 151 ? -6.72000 -29.28100 -51.45800 1.000 32.56699 149 ASP B CA 1
ATOM 2340 C C . ASP B 1 151 ? -5.27500 -28.98800 -51.84200 1.000 32.24732 149 ASP B C 1
ATOM 2341 O O . ASP B 1 151 ? -4.88800 -29.17400 -53.00100 1.000 34.35599 149 ASP B O 1
ATOM 2346 N N . ALA B 1 152 ? -4.44700 -28.58400 -50.87200 1.000 35.83673 150 ALA B N 1
ATOM 2347 C CA . ALA B 1 152 ? -3.05200 -28.27300 -51.17600 1.000 37.95919 150 ALA B CA 1
ATOM 2348 C C . ALA B 1 152 ? -2.29700 -29.49000 -51.71000 1.000 34.08355 150 ALA B C 1
ATOM 2349 O O . ALA B 1 152 ? -1.40300 -29.34500 -52.55200 1.000 35.42363 150 ALA B O 1
ATOM 2351 N N . LEU B 1 153 ? -2.60100 -30.68800 -51.20300 1.000 33.21594 151 LEU B N 1
ATOM 2352 C CA . LEU B 1 153 ? -1.96700 -31.89400 -51.73500 1.000 31.39664 151 LEU B CA 1
ATOM 2353 C C . LEU B 1 153 ? -2.53200 -32.24400 -53.10300 1.000 31.75196 151 LEU B C 1
ATOM 2354 O O . LEU B 1 153 ? -1.78100 -32.57600 -54.02500 1.000 30.56495 151 LEU B O 1
ATOM 2359 N N . LEU B 1 154 ? -3.85700 -32.17700 -53.25000 1.000 31.07897 152 LEU B N 1
ATOM 2360 C CA . LEU B 1 154 ? -4.47800 -32.50600 -54.52600 1.000 30.56889 152 LEU B CA 1
ATOM 2361 C C . LEU B 1 154 ? -3.99100 -31.56900 -55.62900 1.000 36.56504 152 LEU B C 1
ATOM 2362 O O . LEU B 1 154 ? -3.85800 -31.99400 -56.78000 1.000 36.39425 152 LEU B O 1
ATOM 2367 N N . ASN B 1 155 ? -3.69800 -30.30700 -55.29300 1.000 32.44151 153 ASN B N 1
ATOM 2368 C CA . ASN B 1 155 ? -3.25500 -29.30300 -56.25500 1.000 31.96910 153 ASN B CA 1
ATOM 2369 C C . ASN B 1 155 ? -1.73500 -29.18100 -56.34700 1.000 28.78209 153 ASN B C 1
ATOM 2370 O O . ASN B 1 155 ? -1.24600 -28.35700 -57.11600 1.000 32.56637 153 ASN B O 1
ATOM 2375 N N . HIS B 1 156 ? -0.99000 -30.01100 -55.60800 1.000 33.85809 154 HIS B N 1
ATOM 2376 C CA . HIS B 1 156 ? 0.47300 -29.96900 -55.58500 1.000 32.25258 154 HIS B CA 1
ATOM 2377 C C . HIS B 1 156 ? 1.05400 -30.06100 -56.99700 1.000 33.67987 154 HIS B C 1
ATOM 2378 O O . HIS B 1 156 ? 0.53900 -30.78900 -57.84600 1.000 34.40989 154 HIS B O 1
ATOM 2385 N N A SER B 1 157 ? 2.14300 -29.32800 -57.24000 0.449 32.80196 155 SER B N 1
ATOM 2386 N N B SER B 1 157 ? 2.14000 -29.31300 -57.23400 0.551 32.87430 155 SER B N 1
ATOM 2387 C CA A SER B 1 157 ? 2.68100 -29.25300 -58.59700 0.449 33.21126 155 SER B CA 1
ATOM 2388 C CA B SER B 1 157 ? 2.72900 -29.22600 -58.57000 0.551 33.37274 155 SER B CA 1
ATOM 2389 C C A SER B 1 157 ? 3.12300 -30.62000 -59.12000 0.449 32.97040 155 SER B C 1
ATOM 2390 C C B SER B 1 157 ? 3.19400 -30.58200 -59.10600 0.551 32.75693 155 SER B C 1
ATOM 2391 O O A SER B 1 157 ? 3.11600 -30.84600 -60.33200 0.449 36.04151 155 SER B O 1
ATOM 2392 O O B SER B 1 157 ? 3.27200 -30.75400 -60.32600 0.551 37.06801 155 SER B O 1
ATOM 2397 N N . GLU B 1 158 ? 3.49200 -31.54900 -58.24100 1.000 34.55030 156 GLU B N 1
ATOM 2398 C CA . GLU B 1 158 ? 3.91900 -32.86700 -58.69500 1.000 40.28102 156 GLU B CA 1
ATOM 2399 C C . GLU B 1 158 ? 2.79100 -33.89400 -58.64100 1.000 35.99669 156 GLU B C 1
ATOM 2400 O O . GLU B 1 158 ? 3.03600 -35.09800 -58.80000 1.000 36.23178 156 GLU B O 1
ATOM 2406 N N . VAL B 1 159 ? 1.55500 -33.44500 -58.47000 1.000 29.88966 157 VAL B N 1
ATOM 2407 C CA . VAL B 1 159 ? 0.40000 -34.32700 -58.39700 1.000 30.13475 157 VAL B CA 1
ATOM 2408 C C . VAL B 1 159 ? -0.39000 -34.20400 -59.69200 1.000 36.35146 157 VAL B C 1
ATOM 2409 O O . VAL B 1 159 ? -0.55800 -33.10000 -60.22300 1.000 34.86364 157 VAL B O 1
ATOM 2413 N N . GLU B 1 160 ? -0.83400 -35.34100 -60.22400 1.000 29.24017 158 GLU B N 1
ATOM 2414 C CA . GLU B 1 160 ? -1.61800 -35.37200 -61.45000 1.000 30.84028 158 GLU B CA 1
ATOM 2415 C C . GLU B 1 160 ? -3.10300 -35.42300 -61.12200 1.000 35.88161 158 GLU B C 1
ATOM 2416 O O . GLU B 1 160 ? -3.52300 -36.15000 -60.22300 1.000 33.45861 158 GLU B O 1
ATOM 2422 N N . ASP B 1 161 ? -3.88700 -34.62200 -61.83100 1.000 31.62224 159 ASP B N 1
ATOM 2423 C CA . ASP B 1 161 ? -5.33600 -34.65300 -61.67200 1.000 32.16739 159 ASP B CA 1
ATOM 2424 C C . ASP B 1 161 ? -5.89600 -35.81800 -62.48900 1.000 32.60401 159 ASP B C 1
ATOM 2425 O O . ASP B 1 161 ? -5.80000 -35.81600 -63.71900 1.000 36.66476 159 ASP B O 1
ATOM 2430 N N . TRP B 1 162 ? -6.47300 -36.81400 -61.80400 1.000 31.32357 160 TRP B N 1
ATOM 2431 C CA . TRP B 1 162 ? -7.04600 -37.99800 -62.44000 1.000 35.82989 160 TRP B CA 1
ATOM 2432 C C . TRP B 1 162 ? -8.56700 -38.01400 -62.39300 1.000 35.44747 160 TRP B C 1
ATOM 2433 O O . TRP B 1 162 ? -9.16900 -39.04900 -62.66800 1.000 37.61563 160 TRP B O 1
ATOM 2444 N N . THR B 1 163 ? -9.19700 -36.87400 -62.09200 1.000 38.06945 161 THR B N 1
ATOM 2445 C CA . THR B 1 163 ? -10.64800 -36.83200 -61.92400 1.000 42.06561 161 THR B CA 1
ATOM 2446 C C . THR B 1 163 ? -11.37100 -37.28700 -63.19000 1.000 43.64774 161 THR B C 1
ATOM 2447 O O . THR B 1 163 ? -12.25900 -38.14600 -63.13900 1.000 38.20460 161 THR B O 1
ATOM 2451 N N . GLU B 1 164 ? -11.02000 -36.70600 -64.33700 1.000 40.06617 162 GLU B N 1
ATOM 2452 C CA . GLU B 1 164 ? -11.68700 -37.08900 -65.57700 1.000 42.45352 162 GLU B CA 1
ATOM 2453 C C . GLU B 1 164 ? -11.35800 -38.52200 -65.99000 1.000 48.71656 162 GLU B C 1
ATOM 2454 O O . GLU B 1 164 ? -12.21900 -39.21200 -66.54800 1.000 47.08188 162 GLU B O 1
ATOM 2460 N N . GLN B 1 165 ? -10.12900 -38.98100 -65.73400 1.000 44.90477 163 GLN B N 1
ATOM 2461 C CA . GLN B 1 165 ? -9.76400 -40.35700 -66.06400 1.000 48.36525 163 GLN B CA 1
ATOM 2462 C C . GLN B 1 165 ? -10.63000 -41.36300 -65.31600 1.000 48.12620 163 GLN B C 1
ATOM 2463 O O . GLN B 1 165 ? -11.03400 -42.37900 -65.88100 1.000 48.52340 163 GLN B O 1
ATOM 2469 N N . LEU B 1 166 ? -10.90700 -41.11400 -64.03700 1.000 44.82886 164 LEU B N 1
ATOM 2470 C CA . LEU B 1 166 ? -11.77600 -42.02600 -63.30700 1.000 38.82879 164 LEU B CA 1
ATOM 2471 C C . LEU B 1 166 ? -13.24100 -41.83800 -63.65200 1.000 51.43355 164 LEU B C 1
ATOM 2472 O O . LEU B 1 166 ? -13.99600 -42.81600 -63.65900 1.000 49.30783 164 LEU B O 1
ATOM 2477 N N . ARG B 1 167 ? -13.67600 -40.61000 -63.92800 1.000 43.10474 165 ARG B N 1
ATOM 2478 C CA . ARG B 1 167 ? -15.06400 -40.44800 -64.35000 1.000 44.54845 165 ARG B CA 1
ATOM 2479 C C . ARG B 1 167 ? -15.34700 -41.19400 -65.64900 1.000 54.51227 165 ARG B C 1
ATOM 2480 O O . ARG B 1 167 ? -16.45200 -41.72100 -65.82800 1.000 55.43746 165 ARG B O 1
ATOM 2488 N N . SER B 1 168 ? -14.36700 -41.29100 -66.55400 1.000 54.97404 166 SER B N 1
ATOM 2489 C CA . SER B 1 168 ? -14.65400 -41.95900 -67.82200 1.000 49.15012 166 SER B CA 1
ATOM 2490 C C . SER B 1 168 ? -14.79400 -43.47300 -67.68300 1.000 50.87695 166 SER B C 1
ATOM 2491 O O . SER B 1 168 ? -15.19500 -44.12500 -68.65100 1.000 62.58179 166 SER B O 1
ATOM 2494 N N . VAL B 1 169 ? -14.50100 -44.04200 -66.51400 1.000 55.67494 167 VAL B N 1
ATOM 2495 C CA . VAL B 1 169 ? -14.65500 -45.47200 -66.26700 1.000 55.24209 167 VAL B CA 1
ATOM 2496 C C . VAL B 1 169 ? -15.76300 -45.76900 -65.26800 1.000 55.97130 167 VAL B C 1
ATOM 2497 O O . VAL B 1 169 ? -15.98500 -46.94500 -64.93200 1.000 59.74434 167 VAL B O 1
ATOM 2501 N N . GLU B 1 170 ? -16.48300 -44.74700 -64.80300 1.000 47.67741 168 GLU B N 1
ATOM 2502 C CA . GLU B 1 170 ? -17.62000 -44.91500 -63.89400 1.000 55.63604 168 GLU B CA 1
ATOM 2503 C C . GLU B 1 170 ? -18.77100 -45.60200 -64.61300 1.000 59.80778 168 GLU B C 1
ATOM 2504 O O . GLU B 1 170 ? -19.21200 -45.11700 -65.65000 1.000 69.74293 168 GLU B O 1
ATOM 2510 N N . LEU C 1 15 ? -16.49800 -8.97600 -3.34000 1.000 77.33625 13 LEU C N 1
ATOM 2511 C CA . LEU C 1 15 ? -15.51400 -10.03600 -3.55500 1.000 67.16299 13 LEU C CA 1
ATOM 2512 C C . LEU C 1 15 ? -14.18700 -9.71200 -2.89200 1.000 64.82579 13 LEU C C 1
ATOM 2513 O O . LEU C 1 15 ? -13.25600 -10.52000 -2.91900 1.000 67.00775 13 LEU C O 1
ATOM 2518 N N . GLU C 1 16 ? -14.10600 -8.53500 -2.26600 1.000 64.05436 14 GLU C N 1
ATOM 2519 C CA . GLU C 1 16 ? -12.86800 -8.14300 -1.60900 1.000 66.87663 14 GLU C CA 1
ATOM 2520 C C . GLU C 1 16 ? -12.57700 -9.01400 -0.39400 1.000 60.85846 14 GLU C C 1
ATOM 2521 O O . GLU C 1 16 ? -11.42500 -9.08200 0.04400 1.000 55.63905 14 GLU C O 1
ATOM 2523 N N . ASN C 1 17 ? -13.59100 -9.69500 0.14500 1.000 75.20291 15 ASN C N 1
ATOM 2524 C CA . ASN C 1 17 ? -13.39700 -10.57500 1.29000 1.000 69.94139 15 ASN C CA 1
ATOM 2525 C C . ASN C 1 17 ? -12.85400 -11.94900 0.91000 1.000 71.50252 15 ASN C C 1
ATOM 2526 O O . ASN C 1 17 ? -12.47900 -12.71500 1.80400 1.000 72.53827 15 ASN C O 1
ATOM 2528 N N . LEU C 1 18 ? -12.77800 -12.27300 -0.37800 1.000 63.45895 16 LEU C N 1
ATOM 2529 C CA . LEU C 1 18 ? -12.31500 -13.58200 -0.81800 1.000 54.40246 16 LEU C CA 1
ATOM 2530 C C . LEU C 1 18 ? -10.79700 -13.62900 -0.94800 1.000 61.66843 16 LEU C C 1
ATOM 2531 O O . LEU C 1 18 ? -10.14900 -12.63800 -1.29900 1.000 60.43967 16 LEU C O 1
ATOM 2536 N N . THR C 1 19 ? -10.23900 -14.80300 -0.66100 1.000 52.02270 17 THR C N 1
ATOM 2537 C CA . THR C 1 19 ? -8.84100 -15.08100 -0.93700 1.000 50.74773 17 THR C CA 1
ATOM 2538 C C . THR C 1 19 ? -8.62800 -15.19500 -2.44000 1.000 52.13450 17 THR C C 1
ATOM 2539 O O . THR C 1 19 ? -9.57000 -15.38200 -3.21600 1.000 47.92378 17 THR C O 1
ATOM 2543 N N . THR C 1 20 ? -7.36400 -15.09900 -2.84900 1.000 52.73099 18 THR C N 1
ATOM 2544 C CA . THR C 1 20 ? -7.04800 -15.21400 -4.26800 1.000 51.12853 18 THR C CA 1
ATOM 2545 C C . THR C 1 20 ? -7.46100 -16.57500 -4.83000 1.000 46.61185 18 THR C C 1
ATOM 2546 O O . THR C 1 20 ? -8.01700 -16.65400 -5.93200 1.000 37.96488 18 THR C O 1
ATOM 2550 N N . ARG C 1 21 ? -7.20800 -17.65600 -4.08400 1.000 46.13553 19 ARG C N 1
ATOM 2551 C CA . ARG C 1 21 ? -7.63800 -18.98500 -4.52400 1.000 43.75720 19 ARG C CA 1
ATOM 2552 C C . ARG C 1 21 ? -9.16100 -19.08700 -4.63100 1.000 46.65911 19 ARG C C 1
ATOM 2553 O O . ARG C 1 21 ? -9.68300 -19.68800 -5.57700 1.000 40.83324 19 ARG C O 1
ATOM 2561 N N . GLU C 1 22 ? -9.89400 -18.54100 -3.65600 1.000 43.39308 20 GLU C N 1
ATOM 2562 C CA . GLU C 1 22 ? -11.35000 -18.54600 -3.75400 1.000 46.89675 20 GLU C CA 1
ATOM 2563 C C . GLU C 1 22 ? -11.82800 -17.74200 -4.95600 1.000 44.71976 20 GLU C C 1
ATOM 2564 O O . GLU C 1 22 ? -12.81700 -18.10600 -5.60500 1.000 50.01678 20 GLU C O 1
ATOM 2570 N N . LEU C 1 23 ? -11.14800 -16.63300 -5.25100 1.000 41.48156 21 LEU C N 1
ATOM 2571 C CA . LEU C 1 23 ? -11.48100 -15.84200 -6.42800 1.000 41.05881 21 LEU C CA 1
ATOM 2572 C C . LEU C 1 23 ? -11.27500 -16.64900 -7.70300 1.000 41.81070 21 LEU C C 1
ATOM 2573 O O . LEU C 1 23 ? -12.08200 -16.56600 -8.63100 1.000 41.17172 21 LEU C O 1
ATOM 2578 N N . LEU C 1 24 ? -10.15700 -17.38600 -7.79400 1.000 43.30589 22 LEU C N 1
ATOM 2579 C CA . LEU C 1 24 ? -9.91200 -18.22500 -8.96700 1.000 42.07185 22 LEU C CA 1
ATOM 2580 C C . LEU C 1 24 ? -10.94100 -19.34000 -9.07000 1.000 43.26630 22 LEU C C 1
ATOM 2581 O O . LEU C 1 24 ? -11.40600 -19.66800 -10.16600 1.000 37.15433 22 LEU C O 1
ATOM 2586 N N . ALA C 1 25 ? -11.32000 -19.92200 -7.93600 1.000 35.56039 23 ALA C N 1
ATOM 2587 C CA . ALA C 1 25 ? -12.34100 -20.96300 -7.96500 1.000 45.27731 23 ALA C CA 1
ATOM 2588 C C . ALA C 1 25 ? -13.68800 -20.39800 -8.38800 1.000 44.80592 23 ALA C C 1
ATOM 2589 O O . ALA C 1 25 ? -14.44700 -21.06400 -9.10100 1.000 49.01711 23 ALA C O 1
ATOM 2591 N N . VAL C 1 26 ? -14.00900 -19.17400 -7.96100 1.000 43.76250 24 VAL C N 1
ATOM 2592 C CA . VAL C 1 26 ? -15.27800 -18.58000 -8.36600 1.000 48.91782 24 VAL C CA 1
ATOM 2593 C C . VAL C 1 26 ? -15.27300 -18.33200 -9.86900 1.000 45.09927 24 VAL C C 1
ATOM 2594 O O . VAL C 1 26 ? -16.26800 -18.58000 -10.56300 1.000 51.02341 24 VAL C O 1
ATOM 2598 N N . SER C 1 27 ? -14.13100 -17.88100 -10.39600 1.000 44.54336 25 SER C N 1
ATOM 2599 C CA . SER C 1 27 ? -13.96700 -17.72300 -11.83500 1.000 44.67687 25 SER C CA 1
ATOM 2600 C C . SER C 1 27 ? -14.21400 -19.04200 -12.54600 1.000 49.60223 25 SER C C 1
ATOM 2601 O O . SER C 1 27 ? -14.91800 -19.09100 -13.56100 1.000 48.61822 25 SER C O 1
ATOM 2604 N N . ARG C 1 28 ? -13.66000 -20.12900 -11.99400 1.000 45.23725 26 ARG C N 1
ATOM 2605 C CA . ARG C 1 28 ? -13.81500 -21.46100 -12.56700 1.000 47.76648 26 ARG C CA 1
ATOM 2606 C C . ARG C 1 28 ? -15.23300 -21.99600 -12.39300 1.000 47.68231 26 ARG C C 1
ATOM 2607 O O . ARG C 1 28 ? -15.79800 -22.58700 -13.32100 1.000 44.09888 26 ARG C O 1
ATOM 2615 N N . ALA C 1 29 ? -15.80900 -21.82700 -11.20100 1.000 49.29613 27 ALA C N 1
ATOM 2616 C CA . ALA C 1 29 ? -17.13900 -22.36400 -10.93200 1.000 49.65583 27 ALA C CA 1
ATOM 2617 C C . ALA C 1 29 ? -18.20200 -21.70000 -11.80300 1.000 50.32176 27 ALA C C 1
ATOM 2618 O O . ALA C 1 29 ? -19.13200 -22.36800 -12.26900 1.000 54.35382 27 ALA C O 1
ATOM 2620 N N . SER C 1 30 ? -18.09100 -20.38400 -12.03000 1.000 49.69772 28 SER C N 1
ATOM 2621 C CA . SER C 1 30 ? -19.08200 -19.72000 -12.87400 1.000 56.20762 28 SER C CA 1
ATOM 2622 C C . SER C 1 30 ? -18.99400 -20.21600 -14.31000 1.000 55.72759 28 SER C C 1
ATOM 2623 O O . SER C 1 30 ? -20.02100 -20.43900 -14.96300 1.000 53.64804 28 SER C O 1
ATOM 2626 N N . LEU C 1 31 ? -17.77600 -20.41300 -14.81300 1.000 49.79049 29 LEU C N 1
ATOM 2627 C CA . LEU C 1 31 ? -17.60600 -21.01200 -16.13100 1.000 54.43970 29 LEU C CA 1
ATOM 2628 C C . LEU C 1 31 ? -18.24200 -22.39800 -16.19800 1.000 62.14710 29 LEU C C 1
ATOM 2629 O O . LEU C 1 31 ? -18.91100 -22.73800 -17.18300 1.000 68.31722 29 LEU C O 1
ATOM 2634 N N . ARG C 1 32 ? -18.02700 -23.22300 -15.16900 1.000 57.28483 30 ARG C N 1
ATOM 2635 C CA . ARG C 1 32 ? -18.57000 -24.57800 -15.17700 1.000 47.16518 30 ARG C CA 1
ATOM 2636 C C . ARG C 1 32 ? -20.09600 -24.57200 -15.20200 1.000 52.35747 30 ARG C C 1
ATOM 2637 O O . ARG C 1 32 ? -20.71300 -25.34200 -15.94900 1.000 53.98422 30 ARG C O 1
ATOM 2645 N N . GLU C 1 33 ? -20.72200 -23.69700 -14.40400 1.000 49.96781 31 GLU C N 1
ATOM 2646 C CA . GLU C 1 33 ? -22.18100 -23.66400 -14.33500 1.000 53.92763 31 GLU C CA 1
ATOM 2647 C C . GLU C 1 33 ? -22.79200 -23.08200 -15.60500 1.000 56.01331 31 GLU C C 1
ATOM 2648 O O . GLU C 1 33 ? -23.88000 -23.49600 -16.01800 1.000 58.42826 31 GLU C O 1
ATOM 2654 N N . LEU C 1 34 ? -22.13300 -22.08500 -16.21100 1.000 56.49739 32 LEU C N 1
ATOM 2655 C CA . LEU C 1 34 ? -22.59700 -21.57800 -17.49900 1.000 57.96716 32 LEU C CA 1
ATOM 2656 C C . LEU C 1 34 ? -22.54100 -22.66200 -18.56600 1.000 59.61298 32 LEU C C 1
ATOM 2657 O O . LEU C 1 34 ? -23.42500 -22.74500 -19.42500 1.000 62.72760 32 LEU C O 1
ATOM 2662 N N . LYS C 1 35 ? -21.49700 -23.49400 -18.53900 1.000 57.63683 33 LYS C N 1
ATOM 2663 C CA . LYS C 1 35 ? -21.40700 -24.58000 -19.50800 1.000 70.19076 33 LYS C CA 1
ATOM 2664 C C . LYS C 1 35 ? -22.45200 -25.65700 -19.23100 1.000 60.88143 33 LYS C C 1
ATOM 2665 O O . LYS C 1 35 ? -23.04300 -26.20600 -20.16500 1.000 66.97007 33 LYS C O 1
ATOM 2671 N N . ARG C 1 36 ? -22.69700 -25.96000 -17.95000 1.000 60.81347 34 ARG C N 1
ATOM 2672 C CA . ARG C 1 36 ? -23.71100 -26.94300 -17.57500 1.000 72.95098 34 ARG C CA 1
ATOM 2673 C C . ARG C 1 36 ? -25.09600 -26.54000 -18.07600 1.000 75.50099 34 ARG C C 1
ATOM 2674 O O . ARG C 1 36 ? -25.90400 -27.40800 -18.42400 1.000 72.82773 34 ARG C O 1
ATOM 2682 N N . ARG C 1 37 ? -25.39000 -25.23700 -18.10500 1.000 64.93304 35 ARG C N 1
ATOM 2683 C CA . ARG C 1 37 ? -26.65900 -24.71100 -18.59700 1.000 68.27142 35 ARG C CA 1
ATOM 2684 C C . ARG C 1 37 ? -26.71700 -24.54500 -20.10600 1.000 70.82346 35 ARG C C 1
ATOM 2685 O O . ARG C 1 37 ? -27.78500 -24.20600 -20.62400 1.000 79.09662 35 ARG C O 1
ATOM 2693 N N . GLY C 1 38 ? -25.62600 -24.76600 -20.82700 1.000 69.78397 36 GLY C N 1
ATOM 2694 C CA . GLY C 1 38 ? -25.64700 -24.52300 -22.25400 1.000 72.21585 36 GLY C CA 1
ATOM 2695 C C . GLY C 1 38 ? -25.55500 -23.06300 -22.65600 1.000 72.47842 36 GLY C C 1
ATOM 2696 O O . GLY C 1 38 ? -25.75700 -22.74700 -23.83400 1.000 74.91109 36 GLY C O 1
ATOM 2697 N N . VAL C 1 39 ? -25.25100 -22.16500 -21.71500 1.000 70.11274 37 VAL C N 1
ATOM 2698 C CA . VAL C 1 39 ? -25.03500 -20.76300 -22.06500 1.000 70.09373 37 VAL C CA 1
ATOM 2699 C C . VAL C 1 39 ? -23.74000 -20.61800 -22.85300 1.000 68.82151 37 VAL C C 1
ATOM 2700 O O . VAL C 1 39 ? -23.64600 -19.81000 -23.78400 1.000 70.73735 37 VAL C O 1
ATOM 2704 N N . ILE C 1 40 ? -22.71900 -21.38500 -22.47800 1.000 66.24635 38 ILE C N 1
ATOM 2705 C CA . ILE C 1 40 ? -21.46500 -21.49000 -23.20500 1.000 65.07403 38 ILE C CA 1
ATOM 2706 C C . ILE C 1 40 ? -21.21600 -22.96800 -23.48100 1.000 65.24840 38 ILE C C 1
ATOM 2707 O O . ILE C 1 40 ? -21.83800 -23.84700 -22.88200 1.000 65.52948 38 ILE C O 1
ATOM 2712 N N . ARG C 1 41 ? -20.26500 -23.24600 -24.37100 1.000 65.03681 39 ARG C N 1
ATOM 2713 C CA . ARG C 1 41 ? -20.04500 -24.64000 -24.73600 1.000 65.47210 39 ARG C CA 1
ATOM 2714 C C . ARG C 1 41 ? -18.56800 -25.00600 -24.78900 1.000 65.71251 39 ARG C C 1
ATOM 2715 O O . ARG C 1 41 ? -18.22100 -26.04400 -25.36100 1.000 63.40835 39 ARG C O 1
ATOM 2717 N N . SER C 1 42 ? -17.69700 -24.18700 -24.19900 1.000 60.08282 40 SER C N 1
ATOM 2718 C CA . SER C 1 42 ? -16.25900 -24.40000 -24.23800 1.000 57.59573 40 SER C CA 1
ATOM 2719 C C . SER C 1 42 ? -15.64700 -23.84500 -22.95700 1.000 55.13600 40 SER C C 1
ATOM 2720 O O . SER C 1 42 ? -16.29400 -23.12200 -22.19200 1.000 53.98819 40 SER C O 1
ATOM 2723 N N . GLY C 1 43 ? -14.37700 -24.15800 -22.75200 1.000 51.71369 41 GLY C N 1
ATOM 2724 C CA . GLY C 1 43 ? -13.63900 -23.64400 -21.62400 1.000 48.52249 41 GLY C CA 1
ATOM 2725 C C . GLY C 1 43 ? -13.06100 -22.26000 -21.81400 1.000 48.79917 41 GLY C C 1
ATOM 2726 O O . GLY C 1 43 ? -12.31300 -21.79000 -20.94800 1.000 45.13376 41 GLY C O 1
ATOM 2727 N N . ASN C 1 44 ? -13.36600 -21.61100 -22.93300 1.000 50.14052 42 ASN C N 1
ATOM 2728 C CA . ASN C 1 44 ? -12.95400 -20.22500 -23.13500 1.000 49.75428 42 ASN C CA 1
ATOM 2729 C C . ASN C 1 44 ? -13.65800 -19.29400 -22.15800 1.000 51.18116 42 ASN C C 1
ATOM 2730 O O . ASN C 1 44 ? -14.68200 -19.62900 -21.56500 1.000 49.98834 42 ASN C O 1
ATOM 2735 N N . ALA C 1 45 ? -13.10100 -18.07700 -22.01600 1.000 48.11796 43 ALA C N 1
ATOM 2736 C CA . ALA C 1 45 ? -13.83000 -17.03100 -21.31800 1.000 48.19255 43 ALA C CA 1
ATOM 2737 C C . ALA C 1 45 ? -15.20200 -16.89700 -21.97300 1.000 51.53047 43 ALA C C 1
ATOM 2738 O O . ALA C 1 45 ? -15.33000 -17.10200 -23.18200 1.000 53.74876 43 ALA C O 1
ATOM 2740 N N . PRO C 1 46 ? -16.24800 -16.58600 -21.20600 1.000 52.06295 44 PRO C N 1
ATOM 2741 C CA . PRO C 1 46 ? -17.61900 -16.75100 -21.72200 1.000 55.27295 44 PRO C CA 1
ATOM 2742 C C . PRO C 1 46 ? -17.99000 -15.82700 -22.88100 1.000 58.08995 44 PRO C C 1
ATOM 2743 O O . PRO C 1 46 ? -19.00300 -16.08600 -23.54900 1.000 60.78085 44 PRO C O 1
ATOM 2747 N N . ALA C 1 47 ? -17.23100 -14.75700 -23.13400 1.000 56.96517 45 ALA C N 1
ATOM 2748 C CA . ALA C 1 47 ? -17.69900 -13.73800 -24.07000 1.000 59.39064 45 ALA C CA 1
ATOM 2749 C C . ALA C 1 47 ? -17.98400 -14.31600 -25.45500 1.000 62.26404 45 ALA C C 1
ATOM 2750 O O . ALA C 1 47 ? -19.02000 -14.01800 -26.05800 1.000 65.17549 45 ALA C O 1
ATOM 2752 N N . GLY C 1 48 ? -17.07800 -15.14000 -25.97800 1.000 61.58854 46 GLY C N 1
ATOM 2753 C CA . GLY C 1 48 ? -17.24200 -15.62100 -27.34100 1.000 64.32777 46 GLY C CA 1
ATOM 2754 C C . GLY C 1 48 ? -18.49900 -16.45500 -27.52500 1.000 66.91702 46 GLY C C 1
ATOM 2755 O O . GLY C 1 48 ? -19.30100 -16.20700 -28.43000 1.000 70.04441 46 GLY C O 1
ATOM 2756 N N . ASP C 1 49 ? -18.68000 -17.46600 -26.67300 1.000 65.72474 47 ASP C N 1
ATOM 2757 C CA . ASP C 1 49 ? -19.84200 -18.34700 -26.78700 1.000 68.11325 47 ASP C CA 1
ATOM 2758 C C . ASP C 1 49 ? -21.13900 -17.61900 -26.45800 1.000 69.89666 47 ASP C C 1
ATOM 2759 O O . ASP C 1 49 ? -22.18300 -17.90300 -27.05800 1.000 73.01196 47 ASP C O 1
ATOM 2764 N N . TYR C 1 50 ? -21.10200 -16.70500 -25.48100 1.000 68.02172 48 TYR C N 1
ATOM 2765 C CA . TYR C 1 50 ? -22.32100 -16.02700 -25.05400 1.000 69.55396 48 TYR C CA 1
ATOM 2766 C C . TYR C 1 50 ? -22.84900 -15.11200 -26.14700 1.000 74.02161 48 TYR C C 1
ATOM 2767 O O . TYR C 1 50 ? -24.06500 -15.00500 -26.34600 1.000 75.20839 48 TYR C O 1
ATOM 2776 N N . ALA C 1 51 ? -21.94500 -14.43700 -26.85600 1.000 72.01359 49 ALA C N 1
ATOM 2777 C CA . ALA C 1 51 ? -22.36400 -13.62900 -27.99300 1.000 74.87963 49 ALA C CA 1
ATOM 2778 C C . ALA C 1 51 ? -23.06700 -14.48900 -29.03900 1.000 78.22049 49 ALA C C 1
ATOM 2779 O O . ALA C 1 51 ? -24.07600 -14.07300 -29.61900 1.000 81.28316 49 ALA C O 1
ATOM 2781 N N . GLU C 1 52 ? -22.54600 -15.69200 -29.29500 1.000 77.76092 50 GLU C N 1
ATOM 2782 C CA . GLU C 1 52 ? -23.21500 -16.60200 -30.22900 1.000 82.61579 50 GLU C CA 1
ATOM 2783 C C . GLU C 1 52 ? -24.60400 -16.99600 -29.73500 1.000 87.88595 50 GLU C C 1
ATOM 2784 O O . GLU C 1 52 ? -25.56100 -17.02600 -30.51800 1.000 86.25182 50 GLU C O 1
ATOM 2790 N N . LEU C 1 53 ? -24.73900 -17.29800 -28.43900 1.000 80.58684 51 LEU C N 1
ATOM 2791 C CA . LEU C 1 53 ? -26.05500 -17.64100 -27.90700 1.000 82.29598 51 LEU C CA 1
ATOM 2792 C C . LEU C 1 53 ? -27.04800 -16.49500 -28.11600 1.000 84.63024 51 LEU C C 1
ATOM 2793 O O . LEU C 1 53 ? -28.19700 -16.72800 -28.50700 1.000 87.81499 51 LEU C O 1
ATOM 2798 N N . LEU C 1 54 ? -26.62500 -15.24900 -27.85600 1.000 83.15854 52 LEU C N 1
ATOM 2799 C CA . LEU C 1 54 ? -27.53000 -14.11800 -28.06300 1.000 85.34410 52 LEU C CA 1
ATOM 2800 C C . LEU C 1 54 ? -27.90200 -13.96000 -29.53200 1.000 88.90125 52 LEU C C 1
ATOM 2801 O O . LEU C 1 54 ? -29.05300 -13.63800 -29.85600 1.000 91.93992 52 LEU C O 1
ATOM 2806 N N . VAL C 1 55 ? -26.93700 -14.14100 -30.43600 1.000 88.65661 53 VAL C N 1
ATOM 2807 C CA . VAL C 1 55 ? -27.24600 -14.00300 -31.85600 1.000 92.10062 53 VAL C CA 1
ATOM 2808 C C . VAL C 1 55 ? -28.20000 -15.10300 -32.30000 1.000 95.11208 53 VAL C C 1
ATOM 2809 O O . VAL C 1 55 ? -29.11900 -14.86600 -33.09500 1.000 98.67951 53 VAL C O 1
ATOM 2813 N N . GLN C 1 56 ? -28.00700 -16.31900 -31.77900 1.000 93.78931 54 GLN C N 1
ATOM 2814 C CA . GLN C 1 56 ? -28.90000 -17.42800 -32.09300 1.000 96.49541 54 GLN C CA 1
ATOM 2815 C C . GLN C 1 56 ? -30.31200 -17.16800 -31.58100 1.000 98.50060 54 GLN C C 1
ATOM 2816 O O . GLN C 1 56 ? -31.29200 -17.39200 -32.30000 1.000 102.18476 54 GLN C O 1
ATOM 2818 N N . ARG C 1 57 ? -30.43800 -16.70200 -30.33400 1.000 96.21306 55 ARG C N 1
ATOM 2819 C CA . ARG C 1 57 ? -31.75700 -16.38200 -29.79200 1.000 98.03354 55 ARG C CA 1
ATOM 2820 C C . ARG C 1 57 ? -32.46200 -15.32700 -30.63700 1.000 101.14648 55 ARG C C 1
ATOM 2821 O O . ARG C 1 57 ? -33.66200 -15.44200 -30.91700 1.000 104.45992 55 ARG C O 1
ATOM 2829 N N . ALA C 1 58 ? -31.72200 -14.30800 -31.07600 1.000 100.23144 56 ALA C N 1
ATOM 2830 C CA . ALA C 1 58 ? -32.33500 -13.18900 -31.78100 1.000 102.89330 56 ALA C CA 1
ATOM 2831 C C . ALA C 1 58 ? -32.75700 -13.56400 -33.19600 1.000 106.77673 56 ALA C C 1
ATOM 2832 O O . ALA C 1 58 ? -33.68200 -12.95400 -33.74600 1.000 109.95340 56 ALA C O 1
ATOM 2834 N N . THR C 1 59 ? -32.10300 -14.55300 -33.79900 1.000 107.40343 57 THR C N 1
ATOM 2835 C CA . THR C 1 59 ? -32.37700 -14.93600 -35.17600 1.000 111.39645 57 THR C CA 1
ATOM 2836 C C . THR C 1 59 ? -33.10600 -16.26500 -35.30600 1.000 112.45009 57 THR C C 1
ATOM 2837 O O . THR C 1 59 ? -33.47900 -16.63700 -36.42400 1.000 115.82416 57 THR C O 1
ATOM 2841 N N . ASP C 1 60 ? -33.32900 -16.98000 -34.20200 1.000 111.90012 58 ASP C N 1
ATOM 2842 C CA . ASP C 1 60 ? -33.86300 -18.34300 -34.24900 1.000 118.62169 58 ASP C CA 1
ATOM 2843 C C . ASP C 1 60 ? -33.03800 -19.20800 -35.19900 1.000 119.43792 58 ASP C C 1
ATOM 2844 O O . ASP C 1 60 ? -33.55900 -20.08100 -35.89800 1.000 118.35641 58 ASP C O 1
ATOM 2846 N N . GLY C 1 61 ? -31.72700 -18.94900 -35.22400 1.000 109.64644 59 GLY C N 1
ATOM 2847 C CA . GLY C 1 61 ? -30.83400 -19.58100 -36.17000 1.000 109.83167 59 GLY C CA 1
ATOM 2848 C C . GLY C 1 61 ? -30.19600 -20.85400 -35.64400 1.000 107.53335 59 GLY C C 1
ATOM 2849 O O . GLY C 1 61 ? -30.36200 -21.24700 -34.49000 1.000 105.48934 59 GLY C O 1
ATOM 2850 N N . GLU C 1 62 ? -29.42500 -21.49100 -36.52400 1.000 109.94745 60 GLU C N 1
ATOM 2851 C CA . GLU C 1 62 ? -28.76300 -22.75500 -36.23200 1.000 108.95319 60 GLU C CA 1
ATOM 2852 C C . GLU C 1 62 ? -27.28200 -22.52400 -35.96200 1.000 106.35592 60 GLU C C 1
ATOM 2853 O O . GLU C 1 62 ? -26.57700 -21.92500 -36.78200 1.000 110.02318 60 GLU C O 1
ATOM 2855 N N . LEU C 1 63 ? -26.82100 -23.00300 -34.81000 1.000 101.05880 61 LEU C N 1
ATOM 2856 C CA . LEU C 1 63 ? -25.42400 -22.87800 -34.41700 1.000 95.96731 61 LEU C CA 1
ATOM 2857 C C . LEU C 1 63 ? -24.54600 -23.81500 -35.24000 1.000 101.09187 61 LEU C C 1
ATOM 2858 O O . LEU C 1 63 ? -24.86100 -24.99900 -35.39600 1.000 108.71347 61 LEU C O 1
ATOM 2863 N N . ALA C 1 64 ? -23.45100 -23.28100 -35.77800 1.000 93.95912 62 ALA C N 1
ATOM 2864 C CA . ALA C 1 64 ? -22.50500 -24.06900 -36.55400 1.000 93.93981 62 ALA C CA 1
ATOM 2865 C C . ALA C 1 64 ? -21.55700 -24.85900 -35.64700 1.000 91.11738 62 ALA C C 1
ATOM 2866 O O . ALA C 1 64 ? -21.45600 -24.62000 -34.43800 1.000 87.35080 62 ALA C O 1
ATOM 2868 N N . ASN C 1 65 ? -20.86800 -25.82600 -36.26100 1.000 95.39956 63 ASN C N 1
ATOM 2869 C CA . ASN C 1 65 ? -19.79000 -26.56900 -35.61100 1.000 100.47630 63 ASN C CA 1
ATOM 2870 C C . ASN C 1 65 ? -18.79300 -25.63800 -34.93200 1.000 99.96641 63 ASN C C 1
ATOM 2871 O O . ASN C 1 65 ? -18.44000 -24.58800 -35.47100 1.000 92.83232 63 ASN C O 1
ATOM 2876 N N . ALA C 1 66 ? -18.33500 -26.03700 -33.73700 1.000 92.92554 64 ALA C N 1
ATOM 2877 C CA . ALA C 1 66 ? -17.48200 -25.14900 -32.95100 1.000 97.73502 64 ALA C CA 1
ATOM 2878 C C . ALA C 1 66 ? -16.16100 -24.87300 -33.65900 1.000 94.26146 64 ALA C C 1
ATOM 2879 O O . ALA C 1 66 ? -15.61700 -23.76800 -33.54500 1.000 92.89691 64 ALA C O 1
ATOM 2881 N N . SER C 1 67 ? -15.64600 -25.84600 -34.41400 1.000 91.19641 65 SER C N 1
ATOM 2882 C CA . SER C 1 67 ? -14.40000 -25.69900 -35.15300 1.000 84.05461 65 SER C CA 1
ATOM 2883 C C . SER C 1 67 ? -14.62900 -25.35700 -36.62400 1.000 94.53620 65 SER C C 1
ATOM 2884 O O . SER C 1 67 ? -13.71000 -25.51700 -37.43900 1.000 81.56322 65 SER C O 1
ATOM 2886 N N . GLN C 1 68 ? -15.82900 -24.90100 -36.98500 1.000 93.62132 66 GLN C N 1
ATOM 2887 C CA . GLN C 1 68 ? -16.08200 -24.52500 -38.37000 1.000 94.66334 66 GLN C CA 1
ATOM 2888 C C . GLN C 1 68 ? -15.22300 -23.31300 -38.71900 1.000 85.64416 66 GLN C C 1
ATOM 2889 O O . GLN C 1 68 ? -15.06200 -22.38300 -37.91900 1.000 83.31823 66 GLN C O 1
ATOM 2891 N N . LYS C 1 69 ? -14.65400 -23.34900 -39.92100 1.000 87.93826 67 LYS C N 1
ATOM 2892 C CA . LYS C 1 69 ? -13.63900 -22.41200 -40.39200 1.000 100.84819 67 LYS C CA 1
ATOM 2893 C C . LYS C 1 69 ? -14.14400 -21.04600 -40.87000 1.000 99.49986 67 LYS C C 1
ATOM 2894 O O . LYS C 1 69 ? -13.30400 -20.20600 -41.22800 1.000 99.26214 67 LYS C O 1
ATOM 2900 N N . SER C 1 70 ? -15.44100 -20.72600 -40.85400 1.000 90.16807 68 SER C N 1
ATOM 2901 C CA . SER C 1 70 ? -15.72500 -19.35900 -41.31700 1.000 91.53741 68 SER C CA 1
ATOM 2902 C C . SER C 1 70 ? -16.87700 -18.59300 -40.67800 1.000 91.58051 68 SER C C 1
ATOM 2903 O O . SER C 1 70 ? -16.88200 -17.35800 -40.72300 1.000 91.53098 68 SER C O 1
ATOM 2906 N N . TRP C 1 71 ? -17.90000 -19.27200 -40.17300 1.000 94.79340 69 TRP C N 1
ATOM 2907 C CA . TRP C 1 71 ? -19.03700 -18.53600 -39.64100 1.000 99.88816 69 TRP C CA 1
ATOM 2908 C C . TRP C 1 71 ? -19.60000 -19.31600 -38.46500 1.000 92.64275 69 TRP C C 1
ATOM 2909 O O . TRP C 1 71 ? -19.19500 -20.44600 -38.19200 1.000 91.44769 69 TRP C O 1
ATOM 2920 N N . ASP C 1 72 ? -20.50200 -18.67400 -37.73500 1.000 91.58769 70 ASP C N 1
ATOM 2921 C CA . ASP C 1 72 ? -20.95400 -19.21000 -36.46100 1.000 89.72915 70 ASP C CA 1
ATOM 2922 C C . ASP C 1 72 ? -22.43200 -19.56700 -36.42800 1.000 92.60255 70 ASP C C 1
ATOM 2923 O O . ASP C 1 72 ? -22.79500 -20.57000 -35.81400 1.000 92.15926 70 ASP C O 1
ATOM 2928 N N . ILE C 1 73 ? -23.30000 -18.79200 -37.07500 1.000 95.62658 71 ILE C N 1
ATOM 2929 C CA . ILE C 1 73 ? -24.74200 -18.97800 -36.94700 1.000 98.30169 71 ILE C CA 1
ATOM 2930 C C . ILE C 1 73 ? -25.39100 -18.84300 -38.31500 1.000 102.67606 71 ILE C C 1
ATOM 2931 O O . ILE C 1 73 ? -24.99600 -17.99600 -39.12000 1.000 103.53216 71 ILE C O 1
ATOM 2936 N N . ARG C 1 74 ? -26.36900 -19.70800 -38.58500 1.000 108.77048 72 ARG C N 1
ATOM 2937 C CA . ARG C 1 74 ? -27.16400 -19.67300 -39.80800 1.000 110.01477 72 ARG C CA 1
ATOM 2938 C C . ARG C 1 74 ? -28.61800 -19.43700 -39.43100 1.000 112.24143 72 ARG C C 1
ATOM 2939 O O . ARG C 1 74 ? -29.20000 -20.22700 -38.68000 1.000 111.97752 72 ARG C O 1
ATOM 2941 N N . THR C 1 75 ? -29.19600 -18.35200 -39.94400 1.000 114.46094 73 THR C N 1
ATOM 2942 C CA . THR C 1 75 ? -30.59200 -18.04200 -39.68300 1.000 116.89427 73 THR C CA 1
ATOM 2943 C C . THR C 1 75 ? -31.49500 -18.78100 -40.67500 1.000 121.43600 73 THR C C 1
ATOM 2944 O O . THR C 1 75 ? -31.04200 -19.33100 -41.68300 1.000 122.94142 73 THR C O 1
ATOM 2948 N N . THR C 1 76 ? -32.79600 -18.79000 -40.36300 1.000 126.06759 74 THR C N 1
ATOM 2949 C CA . THR C 1 76 ? -33.78000 -19.46400 -41.20500 1.000 128.45260 74 THR C CA 1
ATOM 2950 C C . THR C 1 76 ? -33.76700 -18.94600 -42.63800 1.000 131.74222 74 THR C C 1
ATOM 2951 O O . THR C 1 76 ? -34.08400 -19.69500 -43.56800 1.000 138.13404 74 THR C O 1
ATOM 2953 N N . GLU C 1 77 ? -33.40000 -17.68300 -42.84000 1.000 134.32266 75 GLU C N 1
ATOM 2954 C CA . GLU C 1 77 ? -33.33300 -17.09400 -44.17300 1.000 140.19707 75 GLU C CA 1
ATOM 2955 C C . GLU C 1 77 ? -32.05700 -17.45200 -44.92600 1.000 138.37271 75 GLU C C 1
ATOM 2956 O O . GLU C 1 77 ? -31.87000 -16.97400 -46.05100 1.000 136.86468 75 GLU C O 1
ATOM 2958 N N . GLY C 1 78 ? -31.16800 -18.24700 -44.33400 1.000 130.14360 76 GLY C N 1
ATOM 2959 C CA . GLY C 1 78 ? -29.95900 -18.68100 -44.99900 1.000 129.17972 76 GLY C CA 1
ATOM 2960 C C . GLY C 1 78 ? -28.73200 -17.85500 -44.67700 1.000 127.70619 76 GLY C C 1
ATOM 2961 O O . GLY C 1 78 ? -27.63300 -18.21400 -45.11900 1.000 125.30120 76 GLY C O 1
ATOM 2962 N N . ASP C 1 79 ? -28.88600 -16.76000 -43.93400 1.000 123.77743 77 ASP C N 1
ATOM 2963 C CA . ASP C 1 79 ? -27.74300 -15.93100 -43.57900 1.000 124.93612 77 ASP C CA 1
ATOM 2964 C C . ASP C 1 79 ? -26.72200 -16.74500 -42.79600 1.000 116.33394 77 ASP C C 1
ATOM 2965 O O . ASP C 1 79 ? -27.07600 -17.51200 -41.89900 1.000 120.19301 77 ASP C O 1
ATOM 2970 N N . ARG C 1 80 ? -25.44800 -16.58900 -43.15000 1.000 115.21679 78 ARG C N 1
ATOM 2971 C CA . ARG C 1 80 ? -24.35100 -17.14900 -42.36800 1.000 116.93902 78 ARG C CA 1
ATOM 2972 C C . ARG C 1 80 ? -23.59800 -15.98000 -41.73500 1.000 113.96528 78 ARG C C 1
ATOM 2973 O O . ARG C 1 80 ? -22.93800 -15.19400 -42.42600 1.000 111.14096 78 ARG C O 1
ATOM 2981 N N . LEU C 1 81 ? -23.71600 -15.87300 -40.41800 1.000 103.56801 79 LEU C N 1
ATOM 2982 C CA . LEU C 1 81 ? -23.25600 -14.72800 -39.65400 1.000 100.74919 79 LEU C CA 1
ATOM 2983 C C . LEU C 1 81 ? -22.01200 -15.10800 -38.86500 1.000 96.56706 79 LEU C C 1
ATOM 2984 O O . LEU C 1 81 ? -21.98200 -16.14400 -38.19000 1.000 95.11805 79 LEU C O 1
ATOM 2986 N N . GLN C 1 82 ? -20.99300 -14.26400 -38.95600 1.000 94.72796 80 GLN C N 1
ATOM 2987 C CA . GLN C 1 82 ? -19.74800 -14.40300 -38.20800 1.000 90.73160 80 GLN C CA 1
ATOM 2988 C C . GLN C 1 82 ? -19.76300 -13.45800 -37.00600 1.000 88.06847 80 GLN C C 1
ATOM 2989 O O . GLN C 1 82 ? -19.73000 -12.23800 -37.17100 1.000 88.30770 80 GLN C O 1
ATOM 2995 N N . VAL C 1 83 ? -19.82600 -14.02500 -35.80000 1.000 85.63319 81 VAL C N 1
ATOM 2996 C CA . VAL C 1 83 ? -19.97000 -13.24500 -34.57300 1.000 83.28725 81 VAL C CA 1
ATOM 2997 C C . VAL C 1 83 ? -18.59400 -12.86400 -34.03700 1.000 79.66113 81 VAL C C 1
ATOM 2998 O O . VAL C 1 83 ? -17.69400 -13.70100 -33.95300 1.000 77.89877 81 VAL C O 1
ATOM 3002 N N . LYS C 1 84 ? -18.41600 -11.59200 -33.68900 1.000 78.62383 82 LYS C N 1
ATOM 3003 C CA . LYS C 1 84 ? -17.16800 -11.11000 -33.10800 1.000 75.26363 82 LYS C CA 1
ATOM 3004 C C . LYS C 1 84 ? -17.51400 -10.28400 -31.88500 1.000 73.47557 82 LYS C C 1
ATOM 3005 O O . LYS C 1 84 ? -18.25600 -9.30400 -31.99200 1.000 75.02857 82 LYS C O 1
ATOM 3011 N N . ALA C 1 85 ? -16.98100 -10.67200 -30.72800 1.000 70.29951 83 ALA C N 1
ATOM 3012 C CA . ALA C 1 85 ? -17.30500 -9.98400 -29.49500 1.000 68.56688 83 ALA C CA 1
ATOM 3013 C C . ALA C 1 85 ? -16.06300 -9.34600 -28.88600 1.000 65.37809 83 ALA C C 1
ATOM 3014 O O . ALA C 1 85 ? -14.93700 -9.81700 -29.07200 1.000 63.81125 83 ALA C O 1
ATOM 3016 N N . ARG C 1 86 ? -16.29100 -8.24300 -28.18400 1.000 64.58954 84 ARG C N 1
ATOM 3017 C CA . ARG C 1 86 ? -15.31400 -7.65500 -27.28600 1.000 61.44058 84 ARG C CA 1
ATOM 3018 C C . ARG C 1 86 ? -16.06900 -7.18600 -26.05800 1.000 60.60244 84 ARG C C 1
ATOM 3019 O O . ARG C 1 86 ? -17.22900 -6.77900 -26.14600 1.000 62.74701 84 ARG C O 1
ATOM 3027 N N . VAL C 1 87 ? -15.41700 -7.25400 -24.91000 1.000 57.57131 85 VAL C N 1
ATOM 3028 C CA . VAL C 1 87 ? -15.97100 -6.69100 -23.69200 1.000 56.54574 85 VAL C CA 1
ATOM 3029 C C . VAL C 1 87 ? -15.34300 -5.31000 -23.52600 1.000 55.50134 85 VAL C C 1
ATOM 3030 O O . VAL C 1 87 ? -14.12000 -5.18900 -23.39200 1.000 56.75222 85 VAL C O 1
ATOM 3034 N N . ILE C 1 88 ? -16.16700 -4.27100 -23.53200 1.000 57.04654 86 ILE C N 1
ATOM 3035 C CA . ILE C 1 88 ? -15.67400 -2.89800 -23.51400 1.000 57.11651 86 ILE C CA 1
ATOM 3036 C C . ILE C 1 88 ? -15.75300 -2.39200 -22.08000 1.000 54.50047 86 ILE C C 1
ATOM 3037 O O . ILE C 1 88 ? -16.84300 -2.18900 -21.53400 1.000 62.21003 86 ILE C O 1
ATOM 3042 N N . THR C 1 89 ? -14.59700 -2.15900 -21.47900 1.000 51.81581 87 THR C N 1
ATOM 3043 C CA . THR C 1 89 ? -14.55000 -1.50300 -20.18700 1.000 55.07659 87 THR C CA 1
ATOM 3044 C C . THR C 1 89 ? -14.33600 -0.00500 -20.32900 1.000 55.44223 87 THR C C 1
ATOM 3045 O O . THR C 1 89 ? -14.57100 0.74000 -19.37300 1.000 61.11997 87 THR C O 1
ATOM 3049 N N . ASP C 1 90 ? -13.87000 0.44100 -21.49300 1.000 51.94395 88 ASP C N 1
ATOM 3050 C CA . ASP C 1 90 ? -13.60000 1.85500 -21.75500 1.000 51.88955 88 ASP C CA 1
ATOM 3051 C C . ASP C 1 90 ? -14.16200 2.17400 -23.13100 1.000 54.94005 88 ASP C C 1
ATOM 3052 O O . ASP C 1 90 ? -13.57700 1.79600 -24.15100 1.000 61.89491 88 ASP C O 1
ATOM 3057 N N . GLU C 1 91 ? -15.27000 2.90900 -23.15200 1.000 56.90364 89 GLU C N 1
ATOM 3058 C CA . GLU C 1 91 ? -15.98500 3.18500 -24.39000 1.000 66.51192 89 GLU C CA 1
ATOM 3059 C C . GLU C 1 91 ? -15.15100 3.98700 -25.39100 1.000 65.30607 89 GLU C C 1
ATOM 3060 O O . GLU C 1 91 ? -15.43700 3.94100 -26.59300 1.000 63.03059 89 GLU C O 1
ATOM 3066 N N . HIS C 1 92 ? -14.10700 4.68100 -24.93500 1.000 60.72629 90 HIS C N 1
ATOM 3067 C CA . HIS C 1 92 ? -13.25200 5.49300 -25.79600 1.000 63.20068 90 HIS C CA 1
ATOM 3068 C C . HIS C 1 92 ? -11.91500 4.84400 -26.13000 1.000 65.86874 90 HIS C C 1
ATOM 3069 O O . HIS C 1 92 ? -11.11600 5.44900 -26.85000 1.000 62.61475 90 HIS C O 1
ATOM 3076 N N . ALA C 1 93 ? -11.67300 3.61800 -25.68100 1.000 55.80573 91 ALA C N 1
ATOM 3077 C CA . ALA C 1 93 ? -10.38400 2.96200 -25.87700 1.000 64.07607 91 ALA C CA 1
ATOM 3078 C C . ALA C 1 93 ? -10.32400 2.33800 -27.26500 1.000 71.34638 91 ALA C C 1
ATOM 3079 O O . ALA C 1 93 ? -11.07600 1.40400 -27.57500 1.000 67.21781 91 ALA C O 1
ATOM 3081 N N . ASN C 1 94 ? -9.42100 2.85500 -28.10200 1.000 56.43339 92 ASN C N 1
ATOM 3082 C CA . ASN C 1 94 ? -9.27600 2.32600 -29.45500 1.000 66.16809 92 ASN C CA 1
ATOM 3083 C C . ASN C 1 94 ? -8.95000 0.83000 -29.44700 1.000 60.51344 92 ASN C C 1
ATOM 3084 O O . ASN C 1 94 ? -9.50000 0.06300 -30.24700 1.000 59.46618 92 ASN C O 1
ATOM 3089 N N . GLY C 1 95 ? -8.07200 0.39700 -28.53900 1.000 56.39377 93 GLY C N 1
ATOM 3090 C CA . GLY C 1 95 ? -7.61600 -0.98900 -28.53500 1.000 53.56115 93 GLY C CA 1
ATOM 3091 C C . GLY C 1 95 ? -8.69400 -2.02100 -28.25900 1.000 57.73126 93 GLY C C 1
ATOM 3092 O O . GLY C 1 95 ? -8.58600 -3.16600 -28.70700 1.000 54.61878 93 GLY C O 1
ATOM 3093 N N . GLU C 1 96 ? -9.72100 -1.65400 -27.49300 1.000 59.48645 94 GLU C N 1
ATOM 3094 C CA . GLU C 1 96 ? -10.76600 -2.61000 -27.15000 1.000 57.63364 94 GLU C CA 1
ATOM 3095 C C . GLU C 1 96 ? -11.76100 -2.84700 -28.27400 1.000 58.48882 94 GLU C C 1
ATOM 3096 O O . GLU C 1 96 ? -12.55600 -3.79100 -28.17400 1.000 62.74227 94 GLU C O 1
ATOM 3102 N N . ARG C 1 97 ? -11.74300 -2.03500 -29.33600 1.000 60.53204 95 ARG C N 1
ATOM 3103 C CA . ARG C 1 97 ? -12.59400 -2.31200 -30.48900 1.000 63.83937 95 ARG C CA 1
ATOM 3104 C C . ARG C 1 97 ? -11.95900 -3.30200 -31.44900 1.000 64.45978 95 ARG C C 1
ATOM 3105 O O . ARG C 1 97 ? -12.59600 -3.68100 -32.43800 1.000 67.23121 95 ARG C O 1
ATOM 3113 N N . GLN C 1 98 ? -10.72600 -3.71600 -31.19500 1.000 62.06984 96 GLN C N 1
ATOM 3114 C CA . GLN C 1 98 ? -10.05900 -4.65600 -32.08000 1.000 62.58194 96 GLN C CA 1
ATOM 3115 C C . GLN C 1 98 ? -10.73800 -6.02800 -31.99300 1.000 63.18156 96 GLN C C 1
ATOM 3116 O O . GLN C 1 98 ? -10.82100 -6.62200 -30.91600 1.000 61.17565 96 GLN C O 1
ATOM 3122 N N . LEU C 1 99 ? -11.24200 -6.51400 -33.12100 1.000 66.04278 97 LEU C N 1
ATOM 3123 C CA . LEU C 1 99 ? -11.91900 -7.80200 -33.17900 1.000 70.61616 97 LEU C CA 1
ATOM 3124 C C . LEU C 1 99 ? -10.91700 -8.93600 -33.33900 1.000 65.80328 97 LEU C C 1
ATOM 3125 O O . LEU C 1 99 ? -9.80100 -8.75300 -33.83300 1.000 65.51714 97 LEU C O 1
ATOM 3130 N N . SER C 1 100 ? -11.33000 -10.12800 -32.90500 1.000 65.60441 98 SER C N 1
ATOM 3131 C CA . SER C 1 100 ? -10.49500 -11.29500 -33.11300 1.000 64.80006 98 SER C CA 1
ATOM 3132 C C . SER C 1 100 ? -10.16200 -11.43400 -34.59100 1.000 69.21843 98 SER C C 1
ATOM 3133 O O . SER C 1 100 ? -10.94300 -11.04900 -35.46900 1.000 70.49234 98 SER C O 1
ATOM 3136 N N . THR C 1 101 ? -8.97600 -11.96700 -34.85900 1.000 66.85303 99 THR C N 1
ATOM 3137 C CA . THR C 1 101 ? -8.44300 -11.97300 -36.21100 1.000 69.28813 99 THR C CA 1
ATOM 3138 C C . THR C 1 101 ? -9.35600 -12.74600 -37.16800 1.000 80.04828 99 THR C C 1
ATOM 3139 O O . THR C 1 101 ? -10.09500 -13.65700 -36.77800 1.000 72.54236 99 THR C O 1
ATOM 3143 N N . ILE C 1 102 ? -9.31700 -12.34400 -38.43500 1.000 75.39766 100 ILE C N 1
ATOM 3144 C CA . ILE C 1 102 ? -10.13700 -12.92400 -39.49400 1.000 78.89373 100 ILE C CA 1
ATOM 3145 C C . ILE C 1 102 ? -9.21300 -13.59900 -40.49300 1.000 80.27802 100 ILE C C 1
ATOM 3146 O O . ILE C 1 102 ? -8.31000 -12.96100 -41.04500 1.000 80.55056 100 ILE C O 1
ATOM 3151 N N . ARG C 1 103 ? -9.42800 -14.88900 -40.72700 1.000 81.22118 101 ARG C N 1
ATOM 3152 C CA . ARG C 1 103 ? -8.63800 -15.61000 -41.71100 1.000 86.95022 101 ARG C CA 1
ATOM 3153 C C . ARG C 1 103 ? -9.43300 -16.04200 -42.93900 1.000 88.72355 101 ARG C C 1
ATOM 3154 O O . ARG C 1 103 ? -8.82800 -16.50500 -43.91200 1.000 96.64732 101 ARG C O 1
ATOM 3162 N N . SER C 1 104 ? -10.75200 -15.85500 -42.94600 1.000 89.62638 102 SER C N 1
ATOM 3163 C CA . SER C 1 104 ? -11.58200 -16.27800 -44.06500 1.000 94.53632 102 SER C CA 1
ATOM 3164 C C . SER C 1 104 ? -12.72400 -15.29400 -44.25700 1.000 96.01106 102 SER C C 1
ATOM 3165 O O . SER C 1 104 ? -13.31500 -14.82000 -43.28400 1.000 99.45681 102 SER C O 1
ATOM 3167 N N . TRP C 1 105 ? -13.02400 -14.98700 -45.51800 1.000 97.81396 103 TRP C N 1
ATOM 3168 C CA . TRP C 1 105 ? -14.07800 -14.04900 -45.87300 1.000 100.04397 103 TRP C CA 1
ATOM 3169 C C . TRP C 1 105 ? -15.35300 -14.74600 -46.34700 1.000 103.21096 103 TRP C C 1
ATOM 3170 O O . TRP C 1 105 ? -16.19700 -14.11300 -46.99500 1.000 106.07179 103 TRP C O 1
ATOM 3181 N N . ASP C 1 106 ? -15.49700 -16.04100 -46.05800 1.000 102.86892 104 ASP C N 1
ATOM 3182 C CA . ASP C 1 106 ? -16.64100 -16.82600 -46.52100 1.000 105.94320 104 ASP C CA 1
ATOM 3183 C C . ASP C 1 106 ? -17.81200 -16.72400 -45.53900 1.000 105.14595 104 ASP C C 1
ATOM 3184 O O . ASP C 1 106 ? -18.23900 -17.69900 -44.92000 1.000 104.37615 104 ASP C O 1
ATOM 3186 N N . PHE C 1 107 ? -18.34700 -15.51100 -45.41500 1.000 105.46876 105 PHE C N 1
ATOM 3187 C CA . PHE C 1 107 ? -19.55900 -15.31000 -44.63400 1.000 105.42819 105 PHE C CA 1
ATOM 3188 C C . PHE C 1 107 ? -20.33800 -14.15400 -45.24400 1.000 108.24950 105 PHE C C 1
ATOM 3189 O O . PHE C 1 107 ? -19.80500 -13.37600 -46.04100 1.000 109.14989 105 PHE C O 1
ATOM 3197 N N . ASP C 1 108 ? -21.61200 -14.04200 -44.86100 1.000 109.74185 106 ASP C N 1
ATOM 3198 C CA . ASP C 1 108 ? -22.43700 -12.99100 -45.44900 1.000 112.66647 106 ASP C CA 1
ATOM 3199 C C . ASP C 1 108 ? -22.24700 -11.67700 -44.71300 1.000 113.33276 106 ASP C C 1
ATOM 3200 O O . ASP C 1 108 ? -22.16200 -10.61600 -45.34100 1.000 111.62538 106 ASP C O 1
ATOM 3205 N N . ALA C 1 109 ? -22.17300 -11.73200 -43.38700 1.000 107.01919 107 ALA C N 1
ATOM 3206 C CA . ALA C 1 109 ? -22.01100 -10.53200 -42.58300 1.000 104.71574 107 ALA C CA 1
ATOM 3207 C C . ALA C 1 109 ? -21.40100 -10.92100 -41.24800 1.000 100.46880 107 ALA C C 1
ATOM 3208 O O . ALA C 1 109 ? -21.56800 -12.05100 -40.77400 1.000 99.76866 107 ALA C O 1
ATOM 3210 N N . ALA C 1 110 ? -20.68900 -9.97800 -40.64900 1.000 98.23877 108 ALA C N 1
ATOM 3211 C CA . ALA C 1 110 ? -20.23600 -10.16500 -39.28400 1.000 96.94043 108 ALA C CA 1
ATOM 3212 C C . ALA C 1 110 ? -21.27700 -9.57200 -38.34900 1.000 94.06194 108 ALA C C 1
ATOM 3213 O O . ALA C 1 110 ? -21.94200 -8.58800 -38.68100 1.000 95.65289 108 ALA C O 1
ATOM 3215 N N . VAL C 1 111 ? -21.45900 -10.20100 -37.19600 1.000 91.52811 109 VAL C N 1
ATOM 3216 C CA . VAL C 1 111 ? -22.28100 -9.61600 -36.14900 1.000 90.84400 109 VAL C CA 1
ATOM 3217 C C . VAL C 1 111 ? -21.33300 -9.22700 -35.02800 1.000 86.71224 109 VAL C C 1
ATOM 3218 O O . VAL C 1 111 ? -20.76500 -10.08600 -34.33900 1.000 84.22833 109 VAL C O 1
ATOM 3222 N N . ILE C 1 112 ? -21.15000 -7.92700 -34.86400 1.000 86.06546 110 ILE C N 1
ATOM 3223 C CA . ILE C 1 112 ? -20.28300 -7.39100 -33.83100 1.000 82.40007 110 ILE C CA 1
ATOM 3224 C C . ILE C 1 112 ? -21.11500 -7.26200 -32.56800 1.000 81.41372 110 ILE C C 1
ATOM 3225 O O . ILE C 1 112 ? -22.20300 -6.67500 -32.59200 1.000 83.51463 110 ILE C O 1
ATOM 3230 N N . VAL C 1 113 ? -20.62000 -7.81200 -31.46800 1.000 78.32796 111 VAL C N 1
ATOM 3231 C CA . VAL C 1 113 ? -21.29800 -7.73400 -30.18200 1.000 77.11848 111 VAL C CA 1
ATOM 3232 C C . VAL C 1 113 ? -20.33700 -7.09200 -29.19500 1.000 73.57720 111 VAL C C 1
ATOM 3233 O O . VAL C 1 113 ? -19.30000 -7.67800 -28.86700 1.000 71.06864 111 VAL C O 1
ATOM 3237 N N . LEU C 1 114 ? -20.66700 -5.88600 -28.73700 1.000 73.45310 112 LEU C N 1
ATOM 3238 C CA . LEU C 1 114 ? -19.90600 -5.19900 -27.70300 1.000 70.31580 112 LEU C CA 1
ATOM 3239 C C . LEU C 1 114 ? -20.66200 -5.27700 -26.38300 1.000 69.33085 112 LEU C C 1
ATOM 3240 O O . LEU C 1 114 ? -21.78000 -4.76600 -26.27200 1.000 71.22759 112 LEU C O 1
ATOM 3245 N N . PHE C 1 115 ? -20.06600 -5.95700 -25.40600 1.000 66.49747 113 PHE C N 1
ATOM 3246 C CA . PHE C 1 115 ? -20.59300 -6.04200 -24.05400 1.000 65.15159 113 PHE C CA 1
ATOM 3247 C C . PHE C 1 115 ? -20.01800 -4.92500 -23.20100 1.000 62.90599 113 PHE C C 1
ATOM 3248 O O . PHE C 1 115 ? -18.89600 -4.47400 -23.42900 1.000 61.40407 113 PHE C O 1
ATOM 3256 N N . ASP C 1 116 ? -20.75600 -4.54200 -22.16000 1.000 62.60878 114 ASP C N 1
ATOM 3257 C CA . ASP C 1 116 ? -20.15100 -3.75600 -21.09900 1.000 60.03504 114 ASP C CA 1
ATOM 3258 C C . ASP C 1 116 ? -19.53400 -4.69000 -20.05300 1.000 62.18170 114 ASP C C 1
ATOM 3259 O O . ASP C 1 116 ? -19.65600 -5.92200 -20.12300 1.000 60.01726 114 ASP C O 1
ATOM 3264 N N . ASP C 1 117 ? -18.87800 -4.10300 -19.05700 1.000 56.97452 115 ASP C N 1
ATOM 3265 C CA . ASP C 1 117 ? -18.11800 -4.91000 -18.11400 1.000 57.96288 115 ASP C CA 1
ATOM 3266 C C . ASP C 1 117 ? -19.01200 -5.60600 -17.09700 1.000 62.41215 115 ASP C C 1
ATOM 3267 O O . ASP C 1 117 ? -18.49800 -6.30800 -16.22100 1.000 53.51481 115 ASP C O 1
ATOM 3272 N N . ASN C 1 118 ? -20.33000 -5.44000 -17.20200 1.000 60.15372 116 ASN C N 1
ATOM 3273 C CA . ASN C 1 118 ? -21.28600 -6.26900 -16.48200 1.000 64.81878 116 ASN C CA 1
ATOM 3274 C C . ASN C 1 118 ? -21.87000 -7.35600 -17.36600 1.000 64.53490 116 ASN C C 1
ATOM 3275 O O . ASN C 1 118 ? -22.80300 -8.04600 -16.94300 1.000 70.66783 116 ASN C O 1
ATOM 3280 N N . PHE C 1 119 ? -21.34300 -7.52300 -18.58000 1.000 60.52941 117 PHE C N 1
ATOM 3281 C CA . PHE C 1 119 ? -21.83300 -8.49600 -19.56100 1.000 59.94306 117 PHE C CA 1
ATOM 3282 C C . PHE C 1 119 ? -23.24800 -8.20400 -20.05100 1.000 64.33332 117 PHE C C 1
ATOM 3283 O O . PHE C 1 119 ? -23.94900 -9.12700 -20.49400 1.000 65.26715 117 PHE C O 1
ATOM 3291 N N . ARG C 1 120 ? -23.71300 -6.95800 -19.94800 1.000 64.40214 118 ARG C N 1
ATOM 3292 C CA . ARG C 1 120 ? -24.94500 -6.56400 -20.61800 1.000 67.63768 118 ARG C CA 1
ATOM 3293 C C . ARG C 1 120 ? -24.61700 -6.07900 -22.02600 1.000 69.28636 118 ARG C C 1
ATOM 3294 O O . ARG C 1 120 ? -23.54700 -5.51900 -22.27800 1.000 67.73668 118 ARG C O 1
ATOM 3302 N N . VAL C 1 121 ? -25.55100 -6.29800 -22.94900 1.000 72.55598 119 VAL C N 1
ATOM 3303 C CA . VAL C 1 121 ? -25.35300 -5.87800 -24.33400 1.000 74.51234 119 VAL C CA 1
ATOM 3304 C C . VAL C 1 121 ? -25.29800 -4.35600 -24.38900 1.000 74.67776 119 VAL C C 1
ATOM 3305 O O . VAL C 1 121 ? -26.26100 -3.67700 -24.01800 1.000 76.60549 119 VAL C O 1
ATOM 3309 N N . TRP C 1 122 ? -24.16300 -3.81600 -24.84300 1.000 79.59912 120 TRP C N 1
ATOM 3310 C CA . TRP C 1 122 ? -23.99300 -2.35700 -24.98700 1.000 73.49388 120 TRP C CA 1
ATOM 3311 C C . TRP C 1 122 ? -24.36300 -1.90200 -26.39700 1.000 80.79155 120 TRP C C 1
ATOM 3312 O O . TRP C 1 122 ? -25.28800 -1.10600 -26.58400 1.000 79.19604 120 TRP C O 1
ATOM 3323 N N . ARG C 1 123 ? -23.61800 -2.37300 -27.39100 1.000 76.92325 121 ARG C N 1
ATOM 3324 C CA . ARG C 1 123 ? -23.91900 -2.09100 -28.78500 1.000 80.02025 121 ARG C CA 1
ATOM 3325 C C . ARG C 1 123 ? -23.73200 -3.37200 -29.58500 1.000 80.95720 121 ARG C C 1
ATOM 3326 O O . ARG C 1 123 ? -22.80700 -4.14700 -29.32400 1.000 78.64809 121 ARG C O 1
ATOM 3328 N N . ALA C 1 124 ? -24.63400 -3.61100 -30.52900 1.000 84.40866 122 ALA C N 1
ATOM 3329 C CA . ALA C 1 124 ? -24.48800 -4.71200 -31.46400 1.000 85.80236 122 ALA C CA 1
ATOM 3330 C C . ALA C 1 124 ? -24.85100 -4.21900 -32.85400 1.000 89.25258 122 ALA C C 1
ATOM 3331 O O . ALA C 1 124 ? -25.71700 -3.35500 -33.01800 1.000 91.33943 122 ALA C O 1
ATOM 3333 N N . ALA C 1 125 ? -24.17900 -4.78000 -33.85300 1.000 89.89881 123 ALA C N 1
ATOM 3334 C CA . ALA C 1 125 ? -24.37200 -4.33200 -35.21900 1.000 93.07689 123 ALA C CA 1
ATOM 3335 C C . ALA C 1 125 ? -24.15200 -5.48600 -36.18000 1.000 94.58038 123 ALA C C 1
ATOM 3336 O O . ALA C 1 125 ? -23.20800 -6.26600 -36.02400 1.000 92.40464 123 ALA C O 1
ATOM 3338 N N . ARG C 1 126 ? -25.00300 -5.54700 -37.19900 1.000 98.39480 124 ARG C N 1
ATOM 3339 C CA . ARG C 1 126 ? -24.83100 -6.46500 -38.31300 1.000 100.43932 124 ARG C CA 1
ATOM 3340 C C . ARG C 1 126 ? -24.08500 -5.71600 -39.40800 1.000 101.39311 124 ARG C C 1
ATOM 3341 O O . ARG C 1 126 ? -24.58500 -4.72100 -39.94500 1.000 103.58529 124 ARG C O 1
ATOM 3349 N N . VAL C 1 127 ? -22.87800 -6.17900 -39.71200 1.000 99.72950 125 VAL C N 1
ATOM 3350 C CA . VAL C 1 127 ? -21.95900 -5.49900 -40.61300 1.000 100.01804 125 VAL C CA 1
ATOM 3351 C C . VAL C 1 127 ? -21.72500 -6.40400 -41.81500 1.000 102.28697 125 VAL C C 1
ATOM 3352 O O . VAL C 1 127 ? -21.12800 -7.47200 -41.67200 1.000 100.83409 125 VAL C O 1
ATOM 3356 N N . PRO C 1 128 ? -22.12200 -5.99600 -43.02100 1.000 105.83119 126 PRO C N 1
ATOM 3357 C CA . PRO C 1 128 ? -21.89400 -6.84100 -44.20200 1.000 108.18612 126 PRO C CA 1
ATOM 3358 C C . PRO C 1 128 ? -20.41700 -7.15900 -44.39500 1.000 105.88106 126 PRO C C 1
ATOM 3359 O O . PRO C 1 128 ? -19.53900 -6.34900 -44.08700 1.000 103.54107 126 PRO C O 1
ATOM 3363 N N . ALA C 1 129 ? -20.15500 -8.36600 -44.90900 1.000 106.65070 127 ALA C N 1
ATOM 3364 C CA . ALA C 1 129 ? -18.77800 -8.80600 -45.10300 1.000 104.60835 127 ALA C CA 1
ATOM 3365 C C . ALA C 1 129 ? -17.99100 -7.80100 -45.93200 1.000 105.23801 127 ALA C C 1
ATOM 3366 O O . ALA C 1 129 ? -16.81500 -7.54500 -45.65400 1.000 102.69000 127 ALA C O 1
ATOM 3368 N N . ALA C 1 130 ? -18.62600 -7.20700 -46.94700 1.000 108.80833 128 ALA C N 1
ATOM 3369 C CA . ALA C 1 130 ? -17.91900 -6.23800 -47.77200 1.000 109.74013 128 ALA C CA 1
ATOM 3370 C C . ALA C 1 130 ? -17.51400 -5.02300 -46.94600 1.000 106.86037 128 ALA C C 1
ATOM 3371 O O . ALA C 1 130 ? -16.40600 -4.49500 -47.10600 1.000 105.55390 128 ALA C O 1
ATOM 3373 N N . ILE C 1 131 ? -18.37200 -4.61800 -46.00200 1.000 106.07383 129 ILE C N 1
ATOM 3374 C CA . ILE C 1 131 ? -18.05000 -3.48600 -45.13400 1.000 103.47841 129 ILE C CA 1
ATOM 3375 C C . ILE C 1 131 ? -16.89300 -3.85300 -44.20800 1.000 99.26238 129 ILE C C 1
ATOM 3376 O O . ILE C 1 131 ? -16.02400 -3.02300 -43.90900 1.000 97.15803 129 ILE C O 1
ATOM 3381 N N . MET C 1 132 ? -16.86600 -5.10300 -43.73800 1.000 98.03787 130 MET C N 1
ATOM 3382 C CA . MET C 1 132 ? -15.74900 -5.60500 -42.94100 1.000 94.25816 130 MET C CA 1
ATOM 3383 C C . MET C 1 132 ? -14.43400 -5.56900 -43.70700 1.000 94.18943 130 MET C C 1
ATOM 3384 O O . MET C 1 132 ? -13.39200 -5.21000 -43.14800 1.000 91.36291 130 MET C O 1
ATOM 3389 N N . LYS C 1 133 ? -14.46000 -5.98900 -44.97300 1.000 97.40660 131 LYS C N 1
ATOM 3390 C CA . LYS C 1 133 ? -13.24800 -6.05000 -45.78200 1.000 97.79370 131 LYS C CA 1
ATOM 3391 C C . LYS C 1 133 ? -12.64200 -4.66700 -45.98600 1.000 97.41176 131 LYS C C 1
ATOM 3392 O O . LYS C 1 133 ? -11.41800 -4.50500 -45.93500 1.000 95.69608 131 LYS C O 1
ATOM 3398 N N . GLU C 1 134 ? -13.48300 -3.66500 -46.25100 1.000 100.37655 132 GLU C N 1
ATOM 3399 C CA . GLU C 1 134 ? -12.97600 -2.31900 -46.50500 1.000 107.10951 132 GLU C CA 1
ATOM 3400 C C . GLU C 1 134 ? -12.27200 -1.75200 -45.28200 1.000 102.50399 132 GLU C C 1
ATOM 3401 O O . GLU C 1 134 ? -11.38700 -0.90200 -45.41500 1.000 101.20065 132 GLU C O 1
ATOM 3403 N N . ALA C 1 135 ? -12.66300 -2.20100 -44.09000 1.000 103.80111 133 ALA C N 1
ATOM 3404 C CA . ALA C 1 135 ? -12.12900 -1.71800 -42.82400 1.000 95.40572 133 ALA C CA 1
ATOM 3405 C C . ALA C 1 135 ? -10.95600 -2.54300 -42.30800 1.000 87.37847 133 ALA C C 1
ATOM 3406 O O . ALA C 1 135 ? -10.39300 -2.20400 -41.26300 1.000 87.20263 133 ALA C O 1
ATOM 3408 N N . ALA C 1 136 ? -10.56500 -3.59500 -43.01800 1.000 93.29519 134 ALA C N 1
ATOM 3409 C CA . ALA C 1 136 ? -9.61700 -4.57400 -42.50800 1.000 87.08756 134 ALA C CA 1
ATOM 3410 C C . ALA C 1 136 ? -8.18100 -4.19100 -42.83700 1.000 85.63234 134 ALA C C 1
ATOM 3411 O O . ALA C 1 136 ? -7.90000 -3.55000 -43.85100 1.000 87.66632 134 ALA C O 1
ATOM 3413 N N . TYR C 1 137 ? -7.27000 -4.59200 -41.95400 1.000 81.20670 135 TYR C N 1
ATOM 3414 C CA . TYR C 1 137 ? -5.84200 -4.34700 -42.10800 1.000 81.21811 135 TYR C CA 1
ATOM 3415 C C . TYR C 1 137 ? -5.12200 -5.65200 -41.83000 1.000 82.48465 135 TYR C C 1
ATOM 3416 O O . TYR C 1 137 ? -5.32700 -6.26100 -40.77600 1.000 82.88994 135 TYR C O 1
ATOM 3418 N N . TYR C 1 138 ? -4.29700 -6.08800 -42.77400 1.000 88.40471 136 TYR C N 1
ATOM 3419 C CA . TYR C 1 138 ? -3.72800 -7.42800 -42.71400 1.000 79.64100 136 TYR C CA 1
ATOM 3420 C C . TYR C 1 138 ? -2.57000 -7.47500 -41.73400 1.000 76.30106 136 TYR C C 1
ATOM 3421 O O . TYR C 1 138 ? -1.76400 -6.54700 -41.66100 1.000 78.34383 136 TYR C O 1
ATOM 3430 N N . SER C 1 139 ? -2.47700 -8.57400 -40.98900 1.000 77.60302 137 SER C N 1
ATOM 3431 C CA . SER C 1 139 ? -1.36800 -8.79700 -40.06400 1.000 79.71100 137 SER C CA 1
ATOM 3432 C C . SER C 1 139 ? -0.63100 -10.05200 -40.50300 1.000 87.56942 137 SER C C 1
ATOM 3433 O O . SER C 1 139 ? -1.18100 -11.15900 -40.43600 1.000 84.40345 137 SER C O 1
ATOM 3436 N N . GLN C 1 140 ? 0.59800 -9.86800 -40.98900 1.000 86.59547 138 GLN C N 1
ATOM 3437 C CA . GLN C 1 140 ? 1.40300 -11.00500 -41.41800 1.000 89.34594 138 GLN C CA 1
ATOM 3438 C C . GLN C 1 140 ? 1.83200 -11.87700 -40.24400 1.000 76.91965 138 GLN C C 1
ATOM 3439 O O . GLN C 1 140 ? 1.99800 -13.09400 -40.41100 1.000 82.04498 138 GLN C O 1
ATOM 3445 N N . HIS C 1 141 ? 1.97800 -11.29300 -39.04800 1.000 79.06579 139 HIS C N 1
ATOM 3446 C CA . HIS C 1 141 ? 2.45800 -12.06400 -37.90200 1.000 75.76503 139 HIS C CA 1
ATOM 3447 C C . HIS C 1 141 ? 1.51900 -13.21400 -37.58100 1.000 64.31532 139 HIS C C 1
ATOM 3448 O O . HIS C 1 141 ? 1.96500 -14.29100 -37.17400 1.000 63.27322 139 HIS C O 1
ATOM 3455 N N . VAL C 1 142 ? 0.21200 -12.99600 -37.72100 1.000 65.38714 140 VAL C N 1
ATOM 3456 C CA . VAL C 1 142 ? -0.77200 -14.02300 -37.40200 1.000 65.40144 140 VAL C CA 1
ATOM 3457 C C . VAL C 1 142 ? -1.47800 -14.55600 -38.63500 1.000 70.43841 140 VAL C C 1
ATOM 3458 O O . VAL C 1 142 ? -2.30300 -15.47700 -38.50500 1.000 69.18591 140 VAL C O 1
ATOM 3462 N N . ARG C 1 143 ? -1.19100 -14.00500 -39.81700 1.000 74.46496 141 ARG C N 1
ATOM 3463 C CA A ARG C 1 143 ? -1.83800 -14.41100 -41.06400 0.631 74.78447 141 ARG C CA 1
ATOM 3464 C CA B ARG C 1 143 ? -1.83900 -14.40900 -41.05500 0.369 74.76329 141 ARG C CA 1
ATOM 3465 C C . ARG C 1 143 ? -3.35800 -14.31900 -40.92400 1.000 76.31463 141 ARG C C 1
ATOM 3466 O O . ARG C 1 143 ? -4.08800 -15.31300 -40.98700 1.000 79.09564 141 ARG C O 1
ATOM 3481 N N . GLY C 1 144 ? -3.81700 -13.09300 -40.72000 1.000 75.40140 142 GLY C N 1
ATOM 3482 C CA . GLY C 1 144 ? -5.23000 -12.80100 -40.57400 1.000 76.28328 142 GLY C CA 1
ATOM 3483 C C . GLY C 1 144 ? -5.42700 -11.30600 -40.65600 1.000 76.52957 142 GLY C C 1
ATOM 3484 O O . GLY C 1 144 ? -4.46600 -10.53600 -40.67800 1.000 75.63388 142 GLY C O 1
ATOM 3485 N N . TYR C 1 145 ? -6.69100 -10.90500 -40.70100 1.000 77.83969 143 TYR C N 1
ATOM 3486 C CA . TYR C 1 145 ? -7.05400 -9.50400 -40.83700 1.000 78.43284 143 TYR C CA 1
ATOM 3487 C C . TYR C 1 145 ? -7.58700 -8.99300 -39.50500 1.000 84.48284 143 TYR C C 1
ATOM 3488 O O . TYR C 1 145 ? -8.33900 -9.68900 -38.81300 1.000 75.03162 143 TYR C O 1
ATOM 3490 N N . THR C 1 146 ? -7.18700 -7.78500 -39.12700 1.000 74.44540 144 THR C N 1
ATOM 3491 C CA . THR C 1 146 ? -7.68300 -7.19900 -37.89500 1.000 72.11608 144 THR C CA 1
ATOM 3492 C C . THR C 1 146 ? -8.65600 -6.10200 -38.28500 1.000 76.37860 144 THR C C 1
ATOM 3493 O O . THR C 1 146 ? -8.33300 -5.23600 -39.10300 1.000 77.48254 144 THR C O 1
ATOM 3497 N N . VAL C 1 147 ? -9.85700 -6.17400 -37.73200 1.000 75.73134 145 VAL C N 1
ATOM 3498 C CA . VAL C 1 147 ? -10.89600 -5.18100 -37.94800 1.000 75.89880 145 VAL C CA 1
ATOM 3499 C C . VAL C 1 147 ? -11.22600 -4.56000 -36.60300 1.000 76.63296 145 VAL C C 1
ATOM 3500 O O . VAL C 1 147 ? -11.33800 -5.26400 -35.59400 1.000 71.29237 145 VAL C O 1
ATOM 3504 N N . TYR C 1 148 ? -11.35400 -3.24000 -36.58400 1.000 73.65341 146 TYR C N 1
ATOM 3505 C CA . TYR C 1 148 ? -11.73000 -2.51900 -35.38400 1.000 71.90658 146 TYR C CA 1
ATOM 3506 C C . TYR C 1 148 ? -13.20400 -2.14800 -35.44900 1.000 74.35736 146 TYR C C 1
ATOM 3507 O O . TYR C 1 148 ? -13.66300 -1.56700 -36.43900 1.000 77.18644 146 TYR C O 1
ATOM 3516 N N . ALA C 1 149 ? -13.93500 -2.46500 -34.38100 1.000 73.31073 147 ALA C N 1
ATOM 3517 C CA . ALA C 1 149 ? -15.33500 -2.06600 -34.24400 1.000 75.34311 147 ALA C CA 1
ATOM 3518 C C . ALA C 1 149 ? -15.42100 -0.58300 -33.86900 1.000 75.01977 147 ALA C C 1
ATOM 3519 O O . ALA C 1 149 ? -15.95000 -0.19600 -32.82700 1.000 73.93497 147 ALA C O 1
ATOM 3521 N N . LYS C 1 150 ? -14.88300 0.25200 -34.75600 1.000 81.87889 148 LYS C N 1
ATOM 3522 C CA . LYS C 1 150 ? -14.91200 1.69800 -34.57000 1.000 86.37491 148 LYS C CA 1
ATOM 3523 C C . LYS C 1 150 ? -16.31700 2.24700 -34.79800 1.000 82.39631 148 LYS C C 1
ATOM 3524 O O . LYS C 1 150 ? -17.15500 1.63500 -35.46400 1.000 87.90157 148 LYS C O 1
ATOM 3530 N N . ASP C 1 151 ? -16.56200 3.43500 -34.24300 1.000 84.20202 149 ASP C N 1
ATOM 3531 C CA . ASP C 1 151 ? -17.87400 4.06100 -34.38100 1.000 92.59295 149 ASP C CA 1
ATOM 3532 C C . ASP C 1 151 ? -18.23900 4.29000 -35.84100 1.000 90.11719 149 ASP C C 1
ATOM 3533 O O . ASP C 1 151 ? -19.42500 4.28300 -36.19000 1.000 93.31382 149 ASP C O 1
ATOM 3538 N N . ALA C 1 152 ? -17.24300 4.51500 -36.70100 1.000 92.67777 150 ALA C N 1
ATOM 3539 C CA . ALA C 1 152 ? -17.52700 4.70800 -38.11900 1.000 96.98900 150 ALA C CA 1
ATOM 3540 C C . ALA C 1 152 ? -18.20300 3.47700 -38.71700 1.000 97.19259 150 ALA C C 1
ATOM 3541 O O . ALA C 1 152 ? -19.04200 3.59900 -39.61700 1.000 98.15506 150 ALA C O 1
ATOM 3543 N N . LEU C 1 153 ? -17.84300 2.28000 -38.23900 1.000 97.60056 151 LEU C N 1
ATOM 3544 C CA . LEU C 1 153 ? -18.47200 1.05000 -38.72300 1.000 90.29027 151 LEU C CA 1
ATOM 3545 C C . LEU C 1 153 ? -19.87900 0.84800 -38.16300 1.000 91.51144 151 LEU C C 1
ATOM 3546 O O . LEU C 1 153 ? -20.78900 0.46000 -38.90300 1.000 94.64210 151 LEU C O 1
ATOM 3551 N N . LEU C 1 154 ? -20.07400 1.05800 -36.85500 1.000 95.04279 152 LEU C N 1
ATOM 3552 C CA . LEU C 1 154 ? -21.40700 0.86500 -36.28000 1.000 102.58736 152 LEU C CA 1
ATOM 3553 C C . LEU C 1 154 ? -22.43100 1.83200 -36.86500 1.000 105.00022 152 LEU C C 1
ATOM 3554 O O . LEU C 1 154 ? -23.61500 1.48700 -36.97200 1.000 107.46017 152 LEU C O 1
ATOM 3559 N N . ASN C 1 155 ? -22.01100 3.04000 -37.23400 1.000 98.52864 153 ASN C N 1
ATOM 3560 C CA . ASN C 1 155 ? -22.92000 4.03500 -37.78700 1.000 98.99790 153 ASN C CA 1
ATOM 3561 C C . ASN C 1 155 ? -22.94400 4.03000 -39.31000 1.000 101.57068 153 ASN C C 1
ATOM 3562 O O . ASN C 1 155 ? -23.63500 4.86300 -39.91000 1.000 104.79685 153 ASN C O 1
ATOM 3567 N N . HIS C 1 156 ? -22.20600 3.11700 -39.93800 1.000 101.14661 154 HIS C N 1
ATOM 3568 C CA . HIS C 1 156 ? -22.14800 3.03400 -41.38900 1.000 103.56494 154 HIS C CA 1
ATOM 3569 C C . HIS C 1 156 ? -23.54800 2.87200 -41.96900 1.000 113.18622 154 HIS C C 1
ATOM 3570 O O . HIS C 1 156 ? -24.39800 2.18400 -41.39600 1.000 107.18756 154 HIS C O 1
ATOM 3577 N N . SER C 1 157 ? -23.78100 3.51500 -43.11900 1.000 109.91314 155 SER C N 1
ATOM 3578 C CA . SER C 1 157 ? -25.11200 3.52300 -43.72000 1.000 113.83035 155 SER C CA 1
ATOM 3579 C C . SER C 1 157 ? -25.61900 2.11800 -44.02000 1.000 115.34516 155 SER C C 1
ATOM 3580 O O . SER C 1 157 ? -26.82100 1.85400 -43.90000 1.000 117.80493 155 SER C O 1
ATOM 3582 N N . GLU C 1 158 ? -24.72700 1.20400 -44.40000 1.000 114.40807 156 GLU C N 1
ATOM 3583 C CA . GLU C 1 158 ? -25.10100 -0.15300 -44.76900 1.000 115.89677 156 GLU C CA 1
ATOM 3584 C C . GLU C 1 158 ? -24.91800 -1.15100 -43.62400 1.000 116.16643 156 GLU C C 1
ATOM 3585 O O . GLU C 1 158 ? -24.92200 -2.36400 -43.86100 1.000 113.28590 156 GLU C O 1
ATOM 3587 N N . VAL C 1 159 ? -24.75400 -0.67200 -42.39300 1.000 109.65228 157 VAL C N 1
ATOM 3588 C CA . VAL C 1 159 ? -24.63700 -1.52600 -41.21500 1.000 106.68983 157 VAL C CA 1
ATOM 3589 C C . VAL C 1 159 ? -25.93200 -1.42700 -40.41600 1.000 107.44763 157 VAL C C 1
ATOM 3590 O O . VAL C 1 159 ? -26.46200 -0.32800 -40.21200 1.000 108.13088 157 VAL C O 1
ATOM 3594 N N . GLU C 1 160 ? -26.44400 -2.57200 -39.96200 1.000 107.39056 158 GLU C N 1
ATOM 3595 C CA . GLU C 1 160 ? -27.69500 -2.62000 -39.21200 1.000 108.26408 158 GLU C CA 1
ATOM 3596 C C . GLU C 1 160 ? -27.42800 -2.62300 -37.71000 1.000 104.46336 158 GLU C C 1
ATOM 3597 O O . GLU C 1 160 ? -26.59400 -3.39400 -37.22800 1.000 101.70952 158 GLU C O 1
ATOM 3599 N N . ASP C 1 161 ? -28.15700 -1.77500 -36.98000 1.000 104.44959 159 ASP C N 1
ATOM 3600 C CA . ASP C 1 161 ? -28.08300 -1.69900 -35.52200 1.000 101.26277 159 ASP C CA 1
ATOM 3601 C C . ASP C 1 161 ? -28.93600 -2.80400 -34.89800 1.000 101.65485 159 ASP C C 1
ATOM 3602 O O . ASP C 1 161 ? -30.16100 -2.80900 -35.05000 1.000 104.52873 159 ASP C O 1
ATOM 3607 N N . TRP C 1 162 ? -28.29600 -3.72600 -34.17500 1.000 98.80788 160 TRP C N 1
ATOM 3608 C CA . TRP C 1 162 ? -28.98600 -4.85300 -33.55700 1.000 98.93451 160 TRP C CA 1
ATOM 3609 C C . TRP C 1 162 ? -29.04000 -4.77200 -32.03700 1.000 96.03160 160 TRP C C 1
ATOM 3610 O O . TRP C 1 162 ? -29.29200 -5.78400 -31.37700 1.000 95.22788 160 TRP C O 1
ATOM 3621 N N . THR C 1 163 ? -28.79500 -3.59400 -31.47100 1.000 94.49446 161 THR C N 1
ATOM 3622 C CA . THR C 1 163 ? -28.70300 -3.46600 -30.02000 1.000 91.55219 161 THR C CA 1
ATOM 3623 C C . THR C 1 163 ? -30.00400 -3.87100 -29.33300 1.000 92.93567 161 THR C C 1
ATOM 3624 O O . THR C 1 163 ? -29.99900 -4.68000 -28.39700 1.000 91.14089 161 THR C O 1
ATOM 3628 N N . GLU C 1 164 ? -31.13200 -3.30800 -29.77700 1.000 96.18993 162 GLU C N 1
ATOM 3629 C CA . GLU C 1 164 ? -32.41500 -3.63600 -29.16200 1.000 97.78090 162 GLU C CA 1
ATOM 3630 C C . GLU C 1 164 ? -32.80400 -5.08800 -29.41200 1.000 99.02998 162 GLU C C 1
ATOM 3631 O O . GLU C 1 164 ? -33.46500 -5.70500 -28.56800 1.000 98.89602 162 GLU C O 1
ATOM 3633 N N . GLN C 1 165 ? -32.41500 -5.64200 -30.56400 1.000 100.35143 163 GLN C N 1
ATOM 3634 C CA . GLN C 1 165 ? -32.73400 -7.03300 -30.86400 1.000 101.62403 163 GLN C CA 1
ATOM 3635 C C . GLN C 1 165 ? -32.12200 -7.97100 -29.83400 1.000 98.29716 163 GLN C C 1
ATOM 3636 O O . GLN C 1 165 ? -32.77100 -8.91800 -29.37500 1.000 98.87321 163 GLN C O 1
ATOM 3638 N N . LEU C 1 166 ? -30.87500 -7.71600 -29.45000 1.000 95.55129 164 LEU C N 1
ATOM 3639 C CA . LEU C 1 166 ? -30.21000 -8.57700 -28.48100 1.000 93.65514 164 LEU C CA 1
ATOM 3640 C C . LEU C 1 166 ? -30.60100 -8.22600 -27.04800 1.000 89.81735 164 LEU C C 1
ATOM 3641 O O . LEU C 1 166 ? -30.74600 -9.12600 -26.21400 1.000 92.33326 164 LEU C O 1
ATOM 3646 N N . ARG C 1 167 ? -30.81200 -6.93900 -26.74600 1.000 89.75729 165 ARG C N 1
ATOM 3647 C CA . ARG C 1 167 ? -31.23300 -6.56500 -25.39600 1.000 88.28949 165 ARG C CA 1
ATOM 3648 C C . ARG C 1 167 ? -32.58300 -7.17400 -25.02800 1.000 93.58563 165 ARG C C 1
ATOM 3649 O O . ARG C 1 167 ? -32.83400 -7.46300 -23.85200 1.000 93.11660 165 ARG C O 1
ATOM 3657 N N . SER C 1 168 ? -33.47400 -7.34600 -26.00100 1.000 94.91453 166 SER C N 1
ATOM 3658 C CA . SER C 1 168 ? -34.75600 -7.98300 -25.73000 1.000 99.09471 166 SER C CA 1
ATOM 3659 C C . SER C 1 168 ? -34.60600 -9.48100 -25.52300 1.000 102.34654 166 SER C C 1
ATOM 3660 O O . SER C 1 168 ? -35.59100 -10.16300 -25.21600 1.000 98.35764 166 SER C O 1
ATOM 3663 N N . VAL C 1 169 ? -33.39200 -9.99800 -25.70500 1.000 95.47685 167 VAL C N 1
ATOM 3664 C CA . VAL C 1 169 ? -33.11600 -11.42100 -25.58600 1.000 92.74422 167 VAL C CA 1
ATOM 3665 C C . VAL C 1 169 ? -32.23700 -11.76600 -24.37600 1.000 90.75505 167 VAL C C 1
ATOM 3666 O O . VAL C 1 169 ? -32.18600 -12.94500 -23.98300 1.000 90.98418 167 VAL C O 1
ATOM 3670 N N . GLU C 1 170 ? -31.63800 -10.78100 -23.70700 1.000 92.22701 168 GLU C N 1
ATOM 3671 C CA . GLU C 1 170 ? -30.92800 -11.10100 -22.47500 1.000 90.67556 168 GLU C CA 1
ATOM 3672 C C . GLU C 1 170 ? -31.92300 -11.29700 -21.32900 1.000 92.40266 168 GLU C C 1
ATOM 3673 O O . GLU C 1 170 ? -33.07700 -10.85900 -21.39100 1.000 93.99475 168 GLU C O 1
ATOM 3679 N N . GLN C 1 171 ? -31.46200 -11.96500 -20.27300 1.000 92.41035 169 GLN C N 1
ATOM 3680 C CA . GLN C 1 171 ? -32.29900 -12.23400 -19.10000 1.000 82.83009 169 GLN C CA 1
ATOM 3681 C C . GLN C 1 171 ? -31.62300 -11.79100 -17.79900 1.000 78.64839 169 GLN C C 1
ATOM 3682 O O . GLN C 1 171 ? -31.51500 -10.59200 -17.51400 1.000 84.30323 169 GLN C O 1
ATOM 3688 N N . MET D 1 3 ? -20.20800 -15.92900 -5.84800 1.000 45.03890 1 MET D N 1
ATOM 3689 C CA . MET D 1 3 ? -19.92900 -15.24700 -4.58800 1.000 63.81757 1 MET D CA 1
ATOM 3690 C C . MET D 1 3 ? -20.90600 -15.61800 -3.47200 1.000 76.68737 1 MET D C 1
ATOM 3691 O O . MET D 1 3 ? -22.11200 -15.66100 -3.70200 1.000 87.48164 1 MET D O 1
ATOM 3693 N N . SER D 1 4 ? -20.37400 -15.86000 -2.26600 1.000 90.84935 2 SER D N 1
ATOM 3694 C CA . SER D 1 4 ? -21.17100 -16.12600 -1.06700 1.000 103.35525 2 SER D CA 1
ATOM 3695 C C . SER D 1 4 ? -20.27500 -16.30600 0.15600 1.000 111.95040 2 SER D C 1
ATOM 3696 O O . SER D 1 4 ? -19.55700 -15.37900 0.55300 1.000 110.64042 2 SER D O 1
ATOM 3698 N N . ARG D 1 5 ? -20.33600 -17.49800 0.76400 1.000 107.53710 3 ARG D N 1
ATOM 3699 C CA . ARG D 1 5 ? -19.42500 -17.94100 1.82300 1.000 100.17182 3 ARG D CA 1
ATOM 3700 C C . ARG D 1 5 ? -18.75000 -19.21900 1.33600 1.000 92.58013 3 ARG D C 1
ATOM 3701 O O . ARG D 1 5 ? -19.25300 -20.33100 1.56900 1.000 91.50735 3 ARG D O 1
ATOM 3703 N N . PRO D 1 6 ? -17.59000 -19.11100 0.68300 1.000 80.47805 4 PRO D N 1
ATOM 3704 C CA . PRO D 1 6 ? -17.10900 -20.22000 -0.13800 1.000 74.82881 4 PRO D CA 1
ATOM 3705 C C . PRO D 1 6 ? -16.69900 -21.40600 0.70700 1.000 65.22734 4 PRO D C 1
ATOM 3706 O O . PRO D 1 6 ? -16.27400 -21.25100 1.86800 1.000 54.07492 4 PRO D O 1
ATOM 3710 N N . PRO D 1 7 ? -16.79300 -22.61900 0.16900 1.000 58.98086 5 PRO D N 1
ATOM 3711 C CA . PRO D 1 7 ? -16.37800 -23.80900 0.91700 1.000 62.60223 5 PRO D CA 1
ATOM 3712 C C . PRO D 1 7 ? -14.86400 -23.90100 1.04200 1.000 60.02118 5 PRO D C 1
ATOM 3713 O O . PRO D 1 7 ? -14.10800 -23.32100 0.26100 1.000 55.60945 5 PRO D O 1
ATOM 3717 N N . SE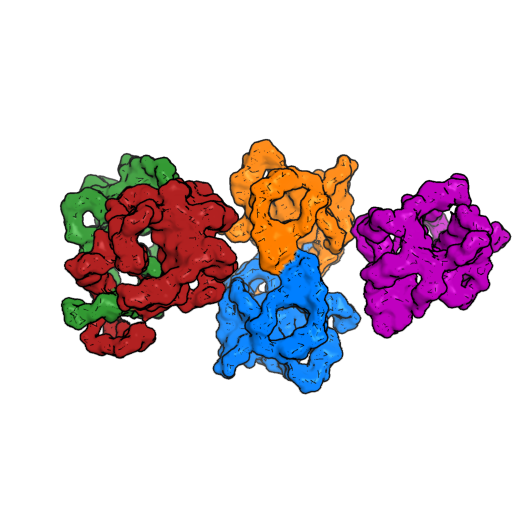R D 1 8 ? -14.42600 -24.66700 2.04700 1.000 52.04751 6 SER D N 1
ATOM 3718 C CA . SER D 1 8 ? -12.99600 -24.81000 2.30200 1.000 60.22211 6 SER D CA 1
ATOM 3719 C C . SER D 1 8 ? -12.27400 -25.44300 1.12000 1.000 59.48576 6 SER D C 1
ATOM 3720 O O . SER D 1 8 ? -11.09600 -25.15000 0.88100 1.000 59.12682 6 SER D O 1
ATOM 3723 N N . TYR D 1 9 ? -12.95800 -26.30600 0.37400 1.000 52.95236 7 TYR D N 1
ATOM 3724 C CA . TYR D 1 9 ? -12.37500 -27.03300 -0.74300 1.000 51.74306 7 TYR D CA 1
ATOM 3725 C C . TYR D 1 9 ? -12.93900 -26.47400 -2.03900 1.000 53.74806 7 TYR D C 1
ATOM 3726 O O . TYR D 1 9 ? -14.16100 -26.43500 -2.22200 1.000 50.67325 7 TYR D O 1
ATOM 3735 N N . ALA D 1 10 ? -12.04300 -26.04300 -2.93000 1.000 44.67308 8 ALA D N 1
ATOM 3736 C CA . ALA D 1 10 ? -12.47300 -25.42600 -4.18100 1.000 44.87152 8 ALA D CA 1
ATOM 3737 C C . ALA D 1 10 ? -13.33500 -26.36500 -5.01100 1.000 56.56786 8 ALA D C 1
ATOM 3738 O O . ALA D 1 10 ? -14.21500 -25.90500 -5.75000 1.000 54.10625 8 ALA D O 1
ATOM 3740 N N . GLY D 1 11 ? -13.10900 -27.67800 -4.89900 1.000 45.51972 9 GLY D N 1
ATOM 3741 C CA . GLY D 1 11 ? -13.91300 -28.63100 -5.64600 1.000 50.72177 9 GLY D CA 1
ATOM 3742 C C . GLY D 1 11 ? -15.37700 -28.63600 -5.26000 1.000 51.81089 9 GLY D C 1
ATOM 3743 O O . GLY D 1 11 ? -16.20600 -29.15300 -6.01500 1.000 58.00725 9 GLY D O 1
ATOM 3744 N N . ASP D 1 12 ? -15.72100 -28.05200 -4.11300 1.000 41.56915 10 ASP D N 1
ATOM 3745 C CA . ASP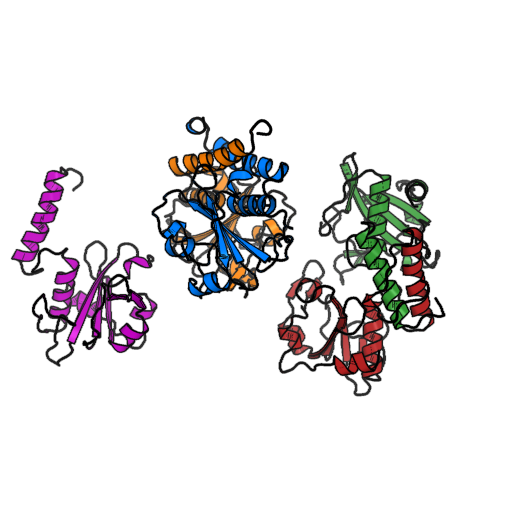 D 1 12 ? -17.09700 -28.03600 -3.64300 1.000 40.72125 10 ASP D CA 1
ATOM 3746 C C . ASP D 1 12 ? -17.86900 -26.78700 -4.06000 1.000 56.30493 10 ASP D C 1
ATOM 3747 O O . ASP D 1 12 ? -19.08100 -26.72900 -3.82900 1.000 55.01540 10 ASP D O 1
ATOM 3752 N N . MET D 1 13 ? -17.21500 -25.78700 -4.64300 1.000 50.42350 11 MET D N 1
ATOM 3753 C CA . MET D 1 13 ? -17.93100 -24.56000 -4.96600 1.000 58.07283 11 MET D CA 1
ATOM 3754 C C . MET D 1 13 ? -19.04400 -24.83900 -5.96400 1.000 43.67475 11 MET D C 1
ATOM 3755 O O . MET D 1 13 ? -18.81900 -25.46000 -7.00800 1.000 48.17192 11 MET D O 1
ATOM 3760 N N . ASN D 1 14 ? -20.24800 -24.37800 -5.63700 1.000 50.52208 12 ASN D N 1
ATOM 3761 C CA . ASN D 1 14 ? -21.43700 -24.65800 -6.43200 1.000 64.55649 12 ASN D CA 1
ATOM 3762 C C . ASN D 1 14 ? -22.21700 -23.37100 -6.64800 1.000 48.31218 12 ASN D C 1
ATOM 3763 O O . ASN D 1 14 ? -22.70100 -22.76200 -5.68600 1.000 52.72645 12 ASN D O 1
ATOM 3768 N N . LEU D 1 15 ? -22.35800 -22.97400 -7.90900 1.000 65.48717 13 LEU D N 1
ATOM 3769 C CA . LEU D 1 15 ? -23.02100 -21.72700 -8.26800 1.000 60.20629 13 LEU D CA 1
ATOM 3770 C C . LEU D 1 15 ? -24.33900 -21.96400 -8.99900 1.000 68.32616 13 LEU D C 1
ATOM 3771 O O . LEU D 1 15 ? -24.81600 -21.07800 -9.71800 1.000 51.87888 13 LEU D O 1
ATOM 3776 N N . GLU D 1 16 ? -24.94600 -23.14200 -8.81700 1.000 56.27070 14 GLU D N 1
ATOM 3777 C CA . GLU D 1 16 ? -26.16600 -23.46700 -9.54700 1.000 65.35204 14 GLU D CA 1
ATOM 3778 C C . GLU D 1 16 ? -27.36200 -22.62100 -9.12600 1.000 48.78571 14 GLU D C 1
ATOM 3779 O O . GLU D 1 16 ? -28.32100 -22.52300 -9.88900 1.000 52.73617 14 GLU D O 1
ATOM 3785 N N . ASN D 1 17 ? -27.33000 -21.99500 -7.95300 1.000 61.03475 15 ASN D N 1
ATOM 3786 C CA . ASN D 1 17 ? -28.45800 -21.16900 -7.54300 1.000 59.74274 15 ASN D CA 1
ATOM 3787 C C . ASN D 1 17 ? -28.44000 -19.77900 -8.17800 1.000 57.66924 15 ASN D C 1
ATOM 3788 O O . ASN D 1 17 ? -29.40400 -19.02400 -8.00800 1.000 61.57946 15 ASN D O 1
ATOM 3790 N N . LEU D 1 18 ? -27.38400 -19.42000 -8.90100 1.000 61.09095 16 LEU D N 1
ATOM 3791 C CA . LEU D 1 18 ? -27.28200 -18.09700 -9.50200 1.000 49.38592 16 LEU D CA 1
ATOM 3792 C C . LEU D 1 18 ? -27.97500 -18.04800 -10.85900 1.000 60.83174 16 LEU D C 1
ATOM 3793 O O . LEU D 1 18 ? -27.98500 -19.02600 -11.61000 1.000 50.77708 16 LEU D O 1
ATOM 3798 N N . THR D 1 19 ? -28.55500 -16.88900 -11.17300 1.000 52.79424 17 THR D N 1
ATOM 3799 C CA . THR D 1 19 ? -29.05900 -16.66600 -12.51500 1.000 54.31091 17 THR D CA 1
ATOM 3800 C C . THR D 1 19 ? -27.89300 -16.51300 -13.48300 1.000 52.10969 17 THR D C 1
ATOM 3801 O O . THR D 1 19 ? -26.76100 -16.25300 -13.08500 1.000 49.69116 17 THR D O 1
ATOM 3805 N N . THR D 1 20 ? -28.18600 -16.66300 -14.77500 1.000 53.22750 18 THR D N 1
ATOM 3806 C CA . THR D 1 20 ? -27.14200 -16.48700 -15.78200 1.000 56.42090 18 THR D CA 1
ATOM 3807 C C . THR D 1 20 ? -26.54800 -15.07800 -15.71700 1.000 52.49256 18 THR D C 1
ATOM 3808 O O . THR D 1 20 ? -25.33300 -14.89900 -15.87300 1.000 52.87253 18 THR D O 1
ATOM 3812 N N . ARG D 1 21 ? -27.38800 -14.06900 -15.46700 1.000 53.14821 19 ARG D N 1
ATOM 3813 C CA . ARG D 1 21 ? -26.88200 -12.70900 -15.31200 1.000 52.79057 19 ARG D CA 1
ATOM 3814 C C . ARG D 1 21 ? -25.88600 -12.62300 -14.16600 1.000 53.49388 19 ARG D C 1
ATOM 3815 O O . ARG D 1 21 ? -24.80600 -12.03400 -14.30900 1.000 55.70354 19 ARG D O 1
ATOM 3823 N N . GLU D 1 22 ? -26.22800 -13.20700 -13.01700 1.000 50.19618 20 GLU D N 1
ATOM 3824 C CA . GLU D 1 22 ? -25.29700 -13.17900 -11.89500 1.000 48.05189 20 GLU D CA 1
ATOM 3825 C C . GLU D 1 22 ? -24.03000 -13.95200 -12.22000 1.000 45.22244 20 GLU D C 1
ATOM 3826 O O . GLU D 1 22 ? -22.92600 -13.53100 -11.85000 1.000 45.67955 20 GLU D O 1
ATOM 3832 N N . LEU D 1 23 ? -24.17100 -15.06400 -12.94700 1.000 53.06440 21 LEU D N 1
ATOM 3833 C CA . LEU D 1 23 ? -23.01400 -15.87400 -13.33000 1.000 50.78391 21 LEU D CA 1
ATOM 3834 C C . LEU D 1 23 ? -22.05200 -15.07300 -14.20300 1.000 48.61418 21 LEU D C 1
ATOM 3835 O O . LEU D 1 23 ? -20.83200 -15.09200 -13.99600 1.000 45.24609 21 LEU D O 1
ATOM 3840 N N . LEU D 1 24 ? -22.59200 -14.38300 -15.20900 1.000 58.00972 22 LEU D N 1
ATOM 3841 C CA . LEU D 1 24 ? -21.75700 -13.54300 -16.05800 1.000 58.50514 22 LEU D CA 1
ATOM 3842 C C . LEU D 1 24 ? -21.15000 -12.40200 -15.26100 1.000 56.26681 22 LEU D C 1
ATOM 3843 O O . LEU D 1 24 ? -19.98900 -12.03500 -15.47500 1.000 50.03072 22 LEU D O 1
ATOM 3848 N N . ALA D 1 25 ? -21.91700 -11.84700 -14.31800 1.000 57.99980 23 ALA D N 1
ATOM 3849 C CA . ALA D 1 25 ? -21.42100 -10.74100 -13.50600 1.000 59.99550 23 ALA D CA 1
ATOM 3850 C C . ALA D 1 25 ? -20.28500 -11.16900 -12.57800 1.000 57.27201 23 ALA D C 1
ATOM 3851 O O . ALA D 1 25 ? -19.32200 -10.41300 -12.40000 1.000 47.97478 23 ALA D O 1
ATOM 3853 N N . VAL D 1 26 ? -20.37300 -12.35500 -11.95900 1.000 49.73063 24 VAL D N 1
ATOM 3854 C CA . VAL D 1 26 ? -19.26400 -12.80200 -11.10800 1.000 50.18638 24 VAL D CA 1
ATOM 3855 C C . VAL D 1 26 ? -18.03900 -13.13500 -11.94400 1.000 42.69034 24 VAL D C 1
ATOM 3856 O O . VAL D 1 26 ? -16.90900 -12.99800 -11.47100 1.000 45.27858 24 VAL D O 1
ATOM 3860 N N . SER D 1 27 ? -18.23500 -13.64600 -13.15900 1.000 52.86797 25 SER D N 1
ATOM 3861 C CA . SER D 1 27 ? -17.10600 -13.88900 -14.04500 1.000 50.92805 25 SER D CA 1
ATOM 3862 C C . SER D 1 27 ? -16.30800 -12.60800 -14.25300 1.000 51.11538 25 SER D C 1
ATOM 3863 O O . SER D 1 27 ? -15.07800 -12.60400 -14.14800 1.000 51.19847 25 SER D O 1
ATOM 3866 N N . ARG D 1 28 ? -16.99700 -11.49900 -14.52500 1.000 45.09875 26 ARG D N 1
ATOM 3867 C CA . ARG D 1 28 ? -16.29800 -10.22700 -14.68200 1.000 38.85874 26 ARG D CA 1
ATOM 3868 C C . ARG D 1 28 ? -15.79500 -9.71200 -13.34800 1.000 42.17347 26 ARG D C 1
ATOM 3869 O O . ARG D 1 28 ? -14.64200 -9.28000 -13.23700 1.000 45.57835 26 ARG D O 1
ATOM 3877 N N . ALA D 1 29 ? -16.64000 -9.76900 -12.31800 1.000 46.24396 27 ALA D N 1
ATOM 3878 C CA . ALA D 1 29 ? -16.27500 -9.18600 -11.03200 1.000 53.22683 27 ALA D CA 1
ATOM 3879 C C . ALA D 1 29 ? -15.06800 -9.88800 -10.42400 1.000 47.61392 27 ALA D C 1
ATOM 3880 O O . ALA D 1 29 ? -14.19800 -9.24200 -9.83300 1.000 44.19363 27 ALA D O 1
ATOM 3882 N N . SER D 1 30 ? -14.99900 -11.21400 -10.54600 1.000 42.96040 28 SER D N 1
ATOM 3883 C CA . SER D 1 30 ? -13.83800 -11.91200 -10.00500 1.000 42.81443 28 SER D CA 1
ATOM 3884 C C . SER D 1 30 ? -12.57200 -11.53900 -10.77100 1.000 38.76623 28 SER D C 1
ATOM 3885 O O . SER D 1 30 ? -11.51300 -11.35300 -10.17200 1.000 36.74083 28 SER D O 1
ATOM 3888 N N . LEU D 1 31 ? -12.67600 -11.39300 -12.09000 1.000 46.15113 29 LEU D N 1
ATOM 3889 C CA . LEU D 1 31 ? -11.54900 -10.92700 -12.89100 1.000 41.39414 29 LEU D CA 1
ATOM 3890 C C . LEU D 1 31 ? -11.08600 -9.54000 -12.45000 1.000 49.23963 29 LEU D C 1
ATOM 3891 O O . LEU D 1 31 ? -9.88100 -9.29800 -12.28200 1.000 43.86717 29 LEU D O 1
ATOM 3896 N N . ARG D 1 32 ? -12.03500 -8.61300 -12.25600 1.000 48.52289 30 ARG D N 1
ATOM 3897 C CA . ARG D 1 32 ? -11.69100 -7.24900 -11.86000 1.000 43.32154 30 ARG D CA 1
ATOM 3898 C C . ARG D 1 32 ? -10.98200 -7.21800 -10.51900 1.000 44.99874 30 ARG D C 1
ATOM 3899 O O . ARG D 1 32 ? -10.07900 -6.39900 -10.30900 1.000 40.70912 30 ARG D O 1
ATOM 3907 N N . GLU D 1 33 ? -11.42100 -8.05200 -9.57500 1.000 41.22585 31 GLU D N 1
ATOM 3908 C CA . GLU D 1 33 ? -10.80300 -8.05400 -8.25600 1.000 41.14727 31 GLU D CA 1
ATOM 3909 C C . GLU D 1 33 ? -9.40700 -8.67600 -8.30200 1.000 37.08058 31 GLU D C 1
ATOM 3910 O O . GLU D 1 33 ? -8.50000 -8.24100 -7.58300 1.000 42.44981 31 GLU D O 1
ATOM 3916 N N . LEU D 1 34 ? -9.22400 -9.70400 -9.12600 1.000 31.62326 32 LEU D N 1
ATOM 3917 C CA . LEU D 1 34 ? -7.89200 -10.27700 -9.30300 1.000 41.85467 32 LEU D CA 1
ATOM 3918 C C . LEU D 1 34 ? -6.93100 -9.26000 -9.90100 1.000 44.86439 32 LEU D C 1
ATOM 3919 O O . LEU D 1 34 ? -5.74700 -9.23900 -9.55100 1.000 39.05225 32 LEU D O 1
ATOM 3924 N N . LYS D 1 35 ? -7.41500 -8.43800 -10.83700 1.000 41.27728 33 LYS D N 1
ATOM 3925 C CA . LYS D 1 35 ? -6.56700 -7.40400 -11.42500 1.000 43.26198 33 LYS D CA 1
ATOM 3926 C C . LYS D 1 35 ? -6.25800 -6.30300 -10.41500 1.000 46.67618 33 LYS D C 1
ATOM 3927 O O . LYS D 1 35 ? -5.12100 -5.82900 -10.34700 1.000 46.16042 33 LYS D O 1
ATOM 3929 N N . ARG D 1 36 ? -7.24700 -5.92000 -9.59700 1.000 46.94149 34 ARG D N 1
ATOM 3930 C CA . ARG D 1 36 ? -7.04600 -4.89400 -8.57500 1.000 46.05126 34 ARG D CA 1
ATOM 3931 C C . ARG D 1 36 ? -5.93500 -5.27100 -7.60600 1.000 47.02088 34 ARG D C 1
ATOM 3932 O O . ARG D 1 36 ? -5.15500 -4.41100 -7.17900 1.000 52.04910 34 ARG D O 1
ATOM 3940 N N . ARG D 1 37 ? -5.83800 -6.54900 -7.25900 1.000 46.83492 35 ARG D N 1
ATOM 3941 C CA . ARG D 1 37 ? -4.80700 -7.05000 -6.36000 1.000 45.60112 35 ARG D CA 1
ATOM 3942 C C . ARG D 1 37 ? -3.48600 -7.32300 -7.06500 1.000 40.50541 35 ARG D C 1
ATOM 3943 O O . ARG D 1 37 ? -2.51900 -7.72500 -6.40600 1.000 54.91202 35 ARG D O 1
ATOM 3951 N N . GLY D 1 38 ? -3.42300 -7.17800 -8.38300 1.000 39.30120 36 GLY D N 1
ATOM 3952 C CA . GLY D 1 38 ? -2.19300 -7.49800 -9.07400 1.000 40.86950 36 GLY D CA 1
ATOM 3953 C C . GLY D 1 38 ? -1.92700 -8.97400 -9.28700 1.000 39.66821 36 GLY D C 1
ATOM 3954 O O . GLY D 1 38 ? -0.80500 -9.32900 -9.66100 1.000 39.81167 36 GLY D O 1
ATOM 3955 N N . VAL D 1 39 ? -2.91200 -9.85300 -9.05600 1.000 34.87208 37 VAL D N 1
ATOM 3956 C CA . VAL D 1 39 ? -2.72400 -11.27000 -9.36900 1.000 33.45045 37 VAL D CA 1
ATOM 3957 C C . VAL D 1 39 ? -2.67300 -11.48900 -10.87900 1.000 35.04911 37 VAL D C 1
ATOM 3958 O O . VAL D 1 39 ? -1.91400 -12.33100 -11.37600 1.000 39.70311 37 VAL D O 1
ATOM 3962 N N . ILE D 1 40 ? -3.49000 -10.75300 -11.62900 1.000 34.40327 38 ILE D N 1
ATOM 3963 C CA . ILE D 1 40 ? -3.45800 -10.76800 -13.08200 1.000 33.68159 38 ILE D CA 1
ATOM 3964 C C . ILE D 1 40 ? -3.26800 -9.32900 -13.52600 1.000 31.31228 38 ILE D C 1
ATOM 3965 O O . ILE D 1 40 ? -3.30900 -8.39900 -12.71700 1.000 36.13289 38 ILE D O 1
ATOM 3970 N N . ARG D 1 41 ? -2.99100 -9.14900 -14.81200 1.000 37.41148 39 ARG D N 1
ATOM 3971 C CA . ARG D 1 41 ? -2.79900 -7.78100 -15.29000 1.000 42.90425 39 ARG D CA 1
ATOM 3972 C C . ARG D 1 41 ? -3.43700 -7.55800 -16.65200 1.000 44.94446 39 ARG D C 1
ATOM 3973 O O . ARG D 1 41 ? -3.09900 -6.58500 -17.33400 1.000 47.41328 39 ARG D O 1
ATOM 3981 N N . SER D 1 42 ? -4.36800 -8.41300 -17.04900 1.000 38.28129 40 SER D N 1
ATOM 3982 C CA . SER D 1 42 ? -4.98700 -8.31600 -18.35900 1.000 41.25809 40 SER D CA 1
ATOM 3983 C C . SER D 1 42 ? -6.43300 -8.76600 -18.23800 1.000 41.10292 40 SER D C 1
ATOM 3984 O O . SER D 1 42 ? -6.84700 -9.34000 -17.22800 1.000 35.77979 40 SER D O 1
ATOM 3987 N N . GLY D 1 43 ? -7.19900 -8.49800 -19.28700 1.000 39.09005 41 GLY D N 1
ATOM 3988 C CA . GLY D 1 43 ? -8.56900 -8.94700 -19.36600 1.000 39.35167 41 GLY D CA 1
ATOM 3989 C C . GLY D 1 43 ? -8.75200 -10.34900 -19.89500 1.000 36.97935 41 GLY D C 1
ATOM 3990 O O . GLY D 1 43 ? -9.89600 -10.76500 -20.10000 1.000 38.07454 41 GLY D O 1
ATOM 3991 N N . ASN D 1 44 ? -7.66000 -11.07600 -20.14000 1.000 38.22244 42 ASN D N 1
ATOM 3992 C CA . ASN D 1 44 ? -7.72700 -12.47300 -20.54300 1.000 36.34111 42 ASN D CA 1
ATOM 3993 C C . ASN D 1 44 ? -8.27000 -13.32900 -19.39800 1.000 40.06939 42 ASN D C 1
ATOM 3994 O O . ASN D 1 44 ? -8.34900 -12.89700 -18.24400 1.000 37.64762 42 ASN D O 1
ATOM 3999 N N . ALA D 1 45 ? -8.65300 -14.56200 -19.72700 1.000 39.95317 43 ALA D N 1
ATOM 4000 C CA . ALA D 1 45 ? -8.95200 -15.52400 -18.67600 1.000 49.79574 43 ALA D CA 1
ATOM 4001 C C . ALA D 1 45 ? -7.75600 -15.60300 -17.73200 1.000 33.34236 43 ALA D C 1
ATOM 4002 O O . ALA D 1 45 ? -6.61100 -15.48500 -18.18000 1.000 33.25256 43 ALA D O 1
ATOM 4004 N N . PRO D 1 46 ? -7.97700 -15.78200 -16.43000 1.000 31.25170 44 PRO D N 1
ATOM 4005 C CA . PRO D 1 46 ? -6.87300 -15.59600 -15.47500 1.000 35.86100 44 PRO D CA 1
ATOM 4006 C C . PRO D 1 46 ? -5.72300 -16.59200 -15.61300 1.000 31.16972 44 PRO D C 1
ATOM 4007 O O . PRO D 1 46 ? -4.62500 -16.28200 -15.13400 1.000 32.02859 44 PRO D O 1
ATOM 4011 N N . ALA D 1 47 ? -5.90800 -17.74000 -16.28400 1.000 28.98016 45 ALA D N 1
ATOM 4012 C CA . ALA D 1 47 ? -4.88500 -18.78800 -16.23800 1.000 26.96325 45 ALA D CA 1
ATOM 4013 C C . ALA D 1 47 ? -3.51700 -18.28600 -16.69700 1.000 33.76446 45 ALA D C 1
ATOM 4014 O O . ALA D 1 47 ? -2.49600 -18.61100 -16.08000 1.000 29.32185 45 ALA D O 1
ATOM 4016 N N . GLY D 1 48 ? -3.47400 -17.52200 -17.79300 1.000 28.04901 46 GLY D N 1
ATOM 4017 C CA . GLY D 1 48 ? -2.19200 -17.10700 -18.35100 1.000 30.12731 46 GLY D CA 1
ATOM 4018 C C . GLY D 1 48 ? -1.38200 -16.22800 -17.40800 1.000 35.48736 46 GLY D C 1
ATOM 4019 O O . GLY D 1 48 ? -0.20000 -16.48300 -17.16400 1.000 31.03559 46 GLY D O 1
ATOM 4020 N N . ASP D 1 49 ? -2.00100 -15.16300 -16.89200 1.000 30.09049 47 ASP D N 1
ATOM 4021 C CA . ASP D 1 49 ? -1.29700 -14.25800 -15.98700 1.000 37.10076 47 ASP D CA 1
ATOM 4022 C C . ASP D 1 49 ? -0.98900 -14.94500 -14.66000 1.000 27.81810 47 ASP D C 1
ATOM 4023 O O . ASP D 1 49 ? 0.08300 -14.73500 -14.07200 1.000 28.89475 47 ASP D O 1
ATOM 4028 N N . TYR D 1 50 ? -1.90200 -15.78200 -14.18100 1.000 27.94158 48 TYR D N 1
ATOM 4029 C CA . TYR D 1 50 ? -1.67500 -16.42100 -12.88900 1.000 25.82322 48 TYR D CA 1
ATOM 4030 C C . TYR D 1 50 ? -0.49700 -17.39500 -12.95500 1.000 33.31514 48 TYR D C 1
ATOM 4031 O O . TYR D 1 50 ? 0.33000 -17.42900 -12.04100 1.000 26.42312 48 TYR D O 1
ATOM 4040 N N . ALA D 1 51 ? -0.38200 -18.17100 -14.04200 1.000 27.92927 49 ALA D N 1
ATOM 4041 C CA . ALA D 1 51 ? 0.78900 -19.03800 -14.19300 1.000 35.83291 49 ALA D CA 1
ATOM 4042 C C . ALA D 1 51 ? 2.07600 -18.21600 -14.23000 1.000 30.42048 49 ALA D C 1
ATOM 4043 O O . ALA D 1 51 ? 3.08800 -18.60400 -13.63300 1.000 27.78707 49 ALA D O 1
ATOM 4045 N N . GLU D 1 52 ? 2.06200 -17.07300 -14.92500 1.000 26.32935 50 GLU D N 1
ATOM 4046 C CA . GLU D 1 52 ? 3.23100 -16.20500 -14.92100 1.000 27.34579 50 GLU D CA 1
ATOM 4047 C C . GLU D 1 52 ? 3.55200 -15.72100 -13.51700 1.000 28.81380 50 GLU D C 1
ATOM 4048 O O . GLU D 1 52 ? 4.72100 -15.66700 -13.13000 1.000 28.62667 50 GLU D O 1
ATOM 4054 N N . LEU D 1 53 ? 2.52400 -15.35800 -12.74200 1.000 30.71301 51 LEU D N 1
ATOM 4055 C CA . LEU D 1 53 ? 2.75600 -14.91300 -11.37200 1.000 29.40137 51 LEU D CA 1
ATOM 4056 C C . LEU D 1 53 ? 3.43100 -16.00700 -10.54500 1.000 31.31871 51 LEU D C 1
ATOM 4057 O O . LEU D 1 53 ? 4.40500 -15.74600 -9.82800 1.000 28.45302 51 LEU D O 1
ATOM 4062 N N . LEU D 1 54 ? 2.93300 -17.24800 -10.64800 1.000 28.16542 52 LEU D N 1
ATOM 4063 C CA . LEU D 1 54 ? 3.51800 -18.33700 -9.87300 1.000 27.98075 52 LEU D CA 1
ATOM 4064 C C . LEU D 1 54 ? 4.97400 -18.55500 -10.26500 1.000 27.89700 52 LEU D C 1
ATOM 4065 O O . LEU D 1 54 ? 5.83900 -18.72400 -9.39800 1.000 31.80187 52 LEU D O 1
ATOM 4070 N N . VAL D 1 55 ? 5.27300 -18.52200 -11.57000 1.000 28.70873 53 VAL D N 1
ATOM 4071 C CA . VAL D 1 55 ? 6.65100 -18.71900 -12.00900 1.000 27.30192 53 VAL D CA 1
ATOM 4072 C C . VAL D 1 55 ? 7.53300 -17.57300 -11.54400 1.000 34.12702 53 VAL D C 1
ATOM 4073 O O . VAL D 1 55 ? 8.67300 -17.78100 -11.10500 1.000 35.21597 53 VAL D O 1
ATOM 4077 N N . GLN D 1 56 ? 7.01300 -16.34700 -11.60600 1.000 30.86960 54 GLN D N 1
ATOM 4078 C CA . GLN D 1 56 ? 7.78700 -15.19900 -11.16500 1.000 31.99332 54 GLN D CA 1
ATOM 4079 C C . GLN D 1 56 ? 8.10700 -15.29700 -9.67800 1.000 28.47705 54 GLN D C 1
ATOM 4080 O O . GLN D 1 56 ? 9.24100 -15.04500 -9.26200 1.000 34.14597 54 GLN D O 1
ATOM 4086 N N . ARG D 1 57 ? 7.11000 -15.65200 -8.85900 1.000 32.63566 55 ARG D N 1
ATOM 4087 C CA . ARG D 1 57 ? 7.35000 -15.85500 -7.42900 1.000 36.15966 55 ARG D CA 1
ATOM 4088 C C . ARG D 1 57 ? 8.36100 -16.96700 -7.18200 1.000 42.79406 55 ARG D C 1
ATOM 4089 O O . ARG D 1 57 ? 9.20300 -16.86300 -6.28100 1.000 34.49211 55 ARG D O 1
ATOM 4097 N N . ALA D 1 58 ? 8.26900 -18.06100 -7.94700 1.000 34.02181 56 ALA D N 1
ATOM 4098 C CA . ALA D 1 58 ? 9.14800 -19.20000 -7.69300 1.000 46.88396 56 ALA D CA 1
ATOM 4099 C C . ALA D 1 58 ? 10.58400 -18.91500 -8.11100 1.000 42.72122 56 ALA D C 1
ATOM 4100 O O . ALA D 1 58 ? 11.51300 -19.47800 -7.52900 1.000 41.07114 56 ALA D O 1
ATOM 4102 N N . THR D 1 59 ? 10.79100 -18.02400 -9.08200 1.000 40.35343 57 THR D N 1
ATOM 4103 C CA . THR D 1 59 ? 12.11600 -17.73600 -9.60300 1.000 41.72897 57 THR D CA 1
ATOM 4104 C C . THR D 1 59 ? 12.63800 -16.39500 -9.12600 1.000 44.55242 57 THR D C 1
ATOM 4105 O O . THR D 1 59 ? 13.78500 -16.05300 -9.43500 1.000 43.44326 57 THR D O 1
ATOM 4109 N N . ASP D 1 60 ? 11.82300 -15.62700 -8.39300 1.000 42.93246 58 ASP D N 1
ATOM 4110 C CA . ASP D 1 60 ? 12.16000 -14.25300 -8.03200 1.000 38.50864 58 ASP D CA 1
ATOM 4111 C C . ASP D 1 60 ? 12.56100 -13.47500 -9.27900 1.000 42.76612 58 ASP D C 1
ATOM 4112 O O . ASP D 1 60 ? 13.49300 -12.68600 -9.26300 1.000 44.87689 58 ASP D O 1
ATOM 4114 N N . GLY D 1 61 ? 11.87700 -13.74400 -10.39100 1.000 41.76283 59 GLY D N 1
ATOM 4115 C CA . GLY D 1 61 ? 12.25600 -13.18700 -11.66800 1.000 43.89173 59 GLY D CA 1
ATOM 4116 C C . GLY D 1 61 ? 11.58900 -11.85300 -11.95900 1.000 41.20874 59 GLY D C 1
ATOM 4117 O O . GLY D 1 61 ? 10.78900 -11.32700 -11.18700 1.000 42.16474 59 GLY D O 1
ATOM 4118 N N . GLU D 1 62 ? 11.96400 -11.29000 -13.10100 1.000 46.87595 60 GLU D N 1
ATOM 4119 C CA . GLU D 1 62 ? 11.42000 -10.02600 -13.57500 1.000 44.25759 60 GLU D CA 1
ATOM 4120 C C . GLU D 1 62 ? 10.41200 -10.34300 -14.67800 1.000 44.62028 60 GLU D C 1
ATOM 4121 O O . GLU D 1 62 ? 10.72300 -11.08100 -15.62300 1.000 44.59174 60 GLU D O 1
ATOM 4123 N N . LEU D 1 63 ? 9.18600 -9.86300 -14.50300 1.000 37.52207 61 LEU D N 1
ATOM 4124 C CA . LEU D 1 63 ? 8.14800 -10.04200 -15.50200 1.000 33.27116 61 LEU D CA 1
ATOM 4125 C C . LEU D 1 63 ? 8.39200 -9.10100 -16.67600 1.000 38.67179 61 LEU D C 1
ATOM 4126 O O . LEU D 1 63 ? 8.57300 -7.89500 -16.48700 1.000 36.40160 61 LEU D O 1
ATOM 4131 N N . ALA D 1 64 ? 8.38600 -9.63600 -17.89200 1.000 34.98468 62 ALA D N 1
ATOM 4132 C CA . ALA D 1 64 ? 8.57300 -8.78900 -19.06600 1.000 42.69555 62 ALA D CA 1
ATOM 4133 C C . ALA D 1 64 ? 7.27000 -8.07300 -19.43100 1.000 33.81652 62 ALA D C 1
ATOM 4134 O O . ALA D 1 64 ? 6.17900 -8.47000 -19.01300 1.000 37.61244 62 ALA D O 1
ATOM 4136 N N . ASN D 1 65 ? 7.39700 -7.02300 -20.24800 1.000 34.80112 63 ASN D N 1
ATOM 4137 C CA . ASN D 1 65 ? 6.24300 -6.33000 -20.82300 1.000 43.24803 63 ASN D CA 1
ATOM 4138 C C . ASN D 1 65 ? 5.29000 -7.33500 -21.47200 1.000 39.25982 63 ASN D C 1
ATOM 4139 O O . ASN D 1 65 ? 5.72600 -8.26400 -22.15300 1.000 48.47721 63 ASN D O 1
ATOM 4144 N N . ALA D 1 66 ? 3.98000 -7.13500 -21.26900 1.000 45.92595 64 ALA D N 1
ATOM 4145 C CA . ALA D 1 66 ? 2.99600 -8.16600 -21.63300 1.000 45.09595 64 ALA D CA 1
ATOM 4146 C C . ALA D 1 66 ? 2.97900 -8.47200 -23.12300 1.000 46.21629 64 ALA D C 1
ATOM 4147 O O . ALA D 1 66 ? 2.64000 -9.59800 -23.51700 1.000 51.90422 64 ALA D O 1
ATOM 4149 N N . SER D 1 67 ? 3.29600 -7.50200 -23.96700 1.000 43.17201 65 SER D N 1
ATOM 4150 C CA . SER D 1 67 ? 3.30500 -7.73100 -25.40200 1.000 52.87113 65 SER D CA 1
ATOM 4151 C C . SER D 1 67 ? 4.69800 -8.05900 -25.92900 1.000 47.91959 65 SER D C 1
ATOM 4152 O O . SER D 1 67 ? 4.90000 -8.06000 -27.14600 1.000 51.37276 65 SER D O 1
ATOM 4155 N N . GLN D 1 68 ? 5.65700 -8.34600 -25.04900 1.000 39.68309 66 GLN D N 1
ATOM 4156 C CA . GLN D 1 68 ? 6.99900 -8.69600 -25.49800 1.000 41.58223 66 GLN D CA 1
ATOM 4157 C C . GLN D 1 68 ? 6.99200 -10.06400 -26.17200 1.000 54.43147 66 GLN D C 1
ATOM 4158 O O . GLN D 1 68 ? 6.31000 -10.98600 -25.72200 1.000 44.25812 66 GLN D O 1
ATOM 4164 N N . LYS D 1 69 ? 7.74500 -10.18900 -27.26000 1.000 42.24965 67 LYS D N 1
ATOM 4165 C CA . LYS D 1 69 ? 7.82200 -11.46600 -27.95300 1.000 50.37588 67 LYS D CA 1
ATOM 4166 C C . LYS D 1 69 ? 8.74600 -12.44400 -27.21600 1.000 42.72233 67 LYS D C 1
ATOM 4167 O O . LYS D 1 69 ? 9.52100 -12.07600 -26.33000 1.000 46.14833 67 LYS D O 1
ATOM 4173 N N . SER D 1 70 ? 8.61200 -13.72700 -27.56300 1.000 48.08005 68 SER D N 1
ATOM 4174 C CA . SER D 1 70 ? 9.60000 -14.75800 -27.25600 1.000 47.33058 68 SER D CA 1
ATOM 4175 C C . SER D 1 70 ? 9.57500 -15.30600 -25.82800 1.000 45.07232 68 SER D C 1
ATOM 4176 O O . SER D 1 70 ? 9.58200 -16.52900 -25.64900 1.000 43.56343 68 SER D O 1
ATOM 4179 N N . TRP D 1 71 ? 9.54500 -14.45200 -24.80600 1.000 40.51907 69 TRP D N 1
ATOM 4180 C CA . TRP D 1 71 ? 9.59100 -14.95300 -23.43800 1.000 47.23486 69 TRP D CA 1
ATOM 4181 C C . TRP D 1 71 ? 8.84500 -14.00600 -22.50500 1.000 43.32573 69 TRP D C 1
ATOM 4182 O O . TRP D 1 71 ? 8.45100 -12.90100 -22.88800 1.000 43.31051 69 TRP D O 1
ATOM 4193 N N . ASP D 1 72 ? 8.60800 -14.49100 -21.27500 1.000 41.80803 70 ASP D N 1
ATOM 4194 C CA . ASP D 1 72 ? 7.72600 -13.85800 -20.29000 1.000 37.58677 70 ASP D CA 1
ATOM 4195 C C . ASP D 1 72 ? 8.43800 -13.37700 -19.04000 1.000 37.38438 70 ASP D C 1
ATOM 4196 O O . ASP D 1 72 ? 8.04200 -12.35300 -18.46400 1.000 35.87440 70 ASP D O 1
ATOM 4201 N N . ILE D 1 73 ? 9.44700 -14.11100 -18.58400 1.000 38.86555 71 ILE D N 1
ATOM 4202 C CA . ILE D 1 73 ? 10.11100 -13.87500 -17.30900 1.000 41.28771 71 ILE D CA 1
ATOM 4203 C C . ILE D 1 73 ? 11.60700 -14.03800 -17.51300 1.000 43.83159 71 ILE D C 1
ATOM 4204 O O . ILE D 1 73 ? 12.04200 -14.98700 -18.17000 1.000 41.05056 71 ILE D O 1
ATOM 4209 N N . ARG D 1 74 ? 12.39300 -13.11400 -16.96500 1.000 41.70182 72 ARG D N 1
ATOM 4210 C CA . ARG D 1 74 ? 13.83200 -13.30200 -16.84200 1.000 44.85500 72 ARG D CA 1
ATOM 4211 C C . ARG D 1 74 ? 14.14700 -13.53500 -15.37400 1.000 48.06818 72 ARG D C 1
ATOM 4212 O O . ARG D 1 74 ? 13.75600 -12.73500 -14.51900 1.000 46.17944 72 ARG D O 1
ATOM 4220 N N . THR D 1 75 ? 14.80600 -14.65400 -15.07700 1.000 45.04714 73 THR D N 1
ATOM 4221 C CA . THR D 1 75 ? 15.00100 -15.05700 -13.69000 1.000 52.43245 73 THR D CA 1
ATOM 4222 C C . THR D 1 75 ? 16.13400 -14.27400 -13.04400 1.000 51.41604 73 THR D C 1
ATOM 4223 O O . THR D 1 75 ? 16.91900 -13.59300 -13.70600 1.000 47.22226 73 THR D O 1
ATOM 4227 N N . THR D 1 76 ? 16.20800 -14.40100 -11.71600 1.000 63.26230 74 THR D N 1
ATOM 4228 C CA . THR D 1 76 ? 17.26700 -13.74000 -10.96800 1.000 79.13647 74 THR D CA 1
ATOM 4229 C C . THR D 1 76 ? 18.64300 -14.14500 -11.48500 1.000 75.80525 74 THR D C 1
ATOM 4230 O O . THR D 1 76 ? 19.58700 -13.35600 -11.40400 1.000 78.02750 74 THR D O 1
ATOM 4232 N N . GLU D 1 77 ? 18.78100 -15.37200 -12.00000 1.000 77.29757 75 GLU D N 1
ATOM 4233 C CA . GLU D 1 77 ? 20.03000 -15.84500 -12.59300 1.000 62.92231 75 GLU D CA 1
ATOM 4234 C C . GLU D 1 77 ? 20.18600 -15.50400 -14.07700 1.000 67.97693 75 GLU D C 1
ATOM 4235 O O . GLU D 1 77 ? 21.22800 -15.82800 -14.66000 1.000 65.76252 75 GLU D O 1
ATOM 4237 N N . GLY D 1 78 ? 19.19800 -14.86300 -14.70400 1.000 61.47759 76 GLY D N 1
ATOM 4238 C CA . GLY D 1 78 ? 19.28000 -14.51700 -16.11200 1.000 56.95547 76 GLY D CA 1
ATOM 4239 C C . GLY D 1 78 ? 18.56600 -15.45600 -17.07500 1.000 70.28642 76 GLY D C 1
ATOM 4240 O O . GLY D 1 78 ? 18.61900 -15.21600 -18.29000 1.000 62.37232 76 GLY D O 1
ATOM 4241 N N . ASP D 1 79 ? 17.88900 -16.50000 -16.57600 1.000 56.09859 77 ASP D N 1
ATOM 4242 C CA A ASP D 1 79 ? 17.19200 -17.44600 -17.44100 0.412 56.75380 77 ASP D CA 1
ATOM 4243 C CA B ASP D 1 79 ? 17.19500 -17.44300 -17.44800 0.588 57.98806 77 ASP D CA 1
ATOM 4244 C C . ASP D 1 79 ? 15.96100 -16.78700 -18.06000 1.000 53.58451 77 ASP D C 1
ATOM 4245 O O . ASP D 1 79 ? 15.17300 -16.14900 -17.35800 1.000 49.10016 77 ASP D O 1
ATOM 4254 N N . ARG D 1 80 ? 15.79000 -16.94700 -19.37600 1.000 47.05243 78 ARG D N 1
ATOM 4255 C CA . ARG D 1 80 ? 14.65400 -16.38700 -20.10900 1.000 49.56318 78 ARG D CA 1
ATOM 4256 C C . ARG D 1 80 ? 13.57900 -17.46600 -20.28100 1.000 52.08160 78 ARG D C 1
ATOM 4257 O O . ARG D 1 80 ? 13.78200 -18.44300 -21.00600 1.000 51.38511 78 ARG D O 1
ATOM 4265 N N . LEU D 1 81 ? 12.43800 -17.29000 -19.61200 1.000 40.62943 79 LEU D N 1
ATOM 4266 C CA . LEU D 1 81 ? 11.40700 -18.32300 -19.51600 1.000 36.39074 79 LEU D CA 1
ATOM 4267 C C . LEU D 1 81 ? 10.15600 -17.97400 -20.31900 1.000 45.54172 79 LEU D C 1
ATOM 4268 O O . LEU D 1 81 ? 9.58400 -16.89200 -20.15700 1.000 42.56209 79 LEU D O 1
ATOM 4273 N N . GLN D 1 82 ? 9.70300 -18.91100 -21.14600 1.000 37.11426 80 GLN D N 1
ATOM 4274 C CA . GLN D 1 82 ? 8.42300 -18.79200 -21.84400 1.000 38.44345 80 GLN D CA 1
ATOM 4275 C C . GLN D 1 82 ? 7.40900 -19.65500 -21.09200 1.000 44.84979 80 GLN D C 1
ATOM 4276 O O . GLN D 1 82 ? 7.50900 -20.88800 -21.09600 1.000 39.16436 80 GLN D O 1
ATOM 4282 N N . VAL D 1 83 ? 6.44600 -19.01300 -20.42700 1.000 34.67961 81 VAL D N 1
ATOM 4283 C CA . VAL D 1 83 ? 5.46200 -19.72100 -19.59800 1.000 29.79681 81 VAL D CA 1
ATOM 4284 C C . VAL D 1 83 ? 4.26100 -20.11600 -20.45000 1.000 30.41986 81 VAL D C 1
ATOM 4285 O O . VAL D 1 83 ? 3.71200 -19.29500 -21.18600 1.000 31.89399 81 VAL D O 1
ATOM 4289 N N . LYS D 1 84 ? 3.83800 -21.38000 -20.34900 1.000 31.77628 82 LYS D N 1
ATOM 4290 C CA . LYS D 1 84 ? 2.68400 -21.89500 -21.08700 1.000 30.22228 82 LYS D CA 1
ATOM 4291 C C . LYS D 1 84 ? 1.78200 -22.67100 -20.14100 1.000 32.24922 82 LYS D C 1
ATOM 4292 O O . LYS D 1 84 ? 2.20000 -23.69800 -19.59200 1.000 33.37114 82 LYS D O 1
ATOM 4298 N N . ALA D 1 85 ? 0.52700 -22.23400 -20.01500 1.000 33.35271 83 ALA D N 1
ATOM 4299 C CA . ALA D 1 85 ? -0.41200 -22.85300 -19.09100 1.000 32.63831 83 ALA D CA 1
ATOM 4300 C C . ALA D 1 85 ? -1.60700 -23.46100 -19.81800 1.000 35.50079 83 ALA D C 1
ATOM 4301 O O . ALA D 1 85 ? -2.02200 -22.98700 -20.87900 1.000 32.94201 83 ALA D O 1
ATOM 4303 N N . ARG D 1 86 ? -2.15600 -24.52600 -19.22800 1.000 30.96735 84 ARG D N 1
ATOM 4304 C CA . ARG D 1 86 ? -3.44500 -25.07400 -19.61400 1.000 30.90360 84 ARG D CA 1
ATOM 4305 C C . ARG D 1 86 ? -4.15900 -25.53000 -18.34800 1.000 34.33858 84 ARG D C 1
ATOM 4306 O O . ARG D 1 86 ? -3.52800 -25.92300 -17.36200 1.000 32.56245 84 ARG D O 1
ATOM 4314 N N . VAL D 1 87 ? -5.47500 -25.45300 -18.36200 1.000 33.57350 85 VAL D N 1
ATOM 4315 C CA . VAL D 1 87 ? -6.27100 -25.99300 -17.27200 1.000 30.57441 85 VAL D CA 1
ATOM 4316 C C . VAL D 1 87 ? -6.76400 -27.37300 -17.68900 1.000 33.57371 85 VAL D C 1
ATOM 4317 O O . VAL D 1 87 ? -7.45700 -27.51500 -18.70500 1.000 40.19989 85 VAL D O 1
ATOM 4321 N N . ILE D 1 88 ? -6.39900 -28.39500 -16.91700 1.000 36.05543 86 ILE D N 1
ATOM 4322 C CA . ILE D 1 88 ? -6.72900 -29.78600 -17.23200 1.000 34.65411 86 ILE D CA 1
ATOM 4323 C C . ILE D 1 88 ? -7.96700 -30.16600 -16.43600 1.000 42.08461 86 ILE D C 1
ATOM 4324 O O . ILE D 1 88 ? -7.93400 -30.17100 -15.20300 1.000 38.15466 86 ILE D O 1
ATOM 4329 N N . THR D 1 89 ? -9.07000 -30.46000 -17.13000 1.000 34.92084 87 THR D N 1
ATOM 4330 C CA . THR D 1 89 ? -10.25400 -31.01900 -16.48200 1.000 39.72428 87 THR D CA 1
ATOM 4331 C C . THR D 1 89 ? -10.31800 -32.53300 -16.57900 1.000 50.61577 87 THR D C 1
ATOM 4332 O O . THR D 1 89 ? -11.11400 -33.16000 -15.86700 1.000 49.51739 87 THR D O 1
ATOM 4336 N N . ASP D 1 90 ? -9.57600 -33.11100 -17.51300 1.000 48.51007 88 ASP D N 1
ATOM 4337 C CA . ASP D 1 90 ? -9.53300 -34.55100 -17.74100 1.000 51.44357 88 ASP D CA 1
ATOM 4338 C C . ASP D 1 90 ? -8.08300 -34.89000 -18.05600 1.000 51.93576 88 ASP D C 1
ATOM 4339 O O . ASP D 1 90 ? -7.57400 -34.45300 -19.09300 1.000 42.05655 88 ASP D O 1
ATOM 4344 N N . GLU D 1 91 ? -7.39200 -35.59800 -17.15500 1.000 46.71672 89 GLU D N 1
ATOM 4345 C CA . GLU D 1 91 ? -5.97300 -35.84800 -17.40700 1.000 45.16642 89 GLU D CA 1
ATOM 4346 C C . GLU D 1 91 ? -5.72300 -36.76100 -18.60700 1.000 47.40564 89 GLU D C 1
ATOM 4347 O O . GLU D 1 91 ? -4.57100 -36.88100 -19.03800 1.000 48.00240 89 GLU D O 1
ATOM 4353 N N . HIS D 1 92 ? -6.73500 -37.44400 -19.12500 1.000 45.91506 90 HIS D N 1
ATOM 4354 C CA . HIS D 1 92 ? -6.51700 -38.31900 -20.26600 1.000 50.22867 90 HIS D CA 1
ATOM 4355 C C . HIS D 1 92 ? -6.89900 -37.67600 -21.59200 1.000 45.80622 90 HIS D C 1
ATOM 4356 O O . HIS D 1 92 ? -6.72100 -38.30500 -22.64000 1.000 51.51076 90 HIS D O 1
ATOM 4363 N N . ALA D 1 93 ? -7.38900 -36.43700 -21.58300 1.000 48.57314 91 ALA D N 1
ATOM 4364 C CA . ALA D 1 93 ? -7.77700 -35.74400 -22.81000 1.000 53.19634 91 ALA D CA 1
ATOM 4365 C C . ALA D 1 93 ? -6.54700 -35.03000 -23.37000 1.000 61.70779 91 ALA D C 1
ATOM 4366 O O . ALA D 1 93 ? -6.10700 -34.01600 -22.81300 1.000 47.21620 91 ALA D O 1
ATOM 4368 N N . ASN D 1 94 ? -6.01100 -35.53100 -24.49100 1.000 52.97621 92 ASN D N 1
ATOM 4369 C CA . ASN D 1 94 ? -4.79800 -34.92800 -25.04600 1.000 58.53792 92 ASN D CA 1
ATOM 4370 C C . ASN D 1 94 ? -5.00600 -33.47300 -25.45300 1.000 49.07709 92 ASN D C 1
ATOM 4371 O O . ASN D 1 94 ? -4.08600 -32.65900 -25.32400 1.000 58.62212 92 ASN D O 1
ATOM 4376 N N . GLY D 1 95 ? -6.19100 -33.12500 -25.97500 1.000 50.87302 93 GLY D N 1
ATOM 4377 C CA . GLY D 1 95 ? -6.39300 -31.77200 -26.47600 1.000 47.16641 93 GLY D CA 1
ATOM 4378 C C . GLY D 1 95 ? -6.12200 -30.72500 -25.41200 1.000 49.46465 93 GLY D C 1
ATOM 4379 O O . GLY D 1 95 ? -5.73100 -29.59000 -25.71900 1.000 43.42125 93 GLY D O 1
ATOM 4380 N N . GLU D 1 96 ? -6.29400 -31.09400 -24.14400 1.000 39.89057 94 GLU D N 1
ATOM 4381 C CA . GLU D 1 96 ? -6.02100 -30.15100 -23.06900 1.000 39.58858 94 GLU D CA 1
ATOM 4382 C C . GLU D 1 96 ? -4.52700 -29.98600 -22.80700 1.000 45.85919 94 GLU D C 1
ATOM 4383 O O . GLU D 1 96 ? -4.13400 -29.07500 -22.06200 1.000 40.99733 94 GLU D O 1
ATOM 4389 N N . ARG D 1 97 ? -3.68900 -30.82700 -23.40800 1.000 36.77909 95 ARG D N 1
ATOM 4390 C CA . ARG D 1 97 ? -2.24900 -30.65800 -23.32900 1.000 39.67245 95 ARG D CA 1
ATOM 4391 C C . ARG D 1 97 ? -1.69400 -29.73900 -24.41700 1.000 42.62473 95 ARG D C 1
ATOM 4392 O O . ARG D 1 97 ? -0.49900 -29.44000 -24.39100 1.000 39.78253 95 ARG D O 1
ATOM 4400 N N . GLN D 1 98 ? -2.51800 -29.31000 -25.37300 1.000 37.90819 96 GLN D N 1
ATOM 4401 C CA . GLN D 1 98 ? -2.04000 -28.45800 -26.45800 1.000 38.47246 96 GLN D CA 1
ATOM 4402 C C . GLN D 1 98 ? -1.67100 -27.07300 -25.91500 1.000 42.40645 96 GLN D C 1
ATOM 4403 O O . GLN D 1 98 ? -2.53700 -26.34700 -25.41200 1.000 43.19069 96 GLN D O 1
ATOM 4409 N N . LEU D 1 99 ? -0.39900 -26.69100 -26.04600 1.000 39.72127 97 LEU D N 1
ATOM 4410 C CA . LEU D 1 99 ? 0.05300 -25.39600 -25.56000 1.000 42.60582 97 LEU D CA 1
ATOM 4411 C C . LEU D 1 99 ? -0.23200 -24.31400 -26.59200 1.000 49.87754 97 LEU D C 1
ATOM 4412 O O . LEU D 1 99 ? -0.37500 -24.57500 -27.78800 1.000 44.08611 97 LEU D O 1
ATOM 4417 N N . SER D 1 100 ? -0.34200 -23.08800 -26.10300 1.000 44.07868 98 SER D N 1
ATOM 4418 C CA . SER D 1 100 ? -0.52900 -21.94700 -26.98300 1.000 42.80727 98 SER D CA 1
ATOM 4419 C C . SER D 1 100 ? 0.60600 -21.87100 -28.00400 1.000 40.43421 98 SER D C 1
ATOM 4420 O O . SER D 1 100 ? 1.74700 -22.25600 -27.73300 1.000 43.00330 98 SER D O 1
ATOM 4423 N N . THR D 1 101 ? 0.28600 -21.37600 -29.19800 1.000 42.64986 99 THR D N 1
ATOM 4424 C CA . THR D 1 101 ? 1.23300 -21.46900 -30.29900 1.000 50.95955 99 THR D CA 1
ATOM 4425 C C . THR D 1 101 ? 2.52700 -20.70800 -29.99200 1.000 55.23177 99 THR D C 1
ATOM 4426 O O . THR D 1 101 ? 2.55100 -19.72100 -29.24000 1.000 52.86215 99 THR D O 1
ATOM 4430 N N . ILE D 1 102 ? 3.61400 -21.19200 -30.58000 1.000 45.27281 100 ILE D N 1
ATOM 4431 C CA . ILE D 1 102 ? 4.94800 -20.63900 -30.39700 1.000 45.48662 100 ILE D CA 1
ATOM 4432 C C . ILE D 1 102 ? 5.39600 -20.06100 -31.73600 1.000 51.66379 100 ILE D C 1
ATOM 4433 O O . ILE D 1 102 ? 5.48300 -20.78200 -32.73700 1.000 58.73036 100 ILE D O 1
ATOM 4438 N N . ARG D 1 103 ? 5.68700 -18.76600 -31.76400 1.000 51.22893 101 ARG D N 1
ATOM 4439 C CA . ARG D 1 103 ? 6.14300 -18.15900 -33.00300 1.000 57.06646 101 ARG D CA 1
ATOM 4440 C C . ARG D 1 103 ? 7.60200 -17.74900 -32.95200 1.000 65.42235 101 ARG D C 1
ATOM 4441 O O . ARG D 1 103 ? 8.13300 -17.27200 -33.95900 1.000 78.07386 101 ARG D O 1
ATOM 4449 N N . SER D 1 104 ? 8.26500 -17.92600 -31.81400 1.000 56.64517 102 SER D N 1
ATOM 4450 C CA . SER D 1 104 ? 9.66100 -17.54700 -31.67500 1.000 56.18683 102 SER D CA 1
ATOM 4451 C C . SER D 1 104 ? 10.34900 -18.53200 -30.74900 1.000 58.54053 102 SER D C 1
ATOM 4452 O O . SER D 1 104 ? 9.78000 -18.92400 -29.72900 1.000 54.68632 102 SER D O 1
ATOM 4455 N N . TRP D 1 105 ? 11.56500 -18.94000 -31.11200 1.000 52.18027 103 TRP D N 1
ATOM 4456 C CA . TRP D 1 105 ? 12.33300 -19.86200 -30.28800 1.000 57.78643 103 TRP D CA 1
ATOM 4457 C C . TRP D 1 105 ? 13.42700 -19.16000 -29.49900 1.000 64.70375 103 TRP D C 1
ATOM 4458 O O . TRP D 1 105 ? 14.31000 -19.82500 -28.94600 1.000 60.16076 103 TRP D O 1
ATOM 4469 N N . ASP D 1 106 ? 13.36500 -17.83000 -29.40400 1.000 63.38908 104 ASP D N 1
ATOM 4470 C CA . ASP D 1 106 ? 14.39100 -17.04500 -28.72400 1.000 55.49147 104 ASP D CA 1
ATOM 4471 C C . ASP D 1 106 ? 14.10100 -16.98300 -27.22100 1.000 57.86755 104 ASP D C 1
ATOM 4472 O O . ASP D 1 106 ? 13.83900 -15.93200 -26.63800 1.000 62.71122 104 ASP D O 1
ATOM 4477 N N . PHE D 1 107 ? 14.15200 -18.15500 -26.59200 1.000 55.96020 105 PHE D N 1
ATOM 4478 C CA . PHE D 1 107 ? 14.04200 -18.25500 -25.14500 1.000 49.75023 105 PHE D CA 1
ATOM 4479 C C . PHE D 1 107 ? 14.88600 -19.43300 -24.69100 1.000 58.32689 105 PHE D C 1
ATOM 4480 O O . PHE D 1 107 ? 15.31000 -20.26200 -25.50000 1.000 48.29937 105 PHE D O 1
ATOM 4488 N N . ASP D 1 108 ? 15.16700 -19.47500 -23.39100 1.000 48.61688 106 ASP D N 1
ATOM 4489 C CA . ASP D 1 108 ? 16.03200 -20.52200 -22.86400 1.000 53.67497 106 ASP D CA 1
ATOM 4490 C C . ASP D 1 108 ? 15.26200 -21.77500 -22.48300 1.000 47.96744 106 ASP D C 1
ATOM 4491 O O . ASP D 1 108 ? 15.71400 -22.89300 -22.75700 1.000 48.08287 106 ASP D O 1
ATOM 4496 N N . ALA D 1 109 ? 14.09500 -21.61200 -21.87200 1.000 44.90115 107 ALA D N 1
ATOM 4497 C CA . ALA D 1 109 ? 13.32000 -22.76800 -21.46000 1.000 44.92730 107 ALA D CA 1
ATOM 4498 C C . ALA D 1 109 ? 11.86700 -22.35200 -21.37400 1.000 45.58611 107 ALA D C 1
ATOM 4499 O O . ALA D 1 109 ? 11.55400 -21.18900 -21.09900 1.000 45.03498 107 ALA D O 1
ATOM 4501 N N . ALA D 1 110 ? 10.98400 -23.30100 -21.63000 1.000 40.81600 108 ALA D N 1
ATOM 4502 C CA . ALA D 1 110 ? 9.57500 -23.09000 -21.36400 1.000 35.00224 108 ALA D CA 1
ATOM 4503 C C . ALA D 1 110 ? 9.24500 -23.64300 -19.98700 1.000 38.77888 108 ALA D C 1
ATOM 4504 O O . ALA D 1 110 ? 9.88000 -24.58500 -19.51200 1.000 40.05827 108 ALA D O 1
ATOM 4506 N N . VAL D 1 111 ? 8.30300 -22.99900 -19.30900 1.000 32.51970 109 VAL D N 1
ATOM 4507 C CA . VAL D 1 111 ? 7.72800 -23.54300 -18.08900 1.000 33.82563 109 VAL D CA 1
ATOM 4508 C C . VAL D 1 111 ? 6.28400 -23.90200 -18.39300 1.000 38.19998 109 VAL D C 1
ATOM 4509 O O . VAL D 1 111 ? 5.44100 -23.02900 -18.62500 1.000 31.48592 109 VAL D O 1
ATOM 4513 N N . ILE D 1 112 ? 5.99500 -25.19000 -18.41700 1.000 32.42694 110 ILE D N 1
ATOM 4514 C CA . ILE D 1 112 ? 4.63200 -25.65900 -18.60000 1.000 31.69908 110 ILE D CA 1
ATOM 4515 C C . ILE D 1 112 ? 3.96600 -25.68500 -17.23500 1.000 33.09222 110 ILE D C 1
ATOM 4516 O O . ILE D 1 112 ? 4.52600 -26.22600 -16.27100 1.000 36.80910 110 ILE D O 1
ATOM 4521 N N . VAL D 1 113 ? 2.79000 -25.06900 -17.13800 1.000 31.87962 111 VAL D N 1
ATOM 4522 C CA . VAL D 1 113 ? 2.00900 -25.06800 -15.90800 1.000 28.49662 111 VAL D CA 1
ATOM 4523 C C . VAL D 1 113 ? 0.66000 -25.67900 -16.25800 1.000 29.99398 111 VAL D C 1
ATOM 4524 O O . VAL D 1 113 ? -0.13700 -25.06800 -16.97400 1.000 28.37851 111 VAL D O 1
ATOM 4528 N N . LEU D 1 114 ? 0.40000 -26.87900 -15.76400 1.000 26.79364 112 LEU D N 1
ATOM 4529 C CA . LEU D 1 114 ? -0.87700 -27.54100 -15.97700 1.000 26.56634 112 LEU D CA 1
ATOM 4530 C C . LEU D 1 114 ? -1.65700 -27.39200 -14.67700 1.000 27.94758 112 LEU D C 1
ATOM 4531 O O . LEU D 1 114 ? -1.27500 -27.96500 -13.65400 1.000 32.28448 112 LEU D O 1
ATOM 4536 N N . PHE D 1 115 ? -2.75200 -26.64200 -14.71800 1.000 29.59952 113 PHE D N 1
ATOM 4537 C CA . PHE D 1 115 ? -3.62700 -26.50400 -13.56000 1.000 30.12151 113 PHE D CA 1
ATOM 4538 C C . PHE D 1 115 ? -4.65600 -27.62900 -13.56800 1.000 28.98137 113 PHE D C 1
ATOM 4539 O O . PHE D 1 115 ? -4.97500 -28.17300 -14.62200 1.000 31.27509 113 PHE D O 1
ATOM 4547 N N . ASP D 1 116 ? -5.17200 -27.98000 -12.38100 1.000 27.94282 114 ASP D N 1
ATOM 4548 C CA . ASP D 1 116 ? -6.39600 -28.76100 -12.34100 1.000 29.25489 114 ASP D CA 1
ATOM 4549 C C . ASP D 1 116 ? -7.59800 -27.81100 -12.35000 1.000 38.02658 114 ASP D C 1
ATOM 4550 O O . ASP D 1 116 ? -7.45800 -26.57900 -12.33700 1.000 32.40395 114 ASP D O 1
ATOM 4555 N N . ASP D 1 117 ? -8.80200 -28.38100 -12.36000 1.000 37.49269 115 ASP D N 1
ATOM 4556 C CA . ASP D 1 117 ? -9.99300 -27.56000 -12.54300 1.000 43.37535 115 ASP D CA 1
ATOM 4557 C C . ASP D 1 117 ? -10.36500 -26.77800 -11.29700 1.000 42.15225 115 ASP D C 1
ATOM 4558 O O . ASP D 1 117 ? -11.34400 -26.02600 -11.32900 1.000 42.26090 115 ASP D O 1
ATOM 4563 N N . ASN D 1 118 ? -9.60200 -26.92400 -10.21500 1.000 35.11065 116 ASN D N 1
ATOM 4564 C CA . ASN D 1 118 ? -9.71700 -26.06100 -9.05300 1.000 38.00959 116 ASN D CA 1
ATOM 4565 C C . ASN D 1 118 ? -8.62700 -25.00100 -9.01600 1.000 37.28338 116 ASN D C 1
ATOM 4566 O O . ASN D 1 118 ? -8.52000 -24.26900 -8.02700 1.000 33.74136 116 ASN D O 1
ATOM 4571 N N . PHE D 1 119 ? -7.83500 -24.88700 -10.08600 1.000 33.89629 117 PHE D N 1
ATOM 4572 C CA . PHE D 1 119 ? -6.71300 -23.95700 -10.19200 1.000 36.26545 117 PHE D CA 1
ATOM 4573 C C . PHE D 1 119 ? -5.57900 -24.27600 -9.23400 1.000 35.73919 117 PHE D C 1
ATOM 4574 O O . PHE D 1 119 ? -4.76500 -23.40500 -8.92500 1.000 34.59138 117 PHE D O 1
ATOM 4582 N N . ARG D 1 120 ? -5.48800 -25.51200 -8.75900 1.000 30.58762 118 ARG D N 1
ATOM 4583 C CA . ARG D 1 120 ? -4.26300 -25.93400 -8.10700 1.000 27.19319 118 ARG D CA 1
ATOM 4584 C C . ARG D 1 120 ? -3.30900 -26.38000 -9.19900 1.000 26.01668 118 ARG D C 1
ATOM 4585 O O . ARG D 1 120 ? -3.73500 -26.90600 -10.23200 1.000 32.08871 118 ARG D O 1
ATOM 4593 N N . VAL D 1 121 ? -2.01600 -26.15900 -8.98700 1.000 27.07932 119 VAL D N 1
ATOM 4594 C CA . VAL D 1 121 ? -1.05100 -26.65600 -9.95700 1.000 26.19701 119 VAL D CA 1
ATOM 4595 C C . VAL D 1 121 ? -1.06900 -28.18000 -9.91800 1.000 28.78324 119 VAL D C 1
ATOM 4596 O O . VAL D 1 121 ? -0.80800 -28.79600 -8.87700 1.000 32.95983 119 VAL D O 1
ATOM 4600 N N . TRP D 1 122 ? -1.35100 -28.80000 -11.05800 1.000 28.78636 120 TRP D N 1
ATOM 4601 C CA . TRP D 1 122 ? -1.33000 -30.25800 -11.13000 1.000 29.25388 120 TRP D CA 1
ATOM 4602 C C . TRP D 1 122 ? 0.07500 -30.76200 -11.46300 1.000 28.60645 120 TRP D C 1
ATOM 4603 O O . TRP D 1 122 ? 0.63900 -31.57600 -10.72700 1.000 30.78930 120 TRP D O 1
ATOM 4614 N N . ARG D 1 123 ? 0.64700 -30.28700 -12.56900 1.000 28.22583 121 ARG D N 1
ATOM 4615 C CA . ARG D 1 123 ? 2.02700 -30.56600 -12.94900 1.000 28.19054 121 ARG D CA 1
ATOM 4616 C C . ARG D 1 123 ? 2.65400 -29.27500 -13.45700 1.000 31.23461 121 ARG D C 1
ATOM 4617 O O . ARG D 1 123 ? 1.99800 -28.48600 -14.13500 1.000 31.20846 121 ARG D O 1
ATOM 4625 N N . ALA D 1 124 ? 3.93600 -29.06700 -13.15600 1.000 29.08789 122 ALA D N 1
ATOM 4626 C CA . ALA D 1 124 ? 4.67900 -27.98800 -13.79000 1.000 34.39420 122 ALA D CA 1
ATOM 4627 C C . ALA D 1 124 ? 6.06400 -28.50600 -14.15100 1.000 30.61101 122 ALA D C 1
ATOM 4628 O O . ALA D 1 124 ? 6.61600 -29.37600 -13.46600 1.000 35.89027 122 ALA D O 1
ATOM 4630 N N . ALA D 1 125 ? 6.60900 -27.99900 -15.25500 1.000 30.20587 123 ALA D N 1
ATOM 4631 C CA . ALA D 1 125 ? 7.87000 -28.52300 -15.75900 1.000 30.38408 123 ALA D CA 1
ATOM 4632 C C . ALA D 1 125 ? 8.66400 -27.43100 -16.46700 1.000 35.28201 123 ALA D C 1
ATOM 4633 O O . ALA D 1 125 ? 8.09300 -26.58500 -17.15600 1.000 36.38336 123 ALA D O 1
ATOM 4635 N N . ARG D 1 126 ? 9.98100 -27.45400 -16.27200 1.000 35.49875 124 ARG D N 1
ATOM 4636 C CA . ARG D 1 126 ? 10.91400 -26.59700 -17.00100 1.000 35.39456 124 ARG D CA 1
ATOM 4637 C C . ARG D 1 126 ? 11.50200 -27.39500 -18.16000 1.000 37.67097 124 ARG D C 1
ATOM 4638 O O . ARG D 1 126 ? 12.21900 -28.37500 -17.93700 1.000 42.54066 124 ARG D O 1
ATOM 4646 N N . VAL D 1 127 ? 11.22100 -26.96800 -19.38600 1.000 38.03522 125 VAL D N 1
ATOM 4647 C CA . VAL D 1 127 ? 11.58000 -27.72100 -20.58100 1.000 39.66167 125 VAL D CA 1
ATOM 4648 C C . VAL D 1 127 ? 12.56500 -26.89500 -21.39900 1.000 44.43080 125 VAL D C 1
ATOM 4649 O O . VAL D 1 127 ? 12.22000 -25.80300 -21.85600 1.000 46.50882 125 VAL D O 1
ATOM 4653 N N . PRO D 1 128 ? 13.78300 -27.38000 -21.63200 1.000 48.73944 126 PRO D N 1
ATOM 4654 C CA . PRO D 1 128 ? 14.72900 -26.62800 -22.46800 1.000 51.82378 126 PRO D CA 1
ATOM 4655 C C . PRO D 1 128 ? 14.15200 -26.35600 -23.84400 1.000 52.86166 126 PRO D C 1
ATOM 4656 O O . PRO D 1 128 ? 13.41400 -27.17200 -24.40400 1.000 52.47971 126 PRO D O 1
ATOM 4660 N N . ALA D 1 129 ? 14.51300 -25.19200 -24.39000 1.000 45.63559 127 ALA D N 1
ATOM 4661 C CA . ALA D 1 129 ? 14.03000 -24.80400 -25.70900 1.000 52.96578 127 ALA D CA 1
ATOM 4662 C C . ALA D 1 129 ? 14.34600 -25.87400 -26.74700 1.000 49.55365 127 ALA D C 1
ATOM 4663 O O . ALA D 1 129 ? 13.52700 -26.15000 -27.62700 1.000 57.13891 127 ALA D O 1
ATOM 4665 N N . ALA D 1 130 ? 15.52800 -26.48600 -26.65300 1.000 51.39480 128 ALA D N 1
ATOM 4666 C CA . ALA D 1 130 ? 15.92000 -27.49900 -27.62900 1.000 59.20142 128 ALA D CA 1
ATOM 4667 C C . ALA D 1 130 ? 15.00300 -28.71700 -27.56100 1.000 58.39419 128 ALA D C 1
ATOM 4668 O O . ALA D 1 130 ? 14.72600 -29.34900 -28.58700 1.000 56.28754 128 ALA D O 1
ATOM 4670 N N . ILE D 1 131 ? 14.54900 -29.08100 -26.35500 1.000 52.15246 129 ILE D N 1
ATOM 4671 C CA . ILE D 1 131 ? 13.59600 -30.18400 -26.20200 1.000 51.24598 129 ILE D CA 1
ATOM 4672 C C . ILE D 1 131 ? 12.21300 -29.77500 -26.70500 1.000 58.97112 129 ILE D C 1
ATOM 4673 O O . ILE D 1 131 ? 11.52900 -30.55800 -27.37500 1.000 56.22237 129 ILE D O 1
ATOM 4678 N N . MET D 1 132 ? 11.79800 -28.52800 -26.43300 1.000 56.16698 130 MET D N 1
ATOM 4679 C CA . MET D 1 132 ? 10.55700 -28.01300 -27.01000 1.000 51.41594 130 MET D CA 1
ATOM 4680 C C . MET D 1 132 ? 10.59900 -28.07300 -28.53100 1.000 57.62371 130 MET D C 1
ATOM 4681 O O . MET D 1 132 ? 9.59500 -28.41200 -29.17100 1.000 57.95859 130 MET D O 1
ATOM 4686 N N . LYS D 1 133 ? 11.75300 -27.73100 -29.12700 1.000 57.82837 131 LYS D N 1
ATOM 4687 C CA . LYS D 1 133 ? 11.86100 -27.71800 -30.58500 1.000 59.25851 131 LYS D CA 1
ATOM 4688 C C . LYS D 1 133 ? 11.55900 -29.09000 -31.17800 1.000 64.02692 131 LYS D C 1
ATOM 4689 O O . LYS D 1 133 ? 10.82800 -29.19900 -32.17000 1.000 63.43001 131 LYS D O 1
ATOM 4695 N N . GLU D 1 134 ? 12.10300 -30.14800 -30.57900 1.000 71.00178 132 GLU D N 1
ATOM 4696 C CA . GLU D 1 134 ? 11.91400 -31.49100 -31.12100 1.000 75.92842 132 GLU D CA 1
ATOM 4697 C C . GLU D 1 134 ? 10.46000 -31.94000 -31.06500 1.000 79.89444 132 GLU D C 1
ATOM 4698 O O . GLU D 1 134 ? 10.04500 -32.78500 -31.86800 1.000 87.77891 132 GLU D O 1
ATOM 4704 N N . ALA D 1 135 ? 9.68300 -31.42700 -30.11600 1.000 58.56165 133 ALA D N 1
ATOM 4705 C CA . ALA D 1 135 ? 8.31500 -31.88800 -29.93700 1.000 57.20994 133 ALA D CA 1
ATOM 4706 C C . ALA D 1 135 ? 7.29200 -31.08800 -30.73100 1.000 73.47275 133 ALA D C 1
ATOM 4707 O O . ALA D 1 135 ? 6.11400 -31.45800 -30.73100 1.000 73.01026 133 ALA D O 1
ATOM 4709 N N . ALA D 1 136 ? 7.70700 -30.04100 -31.44100 1.000 64.66618 134 ALA D N 1
ATOM 4710 C CA . ALA D 1 136 ? 6.76100 -29.11000 -32.03700 1.000 56.87686 134 ALA D CA 1
ATOM 4711 C C . ALA D 1 136 ? 6.35500 -29.53600 -33.44200 1.000 56.83569 134 ALA D C 1
ATOM 4712 O O . ALA D 1 136 ? 7.15000 -30.09900 -34.19500 1.000 63.92365 134 ALA D O 1
ATOM 4714 N N . TYR D 1 137 ? 5.10200 -29.23900 -33.79200 1.000 67.01204 135 TYR D N 1
ATOM 4715 C CA . TYR D 1 137 ? 4.59200 -29.34900 -35.15300 1.000 73.19431 135 TYR D CA 1
ATOM 4716 C C . TYR D 1 137 ? 4.14600 -27.97100 -35.63300 1.000 80.31826 135 TYR D C 1
ATOM 4717 O O . TYR D 1 137 ? 3.73200 -27.13300 -34.83100 1.000 64.29475 135 TYR D O 1
ATOM 4726 N N . TYR D 1 138 ? 4.21800 -27.73800 -36.94700 1.000 75.46569 136 TYR D N 1
ATOM 4727 C CA . TYR D 1 138 ? 3.88300 -26.43400 -37.51800 1.000 66.89204 136 TYR D CA 1
ATOM 4728 C C . TYR D 1 138 ? 2.44600 -26.39100 -38.02800 1.000 67.39837 136 TYR D C 1
ATOM 4729 O O . TYR D 1 138 ? 1.94900 -27.36300 -38.60900 1.000 69.91198 136 TYR D O 1
ATOM 4738 N N . SER D 1 139 ? 1.78900 -25.25200 -37.81700 1.000 63.09421 137 SER D N 1
ATOM 4739 C CA . SER D 1 139 ? 0.43400 -24.99900 -38.30100 1.000 63.90204 137 SER D CA 1
ATOM 4740 C C . SER D 1 139 ? 0.46500 -23.79900 -39.23700 1.000 70.39657 137 SER D C 1
ATOM 4741 O O . SER D 1 139 ? 0.62700 -22.66200 -38.77800 1.000 67.61242 137 SER D O 1
ATOM 4744 N N . GLN D 1 140 ? 0.30800 -24.03900 -40.54600 1.000 69.96112 138 GLN D N 1
ATOM 4745 C CA . GLN D 1 140 ? 0.30500 -22.92700 -41.49500 1.000 72.43116 138 GLN D CA 1
ATOM 4746 C C . GLN D 1 140 ? -0.91800 -22.04000 -41.31800 1.000 71.40365 138 GLN D C 1
ATOM 4747 O O . GLN D 1 140 ? -0.85800 -20.85000 -41.65600 1.000 80.61348 138 GLN D O 1
ATOM 4753 N N . HIS D 1 141 ? -2.01700 -22.58300 -40.77700 1.000 69.83984 139 HIS D N 1
ATOM 4754 C CA . HIS D 1 141 ? -3.22100 -21.77700 -40.59900 1.000 73.49357 139 HIS D CA 1
ATOM 4755 C C . HIS D 1 141 ? -2.95200 -20.56200 -39.71400 1.000 66.58996 139 HIS D C 1
ATOM 4756 O O . HIS D 1 141 ? -3.43500 -19.45700 -39.99600 1.000 66.95438 139 HIS D O 1
ATOM 4763 N N . VAL D 1 142 ? -2.15100 -20.74400 -38.66400 1.000 63.65757 140 VAL D N 1
ATOM 4764 C CA . VAL D 1 142 ? -1.87000 -19.69000 -37.69500 1.000 68.45326 140 VAL D CA 1
ATOM 4765 C C . VAL D 1 142 ? -0.44700 -19.17800 -37.79000 1.000 60.79575 140 VAL D C 1
ATOM 4766 O O . VAL D 1 142 ? -0.11700 -18.19300 -37.11000 1.000 68.30894 140 VAL D O 1
ATOM 4770 N N . ARG D 1 143 ? 0.40000 -19.80300 -38.60900 1.000 71.66398 141 ARG D N 1
ATOM 4771 C CA . ARG D 1 143 ? 1.82100 -19.48200 -38.71600 1.000 63.87459 141 ARG D CA 1
ATOM 4772 C C . ARG D 1 143 ? 2.49600 -19.57500 -37.35200 1.000 60.41371 141 ARG D C 1
ATOM 4773 O O . ARG D 1 143 ? 2.96300 -18.58400 -36.79000 1.000 63.18484 141 ARG D O 1
ATOM 4775 N N . GLY D 1 144 ? 2.53600 -20.79500 -36.82100 1.000 63.06989 142 GLY D N 1
ATOM 4776 C CA . GLY D 1 144 ? 3.11800 -21.03600 -35.51000 1.000 69.62030 142 GLY D CA 1
ATOM 4777 C C . GLY D 1 144 ? 3.30700 -22.51800 -35.26500 1.000 68.06867 142 GLY D C 1
ATOM 4778 O O . GLY D 1 144 ? 2.84800 -23.36400 -36.03900 1.000 62.13989 142 GLY D O 1
ATOM 4779 N N . TYR D 1 145 ? 3.98700 -22.81700 -34.15400 1.000 68.41270 143 TYR D N 1
ATOM 4780 C CA . TYR D 1 145 ? 4.35300 -24.17500 -33.76100 1.000 70.25651 143 TYR D CA 1
ATOM 4781 C C . TYR D 1 145 ? 3.52500 -24.64700 -32.57200 1.000 57.71620 143 TYR D C 1
ATOM 4782 O O . TYR D 1 145 ? 3.30200 -23.89300 -31.61900 1.000 55.26159 143 TYR D O 1
ATOM 4791 N N . THR D 1 146 ? 3.08800 -25.90500 -32.61600 1.000 55.23172 144 THR D N 1
ATOM 4792 C CA . THR D 1 146 ? 2.30600 -26.50800 -31.53900 1.000 59.13859 144 THR D CA 1
ATOM 4793 C C . THR D 1 146 ? 3.14500 -27.53300 -30.79000 1.000 60.66753 144 THR D C 1
ATOM 4794 O O . THR D 1 146 ? 3.73600 -28.42300 -31.41000 1.000 59.76033 144 THR D O 1
ATOM 4798 N N . VAL D 1 147 ? 3.19300 -27.40600 -29.46200 1.000 53.92066 145 VAL D N 1
ATOM 4799 C CA . VAL D 1 147 ? 3.82200 -28.38600 -28.58200 1.000 52.98154 145 VAL D CA 1
ATOM 4800 C C . VAL D 1 147 ? 2.74700 -28.93600 -27.65300 1.000 47.20653 145 VAL D C 1
ATOM 4801 O O . VAL D 1 147 ? 1.98800 -28.16600 -27.04800 1.000 47.76046 145 VAL D O 1
ATOM 4805 N N . TYR D 1 148 ? 2.70200 -30.26300 -27.50800 1.000 45.40660 146 TYR D N 1
ATOM 4806 C CA . TYR D 1 148 ? 1.75400 -30.90800 -26.61200 1.000 46.57544 146 TYR D CA 1
ATOM 4807 C C . TYR D 1 148 ? 2.45600 -31.28100 -25.31800 1.000 46.07428 146 TYR D C 1
ATOM 4808 O O . TYR D 1 148 ? 3.48300 -31.96100 -25.34200 1.000 49.81060 146 TYR D O 1
ATOM 4817 N N . ALA D 1 149 ? 1.89400 -30.84900 -24.19100 1.000 42.97103 147 ALA D N 1
ATOM 4818 C CA . ALA D 1 149 ? 2.44300 -31.19900 -22.88400 1.000 42.89884 147 ALA D CA 1
ATOM 4819 C C . ALA D 1 149 ? 2.02900 -32.61500 -22.47000 1.000 42.33547 147 ALA D C 1
ATOM 4820 O O . ALA D 1 149 ? 1.39600 -32.82400 -21.43600 1.000 39.60334 147 ALA D O 1
ATOM 4822 N N . LYS D 1 150 ? 2.41100 -33.59300 -23.29700 1.000 41.86959 148 LYS D N 1
ATOM 4823 C CA . LYS D 1 150 ? 2.12400 -34.99800 -23.00700 1.000 46.89031 148 LYS D CA 1
ATOM 4824 C C . LYS D 1 150 ? 3.00100 -35.50300 -21.85900 1.000 43.05423 148 LYS D C 1
ATOM 4825 O O . LYS D 1 150 ? 4.01000 -34.89700 -21.49900 1.000 45.32061 148 LYS D O 1
ATOM 4827 N N . ASP D 1 151 ? 2.59000 -36.62700 -21.26200 1.000 43.42059 149 ASP D N 1
ATOM 4828 C CA . ASP D 1 151 ? 3.32800 -37.16100 -20.11800 1.000 41.63332 149 ASP D CA 1
ATOM 4829 C C . ASP D 1 151 ? 4.79600 -37.42800 -20.45200 1.000 53.05151 149 ASP D C 1
ATOM 4830 O O . ASP D 1 151 ? 5.68000 -37.15400 -19.62900 1.000 47.76304 149 ASP D O 1
ATOM 4835 N N . ALA D 1 152 ? 5.08100 -37.92100 -21.66500 1.000 43.68605 150 ALA D N 1
ATOM 4836 C CA . ALA D 1 152 ? 6.46800 -38.19800 -22.03600 1.000 50.28455 150 ALA D CA 1
ATOM 4837 C C . ALA D 1 152 ? 7.32400 -36.93100 -22.01100 1.000 50.03487 150 ALA D C 1
ATOM 4838 O O . ALA D 1 152 ? 8.52500 -36.98900 -21.71700 1.000 51.19383 150 ALA D O 1
ATOM 4840 N N . LEU D 1 153 ? 6.74100 -35.78500 -22.34200 1.000 53.61416 151 LEU D N 1
ATOM 4841 C CA . LEU D 1 153 ? 7.52600 -34.55700 -22.28300 1.000 53.53473 151 LEU D CA 1
ATOM 4842 C C . LEU D 1 153 ? 7.75400 -34.14400 -20.83500 1.000 47.16925 151 LEU D C 1
ATOM 4843 O O . LEU D 1 153 ? 8.86600 -33.77200 -20.44900 1.000 48.15810 151 LEU D O 1
ATOM 4848 N N . LEU D 1 154 ? 6.71300 -34.22700 -20.01500 1.000 46.10289 152 LEU D N 1
ATOM 4849 C CA . LEU D 1 154 ? 6.83400 -33.85500 -18.61500 1.000 45.52821 152 LEU D CA 1
ATOM 4850 C C . LEU D 1 154 ? 7.82600 -34.74900 -17.87900 1.000 53.28332 152 LEU D C 1
ATOM 4851 O O . LEU D 1 154 ? 8.49900 -34.29400 -16.94800 1.000 57.30075 152 LEU D O 1
ATOM 4856 N N . ASN D 1 155 ? 7.92000 -36.01700 -18.26900 1.000 44.27584 153 ASN D N 1
ATOM 4857 C CA . ASN D 1 155 ? 8.77800 -36.99300 -17.61100 1.000 47.38788 153 ASN D CA 1
ATOM 4858 C C . ASN D 1 155 ? 10.13900 -37.13800 -18.26700 1.000 59.21375 153 ASN D C 1
ATOM 4859 O O . ASN D 1 155 ? 10.92900 -37.98700 -17.84100 1.000 55.74155 153 ASN D O 1
ATOM 4864 N N . HIS D 1 156 ? 10.42200 -36.33500 -19.28500 1.000 61.44819 154 HIS D N 1
ATOM 4865 C CA . HIS D 1 156 ? 11.67500 -36.43600 -20.01400 1.000 60.80427 154 HIS D CA 1
ATOM 4866 C C . HIS D 1 156 ? 12.87400 -36.32200 -19.07100 1.000 59.86851 154 HIS D C 1
ATOM 4867 O O . HIS D 1 156 ? 12.83000 -35.60700 -18.06400 1.000 57.94624 154 HIS D O 1
ATOM 4874 N N . SER D 1 157 ? 13.94000 -37.06700 -19.39200 1.000 59.47753 155 SER D N 1
ATOM 4875 C CA . SER D 1 157 ? 15.13600 -37.08700 -18.54800 1.000 51.82254 155 SER D CA 1
ATOM 4876 C C . SER D 1 157 ? 15.75900 -35.69700 -18.39500 1.000 54.34951 155 SER D C 1
ATOM 4877 O O . SER D 1 157 ? 16.39500 -35.41000 -17.37400 1.000 57.18112 155 SER D O 1
ATOM 4879 N N . GLU D 1 158 ? 15.59200 -34.81900 -19.38000 1.000 51.41159 156 GLU D N 1
ATOM 4880 C CA . GLU D 1 158 ? 16.19100 -33.48900 -19.32000 1.000 48.65111 156 GLU D CA 1
ATOM 4881 C C . GLU D 1 158 ? 15.18500 -32.39400 -18.97200 1.000 47.63771 156 GLU D C 1
ATOM 4882 O O . GLU D 1 158 ? 15.44100 -31.21500 -19.23500 1.000 49.62367 156 GLU D O 1
ATOM 4888 N N . VAL D 1 159 ? 14.03200 -32.75700 -18.42400 1.000 50.32180 157 VAL D N 1
ATOM 4889 C CA . VAL D 1 159 ? 13.01900 -31.80100 -17.99600 1.000 42.18517 157 VAL D CA 1
ATOM 4890 C C . VAL D 1 159 ? 13.01500 -31.75500 -16.47400 1.000 38.87421 157 VAL D C 1
ATOM 4891 O O . VAL D 1 159 ? 13.11800 -32.79500 -15.81800 1.000 42.47530 157 VAL D O 1
ATOM 4895 N N . GLU D 1 160 ? 12.91900 -30.54900 -15.90800 1.000 41.99494 158 GLU D N 1
ATOM 4896 C CA . GLU D 1 160 ? 12.85600 -30.39100 -14.45900 1.000 40.65973 158 GLU D CA 1
ATOM 4897 C C . GLU D 1 160 ? 11.39900 -30.34400 -14.02300 1.000 38.90737 158 GLU D C 1
ATOM 4898 O O . GLU D 1 160 ? 10.58800 -29.63100 -14.62400 1.000 39.37905 158 GLU D O 1
ATOM 4904 N N . ASP D 1 161 ? 11.07200 -31.09400 -12.97400 1.000 34.40515 159 ASP D N 1
ATOM 4905 C CA . ASP D 1 161 ? 9.74200 -31.06300 -12.37600 1.000 34.34925 159 ASP D CA 1
ATOM 4906 C C . ASP D 1 161 ? 9.65500 -29.86600 -11.43900 1.000 36.07614 159 ASP D C 1
ATOM 4907 O O . ASP D 1 161 ? 10.39500 -29.79800 -10.44900 1.000 38.74987 159 ASP D O 1
ATOM 4912 N N . TRP D 1 162 ? 8.77500 -28.91100 -11.75500 1.000 33.47230 160 TRP D N 1
ATOM 4913 C CA . TRP D 1 162 ? 8.61200 -27.70600 -10.93900 1.000 34.45815 160 TRP D CA 1
ATOM 4914 C C . TRP D 1 162 ? 7.29400 -27.71100 -10.17400 1.000 33.83099 160 TRP D C 1
ATOM 4915 O O . TRP D 1 162 ? 6.87400 -26.65900 -9.65500 1.000 35.44558 160 TRP D O 1
ATOM 4926 N N . THR D 1 163 ? 6.64100 -28.87000 -10.09900 1.000 30.19828 161 THR D N 1
ATOM 4927 C CA . THR D 1 163 ? 5.32000 -28.97400 -9.50200 1.000 27.47689 161 THR D CA 1
ATOM 4928 C C . THR D 1 163 ? 5.33900 -28.51400 -8.05200 1.000 28.73805 161 THR D C 1
ATOM 4929 O O . THR D 1 163 ? 4.51100 -27.69700 -7.64000 1.000 31.62811 161 THR D O 1
ATOM 4933 N N . GLU D 1 164 ? 6.26900 -29.04800 -7.25400 1.000 32.22142 162 GLU D N 1
ATOM 4934 C CA . GLU D 1 164 ? 6.31500 -28.68400 -5.83800 1.000 34.74155 162 GLU D CA 1
ATOM 4935 C C . GLU D 1 164 ? 6.59400 -27.19200 -5.66800 1.000 34.42438 162 GLU D C 1
ATOM 4936 O O . GLU D 1 164 ? 5.94500 -26.51200 -4.85100 1.000 32.01618 162 GLU D O 1
ATOM 4942 N N . GLN D 1 165 ? 7.53700 -26.65800 -6.44500 1.000 31.49152 163 GLN D N 1
ATOM 4943 C CA . GLN D 1 165 ? 7.92400 -25.25500 -6.27700 1.000 32.16134 163 GLN D CA 1
ATOM 4944 C C . GLN D 1 165 ? 6.76300 -24.31300 -6.58300 1.000 34.23127 163 GLN D C 1
ATOM 4945 O O . GLN D 1 165 ? 6.55200 -23.33300 -5.86800 1.000 34.66392 163 GLN D O 1
ATOM 4951 N N . LEU D 1 166 ? 5.97600 -24.61100 -7.62000 1.000 34.58823 164 LEU D N 1
ATOM 4952 C CA . LEU D 1 166 ? 4.88100 -23.71400 -7.97600 1.000 26.79606 164 LEU D CA 1
ATOM 4953 C C . LEU D 1 166 ? 3.73000 -23.86100 -6.99100 1.000 31.10727 164 LEU D C 1
ATOM 4954 O O . LEU D 1 166 ? 3.07200 -22.87900 -6.64800 1.000 33.30330 164 LEU D O 1
ATOM 4959 N N . ARG D 1 167 ? 3.46900 -25.08800 -6.51600 1.000 34.94004 165 ARG D N 1
ATOM 4960 C CA . ARG D 1 167 ? 2.45100 -25.26800 -5.49300 1.000 33.02409 165 ARG D CA 1
ATOM 4961 C C . ARG D 1 167 ? 2.81800 -24.53200 -4.21200 1.000 28.52904 165 ARG D C 1
ATOM 4962 O O . ARG D 1 167 ? 1.94200 -24.00200 -3.52000 1.000 34.59391 165 ARG D O 1
ATOM 4970 N N . SER D 1 168 ? 4.10600 -24.49400 -3.88500 1.000 28.92328 166 SER D N 1
ATOM 4971 C CA . SER D 1 168 ? 4.57900 -23.91400 -2.63000 1.000 40.62090 166 SER D CA 1
ATOM 4972 C C . SER D 1 168 ? 4.52600 -22.39400 -2.62000 1.000 39.79408 166 SER D C 1
ATOM 4973 O O . SER D 1 168 ? 4.68900 -21.79500 -1.55300 1.000 40.43386 166 SER D O 1
ATOM 4975 N N . VAL D 1 169 ? 4.27100 -21.75300 -3.75900 1.000 34.87571 167 VAL D N 1
ATOM 4976 C CA . VAL D 1 169 ? 4.15500 -20.29800 -3.80500 1.000 41.80390 167 VAL D CA 1
ATOM 4977 C C . VAL D 1 169 ? 2.74300 -19.85200 -4.10600 1.000 50.78771 167 VAL D C 1
ATOM 4978 O O . VAL D 1 169 ? 2.49300 -18.64400 -4.17300 1.000 58.82986 167 VAL D O 1
ATOM 4982 N N . GLU D 1 170 ? 1.82200 -20.78600 -4.33800 1.000 47.85565 168 GLU D N 1
ATOM 4983 C CA . GLU D 1 170 ? 0.41400 -20.48300 -4.57100 1.000 55.51691 168 GLU D CA 1
ATOM 4984 C C . GLU D 1 170 ? -0.30300 -20.14500 -3.27300 1.000 61.54130 168 GLU D C 1
ATOM 4985 O O . GLU D 1 170 ? -1.25500 -20.83300 -2.90000 1.000 76.93298 168 GLU D O 1
ATOM 4987 N N . LEU E 1 15 ? -4.02000 -77.23000 -74.15700 1.000 92.45745 13 LEU E N 1
ATOM 4988 C CA . LEU E 1 15 ? -4.69700 -78.32000 -73.46700 1.000 85.42690 13 LEU E CA 1
ATOM 4989 C C . LEU E 1 15 ? -6.18800 -78.02900 -73.33700 1.000 93.79400 13 LEU E C 1
ATOM 4990 O O . LEU E 1 15 ? -6.94400 -78.84500 -72.81100 1.000 91.29894 13 LEU E O 1
ATOM 4995 N N . GLU E 1 16 ? -6.59800 -76.84700 -73.81500 1.000 100.58082 14 GLU E N 1
ATOM 4996 C CA . GLU E 1 16 ? -7.99200 -76.42800 -73.73000 1.000 100.04472 14 GLU E CA 1
ATOM 4997 C C . GLU E 1 16 ? -8.90400 -77.18200 -74.69300 1.000 104.73793 14 GLU E C 1
ATOM 4998 O O . GLU E 1 16 ? -10.11300 -77.25700 -74.44600 1.000 109.96989 14 GLU E O 1
ATOM 5000 N N . ASN E 1 17 ? -8.36500 -77.74500 -75.77500 1.000 98.04179 15 ASN E N 1
ATOM 5001 C CA . ASN E 1 17 ? -9.19100 -78.51000 -76.70000 1.000 99.39433 15 ASN E CA 1
ATOM 5002 C C . ASN E 1 17 ? -9.43300 -79.92400 -76.19800 1.000 97.13303 15 ASN E C 1
ATOM 5003 O O . ASN E 1 17 ? -10.20500 -80.66800 -76.81200 1.000 106.67071 15 ASN E O 1
ATOM 5005 N N . LEU E 1 18 ? -8.79100 -80.28900 -75.09400 1.000 97.96569 16 LEU E N 1
ATOM 5006 C CA . LEU E 1 18 ? -8.85100 -81.61700 -74.50700 1.000 93.15755 16 LEU E CA 1
ATOM 5007 C C . LEU E 1 18 ? -10.06600 -81.76300 -73.59700 1.000 89.85540 16 LEU E C 1
ATOM 5008 O O . LEU E 1 18 ? -10.44600 -80.82200 -72.89400 1.000 83.90479 16 LEU E O 1
ATOM 5013 N N . THR E 1 19 ? -10.64900 -82.96100 -73.58100 1.000 89.26198 17 THR E N 1
ATOM 5014 C CA . THR E 1 19 ? -11.73300 -83.22800 -72.64600 1.000 82.16935 17 THR E CA 1
ATOM 5015 C C . THR E 1 19 ? -11.19600 -83.32300 -71.22000 1.000 82.40896 17 THR E C 1
ATOM 5016 O O . THR E 1 19 ? -10.00400 -83.54200 -70.98700 1.000 87.18389 17 THR E O 1
ATOM 5020 N N . THR E 1 20 ? -12.09900 -83.14500 -70.25300 1.000 75.23290 18 THR E N 1
ATOM 5021 C CA . THR E 1 20 ? -11.69900 -83.23800 -68.85000 1.000 73.25961 18 THR E CA 1
ATOM 5022 C C . THR E 1 20 ? -11.20200 -84.63600 -68.49800 1.000 69.42348 18 THR E C 1
ATOM 5023 O O . THR E 1 20 ? -10.21900 -84.78500 -67.76400 1.000 67.22282 18 THR E O 1
ATOM 5027 N N . ARG E 1 21 ? -11.85900 -85.67200 -69.02700 1.000 77.72544 19 ARG E N 1
ATOM 5028 C CA . ARG E 1 21 ? -11.41600 -87.03600 -68.76100 1.000 76.33972 19 ARG E CA 1
ATOM 5029 C C . ARG E 1 21 ? -9.97900 -87.23600 -69.22000 1.000 75.04682 19 ARG E C 1
ATOM 5030 O O . ARG E 1 21 ? -9.15900 -87.81700 -68.49900 1.000 80.23806 19 ARG E O 1
ATOM 5038 N N . GLU E 1 22 ? -9.65400 -86.75500 -70.42000 1.000 76.77470 20 GLU E N 1
ATOM 5039 C CA . GLU E 1 22 ? -8.28200 -86.84000 -70.90800 1.000 74.80523 20 GLU E CA 1
ATOM 5040 C C . GLU E 1 22 ? -7.32900 -85.98600 -70.07300 1.000 73.91569 20 GLU E C 1
ATOM 5041 O O . GLU E 1 22 ? -6.15500 -86.34500 -69.92500 1.000 72.03954 20 GLU E O 1
ATOM 5043 N N . LEU E 1 23 ? -7.79200 -84.83700 -69.56400 1.000 77.78937 21 LEU E N 1
ATOM 5044 C CA . LEU E 1 23 ? -6.95700 -84.03100 -68.67100 1.000 74.27718 21 LEU E CA 1
ATOM 5045 C C . LEU E 1 23 ? -6.60400 -84.79200 -67.40800 1.000 71.75731 21 LEU E C 1
ATOM 5046 O O . LEU E 1 23 ? -5.45100 -84.78000 -66.96200 1.000 67.16000 21 LEU E O 1
ATOM 5051 N N . LEU E 1 24 ? -7.59300 -85.43200 -66.79300 1.000 56.54240 22 LEU E N 1
ATOM 5052 C CA . LEU E 1 24 ? -7.30500 -86.20300 -65.59400 1.000 54.00855 22 LEU E CA 1
ATOM 5053 C C . LEU E 1 24 ? -6.33000 -87.32600 -65.92300 1.000 64.87053 22 LEU E C 1
ATOM 5054 O O . LEU E 1 24 ? -5.42700 -87.63000 -65.13500 1.000 54.60116 22 LEU E O 1
ATOM 5059 N N . ALA E 1 25 ? -6.47100 -87.92200 -67.11000 1.000 67.80971 23 ALA E N 1
ATOM 5060 C CA . ALA E 1 25 ? -5.54900 -88.97100 -67.53000 1.000 63.58162 23 ALA E CA 1
ATOM 5061 C C . ALA E 1 25 ? -4.14700 -88.42500 -67.77900 1.000 64.57999 23 ALA E C 1
ATOM 5062 O O . ALA E 1 25 ? -3.15700 -89.08300 -67.44200 1.000 69.37961 23 ALA E O 1
ATOM 5064 N N . VAL E 1 26 ? -4.03200 -87.23500 -68.37800 1.000 70.02953 24 VAL E N 1
ATOM 5065 C CA . VAL E 1 26 ? -2.70000 -86.67500 -68.60800 1.000 72.66542 24 VAL E CA 1
ATOM 5066 C C . VAL E 1 26 ? -2.03800 -86.30400 -67.28900 1.000 70.63997 24 VAL E C 1
ATOM 5067 O O . VAL E 1 26 ? -0.80900 -86.38500 -67.16200 1.000 72.56713 24 VAL E O 1
ATOM 5071 N N . SER E 1 27 ? -2.82400 -85.85800 -66.30600 1.000 62.09140 25 SER E N 1
ATOM 5072 C CA . SER E 1 27 ? -2.28000 -85.60400 -64.97500 1.000 61.45172 25 SER E CA 1
ATOM 5073 C C . SER E 1 27 ? -1.63100 -86.86200 -64.40500 1.000 71.01662 25 SER E C 1
ATOM 5074 O O . SER E 1 27 ? -0.51900 -86.81300 -63.86600 1.000 70.23317 25 SER E O 1
ATOM 5077 N N . ARG E 1 28 ? -2.30900 -88.00800 -64.53100 1.000 65.25741 26 ARG E N 1
ATOM 5078 C CA . ARG E 1 28 ? -1.73600 -89.26000 -64.04800 1.000 65.02131 26 ARG E CA 1
ATOM 5079 C C . ARG E 1 28 ? -0.58300 -89.70900 -64.93100 1.000 59.61986 26 ARG E C 1
ATOM 5080 O O . ARG E 1 28 ? 0.45300 -90.15500 -64.42800 1.000 66.22981 26 ARG E O 1
ATOM 5088 N N . ALA E 1 29 ? -0.74900 -89.60500 -66.25100 1.000 58.15132 27 ALA E N 1
ATOM 5089 C CA . ALA E 1 29 ? 0.27000 -90.09500 -67.17100 1.000 63.23901 27 ALA E CA 1
ATOM 5090 C C . ALA E 1 29 ? 1.57800 -89.33500 -67.00700 1.000 64.41256 27 ALA E C 1
ATOM 5091 O O . ALA E 1 29 ? 2.66000 -89.92600 -67.09900 1.000 66.44089 27 ALA E O 1
ATOM 5093 N N . SER E 1 30 ? 1.50600 -88.02100 -66.77500 1.000 65.22011 28 SER E N 1
ATOM 5094 C CA . SER E 1 30 ? 2.73700 -87.26200 -66.58100 1.000 65.06803 28 SER E CA 1
ATOM 5095 C C . SER E 1 30 ? 3.44000 -87.69800 -65.30400 1.000 55.65062 28 SER E C 1
ATOM 5096 O O . SER E 1 30 ? 4.66500 -87.85100 -65.28300 1.000 58.37096 28 SER E O 1
ATOM 5099 N N . LEU E 1 31 ? 2.67200 -87.93700 -64.24000 1.000 56.24219 29 LEU E N 1
ATOM 5100 C CA . LEU E 1 31 ? 3.24200 -88.48400 -63.01500 1.000 50.00576 29 LEU E CA 1
ATOM 5101 C C . LEU E 1 31 ? 3.90100 -89.83000 -63.27100 1.000 61.45696 29 LEU E C 1
ATOM 5102 O O . LEU E 1 31 ? 5.02800 -90.07900 -62.82900 1.000 58.94560 29 LEU E O 1
ATOM 5107 N N . ARG E 1 32 ? 3.21200 -90.70700 -64.00100 1.000 62.27291 30 ARG E N 1
ATOM 5108 C CA . ARG E 1 32 ? 3.74300 -92.03500 -64.27600 1.000 65.99208 30 ARG E CA 1
ATOM 5109 C C . ARG E 1 32 ? 5.03800 -91.97500 -65.07900 1.000 59.91270 30 ARG E C 1
ATOM 5110 O O . ARG E 1 32 ? 5.96200 -92.76800 -64.84700 1.000 55.68427 30 ARG E O 1
ATOM 5118 N N . GLU E 1 33 ? 5.11000 -91.06600 -66.05400 1.000 57.67953 31 GLU E N 1
ATOM 5119 C CA . GLU E 1 33 ? 6.31100 -90.97100 -66.87000 1.000 59.51227 31 GLU E CA 1
ATOM 5120 C C . GLU E 1 33 ? 7.46500 -90.40000 -66.05800 1.000 62.54711 31 GLU E C 1
ATOM 5121 O O . GLU E 1 33 ? 8.61300 -90.83700 -66.20600 1.000 54.77119 31 GLU E O 1
ATOM 5127 N N . LEU E 1 34 ? 7.17400 -89.44800 -65.16900 1.000 54.41551 32 LEU E N 1
ATOM 5128 C CA . LEU E 1 34 ? 8.21300 -88.90500 -64.30100 1.000 47.70077 32 LEU E CA 1
ATOM 5129 C C . LEU E 1 34 ? 8.79500 -89.98300 -63.39600 1.000 57.14647 32 LEU E C 1
ATOM 5130 O O . LEU E 1 34 ? 10.01200 -90.02700 -63.17200 1.000 57.57366 32 LEU E O 1
ATOM 5135 N N . LYS E 1 35 ? 7.94400 -90.87600 -62.88100 1.000 58.73976 33 LYS E N 1
ATOM 5136 C CA . LYS E 1 35 ? 8.43800 -91.94500 -62.02100 1.000 61.58925 33 LYS E CA 1
ATOM 5137 C C . LYS E 1 35 ? 9.24900 -92.95900 -62.81500 1.000 71.60310 33 LYS E C 1
ATOM 5138 O O . LYS E 1 35 ? 10.26900 -93.46300 -62.32900 1.000 81.61707 33 LYS E O 1
ATOM 5144 N N . ARG E 1 36 ? 8.81300 -93.27500 -64.03600 1.000 76.10198 34 ARG E N 1
ATOM 5145 C CA . ARG E 1 36 ? 9.56700 -94.21300 -64.85900 1.000 70.38991 34 ARG E CA 1
ATOM 5146 C C . ARG E 1 36 ? 10.97200 -93.69400 -65.14700 1.000 66.08488 34 ARG E C 1
ATOM 5147 O O . ARG E 1 36 ? 11.93400 -94.46900 -65.16000 1.000 63.93532 34 ARG E O 1
ATOM 5155 N N . ARG E 1 37 ? 11.11700 -92.38100 -65.34000 1.000 65.53664 35 ARG E N 1
ATOM 5156 C CA . ARG E 1 37 ? 12.42000 -91.78200 -65.61800 1.000 67.43277 35 ARG E CA 1
ATOM 5157 C C . ARG E 1 37 ? 13.25700 -91.54600 -64.36700 1.000 70.07688 35 ARG E C 1
ATOM 5158 O O . ARG E 1 37 ? 14.39600 -91.08200 -64.48500 1.000 68.93157 35 ARG E O 1
ATOM 5166 N N . GLY E 1 38 ? 12.72300 -91.82600 -63.18000 1.000 70.65559 36 GLY E N 1
ATOM 5167 C CA . GLY E 1 38 ? 13.44800 -91.60700 -61.94800 1.000 62.82204 36 GLY E CA 1
ATOM 5168 C C . GLY E 1 38 ? 13.51000 -90.17200 -61.48100 1.000 65.08740 36 GLY E C 1
ATOM 5169 O O . GLY E 1 38 ? 14.25600 -89.87600 -60.54100 1.000 68.85424 36 GLY E O 1
ATOM 5170 N N . VAL E 1 39 ? 12.74100 -89.27200 -62.09400 1.000 55.33408 37 VAL E N 1
ATOM 5171 C CA . VAL E 1 39 ? 12.69300 -87.89800 -61.61300 1.000 58.89671 37 VAL E CA 1
ATOM 5172 C C . VAL E 1 39 ? 11.97100 -87.83700 -60.27300 1.000 53.53733 37 VAL E C 1
ATOM 5173 O O . VAL E 1 39 ? 12.34000 -87.06000 -59.38500 1.000 55.35959 37 VAL E O 1
ATOM 5177 N N . ILE E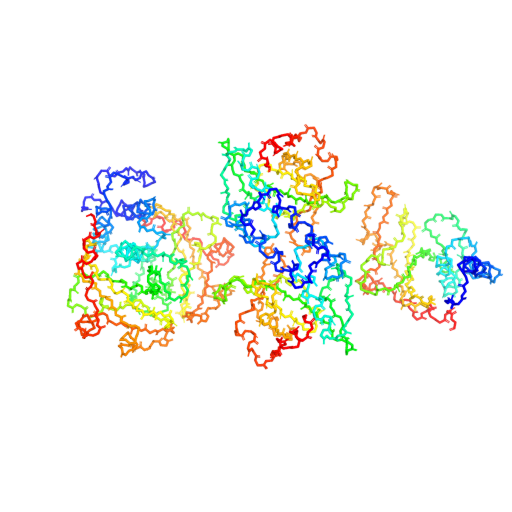 1 40 ? 10.93000 -88.65400 -60.10500 1.000 42.33194 38 ILE E N 1
ATOM 5178 C CA . ILE E 1 40 ? 10.23300 -88.78900 -58.83600 1.000 47.04013 38 ILE E CA 1
ATOM 5179 C C . ILE E 1 40 ? 10.19500 -90.26500 -58.46500 1.000 52.68266 38 ILE E C 1
ATOM 5180 O O . ILE E 1 40 ? 10.48200 -91.14300 -59.27800 1.000 51.17162 38 ILE E O 1
ATOM 5185 N N . ARG E 1 41 ? 9.82400 -90.53700 -57.21500 1.000 49.95926 39 ARG E N 1
ATOM 5186 C CA . ARG E 1 41 ? 9.77200 -91.92900 -56.78400 1.000 50.68951 39 ARG E CA 1
ATOM 5187 C C . ARG E 1 41 ? 8.54200 -92.23000 -55.93100 1.000 52.69759 39 ARG E C 1
ATOM 5188 O O . ARG E 1 41 ? 8.52200 -93.24100 -55.21900 1.000 51.64235 39 ARG E O 1
ATOM 5196 N N . SER E 1 42 ? 7.51400 -91.39200 -55.98200 1.000 44.55217 40 SER E N 1
ATOM 5197 C CA . SER E 1 42 ? 6.33900 -91.60500 -55.15400 1.000 50.34208 40 SER E CA 1
ATOM 5198 C C . SER E 1 42 ? 5.12600 -91.11700 -55.92100 1.000 43.06012 40 SER E C 1
ATOM 5199 O O . SER E 1 42 ? 5.24600 -90.50000 -56.98100 1.000 41.32174 40 SER E O 1
ATOM 5202 N N . GLY E 1 43 ? 3.95000 -91.41200 -55.37800 1.000 43.95623 41 GLY E N 1
ATOM 5203 C CA . GLY E 1 43 ? 2.71900 -90.89200 -55.93800 1.000 39.07553 41 GLY E CA 1
ATOM 5204 C C . GLY E 1 43 ? 2.32700 -89.50200 -55.47400 1.000 33.44773 41 GLY E C 1
ATOM 5205 O O . GLY E 1 43 ? 1.25400 -89.02800 -55.84500 1.000 41.37935 41 GLY E O 1
ATOM 5206 N N . ASN E 1 44 ? 3.15300 -88.83400 -54.67400 1.000 37.48059 42 ASN E N 1
ATOM 5207 C CA . ASN E 1 44 ? 2.88200 -87.44700 -54.30500 1.000 41.92866 42 ASN E CA 1
ATOM 5208 C C . ASN E 1 44 ? 2.99400 -86.55000 -55.53500 1.000 45.09849 42 ASN E C 1
ATOM 5209 O O . ASN E 1 44 ? 3.58100 -86.92900 -56.55000 1.000 45.20987 42 ASN E O 1
ATOM 5214 N N . ALA E 1 45 ? 2.44600 -85.34100 -55.43400 1.000 38.03457 43 ALA E N 1
ATOM 5215 C CA . ALA E 1 45 ? 2.71900 -84.33900 -56.46100 1.000 36.96571 43 ALA E CA 1
ATOM 5216 C C . ALA E 1 45 ? 4.23100 -84.16100 -56.60500 1.000 33.88627 43 ALA E C 1
ATOM 5217 O O . ALA E 1 45 ? 4.95400 -84.21900 -55.60600 1.000 37.70845 43 ALA E O 1
ATOM 5219 N N . PRO E 1 46 ? 4.73900 -83.92500 -57.82100 1.000 39.09866 44 PRO E N 1
ATOM 5220 C CA . PRO E 1 46 ? 6.18600 -84.08400 -58.06300 1.000 44.88147 44 PRO E CA 1
ATOM 5221 C C . PRO E 1 46 ? 7.09800 -83.11300 -57.32000 1.000 47.13002 44 PRO E C 1
ATOM 5222 O O . PRO E 1 46 ? 8.29100 -83.42300 -57.20200 1.000 40.28342 44 PRO E O 1
ATOM 5226 N N . ALA E 1 47 ? 6.60200 -81.97500 -56.81000 1.000 40.86236 45 ALA E N 1
ATOM 5227 C CA . ALA E 1 47 ? 7.51200 -80.95400 -56.29200 1.000 45.27896 45 ALA E CA 1
ATOM 5228 C C . ALA E 1 47 ? 8.42400 -81.52300 -55.20800 1.000 38.61064 45 ALA E C 1
ATOM 5229 O O . ALA E 1 47 ? 9.63100 -81.25800 -55.20400 1.000 36.04997 45 ALA E O 1
ATOM 5231 N N . GLY E 1 48 ? 7.87300 -82.32100 -54.29700 1.000 34.51808 46 GLY E N 1
ATOM 5232 C CA . GLY E 1 48 ? 8.66300 -82.82800 -53.19300 1.000 40.39638 46 GLY E CA 1
ATOM 5233 C C . GLY E 1 48 ? 9.84500 -83.68300 -53.63100 1.000 41.61299 46 GLY E C 1
ATOM 5234 O O . GLY E 1 48 ? 10.98700 -83.38100 -53.26800 1.000 39.55782 46 GLY E O 1
ATOM 5235 N N . ASP E 1 49 ? 9.59100 -84.73700 -54.42000 1.000 44.41428 47 ASP E N 1
ATOM 5236 C CA . ASP E 1 49 ? 10.66800 -85.61600 -54.87300 1.000 43.88514 47 ASP E CA 1
ATOM 5237 C C . ASP E 1 49 ? 11.59400 -84.89400 -55.83800 1.000 44.40558 47 ASP E C 1
ATOM 5238 O O . ASP E 1 49 ? 12.81000 -85.14600 -55.85400 1.000 41.94593 47 ASP E O 1
ATOM 5243 N N . TYR E 1 50 ? 11.03300 -84.01400 -56.67300 1.000 42.70009 48 TYR E N 1
ATOM 5244 C CA . TYR E 1 50 ? 11.85500 -83.31600 -57.65300 1.000 45.22038 48 TYR E CA 1
ATOM 5245 C C . TYR E 1 50 ? 12.83700 -82.38000 -56.97000 1.000 41.11239 48 TYR E C 1
ATOM 5246 O O . TYR E 1 50 ? 13.99800 -82.30200 -57.37200 1.000 39.54688 48 TYR E O 1
ATOM 5255 N N . ALA E 1 51 ? 12.38600 -81.67300 -55.92900 1.000 40.40391 49 ALA E N 1
ATOM 5256 C CA . ALA E 1 51 ? 13.29700 -80.83300 -55.16400 1.000 44.47537 49 ALA E CA 1
ATOM 5257 C C . ALA E 1 51 ? 14.41300 -81.66200 -54.54500 1.000 41.66395 49 ALA E C 1
ATOM 5258 O O . ALA E 1 51 ? 15.57400 -81.23900 -54.52900 1.000 37.87524 49 ALA E O 1
ATOM 5260 N N . GLU E 1 52 ? 14.07500 -82.84300 -54.02100 1.000 38.08089 50 GLU E N 1
ATOM 5261 C CA . GLU E 1 52 ? 15.09900 -83.72900 -53.47600 1.000 41.51604 50 GLU E CA 1
ATOM 5262 C C . GLU E 1 52 ? 16.09300 -84.14400 -54.54800 1.000 41.78772 50 GLU E C 1
ATOM 5263 O O . GLU E 1 52 ? 17.30400 -84.18300 -54.30000 1.000 40.36218 50 GLU E O 1
ATOM 5269 N N . LEU E 1 53 ? 15.60300 -84.44800 -55.75300 1.000 44.47682 51 LEU E N 1
ATOM 5270 C CA . LEU E 1 53 ? 16.50300 -84.84200 -56.83300 1.000 47.13876 51 LEU E CA 1
ATOM 5271 C C . LEU E 1 53 ? 17.50600 -83.73800 -57.15800 1.000 44.33945 51 LEU E C 1
ATOM 5272 O O . LEU E 1 53 ? 18.70400 -84.00700 -57.31100 1.000 46.73522 51 LEU E O 1
ATOM 5277 N N . LEU E 1 54 ? 17.04000 -82.48800 -57.25400 1.000 44.38121 52 LEU E N 1
ATOM 5278 C CA . LEU E 1 54 ? 17.95100 -81.39200 -57.57400 1.000 45.85196 52 LEU E CA 1
ATOM 5279 C C . LEU E 1 54 ? 18.99000 -81.19600 -56.48000 1.000 42.02508 52 LEU E C 1
ATOM 5280 O O . LEU E 1 54 ? 20.16800 -80.96800 -56.77200 1.000 48.79682 52 LEU E O 1
ATOM 5285 N N . VAL E 1 55 ? 18.57400 -81.27400 -55.21200 1.000 44.58090 53 VAL E N 1
ATOM 5286 C CA . VAL E 1 55 ? 19.52700 -81.09300 -54.12200 1.000 43.44003 53 VAL E CA 1
ATOM 5287 C C . VAL E 1 55 ? 20.53100 -82.24000 -54.09900 1.000 48.16861 53 VAL E C 1
ATOM 5288 O O . VAL E 1 55 ? 21.73900 -82.02800 -53.92000 1.000 51.86603 53 VAL E O 1
ATOM 5292 N N . GLN E 1 56 ? 20.05600 -83.46600 -54.33600 1.000 45.36085 54 GLN E N 1
ATOM 5293 C CA . GLN E 1 56 ? 20.96000 -84.60800 -54.39200 1.000 44.18163 54 GLN E CA 1
ATOM 5294 C C . GLN E 1 56 ? 21.97200 -84.45000 -55.52000 1.000 44.36272 54 GLN E C 1
ATOM 5295 O O . GLN E 1 56 ? 23.16400 -84.70300 -55.33400 1.000 48.92183 54 GLN E O 1
ATOM 5301 N N . ARG E 1 57 ? 21.50800 -84.04000 -56.70600 1.000 51.71242 55 ARG E N 1
ATOM 5302 C CA . ARG E 1 57 ? 22.43100 -83.78400 -57.80800 1.000 54.49094 55 ARG E CA 1
ATOM 5303 C C . ARG E 1 57 ? 23.44400 -82.70800 -57.43900 1.000 51.38749 55 ARG E C 1
ATOM 5304 O O . ARG E 1 57 ? 24.63000 -82.82000 -57.76900 1.000 53.39721 55 ARG E O 1
ATOM 5312 N N . ALA E 1 58 ? 22.99700 -81.66000 -56.74700 1.000 51.83043 56 ALA E N 1
ATOM 5313 C CA . ALA E 1 58 ? 23.87700 -80.52600 -56.47800 1.000 57.40275 56 ALA E CA 1
ATOM 5314 C C . ALA E 1 58 ? 24.92200 -80.85100 -55.42100 1.000 54.00687 56 ALA E C 1
ATOM 5315 O O . ALA E 1 58 ? 25.99900 -80.24200 -55.41200 1.000 51.89914 56 ALA E O 1
ATOM 5317 N N . THR E 1 59 ? 24.63000 -81.79700 -54.52900 1.000 49.30603 57 THR E N 1
ATOM 5318 C CA . THR E 1 59 ? 25.52000 -82.14200 -53.42800 1.000 50.88918 57 THR E CA 1
ATOM 5319 C C . THR E 1 59 ? 26.19100 -83.49500 -53.59100 1.000 55.55345 57 THR E C 1
ATOM 5320 O O . THR E 1 59 ? 27.04200 -83.84800 -52.76600 1.000 62.69575 57 THR E O 1
ATOM 5324 N N . ASP E 1 60 ? 25.83000 -84.26300 -54.62000 1.000 59.38438 58 ASP E N 1
ATOM 5325 C CA . ASP E 1 60 ? 26.28600 -85.64900 -54.76500 1.000 52.47013 58 ASP E CA 1
ATOM 5326 C C . ASP E 1 60 ? 26.02300 -86.44000 -53.48300 1.000 59.80053 58 ASP E C 1
ATOM 5327 O O . ASP E 1 60 ? 26.79200 -87.32400 -53.10400 1.000 57.16424 58 ASP E O 1
ATOM 5329 N N . GLY E 1 61 ? 24.90100 -86.13100 -52.82300 1.000 55.09029 59 GLY E N 1
ATOM 5330 C CA . GLY E 1 61 ? 24.58800 -86.70300 -51.53100 1.000 59.08507 59 GLY E CA 1
ATOM 5331 C C . GLY E 1 61 ? 23.81300 -88.00500 -51.64400 1.000 60.41859 59 GLY E C 1
ATOM 5332 O O . GLY E 1 61 ? 23.49700 -88.48700 -52.73200 1.000 56.81641 59 GLY E O 1
ATOM 5333 N N . GLU E 1 62 ? 23.52100 -88.59000 -50.48400 1.000 53.29130 60 GLU E N 1
ATOM 5334 C CA . GLU E 1 62 ? 22.81400 -89.86200 -50.41300 1.000 55.91617 60 GLU E CA 1
ATOM 5335 C C . GLU E 1 62 ? 21.35800 -89.60700 -50.04000 1.000 49.26424 60 GLU E C 1
ATOM 5336 O O . GLU E 1 62 ? 21.07000 -88.99300 -49.00300 1.000 42.70133 60 GLU E O 1
ATOM 5338 N N . LEU E 1 63 ? 20.44500 -90.07000 -50.89100 1.000 42.23189 61 LEU E N 1
ATOM 5339 C CA . LEU E 1 63 ? 19.02400 -89.92000 -50.61600 1.000 41.11087 61 LEU E CA 1
ATOM 5340 C C . LEU E 1 63 ? 18.62400 -90.88400 -49.50900 1.000 49.46454 61 LEU E C 1
ATOM 5341 O O . LEU E 1 63 ? 18.85400 -92.09000 -49.61700 1.000 47.61536 61 LEU E O 1
ATOM 5346 N N . ALA E 1 64 ? 17.96700 -90.37800 -48.47800 1.000 40.05796 62 ALA E N 1
ATOM 5347 C CA . ALA E 1 64 ? 17.53600 -91.27700 -47.42400 1.000 48.28625 62 ALA E CA 1
ATOM 5348 C C . ALA E 1 64 ? 16.28200 -92.03400 -47.85300 1.000 52.56363 62 ALA E C 1
ATOM 5349 O O . ALA E 1 64 ? 15.58600 -91.64900 -48.79800 1.000 40.84110 62 ALA E O 1
ATOM 5351 N N . ASN E 1 65 ? 16.00200 -93.12300 -47.13200 1.000 39.62974 63 ASN E N 1
ATOM 5352 C CA . ASN E 1 65 ? 14.72000 -93.80700 -47.25500 1.000 39.00740 63 ASN E CA 1
ATOM 5353 C C . ASN E 1 65 ? 13.57100 -92.79700 -47.18000 1.000 46.19777 63 ASN E C 1
ATOM 5354 O O . ASN E 1 65 ? 13.60200 -91.83200 -46.39900 1.000 35.89353 63 ASN E O 1
ATOM 5359 N N . ALA E 1 66 ? 12.54900 -93.00900 -48.01700 1.000 38.96065 64 ALA E N 1
ATOM 5360 C CA . ALA E 1 66 ? 11.50700 -91.99000 -48.17100 1.000 34.68546 64 ALA E CA 1
ATOM 5361 C C . ALA E 1 66 ? 10.77300 -91.71100 -46.86500 1.000 40.93107 64 ALA E C 1
ATOM 5362 O O . ALA E 1 66 ? 10.27900 -90.59500 -46.65400 1.000 38.26035 64 ALA E O 1
ATOM 5364 N N . SER E 1 67 ? 10.69200 -92.69200 -45.97400 1.000 31.99001 65 SER E N 1
ATOM 5365 C CA . SER E 1 67 ? 9.96800 -92.52400 -44.72500 1.000 35.75078 65 SER E CA 1
ATOM 5366 C C . SER E 1 67 ? 10.86800 -92.18600 -43.55100 1.000 34.24319 65 SER E C 1
ATOM 5367 O O . SER E 1 67 ? 10.39200 -92.14800 -42.41300 1.000 37.22323 65 SER E O 1
ATOM 5370 N N . GLN E 1 68 ? 12.12600 -91.84700 -43.80800 1.000 35.06322 66 GLN E N 1
ATOM 5371 C CA . GLN E 1 68 ? 13.03700 -91.51100 -42.72700 1.000 32.77843 66 GLN E CA 1
ATOM 5372 C C . GLN E 1 68 ? 12.64200 -90.20200 -42.06800 1.000 32.06160 66 GLN E C 1
ATOM 5373 O O . GLN E 1 68 ? 12.25100 -89.24800 -42.74000 1.000 30.59317 66 GLN E O 1
ATOM 5379 N N . LYS E 1 69 ? 12.77300 -90.15600 -40.75000 1.000 32.17048 67 LYS E N 1
ATOM 5380 C CA . LYS E 1 69 ? 12.49800 -88.92400 -40.02400 1.000 36.27824 67 LYS E CA 1
ATOM 5381 C C . LYS E 1 69 ? 13.61900 -87.89900 -40.23200 1.000 37.48055 67 LYS E C 1
ATOM 5382 O O . LYS E 1 69 ? 14.72200 -88.21700 -40.68300 1.000 36.49619 67 LYS E O 1
ATOM 5388 N N . SER E 1 70 ? 13.29300 -86.64100 -39.92200 1.000 36.79621 68 SER E N 1
ATOM 5389 C CA . SER E 1 70 ? 14.25700 -85.56800 -39.69800 1.000 36.77366 68 SER E CA 1
ATOM 5390 C C . SER E 1 70 ? 14.92900 -84.98300 -40.93600 1.000 48.62462 68 SER E C 1
ATOM 5391 O O . SER E 1 70 ? 14.94400 -83.75900 -41.09000 1.000 41.80952 68 SER E O 1
ATOM 5394 N N . TRP E 1 71 ? 15.46100 -85.80500 -41.84000 1.000 36.12899 69 TRP E N 1
ATOM 5395 C CA . TRP E 1 71 ? 16.19300 -85.25300 -42.97600 1.000 33.05465 69 TRP E CA 1
ATOM 5396 C C . TRP E 1 71 ? 16.07300 -86.16700 -44.18900 1.000 42.64676 69 TRP E C 1
ATOM 5397 O O . TRP E 1 71 ? 15.70100 -87.33900 -44.08200 1.000 39.63848 69 TRP E O 1
ATOM 5408 N N . ASP E 1 72 ? 16.46800 -85.62600 -45.34300 1.000 36.56014 70 ASP E N 1
ATOM 5409 C CA . ASP E 1 72 ? 16.24300 -86.22900 -46.65200 1.000 38.13432 70 ASP E CA 1
ATOM 5410 C C . ASP E 1 72 ? 17.51900 -86.66500 -47.33900 1.000 40.83626 70 ASP E C 1
ATOM 5411 O O . ASP E 1 72 ? 17.52500 -87.68100 -48.04100 1.000 39.23649 70 ASP E O 1
ATOM 5416 N N . ILE E 1 73 ? 18.59900 -85.90700 -47.17100 1.000 38.34794 71 ILE E N 1
ATOM 5417 C CA . ILE E 1 73 ? 19.83800 -86.12400 -47.90200 1.000 39.76251 71 ILE E CA 1
ATOM 5418 C C . ILE E 1 73 ? 21.00300 -85.93700 -46.94300 1.000 42.25028 71 ILE E C 1
ATOM 5419 O O . ILE E 1 73 ? 21.00700 -85.00200 -46.13600 1.000 44.50189 71 ILE E O 1
ATOM 5424 N N A ARG E 1 74 ? 21.96900 -86.84300 -47.01200 0.471 40.14698 72 ARG E N 1
ATOM 5425 N N B ARG E 1 74 ? 21.97900 -86.84300 -47.00800 0.529 39.84107 72 ARG E N 1
ATOM 5426 C CA A ARG E 1 74 ? 23.25200 -86.68700 -46.34000 0.471 48.44015 72 ARG E CA 1
ATOM 5427 C CA B ARG E 1 74 ? 23.25900 -86.68600 -46.31900 0.529 48.62746 72 ARG E CA 1
ATOM 5428 C C A ARG E 1 74 ? 24.32200 -86.44600 -47.39500 0.471 49.99182 72 ARG E C 1
ATOM 5429 C C B ARG E 1 74 ? 24.35700 -86.47400 -47.35300 0.529 51.13906 72 ARG E C 1
ATOM 5430 O O A ARG E 1 74 ? 24.50000 -87.26900 -48.30200 0.471 54.91143 72 ARG E O 1
ATOM 5431 O O B ARG E 1 74 ? 24.60300 -87.35100 -48.19100 0.529 53.56001 72 ARG E O 1
ATOM 5446 N N . THR E 1 75 ? 25.03400 -85.32900 -47.27200 1.000 47.81764 73 THR E N 1
ATOM 5447 C CA . THR E 1 75 ? 26.13400 -85.04500 -48.18600 1.000 48.04832 73 THR E CA 1
ATOM 5448 C C . THR E 1 75 ? 27.35700 -85.90000 -47.85000 1.000 61.46064 73 THR E C 1
ATOM 5449 O O . THR E 1 75 ? 27.50200 -86.43000 -46.74200 1.000 53.90645 73 THR E O 1
ATOM 5453 N N . THR E 1 76 ? 28.27200 -85.99500 -48.82100 1.000 66.07611 74 THR E N 1
ATOM 5454 C CA . THR E 1 76 ? 29.48000 -86.79500 -48.61500 1.000 82.64935 74 THR E CA 1
ATOM 5455 C C . THR E 1 76 ? 30.29000 -86.30200 -47.41800 1.000 77.33981 74 THR E C 1
ATOM 5456 O O . THR E 1 76 ? 30.98200 -87.09300 -46.76700 1.000 71.56072 74 THR E O 1
ATOM 5460 N N . GLU E 1 77 ? 30.22400 -85.00800 -47.11100 1.000 67.51972 75 GLU E N 1
ATOM 5461 C CA . GLU E 1 77 ? 30.89400 -84.48900 -45.92600 1.000 76.77878 75 GLU E CA 1
ATOM 5462 C C . GLU E 1 77 ? 30.06100 -84.66500 -44.66100 1.000 67.17881 75 GLU E C 1
ATOM 5463 O O . GLU E 1 77 ? 30.52100 -84.28000 -43.58100 1.000 74.68232 75 GLU E O 1
ATOM 5469 N N . GLY E 1 78 ? 28.85600 -85.22200 -44.76400 1.000 53.86239 76 GLY E N 1
ATOM 5470 C CA . GLY E 1 78 ? 28.04700 -85.51600 -43.59900 1.000 66.19365 76 GLY E CA 1
ATOM 5471 C C . GLY E 1 78 ? 26.98000 -84.50800 -43.21900 1.000 66.78377 76 GLY E C 1
ATOM 5472 O O . GLY E 1 78 ? 26.37500 -84.65800 -42.14700 1.000 69.94721 76 GLY E O 1
ATOM 5473 N N . ASP E 1 79 ? 26.72600 -83.48900 -44.04000 1.000 52.62572 77 ASP E N 1
ATOM 5474 C CA . ASP E 1 79 ? 25.62900 -82.57500 -43.74600 1.000 47.72912 77 ASP E CA 1
ATOM 5475 C C . ASP E 1 79 ? 24.30400 -83.28800 -43.95900 1.000 47.14029 77 ASP E C 1
ATOM 5476 O O . ASP E 1 79 ? 24.09000 -83.92900 -44.99200 1.000 52.41872 77 ASP E O 1
ATOM 5478 N N . ARG E 1 80 ? 23.42200 -83.18700 -42.97600 1.000 46.54035 78 ARG E N 1
ATOM 5479 C CA . ARG E 1 80 ? 22.08900 -83.77700 -43.05000 1.000 43.90433 78 ARG E CA 1
ATOM 5480 C C . ARG E 1 80 ? 21.11000 -82.68100 -43.46600 1.000 50.53058 78 ARG E C 1
ATOM 5481 O O . ARG E 1 80 ? 20.90600 -81.70600 -42.72900 1.000 43.47637 78 ARG E O 1
ATOM 5489 N N . LEU E 1 81 ? 20.53800 -82.82800 -44.65900 1.000 41.54859 79 LEU E N 1
ATOM 5490 C CA . LEU E 1 81 ? 19.73100 -81.79600 -45.29300 1.000 38.90933 79 LEU E CA 1
ATOM 5491 C C . LEU E 1 81 ? 18.25600 -82.18000 -45.29700 1.000 40.37857 79 LEU E C 1
ATOM 5492 O O . LEU E 1 81 ? 17.88600 -83.27400 -45.74800 1.000 36.72184 79 LEU E O 1
ATOM 5497 N N . GLN E 1 82 ? 17.42200 -81.26700 -44.80800 1.000 33.30046 80 GLN E N 1
ATOM 5498 C CA . GLN E 1 82 ? 15.97200 -81.38700 -44.85200 1.000 31.77683 80 GLN E CA 1
ATOM 5499 C C . GLN E 1 82 ? 15.46800 -80.47200 -45.96700 1.000 32.87447 80 GLN E C 1
ATOM 5500 O O . GLN E 1 82 ? 15.50200 -79.24500 -45.83100 1.000 37.09556 80 GLN E O 1
ATOM 5506 N N . VAL E 1 83 ? 15.00500 -81.05600 -47.06400 1.000 32.00833 81 VAL E N 1
ATOM 5507 C CA . VAL E 1 83 ? 14.60200 -80.28200 -48.23900 1.000 36.48346 81 VAL E CA 1
ATOM 5508 C C . VAL E 1 83 ? 13.13900 -79.89000 -48.09400 1.000 37.63249 81 VAL E C 1
ATOM 5509 O O . VAL E 1 83 ? 12.30100 -80.73300 -47.77200 1.000 31.63583 81 VAL E O 1
ATOM 5513 N N . LYS E 1 84 ? 12.82200 -78.61400 -48.32800 1.000 34.26314 82 LYS E N 1
ATOM 5514 C CA . LYS E 1 84 ? 11.44600 -78.12700 -48.25700 1.000 33.33143 82 LYS E CA 1
ATOM 5515 C C . LYS E 1 84 ? 11.18700 -77.30800 -49.50700 1.000 41.99771 82 LYS E C 1
ATOM 5516 O O . LYS E 1 84 ? 11.90200 -76.33400 -49.75500 1.000 35.94791 82 LYS E O 1
ATOM 5522 N N . ALA E 1 85 ? 10.17900 -77.68700 -50.28600 1.000 36.09532 83 ALA E N 1
ATOM 5523 C CA . ALA E 1 85 ? 9.87700 -76.99000 -51.52800 1.000 37.83220 83 ALA E CA 1
ATOM 5524 C C . ALA E 1 85 ? 8.47200 -76.40000 -51.51800 1.000 37.70862 83 ALA E C 1
ATOM 5525 O O . ALA E 1 85 ? 7.54400 -76.93900 -50.89800 1.000 37.80953 83 ALA E O 1
ATOM 5527 N N . ARG E 1 86 ? 8.31900 -75.29600 -52.24600 1.000 35.80305 84 ARG E N 1
ATOM 5528 C CA . ARG E 1 86 ? 7.01400 -74.75000 -52.57400 1.000 37.52749 84 ARG E CA 1
ATOM 5529 C C . ARG E 1 86 ? 7.03100 -74.26700 -54.01500 1.000 38.10267 84 ARG E C 1
ATOM 5530 O O . ARG E 1 86 ? 8.06400 -73.82300 -54.52500 1.000 40.22792 84 ARG E O 1
ATOM 5538 N N . VAL E 1 87 ? 5.87800 -74.35300 -54.66900 1.000 38.96083 85 VAL E N 1
ATOM 5539 C CA . VAL E 1 87 ? 5.70000 -73.80200 -56.01000 1.000 41.41715 85 VAL E CA 1
ATOM 5540 C C . VAL E 1 87 ? 5.07600 -72.41800 -55.85500 1.000 41.71359 85 VAL E C 1
ATOM 5541 O O . VAL E 1 87 ? 3.99300 -72.28700 -55.27400 1.000 47.32710 85 VAL E O 1
ATOM 5545 N N . ILE E 1 88 ? 5.77000 -71.38800 -56.35000 1.000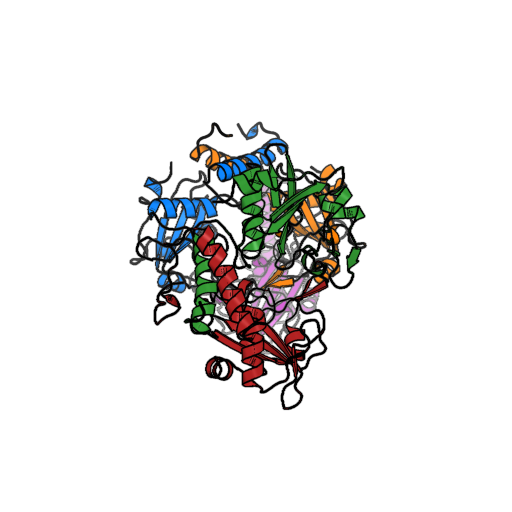 42.76380 86 ILE E N 1
ATOM 5546 C CA . ILE E 1 88 ? 5.38200 -69.98900 -56.18300 1.000 50.62480 86 ILE E CA 1
ATOM 5547 C C . ILE E 1 88 ? 4.70800 -69.52500 -57.46400 1.000 50.22613 86 ILE E C 1
ATOM 5548 O O . ILE E 1 88 ? 5.34300 -69.46600 -58.52300 1.000 53.74322 86 ILE E O 1
ATOM 5553 N N . THR E 1 89 ? 3.42100 -69.20800 -57.37400 1.000 54.61990 87 THR E N 1
ATOM 5554 C CA . THR E 1 89 ? 2.72900 -68.54300 -58.46700 1.000 57.23198 87 THR E CA 1
ATOM 5555 C C . THR E 1 89 ? 2.64600 -67.03700 -58.27300 1.000 57.96659 87 THR E C 1
ATOM 5556 O O . THR E 1 89 ? 2.47500 -66.31000 -59.25700 1.000 66.56134 87 THR E O 1
ATOM 5560 N N . ASP E 1 90 ? 2.78800 -66.55200 -57.03900 1.000 54.14793 88 ASP E N 1
ATOM 5561 C CA . ASP E 1 90 ? 2.70600 -65.12400 -56.72900 1.000 58.00973 88 ASP E CA 1
ATOM 5562 C C . ASP E 1 90 ? 3.84900 -64.79500 -55.77900 1.000 59.36285 88 ASP E C 1
ATOM 5563 O O . ASP E 1 90 ? 3.77900 -65.13000 -54.59300 1.000 46.93907 88 ASP E O 1
ATOM 5568 N N . GLU E 1 91 ? 4.87300 -64.10000 -56.27900 1.000 57.90628 89 GLU E N 1
ATOM 5569 C CA . GLU E 1 91 ? 6.05400 -63.84400 -55.45800 1.000 53.13168 89 GLU E CA 1
ATOM 5570 C C . GLU E 1 91 ? 5.75900 -62.95900 -54.24800 1.000 53.68741 89 GLU E C 1
ATOM 5571 O O . GLU E 1 91 ? 6.55100 -62.95200 -53.30100 1.000 55.82328 89 GLU E O 1
ATOM 5577 N N . HIS E 1 92 ? 4.63000 -62.24800 -54.23300 1.000 50.84756 90 HIS E N 1
ATOM 5578 C CA . HIS E 1 92 ? 4.26500 -61.38000 -53.11800 1.000 54.65987 90 HIS E CA 1
ATOM 5579 C C . HIS E 1 92 ? 3.26500 -62.00200 -52.15200 1.000 53.19753 90 HIS E C 1
ATOM 5580 O O . HIS E 1 92 ? 2.84500 -61.32300 -51.20700 1.000 61.41131 90 HIS E O 1
ATOM 5587 N N . ALA E 1 93 ? 2.87100 -63.25500 -52.36800 1.000 52.98001 91 ALA E N 1
ATOM 5588 C CA . ALA E 1 93 ? 1.88000 -63.93800 -51.53800 1.000 53.40213 91 ALA E CA 1
ATOM 5589 C C . ALA E 1 93 ? 2.57300 -64.54800 -50.32800 1.000 49.00233 91 ALA E C 1
ATOM 5590 O O . ALA E 1 93 ? 3.39000 -65.45900 -50.46600 1.000 45.21518 91 ALA E O 1
ATOM 5592 N N . ASN E 1 94 ? 2.24900 -64.04300 -49.14200 1.000 55.48244 92 ASN E N 1
ATOM 5593 C CA . ASN E 1 94 ? 2.86500 -64.56600 -47.92900 1.000 47.05784 92 ASN E CA 1
ATOM 5594 C C . ASN E 1 94 ? 2.61600 -66.07200 -47.77700 1.000 41.39166 92 ASN E C 1
ATOM 5595 O O . ASN E 1 94 ? 3.53500 -66.82600 -47.44400 1.000 38.96025 92 ASN E O 1
ATOM 5600 N N . GLY E 1 95 ? 1.39600 -66.53400 -48.07500 1.000 44.48377 93 GLY E N 1
ATOM 5601 C CA . GLY E 1 95 ? 1.05100 -67.93600 -47.83500 1.000 38.94439 93 GLY E CA 1
ATOM 5602 C C . GLY E 1 95 ? 1.84500 -68.95000 -48.63800 1.000 44.52733 93 GLY E C 1
ATOM 5603 O O . GLY E 1 95 ? 2.03600 -70.09400 -48.19800 1.000 41.87270 93 GLY E O 1
ATOM 5604 N N . GLU E 1 96 ? 2.30200 -68.57400 -49.82500 1.000 40.52427 94 GLU E N 1
ATOM 5605 C CA . GLU E 1 96 ? 2.99600 -69.54600 -50.65200 1.000 42.66514 94 GLU E CA 1
ATOM 5606 C C . GLU E 1 96 ? 4.40600 -69.84600 -50.17100 1.000 39.70534 94 GLU E C 1
ATOM 5607 O O . GLU E 1 96 ? 4.99900 -70.82300 -50.63800 1.000 37.53675 94 GLU E O 1
ATOM 5613 N N . ARG E 1 97 ? 4.92200 -69.06900 -49.22200 1.000 35.62431 95 ARG E N 1
ATOM 5614 C CA . ARG E 1 97 ? 6.21300 -69.32800 -48.60500 1.000 36.92411 95 ARG E CA 1
ATOM 5615 C C . ARG E 1 97 ? 6.13000 -70.29000 -47.42400 1.000 33.46805 95 ARG E C 1
ATOM 5616 O O . ARG E 1 97 ? 7.16400 -70.61100 -46.83700 1.000 35.88038 95 ARG E O 1
ATOM 5624 N N . GLN E 1 98 ? 4.93700 -70.72600 -47.02800 1.000 34.93692 96 GLN E N 1
ATOM 5625 C CA . GLN E 1 98 ? 4.82100 -71.61600 -45.87500 1.000 41.20627 96 GLN E CA 1
ATOM 5626 C C . GLN E 1 98 ? 5.40100 -72.99200 -46.20100 1.000 41.76733 96 GLN E C 1
ATOM 5627 O O . GLN E 1 98 ? 4.94900 -73.65600 -47.14000 1.000 34.54091 96 GLN E O 1
ATOM 5633 N N . LEU E 1 99 ? 6.40900 -73.41300 -45.43200 1.000 31.33242 97 LEU E N 1
ATOM 5634 C CA . LEU E 1 99 ? 7.04100 -74.70800 -45.64500 1.000 28.96830 97 LEU E CA 1
ATOM 5635 C C . LEU E 1 99 ? 6.25200 -75.81300 -44.95000 1.000 27.85355 97 LEU E C 1
ATOM 5636 O O . LEU E 1 99 ? 5.55200 -75.56700 -43.96600 1.000 34.14731 97 LEU E O 1
ATOM 5641 N N . SER E 1 100 ? 6.39600 -77.04100 -45.46400 1.000 34.66434 98 SER E N 1
ATOM 5642 C CA . SER E 1 100 ? 5.77500 -78.20100 -44.83200 1.000 34.81219 98 SER E CA 1
ATOM 5643 C C . SER E 1 100 ? 6.22700 -78.31300 -43.38100 1.000 29.35807 98 SER E C 1
ATOM 5644 O O . SER E 1 100 ? 7.34400 -77.92200 -43.02700 1.000 32.28153 98 SER E O 1
ATOM 5647 N N . THR E 1 101 ? 5.34500 -78.85500 -42.53500 1.000 26.81339 99 THR E N 1
ATOM 5648 C CA . THR E 1 101 ? 5.56700 -78.80800 -41.09500 1.000 29.05939 99 THR E CA 1
ATOM 5649 C C . THR E 1 101 ? 6.83900 -79.56200 -40.69900 1.000 30.50043 99 THR E C 1
ATOM 5650 O O . THR E 1 101 ? 7.27900 -80.51300 -41.36000 1.000 29.02246 99 THR E O 1
ATOM 5654 N N . ILE E 1 102 ? 7.44800 -79.11700 -39.60900 1.000 28.45010 100 ILE E N 1
ATOM 5655 C CA . ILE E 1 102 ? 8.67600 -79.70200 -39.09900 1.000 30.72140 100 ILE E CA 1
ATOM 5656 C C . ILE E 1 102 ? 8.37900 -80.28200 -37.73100 1.000 31.76424 100 ILE E C 1
ATOM 5657 O O . ILE E 1 102 ? 8.01000 -79.54500 -36.81000 1.000 33.39897 100 ILE E O 1
ATOM 5662 N N . ARG E 1 103 ? 8.60300 -81.58500 -37.57400 1.000 33.45649 101 ARG E N 1
ATOM 5663 C CA . ARG E 1 103 ? 8.37500 -82.23400 -36.29500 1.000 32.18346 101 ARG E CA 1
ATOM 5664 C C . ARG E 1 103 ? 9.66300 -82.66400 -35.61900 1.000 39.29023 101 ARG E C 1
ATOM 5665 O O . ARG E 1 103 ? 9.61600 -83.14800 -34.48500 1.000 43.76700 101 ARG E O 1
ATOM 5673 N N . SER E 1 104 ? 10.80900 -82.48500 -36.26900 1.000 36.23465 102 SER E N 1
ATOM 5674 C CA . SER E 1 104 ? 12.08700 -82.88800 -35.70900 1.000 38.98618 102 SER E CA 1
ATOM 5675 C C . SER E 1 104 ? 13.15000 -81.88400 -36.11800 1.000 35.74033 102 SER E C 1
ATOM 5676 O O . SER E 1 104 ? 13.22600 -81.49700 -37.28500 1.000 36.95310 102 SER E O 1
ATOM 5679 N N . TRP E 1 105 ? 13.98500 -81.48900 -35.16400 1.000 35.25541 103 TRP E N 1
ATOM 5680 C CA . TRP E 1 105 ? 15.06700 -80.55100 -35.43500 1.000 38.48684 103 TRP E CA 1
ATOM 5681 C C . TRP E 1 105 ? 16.40600 -81.25400 -35.57600 1.000 41.23920 103 TRP E C 1
ATOM 5682 O O . TRP E 1 105 ? 17.44600 -80.60000 -35.57000 1.000 40.35708 103 TRP E O 1
ATOM 5693 N N . ASP E 1 106 ? 16.39500 -82.57700 -35.74100 1.000 47.94040 104 ASP E N 1
ATOM 5694 C CA . ASP E 1 106 ? 17.62300 -83.35800 -35.83200 1.000 50.33300 104 ASP E CA 1
ATOM 5695 C C . ASP E 1 106 ? 18.12200 -83.38400 -37.27700 1.000 52.62604 104 ASP E C 1
ATOM 5696 O O . ASP E 1 106 ? 18.14600 -84.41600 -37.95800 1.000 41.77053 104 ASP E O 1
ATOM 5701 N N . PHE E 1 107 ? 18.51000 -82.20300 -37.74400 1.000 42.68683 105 PHE E N 1
ATOM 5702 C CA . PHE E 1 107 ? 19.13300 -82.05000 -39.04600 1.000 43.14404 105 PHE E CA 1
ATOM 5703 C C . PHE E 1 107 ? 20.09000 -80.87500 -38.97400 1.000 41.94991 105 PHE E C 1
ATOM 5704 O O . PHE E 1 107 ? 20.07900 -80.11100 -38.01300 1.000 40.35718 105 PHE E O 1
ATOM 5712 N N . ASP E 1 108 ? 20.96600 -80.78200 -39.96600 1.000 39.30448 106 ASP E N 1
ATOM 5713 C CA . ASP E 1 108 ? 21.94800 -79.70700 -39.96000 1.000 40.55639 106 ASP E CA 1
ATOM 5714 C C . ASP E 1 108 ? 21.44000 -78.44800 -40.64500 1.000 48.44876 106 ASP E C 1
ATOM 5715 O O . ASP E 1 108 ? 21.66400 -77.33400 -40.14700 1.000 43.36092 106 ASP E O 1
ATOM 5720 N N . ALA E 1 109 ? 20.74400 -78.60000 -41.76600 1.000 42.13044 107 ALA E N 1
ATOM 5721 C CA . ALA E 1 109 ? 20.28500 -77.42800 -42.49100 1.000 39.02058 107 ALA E CA 1
ATOM 5722 C C . ALA E 1 109 ? 19.07700 -77.80700 -43.32400 1.000 43.03289 107 ALA E C 1
ATOM 5723 O O . ALA E 1 109 ? 18.92800 -78.96100 -43.73700 1.000 37.46462 107 ALA E O 1
ATOM 5725 N N . ALA E 1 110 ? 18.21000 -76.82900 -43.55700 1.000 35.74858 108 ALA E N 1
ATOM 5726 C CA . ALA E 1 110 ? 17.13100 -76.98800 -44.51500 1.000 34.41602 108 ALA E CA 1
ATOM 5727 C C . ALA E 1 110 ? 17.60100 -76.42000 -45.84100 1.000 41.52292 108 ALA E C 1
ATOM 5728 O O . ALA E 1 110 ? 18.34500 -75.43700 -45.87300 1.000 42.51723 108 ALA E O 1
ATOM 5730 N N . VAL E 1 111 ? 17.20200 -77.05500 -46.93100 1.000 36.85913 109 VAL E N 1
ATOM 5731 C CA . VAL E 1 111 ? 17.39100 -76.48800 -48.25700 1.000 38.66776 109 VAL E CA 1
ATOM 5732 C C . VAL E 1 111 ? 16.00900 -76.16000 -48.77300 1.000 39.20804 109 VAL E C 1
ATOM 5733 O O . VAL E 1 111 ? 15.21000 -77.05900 -49.06700 1.000 37.94995 109 VAL E O 1
ATOM 5737 N N . ILE E 1 112 ? 15.72300 -74.87300 -48.85900 1.000 37.30392 110 ILE E N 1
ATOM 5738 C CA . ILE E 1 112 ? 14.44800 -74.38400 -49.35800 1.000 37.13057 110 ILE E CA 1
ATOM 5739 C C . ILE E 1 112 ? 14.54700 -74.28700 -50.87000 1.000 41.16514 110 ILE E C 1
ATOM 5740 O O . ILE E 1 112 ? 15.48700 -73.68600 -51.40200 1.000 43.22039 110 ILE E O 1
ATOM 5745 N N . VAL E 1 113 ? 13.59000 -74.88400 -51.57000 1.000 37.49589 111 VAL E N 1
ATOM 5746 C CA . VAL E 1 113 ? 13.56700 -74.83200 -53.02500 1.000 44.58537 111 VAL E CA 1
ATOM 5747 C C . VAL E 1 113 ? 12.23900 -74.22200 -53.43100 1.000 42.93172 111 VAL E C 1
ATOM 5748 O O . VAL E 1 113 ? 11.17900 -74.82600 -53.21800 1.000 38.96035 111 VAL E O 1
ATOM 5752 N N . LEU E 1 114 ? 12.29100 -73.02500 -54.00100 1.000 43.61729 112 LEU E N 1
ATOM 5753 C CA . LEU E 1 114 ? 11.10300 -72.31800 -54.46800 1.000 39.55025 112 LEU E CA 1
ATOM 5754 C C . LEU E 1 114 ? 11.07000 -72.42200 -55.98800 1.000 49.15476 112 LEU E C 1
ATOM 5755 O O . LEU E 1 114 ? 11.95500 -71.89000 -56.67100 1.000 47.35710 112 LEU E O 1
ATOM 5760 N N . PHE E 1 115 ? 10.06600 -73.11500 -56.51400 1.000 49.17181 113 PHE E N 1
ATOM 5761 C CA . PHE E 1 115 ? 9.85000 -73.22500 -57.94900 1.000 47.60475 113 PHE E CA 1
ATOM 5762 C C . PHE E 1 115 ? 8.93600 -72.10500 -58.43900 1.000 56.44951 113 PHE E C 1
ATOM 5763 O O . PHE E 1 115 ? 8.15300 -71.53500 -57.67700 1.000 47.87688 113 PHE E O 1
ATOM 5771 N N . ASP E 1 116 ? 9.05000 -71.78700 -59.73000 1.000 56.46974 114 ASP E N 1
ATOM 5772 C CA . ASP E 1 116 ? 8.01300 -71.00300 -60.38500 1.000 51.71991 114 ASP E CA 1
ATOM 5773 C C . ASP E 1 116 ? 6.94000 -71.94700 -60.92800 1.000 57.87244 114 ASP E C 1
ATOM 5774 O O . ASP E 1 116 ? 7.02800 -73.17000 -60.79700 1.000 55.24684 114 ASP E O 1
ATOM 5779 N N . ASP E 1 117 ? 5.90400 -71.38100 -61.54100 1.000 55.18105 115 ASP E N 1
ATOM 5780 C CA . ASP E 1 117 ? 4.76200 -72.20200 -61.91600 1.000 62.91133 115 ASP E CA 1
ATOM 5781 C C . ASP E 1 117 ? 4.98500 -73.02400 -63.18300 1.000 63.75103 115 ASP E C 1
ATOM 5782 O O . ASP E 1 117 ? 4.05900 -73.71600 -63.61500 1.000 60.50355 115 ASP E O 1
ATOM 5787 N N . ASN E 1 118 ? 6.16800 -72.96300 -63.79600 1.000 63.40027 116 ASN E N 1
ATOM 5788 C CA . ASN E 1 118 ? 6.55900 -73.90700 -64.83700 1.000 56.73900 116 ASN E CA 1
ATOM 5789 C C . ASN E 1 118 ? 7.53500 -74.96200 -64.33500 1.000 60.28667 116 ASN E C 1
ATOM 5790 O O . ASN E 1 118 ? 8.14200 -75.66300 -65.14900 1.000 64.03649 116 ASN E O 1
ATOM 5795 N N . PHE E 1 119 ? 7.70700 -75.07400 -63.01400 1.000 55.28570 117 PHE E N 1
ATOM 5796 C CA . PHE E 1 119 ? 8.64600 -75.98300 -62.35100 1.000 58.82180 117 PHE E CA 1
ATOM 5797 C C . PHE E 1 119 ? 10.10900 -75.63700 -62.58600 1.000 55.72504 117 PHE E C 1
ATOM 5798 O O . PHE E 1 119 ? 10.97400 -76.50000 -62.42300 1.000 54.82977 117 PHE E O 1
ATOM 5806 N N . ARG E 1 120 ? 10.42100 -74.39800 -62.94600 1.000 59.29594 118 ARG E N 1
ATOM 5807 C CA . ARG E 1 120 ? 11.80200 -73.94700 -62.95100 1.000 56.33399 118 ARG E CA 1
ATOM 5808 C C . ARG E 1 120 ? 12.18700 -73.44200 -61.56600 1.000 55.99088 118 ARG E C 1
ATOM 5809 O O . ARG E 1 120 ? 11.37000 -72.86000 -60.84500 1.000 48.90051 118 ARG E O 1
ATOM 5817 N N . VAL E 1 121 ? 13.45300 -73.65400 -61.20700 1.000 52.41042 119 VAL E N 1
ATOM 5818 C CA . VAL E 1 121 ? 13.96800 -73.19600 -59.92100 1.000 56.75661 119 VAL E CA 1
ATOM 5819 C C . VAL E 1 121 ? 13.97200 -71.67100 -59.89200 1.000 66.71971 119 VAL E C 1
ATOM 5820 O O . VAL E 1 121 ? 14.65000 -71.01600 -60.69700 1.000 58.93750 119 VAL E O 1
ATOM 5824 N N . TRP E 1 122 ? 13.22400 -71.09500 -58.95200 1.000 51.71092 120 TRP E N 1
ATOM 5825 C CA . TRP E 1 122 ? 13.21700 -69.64300 -58.82200 1.000 55.49407 120 TRP E CA 1
ATOM 5826 C C . TRP E 1 122 ? 14.25400 -69.15500 -57.81600 1.000 58.60924 120 TRP E C 1
ATOM 5827 O O . TRP E 1 122 ? 15.03700 -68.25100 -58.12100 1.000 62.59033 120 TRP E O 1
ATOM 5838 N N . ARG E 1 123 ? 14.25800 -69.73400 -56.61600 1.000 47.08278 121 ARG E N 1
ATOM 5839 C CA . ARG E 1 123 ? 15.21200 -69.39500 -55.56900 1.000 48.08445 121 ARG E CA 1
ATOM 5840 C C . ARG E 1 123 ? 15.42700 -70.62300 -54.70000 1.000 43.65668 121 ARG E C 1
ATOM 5841 O O . ARG E 1 123 ? 14.47900 -71.35700 -54.42300 1.000 45.10381 121 ARG E O 1
ATOM 5849 N N . ALA E 1 124 ? 16.67000 -70.82600 -54.26200 1.000 47.60449 122 ALA E N 1
ATOM 5850 C CA . ALA E 1 124 ? 17.01300 -71.87200 -53.31200 1.000 46.39634 122 ALA E CA 1
ATOM 5851 C C . ALA E 1 124 ? 17.94400 -71.30300 -52.25300 1.000 49.87103 122 ALA E C 1
ATOM 5852 O O . ALA E 1 124 ? 18.72400 -70.38500 -52.52500 1.000 49.48375 122 ALA E O 1
ATOM 5854 N N . ALA E 1 125 ? 17.85100 -71.84600 -51.03700 1.000 41.39177 123 ALA E N 1
ATOM 5855 C CA . ALA E 1 125 ? 18.64200 -71.34100 -49.92300 1.000 42.64480 123 ALA E CA 1
ATOM 5856 C C . ALA E 1 125 ? 18.94000 -72.45500 -48.93300 1.000 40.83106 123 ALA E C 1
ATOM 5857 O O . ALA E 1 125 ? 18.07800 -73.29400 -48.65100 1.000 43.79305 123 ALA E O 1
ATOM 5859 N N . ARG E 1 126 ? 20.16300 -72.46200 -48.41300 1.000 46.08852 124 ARG E N 1
ATOM 5860 C CA . ARG E 1 126 ? 20.55100 -73.36400 -47.33500 1.000 44.16594 124 ARG E CA 1
ATOM 5861 C C . ARG E 1 126 ? 20.48200 -72.61800 -46.00900 1.000 41.70861 124 ARG E C 1
ATOM 5862 O O . ARG E 1 126 ? 21.21400 -71.64600 -45.79900 1.000 43.60460 124 ARG E O 1
ATOM 5870 N N . VAL E 1 127 ? 19.62200 -73.08600 -45.11600 1.000 40.08949 125 VAL E N 1
ATOM 5871 C CA . VAL E 1 127 ? 19.31500 -72.40400 -43.86700 1.000 40.32669 125 VAL E CA 1
ATOM 5872 C C . VAL E 1 127 ? 19.75500 -73.27900 -42.69900 1.000 43.77913 125 VAL E C 1
ATOM 5873 O O . VAL E 1 127 ? 19.24400 -74.39700 -42.53800 1.000 41.72835 125 VAL E O 1
ATOM 5877 N N . PRO E 1 128 ? 20.67100 -72.80800 -41.85400 1.000 42.02445 126 PRO E N 1
ATOM 5878 C CA . PRO E 1 128 ? 21.07300 -73.58900 -40.68100 1.000 42.28552 126 PRO E CA 1
ATOM 5879 C C . PRO E 1 128 ? 19.87600 -73.91100 -39.79900 1.000 40.79546 126 PRO E C 1
ATOM 5880 O O . PRO E 1 128 ? 18.91500 -73.14400 -39.70700 1.000 40.25056 126 PRO E O 1
ATOM 5884 N N . ALA E 1 129 ? 19.93300 -75.08800 -39.16600 1.000 40.36439 127 ALA E N 1
ATOM 5885 C CA . ALA E 1 129 ? 18.84300 -75.53000 -38.30500 1.000 43.73724 127 ALA E CA 1
ATOM 5886 C C . ALA E 1 129 ? 18.51300 -74.49800 -37.22200 1.000 43.66987 127 ALA E C 1
ATOM 5887 O O . ALA E 1 129 ? 17.33600 -74.28300 -36.89600 1.000 43.64784 127 ALA E O 1
ATOM 5889 N N . ALA E 1 130 ? 19.53500 -73.85600 -36.64900 1.000 42.35626 128 ALA E N 1
ATOM 5890 C CA . ALA E 1 130 ? 19.28200 -72.89700 -35.57700 1.000 47.86111 128 ALA E CA 1
ATOM 5891 C C . ALA E 1 130 ? 18.48000 -71.69900 -36.07800 1.000 45.96889 128 ALA E C 1
ATOM 5892 O O . ALA E 1 130 ? 17.60600 -71.18500 -35.36900 1.000 45.68616 128 ALA E O 1
ATOM 5894 N N . ILE E 1 131 ? 18.75100 -71.25600 -37.30800 1.000 48.09488 129 ILE E N 1
ATOM 5895 C CA . ILE E 1 131 ? 18.01200 -70.14400 -37.89400 1.000 47.46901 129 ILE E CA 1
ATOM 5896 C C . ILE E 1 131 ? 16.57800 -70.56300 -38.20500 1.000 52.28433 129 ILE E C 1
ATOM 5897 O O . ILE E 1 131 ? 15.63700 -69.77400 -38.03200 1.000 44.77398 129 ILE E O 1
ATOM 5902 N N . MET E 1 132 ? 16.38800 -71.81400 -38.66200 1.000 46.51520 130 MET E N 1
ATOM 5903 C CA . MET E 1 132 ? 15.03800 -72.32800 -38.87800 1.000 45.86913 130 MET E CA 1
ATOM 5904 C C . MET E 1 132 ? 14.22700 -72.28800 -37.58900 1.000 37.63251 130 MET E C 1
ATOM 5905 O O . MET E 1 132 ? 13.05400 -71.88900 -37.59800 1.000 37.73342 130 MET E O 1
ATOM 5910 N N . LYS E 1 133 ? 14.83700 -72.70800 -36.47200 1.000 42.84518 131 LYS E N 1
ATOM 5911 C CA . LYS E 1 133 ? 14.14500 -72.70700 -35.18600 1.000 47.99526 131 LYS E CA 1
ATOM 5912 C C . LYS E 1 133 ? 13.74300 -71.30000 -34.79100 1.000 42.65074 131 LYS E C 1
ATOM 5913 O O . LYS E 1 133 ? 12.62500 -71.07900 -34.31700 1.000 44.38139 131 LYS E O 1
ATOM 5919 N N . GLU E 1 134 ? 14.64300 -70.33500 -34.98900 1.000 46.65452 132 GLU E N 1
ATOM 5920 C CA . GLU E 1 134 ? 14.34400 -68.96200 -34.60200 1.000 52.90983 132 GLU E CA 1
ATOM 5921 C C . GLU E 1 134 ? 13.15800 -68.42300 -35.38400 1.000 47.98733 132 GLU E C 1
ATOM 5922 O O . GLU E 1 134 ? 12.42800 -67.56600 -34.88800 1.000 51.05387 132 GLU E O 1
ATOM 5928 N N . ALA E 1 135 ? 12.95100 -68.91200 -36.60000 1.000 49.11775 133 ALA E N 1
ATOM 5929 C CA . ALA E 1 135 ? 11.87800 -68.43900 -37.45800 1.000 47.15274 133 ALA E CA 1
ATOM 5930 C C . ALA E 1 135 ? 10.58200 -69.23700 -37.31300 1.000 48.01656 133 ALA E C 1
ATOM 5931 O O . ALA E 1 135 ? 9.57500 -68.86400 -37.92500 1.000 46.34281 133 ALA E O 1
ATOM 5933 N N . ALA E 1 136 ? 10.57100 -70.30100 -36.51400 1.000 39.66668 134 ALA E N 1
ATOM 5934 C CA . ALA E 1 136 ? 9.44000 -71.21400 -36.46000 1.000 38.68460 134 ALA E CA 1
ATOM 5935 C C . ALA E 1 136 ? 8.44800 -70.81200 -35.37900 1.000 41.06689 134 ALA E C 1
ATOM 5936 O O . ALA E 1 136 ? 8.82100 -70.26000 -34.34400 1.000 48.51157 134 ALA E O 1
ATOM 5938 N N . TYR E 1 137 ? 7.17600 -71.11100 -35.61600 1.000 42.31979 135 TYR E N 1
ATOM 5939 C CA . TYR E 1 137 ? 6.21700 -71.10300 -34.52600 1.000 41.57567 135 TYR E CA 1
ATOM 5940 C C . TYR E 1 137 ? 5.51600 -72.45200 -34.47900 1.000 37.48864 135 TYR E C 1
ATOM 5941 O O . TYR E 1 137 ? 5.46200 -73.19900 -35.46500 1.000 33.06056 135 TYR E O 1
ATOM 5950 N N . TYR E 1 138 ? 5.02600 -72.77800 -33.29300 1.000 38.37389 136 TYR E N 1
ATOM 5951 C CA . TYR E 1 138 ? 4.49500 -74.10300 -33.03000 1.000 35.74426 136 TYR E CA 1
ATOM 5952 C C . TYR E 1 138 ? 3.00800 -74.14900 -33.34300 1.000 40.47344 136 TYR E C 1
ATOM 5953 O O . TYR E 1 138 ? 2.27500 -73.19400 -33.08200 1.000 40.02237 136 TYR E O 1
ATOM 5962 N N . SER E 1 139 ? 2.56900 -75.26700 -33.91000 1.000 38.23559 137 SER E N 1
ATOM 5963 C CA . SER E 1 139 ? 1.15800 -75.49100 -34.20200 1.000 42.55594 137 SER E CA 1
ATOM 5964 C C . SER E 1 139 ? 0.72100 -76.71000 -33.40200 1.000 42.72123 137 SER E C 1
ATOM 5965 O O . SER E 1 139 ? 1.10700 -77.84200 -33.72200 1.000 34.45256 137 SER E O 1
ATOM 5968 N N . GLN E 1 140 ? -0.07400 -76.47600 -32.35500 1.000 40.71659 138 GLN E N 1
ATOM 5969 C CA . GLN E 1 140 ? -0.55100 -77.59500 -31.54900 1.000 46.06594 138 GLN E CA 1
ATOM 5970 C C . GLN E 1 140 ? -1.47900 -78.49100 -32.35200 1.000 43.10647 138 GLN E C 1
ATOM 5971 O O . GLN E 1 140 ? -1.59400 -79.68400 -32.05100 1.000 34.79519 138 GLN E O 1
ATOM 5973 N N . HIS E 1 141 ? -2.14200 -77.94000 -33.37400 1.000 37.25491 139 HIS E N 1
ATOM 5974 C CA . HIS E 1 141 ? -3.09700 -78.73200 -34.14900 1.000 40.29017 139 HIS E CA 1
ATOM 5975 C C . HIS E 1 141 ? -2.42100 -79.91100 -34.83400 1.000 33.23501 139 HIS E C 1
ATOM 5976 O O . HIS E 1 141 ? -2.99500 -81.00300 -34.91700 1.000 35.03367 139 HIS E O 1
ATOM 5983 N N . VAL E 1 142 ? -1.20500 -79.71500 -35.34100 1.000 33.01017 140 VAL E N 1
ATOM 5984 C CA . VAL E 1 142 ? -0.49800 -80.75700 -36.07500 1.000 34.75910 140 VAL E CA 1
ATOM 5985 C C . VAL E 1 142 ? 0.71700 -81.27800 -35.32600 1.000 37.59005 140 VAL E C 1
ATOM 5986 O O . VAL E 1 142 ? 1.41300 -82.16300 -35.84300 1.000 33.84273 140 VAL E O 1
ATOM 5990 N N . ARG E 1 143 ? 0.97800 -80.78100 -34.11600 1.000 31.58103 141 ARG E N 1
ATOM 5991 C CA . ARG E 1 143 ? 2.16600 -81.14200 -33.34700 1.000 31.58653 141 ARG E CA 1
ATOM 5992 C C . ARG E 1 143 ? 3.43200 -80.98000 -34.18900 1.000 38.96064 141 ARG E C 1
ATOM 5993 O O . ARG E 1 143 ? 4.25400 -81.89000 -34.30400 1.000 33.55534 141 ARG E O 1
ATOM 6001 N N . GLY E 1 144 ? 3.58700 -79.79200 -34.78200 1.000 29.39872 142 GLY E N 1
ATOM 6002 C CA . GLY E 1 144 ? 4.75600 -79.48300 -35.58700 1.000 29.09454 142 GLY E CA 1
ATOM 6003 C C . GLY E 1 144 ? 5.00300 -77.99200 -35.64300 1.000 33.82646 142 GLY E C 1
ATOM 6004 O O . GLY E 1 144 ? 4.19800 -77.18600 -35.17200 1.000 38.85175 142 GLY E O 1
ATOM 6005 N N . TYR E 1 145 ? 6.14200 -77.63100 -36.22600 1.000 30.74088 143 TYR E N 1
ATOM 6006 C CA . TYR E 1 145 ? 6.58600 -76.24200 -36.31300 1.000 34.75254 143 TYR E CA 1
ATOM 6007 C C . TYR E 1 145 ? 6.44300 -75.73800 -37.74300 1.000 34.11152 143 TYR E C 1
ATOM 6008 O O . TYR E 1 145 ? 6.71200 -76.47200 -38.69900 1.000 32.18511 143 TYR E O 1
ATOM 6017 N N . THR E 1 146 ? 6.01400 -74.48400 -37.88300 1.000 33.33002 144 THR E N 1
ATOM 6018 C CA . THR E 1 146 ? 5.82000 -73.83700 -39.17700 1.000 34.02930 144 THR E CA 1
ATOM 6019 C C . THR E 1 146 ? 6.89500 -72.77800 -39.40600 1.000 35.41420 144 THR E C 1
ATOM 6020 O O . THR E 1 146 ? 7.06600 -71.87300 -38.58100 1.000 33.69306 144 THR E O 1
ATOM 6024 N N . VAL E 1 147 ? 7.60100 -72.88200 -40.53100 1.000 30.95724 145 VAL E N 1
ATOM 6025 C CA . VAL E 1 147 ? 8.58800 -71.88800 -40.94800 1.000 35.99918 145 VAL E CA 1
ATOM 6026 C C . VAL E 1 147 ? 8.17400 -71.33300 -42.30100 1.000 32.30429 145 VAL E C 1
ATOM 6027 O O . VAL E 1 147 ? 7.78100 -72.09500 -43.18700 1.000 33.45457 145 VAL E O 1
ATOM 6031 N N . TYR E 1 148 ? 8.26600 -70.00600 -42.46600 1.000 33.78794 146 TYR E N 1
ATOM 6032 C CA . TYR E 1 148 ? 7.98500 -69.36900 -43.74500 1.000 38.06901 146 TYR E CA 1
ATOM 6033 C C . TYR E 1 148 ? 9.27900 -68.97300 -44.44500 1.000 41.48530 146 TYR E C 1
ATOM 6034 O O . TYR E 1 148 ? 10.13500 -68.30800 -43.85100 1.000 41.32921 146 TYR E O 1
ATOM 6043 N N . ALA E 1 149 ? 9.39800 -69.34300 -45.71900 1.000 35.27454 147 ALA E N 1
ATOM 6044 C CA . ALA E 1 149 ? 10.53400 -68.93500 -46.54600 1.000 36.59451 147 ALA E CA 1
ATOM 6045 C C . ALA E 1 149 ? 10.35700 -67.49000 -47.01700 1.000 41.44092 147 ALA E C 1
ATOM 6046 O O . ALA E 1 149 ? 10.32800 -67.19900 -48.21200 1.000 46.59963 147 ALA E O 1
ATOM 6048 N N . LYS E 1 150 ? 10.24700 -66.57800 -46.04400 1.000 39.56747 148 LYS E N 1
ATOM 6049 C CA . LYS E 1 150 ? 10.09400 -65.16100 -46.34700 1.000 43.61479 148 LYS E CA 1
ATOM 6050 C C . LYS E 1 150 ? 11.41600 -64.57500 -46.85400 1.000 43.66726 148 LYS E C 1
ATOM 6051 O O . LYS E 1 150 ? 12.50300 -65.10300 -46.59500 1.000 45.71553 148 LYS E O 1
ATOM 6053 N N . ASP E 1 151 ? 11.32200 -63.43100 -47.55000 1.000 45.84944 149 ASP E N 1
ATOM 6054 C CA . ASP E 1 151 ? 12.53200 -62.86500 -48.14400 1.000 50.15148 149 ASP E CA 1
ATOM 6055 C C . ASP E 1 151 ? 13.61600 -62.61600 -47.10000 1.000 57.15027 149 ASP E C 1
ATOM 6056 O O . ASP E 1 151 ? 14.80900 -62.82700 -47.37600 1.000 54.08655 149 ASP E O 1
ATOM 6061 N N . ALA E 1 152 ? 13.22300 -62.21500 -45.88800 1.000 61.65669 150 ALA E N 1
ATOM 6062 C CA . ALA E 1 152 ? 14.21000 -61.93600 -44.85100 1.000 53.32042 150 ALA E CA 1
ATOM 6063 C C . ALA E 1 152 ? 14.99900 -63.18800 -44.49600 1.000 53.89265 150 ALA E C 1
ATOM 6064 O O . ALA E 1 152 ? 16.20500 -63.11500 -44.22300 1.000 50.33060 150 ALA E O 1
ATOM 6066 N N . LEU E 1 153 ? 14.33700 -64.34600 -44.53100 1.000 51.93474 151 LEU E N 1
ATOM 6067 C CA . LEU E 1 153 ? 15.00400 -65.60900 -44.24300 1.000 48.34742 151 LEU E CA 1
ATOM 6068 C C . LEU E 1 153 ? 15.92800 -66.00600 -45.38900 1.000 49.15787 151 LEU E C 1
ATOM 6069 O O . LEU E 1 153 ? 17.08600 -66.37700 -45.16500 1.000 53.99304 151 LEU E O 1
ATOM 6074 N N . LEU E 1 154 ? 15.44600 -65.90000 -46.62900 1.000 49.33393 152 LEU E N 1
ATO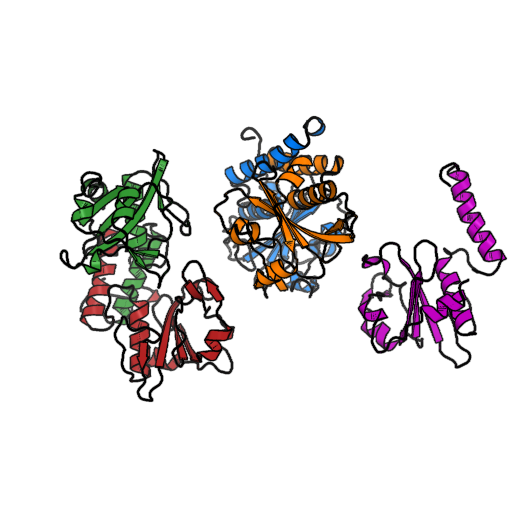M 6075 C CA . LEU E 1 154 ? 16.27500 -66.25100 -47.77800 1.000 52.19571 152 LEU E CA 1
ATOM 6076 C C . LEU E 1 154 ? 17.50300 -65.35200 -47.88900 1.000 51.08797 152 LEU E C 1
ATOM 6077 O O . LEU E 1 154 ? 18.56600 -65.80700 -48.32800 1.000 58.76307 152 LEU E O 1
ATOM 6082 N N . ASN E 1 155 ? 17.38100 -64.08600 -47.49600 1.000 52.13831 153 ASN E N 1
ATOM 6083 C CA . ASN E 1 155 ? 18.46300 -63.11600 -47.58300 1.000 56.21968 153 ASN E CA 1
ATOM 6084 C C . ASN E 1 155 ? 19.27100 -63.00700 -46.29700 1.000 58.10579 153 ASN E C 1
ATOM 6085 O O . ASN E 1 155 ? 20.13400 -62.13100 -46.19900 1.000 56.25414 153 ASN E O 1
ATOM 6090 N N . HIS E 1 156 ? 18.98300 -63.84100 -45.30200 1.000 54.95837 154 HIS E N 1
ATOM 6091 C CA . HIS E 1 156 ? 19.71100 -63.78000 -44.04300 1.000 56.46518 154 HIS E CA 1
ATOM 6092 C C . HIS E 1 156 ? 21.21400 -63.91700 -44.29100 1.000 61.11946 154 HIS E C 1
ATOM 6093 O O . HIS E 1 156 ? 21.64900 -64.67800 -45.16200 1.000 53.45491 154 HIS E O 1
ATOM 6100 N N . SER E 1 157 ? 22.00800 -63.16200 -43.52100 1.000 56.54133 155 SER E N 1
ATOM 6101 C CA . SER E 1 157 ? 23.45800 -63.14400 -43.71400 1.000 58.70805 155 SER E CA 1
ATOM 6102 C C . SER E 1 157 ? 24.08100 -64.51700 -43.50400 1.000 57.32601 155 SER E C 1
ATOM 6103 O O . SER E 1 157 ? 25.14300 -64.80800 -44.06500 1.000 58.53045 155 SER E O 1
ATOM 6106 N N . GLU E 1 158 ? 23.44400 -65.36300 -42.69600 1.000 65.10180 156 GLU E N 1
ATOM 6107 C CA . GLU E 1 158 ? 23.94700 -66.68800 -42.37200 1.000 60.97456 156 GLU E CA 1
ATOM 6108 C C . GLU E 1 158 ? 23.27100 -67.77300 -43.19400 1.000 51.18177 156 GLU E C 1
ATOM 6109 O O . GLU E 1 158 ? 23.38100 -68.96000 -42.86700 1.000 49.84684 156 GLU E O 1
ATOM 6115 N N . VAL E 1 159 ? 22.56800 -67.38400 -44.24500 1.000 50.59420 157 VAL E N 1
ATOM 6116 C CA . VAL E 1 159 ? 21.90700 -68.29800 -45.16200 1.000 48.42528 157 VAL E CA 1
ATOM 6117 C C . VAL E 1 159 ? 22.68400 -68.28200 -46.46700 1.000 49.74310 157 VAL E C 1
ATOM 6118 O O . VAL E 1 159 ? 23.08400 -67.21700 -46.94400 1.000 51.91011 157 VAL E O 1
ATOM 6122 N N . GLU E 1 160 ? 22.90500 -69.45500 -47.04600 1.000 48.69810 158 GLU E N 1
ATOM 6123 C CA . GLU E 1 160 ? 23.62600 -69.53300 -48.30600 1.000 56.38701 158 GLU E CA 1
ATOM 6124 C C . GLU E 1 160 ? 22.63100 -69.53500 -49.45500 1.000 50.83540 158 GLU E C 1
ATOM 6125 O O . GLU E 1 160 ? 21.62200 -70.23300 -49.40200 1.000 46.81840 158 GLU E O 1
ATOM 6131 N N . ASP E 1 161 ? 22.91400 -68.73900 -50.48000 1.000 51.06943 159 ASP E N 1
ATOM 6132 C CA . ASP E 1 161 ? 22.09500 -68.72600 -51.68600 1.000 54.14830 159 ASP E CA 1
ATOM 6133 C C . ASP E 1 161 ? 22.48500 -69.90600 -52.56700 1.000 56.03102 159 ASP E C 1
ATOM 6134 O O . ASP E 1 161 ? 23.62700 -69.97900 -53.03300 1.000 52.38377 159 ASP E O 1
ATOM 6139 N N . TRP E 1 162 ? 21.54100 -70.82500 -52.79500 1.000 54.61687 160 TRP E N 1
ATOM 6140 C CA . TRP E 1 162 ? 21.77700 -72.00900 -53.61400 1.000 48.00079 160 TRP E CA 1
ATOM 6141 C C . TRP E 1 162 ? 21.06000 -71.94800 -54.95800 1.000 59.25528 160 TRP E C 1
ATOM 6142 O O . TRP E 1 162 ? 20.97300 -72.97300 -55.64800 1.000 48.07336 160 TRP E O 1
ATOM 6153 N N . THR E 1 163 ? 20.56900 -70.77100 -55.35800 1.000 55.05886 161 THR E N 1
ATOM 6154 C CA . THR E 1 163 ? 19.76300 -70.68000 -56.57100 1.000 50.55600 161 THR E CA 1
ATOM 6155 C C . THR E 1 163 ? 20.53800 -71.14400 -57.80100 1.000 53.48173 161 THR E C 1
ATOM 6156 O O . THR E 1 163 ? 20.07200 -72.00600 -58.55400 1.000 55.12033 161 THR E O 1
ATOM 6160 N N . GLU E 1 164 ? 21.72700 -70.59000 -58.02400 1.000 61.65729 162 GLU E N 1
ATOM 6161 C CA . GLU E 1 164 ? 22.49000 -70.98700 -59.20500 1.000 70.58707 162 GLU E CA 1
ATOM 6162 C C . GLU E 1 164 ? 22.94000 -72.44300 -59.12000 1.000 63.38381 162 GLU E C 1
ATOM 6163 O O . GLU E 1 164 ? 22.93500 -73.15600 -60.13000 1.000 62.86259 162 GLU E O 1
ATOM 6169 N N . GLN E 1 165 ? 23.31500 -72.90800 -57.92400 1.000 61.01489 163 GLN E N 1
ATOM 6170 C CA . GLN E 1 165 ? 23.76000 -74.29400 -57.78900 1.000 62.00639 163 GLN E CA 1
ATOM 6171 C C . GLN E 1 165 ? 22.65600 -75.26500 -58.18400 1.000 62.55178 163 GLN E C 1
ATOM 6172 O O . GLN E 1 165 ? 22.91800 -76.27400 -58.85000 1.000 63.33801 163 GLN E O 1
ATOM 6178 N N . LEU E 1 166 ? 21.40900 -74.97100 -57.80400 1.000 59.15104 164 LEU E N 1
ATOM 6179 C CA . LEU E 1 166 ? 20.31200 -75.84700 -58.19500 1.000 59.47288 164 LEU E CA 1
ATOM 6180 C C . LEU E 1 166 ? 19.97100 -75.66600 -59.66900 1.000 62.35446 164 LEU E C 1
ATOM 6181 O O . LEU E 1 166 ? 19.60300 -76.63100 -60.35200 1.000 55.91643 164 LEU E O 1
ATOM 6186 N N . ARG E 1 167 ? 20.08300 -74.43400 -60.17300 1.000 56.52317 165 ARG E N 1
ATOM 6187 C CA . ARG E 1 167 ? 19.84500 -74.18300 -61.59100 1.000 61.85265 165 ARG E CA 1
ATOM 6188 C C . ARG E 1 167 ? 20.84300 -74.90700 -62.49100 1.000 62.25140 165 ARG E C 1
ATOM 6189 O O . ARG E 1 167 ? 20.47700 -75.32400 -63.59500 1.000 71.35793 165 ARG E O 1
ATOM 6197 N N . SER E 1 168 ? 22.09800 -75.06500 -62.05600 1.000 65.75704 166 SER E N 1
ATOM 6198 C CA . SER E 1 168 ? 23.08000 -75.71200 -62.92700 1.000 75.13751 166 SER E CA 1
ATOM 6199 C C . SER E 1 168 ? 22.89400 -77.22700 -63.03500 1.000 70.82922 166 SER E C 1
ATOM 6200 O O . SER E 1 168 ? 23.53900 -77.85200 -63.88100 1.000 80.66689 166 SER E O 1
ATOM 6203 N N . VAL E 1 169 ? 22.03000 -77.83100 -62.22000 1.000 71.79854 167 VAL E N 1
ATOM 6204 C CA . VAL E 1 169 ? 21.71800 -79.25600 -62.31200 1.000 68.95133 167 VAL E CA 1
ATOM 6205 C C . VAL E 1 169 ? 20.29200 -79.48700 -62.75800 1.000 63.55321 167 VAL E C 1
ATOM 6206 O O . VAL E 1 169 ? 19.84200 -80.64300 -62.82400 1.000 67.77455 167 VAL E O 1
ATOM 6210 N N . GLU E 1 170 ? 19.56000 -78.41900 -63.04800 1.000 60.63487 168 GLU E N 1
ATOM 6211 C CA . GLU E 1 170 ? 18.17900 -78.47300 -63.49900 1.000 76.91464 168 GLU E CA 1
ATOM 6212 C C . GLU E 1 170 ? 18.06300 -79.02100 -64.91900 1.000 103.32197 168 GLU E C 1
ATOM 6213 O O . GLU E 1 170 ? 17.65100 -80.17000 -65.10300 1.000 105.31097 168 GLU E O 1
ATOM 6219 N N . GLN E 1 171 ? 18.42500 -78.22100 -65.91900 1.000 78.27091 169 GLN E N 1
ATOM 6220 C CA . GLN E 1 171 ? 18.31800 -78.62800 -67.32200 1.000 91.47991 169 GLN E CA 1
ATOM 6221 C C . GLN E 1 171 ? 19.14800 -77.69900 -68.20400 1.000 99.91693 169 GLN E C 1
ATOM 6222 O O . GLN E 1 171 ? 19.12700 -76.47700 -68.03200 1.000 97.78630 169 GLN E O 1
#

Nearest PDB structures (foldseek):
  8rpx-assembly2_C  TM=1.006E+00  e=8.265E-34  Nitrolancea hollandica
  8rpx-assembly2_D  TM=1.003E+00  e=2.167E-31  Nitrolancea hollandica
  8q5n-assembly1_B  TM=9.657E-01  e=3.214E-29  Nitrolancea hollandica
  8q5o-assembly1_A  TM=9.178E-01  e=4.201E-14  Escherichia coli
  8q5o-assembly1_B  TM=9.229E-01  e=1.490E-13  Escherichia coli

Foldseek 3Di:
DCVPDDPVVVVVVVVVVLVVCCVVVCAPDPDDSFVRNQLVLVCVLQVWDADDPPDADAGTAGPVGFGEHEWEFEDADPPDQVRQKTDWHQDLPGQWYWYFYHYPVRATDWIKTGGSVLQVVQWDADPVVNTIIHGPDPCRRPPPPMGTCRVSSNVPDD/DVPDDPVVVVVCQVVVVVVCCVVVCAPDPDRNFVRNQLVLVCVLQVWDADDPPDADAGTAGPVGFGEHEWEFEDADLPDQVRQKTDWHQDLPGAWYKYFYAYPVRATDWIKTGGSVLQVVQWDADPVVNTIIHGNRPCRRPPPRMGTCRVSSNVRD/DVPDDPVVVVVVQVVVLVVCCVVVCAPDPDRSFVRNQLVLVCQLQVWDADDPPDQAAGTAHPVGFGEHEWEFEDADPPDQVRQKTDFAQDLPGQWYWYFYAYPVRQTDWIKTAGSVNQVVQWDADPVVNTTIHGPDPCRRPPPPMGTCRVSSNVVDD/DPPADPDLVPGDDVVDDPVVVVVVQVVVVVVCCVVVCAPDPPRSFVSNQLVLVCVLQVWDADDPPDADAGTQGPVGFGEHEWEFEDADLVDQVRQKTDFHQDLPGAWYWYFYAYPSRQTPWIKTGGSVLQVVQWDADPVVNTIIHGNDPCRSPPPPMGTCNVSSNVRD/DVVDDPVVVVVVVVVVVVVCCVVVCAPDPPDNFVSNQLVLVCVLQVWDADDPPDADAGTAHPVGFGEHEWEFEDADLPDQVRQKTDWHQDLPGAWYWYFYAYPVRATDWIKTGGSVLQVVQWDADPVVNTIIHGPDPCRRPPPPMGTCRVSSNVSPD

Organism: NCBI:txid1129897

Solvent-accessible surface area: 39822 Å² total; per-residue (Å²): 120,42,68,89,57,90,45,146,32,0,6,35,33,16,26,26,2,17,104,12,0,88,145,75,49,9,4,104,29,47,102,46,9,18,41,21,6,0,30,26,0,0,49,83,36,23,86,15,62,65,12,112,82,108,76,69,20,26,24,0,105,19,125,95,36,46,56,0,23,14,18,24,73,20,10,84,66,91,153,29,90,45,34,15,72,3,75,41,5,65,38,54,84,7,54,0,0,0,0,0,0,0,47,32,86,3,51,5,68,57,2,2,41,0,34,12,63,23,0,106,138,48,24,124,112,28,146,78,30,73,1,76,10,0,33,0,106,72,81,14,9,99,65,115,50,18,91,93,30,10,113,85,0,101,90,35,22,141,85,118,104,46,80,25,125,78,0,4,38,30,20,29,29,2,20,109,15,0,99,164,71,50,9,4,108,28,52,106,46,11,19,40,22,11,0,29,32,0,0,50,119,38,22,115,10,120,51,12,86,82,105,33,136,22,19,27,0,81,18,105,92,30,47,49,1,24,12,17,24,69,20,10,81,68,96,130,32,79,50,35,12,74,2,74,40,5,70,26,58,86,6,56,0,0,0,0,0,0,0,47,28,82,3,72,5,69,55,3,2,52,0,35,10,56,9,0,98,138,48,25,62,116,33,125,103,31,88,0,79,21,0,90,0,36,70,82,13,8,97,61,113,103,15,95,95,45,13,110,92,0,100,94,34,62,62,75,107,15,75,38,80,45,0,0,5,2,19,35,3,1,19,98,11,0,112,169,81,50,10,4,84,33,50,104,46,8,18,40,30,6,0,44,33,0,0,12,91,39,29,92,20,65,106,29,109,113,90,44,125,25,66,29,2,26,29,104,90,54,50,86,14,24,14,20,23,70,20,10,82,66,91,151,26,91,46,34,17,75,3,74,41,7,74,28,88,47,8,64,4,0,1,3,0,1,0,45,29,87,3,71,4,83,20,4,2,72,0,32,9,69,30,0,100,95,40,32,61,153,31,141,100,35,74,3,7,25,0,59,1,90,81,77,18,31,122,72,109,58,16,41,112,59,21,79,43,0,112,97,31,28,151,49,102,92,37,47,129,135,30,42,92,18,93,17,100,100,34,76,30,135,67,0,4,36,16,16,27,26,0,17,107,19,0,47,167,76,52,11,4,113,36,60,105,47,10,18,39,22,4,0,30,28,0,0,48,116,38,23,80,15,66,62,12,113,80,109,70,140,17,39,26,0,103,17,88,104,32,30,50,0,25,13,19,23,72,18,10,82,70,89,159,35,83,49,35,11,79,2,74,40,5,84,26,64,91,9,55,0,0,0,0,0,0,0,39,37,30,3,113,1,46,97,2,2,50,0,34,7,55,23,0,104,134,31,21,142,122,35,113,80,33,28,1,83,20,0,68,0,39,78,82,15,20,120,66,94,114,18,92,97,29,12,119,80,0,77,72,45,46,156,111,113,71,91,94,209,40,69,120,57,64,66,140,43,58,24,163,58,55,110,180,166,49,34,4,97,26,58,107,78,29,18,41,23,17,0,30,26,0,0,51,104,37,25,76,14,63,65,12,112,80,101,73,159,24,30,24,0,111,11,117,150,35,25,52,1,25,13,16,24,70,49,10,89,44,96,81,18,108,45,34,13,75,2,76,40,6,130,28,55,85,7,53,0,0,0,0,0,0,0,47,99,128,71,101,5,63,54,3,2,51,0,36,14,60,25,0,106,141,46,23,119,110,28,88,175,58,149,0,76,12,0,52,0,41,69,83,14,14,105,66,102,110,15,90,100,31,15,111,87,0,93,96,42,8,168